Protein 4V15 (pdb70)

Secondary structure (DSSP, 8-state):
-PPP---S--TT-BGGGS-SSEEEEEHHHHHHHHHHHHHHHHHTT-EE--BGGGT--HHHHHHHHHTT---EEESSHHHHHHHHHTT--EEEEEEE--SHHHHHHHHHHHHHSEEEEEE--HHHHHHHHHHHHHHT--EEEEEEB-SSS-SSSB-SHHHHHHHHHHHHHSTTEEEEEEE---TTGGG-S-HHHHHHHHHHHHHHHHHHHHHHHHTT----EEEE--TTTHHHHTTSSS-SEE---GGGT--HHHHTS---SS------EEEEEEEEEEEETTEEEES--TTTS--TT---EETT-TTEEEEEE-SS-EEEEE-TTSPPPPTT-EEEEE-S-HHHHHTT-SEEEEEETTEEEEEEE-TTTT---/------S--TT-BGGGS-SSEEEEEHHHHHHHHHHHHHHHHHTT-EE--BGGGT--HHHHHHHHHTT---EEESSTGGGHHHHHTT--EEEE-S---SHHHHHHHHHHHHHSEEEEEE--HHHHHHHHHHHHHHT--EEEEEEB-SSS-SSSB-SHHHHHHHHHHHHHSTTEEEEEEE---SGGGG-SSHHHHHHHHHHHHHHHHHHHHHHHHTT----EEEE--TTTHHHHTTSSS-SEE---GGGT--HHHHTS---SS------EEEEEEEEEEEETTEEEES--TTTS--TT---EETT-TTEEEEEE-SS-EEEEE-TTSPPPPTT-EEEEE-S-HHHHHTT-SEEEEEETTEEEEEEE-TTTT---

InterPro domains:
  IPR001608 Alanine racemase, N-terminal [PF01168] (32-258)
  IPR026956 D-serine dehydratase-like domain [PF14031] (274-361)
  IPR026956 D-serine dehydratase-like domain [SM01119] (274-362)
  IPR029066 PLP-binding barrel [G3DSA:3.20.20.10] (33-255)
  IPR029066 PLP-binding barrel [SSF51419] (31-264)
  IPR042208 D-serine dehydratase-like domain superfamily [G3DSA:2.40.37.20] (24-373)
  IPR051466 D-amino acid metabolism enzyme [PTHR28004] (15-376)

CATH classification: 2.40.37.20 (+1 more: 3.20.20.10)

Foldseek 3Di:
DDDDDDAQADFFDFLLSRDPFAKAFAVVQLLVLLLQVLVLLVVLQFAEAAECLLFLFLVSVVSSVVNPHPAHEYQALLSCVVNVVVVGADYENEYQQDDDVRLLSVLVSQVSHAYEYEDADPVSLVVNLVSVVVSVGAHEYAYEDELDQPDGHDDDLVSLQVSQVVQVVRDRYDYAAYEQERPPLLQPAEPVVSLVSLLSSQVSRQVSQVSCVVVPHHHHAYEYEEPSRCNRVSNNVRHRYYHYYCSSADFVSSVNHDDPDDGHGDHGIWTKWFFAADDDPFKTKIQDACLQANQPVHAWAFPPFPQWGFHDGDDGITIITGHVPHDDDDGGGMTITGGRGRSVNSLSDQWYFYDYPSGTRDIGGSPSRPVRD/DDDDDQQADFFDFLLSRHPFAKAFAVVQLLVLLLQVCVLLVVLQFAEAAECLLFLFLVSVVSSVVNPHPYHEYQALLSCVVNVVVVGAAYENAYQFDDPVRLLSVLVSQVSHAYEYEDADPVSLVVNLVNNVVSVGAHEYAYEDELDQPDGGYDDLVSLQVSQVCQVVGPRHHHAAHEQERPPLLQPAEPVSSLVSLLSSLVSRVVSQVSQVVVVHHHHAYEYEEPRRCNRVSNNVRHRYYHYYCSSADFVSSVNHDDPDDGDGDHGIWTKWFFAADDDPFKTKIQDACLQANQPVHAWAWPPFVQWGFHDGDDGITIITGHPPGDDDDGGGMTITGGHGRSVNSLSDQWYFYDYPSGTRDIGGSPSRPVRD

B-factor: mean 19.45, std 10.93, range [6.7, 112.16]

Sequence (745 aa):
RGIALPPAAQPGDPLARRVDTPSLVLDLPAFEANLRAMMQAWADRHEVALRPHAKKAHKCPEIALRQLALGARRGICCQKVSEALLPFVAAGIRDIHISNEVVGPAKLALLGQQLARAAKISVVCVVDNAENLAQLLSAAMMTRAGAEIIDVLLVEVDVGQGRCCGVSDDATVLLALAQQARALPPGGLNFAGLQAYHGSVQHYRTREERAAVCRQAARIAASSYAQLLRESGIACDTITGGGTGSVEFDAASGVYTELQAGSYAFMDSSDYGANEWNGPLKFQNSLFVLSTVMSTPAPPGGRVILLDAGLKSSTTAECGPPAVYGEPPGGLTYAAINDEHGVVRVEPGAQAPALGAVLRLVPSHVDPTFNLHDGLVVVVKDGVVQDVWEIAARGFSRGIALPPAAQPGDPLARVDTPSLVLDLPAFEANLRRAMMQAWADRHEEVALRPHAKKAHKCPEIALRQLALGARRGGICCQKVSEALPFVAAGIRDIHISNEVVGPAKLALLGQQLARRAAKISVCVVDNAENLAQLLSAAMMTRAGAEIIDVLVEVDVGQGRCCGVVSDDATVLALAQQARALPPGGLNFAGLQAYHGSVQHYRTREERAAVCRQAARIAASYAQLLRRESGIACDTITGGGTGSVEFDAASGVYTELQAGSYAFMDSSDYGANEWNGPLKFQNSLFVLSTVMSTPAPPGGRVILLDAGLKSTTTAECGPPAVYGEPPGGLTYAAINDEHGVVRVEPGAQAPALGAVLRRLVPSHVDPTFNLHDGLVVVVKDGVVQDVWEIAARGFSR

Radius of gyration: 26.79 Å; Cα contacts (8 Å, |Δi|>4): 1963; chains: 2; bounding box: 60×52×91 Å

Nearest PDB structures (foldseek):
  4v15-assembly1_B  TM=1.002E+00  e=7.065E-82  Achromobacter xylosoxidans
  7yqa-assembly1_A  TM=9.575E-01  e=4.835E-46  Chlamydomonas reinhardtii
  7yqa-assembly2_D  TM=9.360E-01  e=7.524E-47  Chlamydomonas reinhardtii
  7yqa-assembly1_B  TM=9.513E-01  e=7.359E-46  Chlamydomonas reinhardtii
  7yqa-assembly2_C  TM=9.447E-01  e=2.302E-45  Chlamydomonas reinhardtii

Solvent-accessible surface area: 26047 Å² total; per-residue (Å²): 275,74,40,86,61,71,88,22,6,95,96,52,41,74,30,71,154,5,18,1,9,8,1,3,0,41,22,56,5,0,52,34,3,5,135,36,0,14,60,26,0,88,185,48,163,18,9,4,22,0,11,0,36,0,0,0,0,13,55,0,0,69,81,4,49,90,76,47,9,159,0,0,0,0,9,11,3,0,0,0,15,19,0,9,89,41,48,6,115,38,1,2,0,6,3,8,8,4,12,123,53,12,13,60,15,0,0,89,0,11,155,36,15,126,5,15,1,0,0,14,25,64,106,3,0,58,64,3,7,64,14,0,85,218,15,55,7,109,2,38,0,6,0,13,2,30,6,51,42,27,28,7,2,8,74,67,79,75,45,0,38,43,2,0,72,85,0,138,85,54,84,8,6,67,28,15,0,0,4,0,54,15,13,44,0,3,54,74,98,67,56,148,81,0,15,45,37,6,159,105,2,8,131,47,0,21,49,20,0,81,38,0,128,132,49,60,7,68,9,105,35,6,0,0,2,6,3,1,2,0,13,36,6,4,66,38,79,28,8,56,13,0,10,0,8,11,1,0,0,9,1,35,31,12,46,59,8,77,39,111,18,96,6,141,24,97,49,0,0,2,0,2,0,8,0,5,0,54,28,36,143,36,46,2,0,0,4,0,0,10,3,1,0,9,11,46,54,25,58,4,44,17,90,64,71,134,16,12,62,9,47,53,31,40,9,0,3,0,21,0,120,14,38,120,91,38,160,48,18,70,30,32,32,47,17,84,0,9,0,2,33,0,6,2,0,0,0,4,23,84,26,0,7,0,9,87,126,36,61,2,61,63,68,13,123,3,25,0,10,31,56,8,39,132,47,84,62,72,88,22,5,89,91,53,22,55,29,73,168,4,18,1,9,7,1,1,0,45,20,60,4,0,72,44,3,4,154,37,0,14,60,17,0,84,170,49,164,20,18,4,14,0,11,0,37,0,0,0,0,14,55,0,0,70,81,4,50,89,54,48,11,113,0,0,0,0,7,10,2,0,0,0,15,19,0,24,93,41,53,5,145,33,1,2,0,6,4,8,9,6,14,90,54,11,12,63,16,0,0,95,0,10,156,31,10,114,4,14,1,1,0,15,24,65,105,3,1,59,65,3,8,51,14,0,84,200,19,52,6,127,3,42,0,6,0,12,2,30,5,53,42,26,29,7,2,8,74,63,74,74,45,0,37,42,2,0,72,88,0,139,88,56,104,5,3,71,31,22,0,0,3,0,52,17,14,54,1,3,55,87,92,54,58,142,87,0,15,48,41,6,151,96,2,9,168,52,0,34,68,19,0,79,40,0,121,130,48,60,8,65,14,114,27,5,1,0,2,6,3,1,2,0,14,36,5,4,65,43,78,28,8,50,5,0,10,0,7,13,1,0,0,8,1,36,29,12,46,57,9,70,28,110,30,79,7,146,17,97,52,0,0,7,0,2,0,8,0,5,0,52,28,34,142,37,49,1,0,0,3,0,0,9,4,2,0,8,11,46,56,25,56,3,43,19,82,62,70,128,22,13,49,9,37,57,31,41,10,0,4,0,22,0,112,16,50,133,89,33,157,44,20,71,30,31,32,49,14,99,0,9,0,1,34,0,6,2,0,0,0,4,23,86,25,0,6,1,8,85,125,39,56,2,66,64,65,14,123,3,26,0,10,32,57,9,38

Structure (mmCIF, N/CA/C/O backbone):
data_4V15
#
_entry.id   4V15
#
_cell.length_a   62.267
_cell.length_b   84.278
_cell.length_c   72.852
_cell.angle_alpha   90.00
_cell.angle_beta   111.90
_cell.angle_gamma   90.00
#
_symmetry.space_group_name_H-M   'P 1 21 1'
#
loop_
_entity.id
_entity.type
_entity.pdbx_description
1 polymer 'D-THREONINE ALDOLASE'
2 non-polymer "PYRIDOXAL-5'-PHOSPHATE"
3 non-polymer 'MANGANESE (II) ION'
4 non-polymer 'SODIUM ION'
5 water water
#
loop_
_atom_site.group_PDB
_atom_site.id
_atom_site.type_symbol
_atom_site.label_atom_id
_atom_site.label_alt_id
_atom_site.label_comp_id
_atom_site.label_asym_id
_atom_site.label_entity_id
_atom_site.label_seq_id
_atom_site.pdbx_PDB_ins_code
_atom_site.Cartn_x
_atom_site.Cartn_y
_atom_site.Cartn_z
_atom_site.occupancy
_atom_site.B_iso_or_equiv
_atom_site.auth_seq_id
_atom_site.auth_comp_id
_atom_site.auth_asym_id
_atom_site.auth_atom_id
_atom_site.pdbx_PDB_model_num
ATOM 1 N N . ARG A 1 7 ? 29.182 55.685 59.609 1.00 74.28 7 ARG A N 1
ATOM 2 C CA . ARG A 1 7 ? 30.250 56.135 58.718 1.00 74.72 7 ARG A CA 1
ATOM 3 C C . ARG A 1 7 ? 30.764 55.002 57.838 1.00 71.68 7 ARG A C 1
ATOM 4 O O . ARG A 1 7 ? 31.517 54.140 58.302 1.00 73.24 7 ARG A O 1
ATOM 12 N N . GLY A 1 8 ? 30.356 55.013 56.570 1.00 65.19 8 GLY A N 1
ATOM 13 C CA . GLY A 1 8 ? 30.779 54.007 55.614 1.00 57.62 8 GLY A CA 1
ATOM 14 C C . GLY A 1 8 ? 32.289 53.916 55.518 1.00 53.13 8 GLY A C 1
ATOM 15 O O . GLY A 1 8 ? 32.988 54.925 55.624 1.00 54.20 8 GLY A O 1
ATOM 16 N N . ILE A 1 9 ? 32.794 52.701 55.331 1.00 45.98 9 ILE A N 1
ATOM 17 C CA . ILE A 1 9 ? 34.234 52.471 55.265 1.00 38.32 9 ILE A CA 1
ATOM 18 C C . ILE A 1 9 ? 34.764 52.626 53.849 1.00 34.94 9 ILE A C 1
ATOM 19 O O . ILE A 1 9 ? 34.361 51.894 52.950 1.00 29.95 9 ILE A O 1
ATOM 24 N N . ALA A 1 10 ? 35.676 53.574 53.657 1.00 40.21 10 ALA A N 1
ATOM 25 C CA . ALA A 1 10 ? 36.242 53.823 52.332 1.00 43.78 10 ALA A CA 1
ATOM 26 C C . ALA A 1 10 ? 37.294 52.779 51.984 1.00 37.93 10 ALA A C 1
ATOM 27 O O . ALA A 1 10 ? 38.151 52.462 52.804 1.00 38.97 10 ALA A O 1
ATOM 29 N N . LEU A 1 11 ? 37.203 52.226 50.782 1.00 33.87 11 LEU A N 1
ATOM 30 C CA . LEU A 1 11 ? 38.270 51.377 50.258 1.00 29.80 11 LEU A CA 1
ATOM 31 C C . LEU A 1 11 ? 39.308 52.240 49.544 1.00 26.56 11 LEU A C 1
ATOM 32 O O . LEU A 1 11 ? 39.025 52.809 48.491 1.00 29.40 11 LEU A O 1
ATOM 37 N N . PRO A 1 12 ? 40.514 52.344 50.117 1.00 23.85 12 PRO A N 1
ATOM 38 C CA . PRO A 1 12 ? 41.535 53.159 49.454 1.00 25.35 12 PRO A CA 1
ATOM 39 C C . PRO A 1 12 ? 41.899 52.564 48.100 1.00 26.82 12 PRO A C 1
ATOM 40 O O . PRO A 1 12 ? 41.707 51.369 47.883 1.00 24.78 12 PRO A O 1
ATOM 44 N N . PRO A 1 13 ? 42.399 53.390 47.175 1.00 28.94 13 PRO A N 1
ATOM 45 C CA . PRO A 1 13 ? 42.869 52.809 45.914 1.00 25.72 13 PRO A CA 1
ATOM 46 C C . PRO A 1 13 ? 44.026 51.828 46.169 1.00 16.48 13 PRO A C 1
ATOM 47 O O . PRO A 1 13 ? 44.758 51.989 47.146 1.00 19.80 13 PRO A O 1
ATOM 51 N N . ALA A 1 14 ? 44.177 50.827 45.309 1.00 22.15 14 ALA A N 1
ATOM 52 C CA . ALA A 1 14 ? 45.262 49.868 45.477 1.00 20.97 14 ALA A CA 1
ATOM 53 C C . ALA A 1 14 ? 46.611 50.501 45.211 1.00 17.67 14 ALA A C 1
ATOM 54 O O . ALA A 1 14 ? 47.625 50.075 45.751 1.00 18.90 14 ALA A O 1
ATOM 56 N N . ALA A 1 15 ? 46.599 51.525 44.366 1.00 17.67 15 ALA A N 1
ATOM 57 C CA . ALA A 1 15 ? 47.811 52.136 43.846 1.00 20.59 15 ALA A CA 1
ATOM 58 C C . ALA A 1 15 ? 47.590 53.614 43.593 1.00 22.98 15 ALA A C 1
ATOM 59 O O . ALA A 1 15 ? 46.517 54.010 43.140 1.00 22.38 15 ALA A O 1
ATOM 61 N N . GLN A 1 16 ? 48.612 54.418 43.860 1.00 25.59 16 GLN A N 1
ATOM 62 C CA . GLN A 1 16 ? 48.584 55.824 43.477 1.00 28.11 16 GLN A CA 1
ATOM 63 C C . GLN A 1 16 ? 49.843 56.218 42.710 1.00 21.94 16 GLN A C 1
ATOM 64 O O . GLN A 1 16 ? 50.903 55.627 42.909 1.00 19.64 16 GLN A O 1
ATOM 70 N N . PRO A 1 17 ? 49.726 57.215 41.821 1.00 24.52 17 PRO A N 1
ATOM 71 C CA . PRO A 1 17 ? 50.907 57.642 41.065 1.00 24.07 17 PRO A CA 1
ATOM 72 C C . PRO A 1 17 ? 52.044 57.962 42.007 1.00 21.79 17 PRO A C 1
ATOM 73 O O . PRO A 1 17 ? 51.831 58.655 43.013 1.00 23.86 17 PRO A O 1
ATOM 77 N N . GLY A 1 18 ? 53.225 57.421 41.727 1.00 19.69 18 GLY A N 1
ATOM 78 C CA . GLY A 1 18 ? 54.364 57.635 42.590 1.00 21.33 18 GLY A CA 1
ATOM 79 C C . GLY A 1 18 ? 54.690 56.450 43.481 1.00 19.35 18 GLY A C 1
ATOM 80 O O . GLY A 1 18 ? 55.804 56.355 43.989 1.00 21.90 18 GLY A O 1
ATOM 81 N N . ASP A 1 19 ? 53.730 55.552 43.690 1.00 20.08 19 ASP A N 1
ATOM 82 C CA . ASP A 1 19 ? 53.974 54.409 44.571 1.00 18.76 19 ASP A CA 1
ATOM 83 C C . ASP A 1 19 ? 55.022 53.463 43.985 1.00 19.38 19 ASP A C 1
ATOM 84 O O . ASP A 1 19 ? 54.980 53.150 42.794 1.00 19.17 19 ASP A O 1
ATOM 89 N N . PRO A 1 20 ? 55.930 52.952 44.822 1.00 17.05 20 PRO A N 1
ATOM 90 C CA . PRO A 1 20 ? 56.754 51.833 44.370 1.00 16.85 20 PRO A CA 1
ATOM 91 C C . PRO A 1 20 ? 55.859 50.613 44.155 1.00 16.54 20 PRO A C 1
ATOM 92 O O . PRO A 1 20 ? 54.856 50.451 44.880 1.00 17.65 20 PRO A O 1
ATOM 96 N N . LEU A 1 21 ? 56.213 49.784 43.180 1.00 15.92 21 LEU A N 1
ATOM 97 C CA . LEU A 1 21 ? 55.429 48.598 42.878 1.00 17.68 21 LEU A CA 1
ATOM 98 C C . LEU A 1 21 ? 55.195 47.744 44.120 1.00 15.25 21 LEU A C 1
ATOM 99 O O . LEU A 1 21 ? 54.094 47.208 44.311 1.00 15.57 21 LEU A O 1
ATOM 104 N N . ALA A 1 22 ? 56.202 47.625 44.967 1.00 18.38 22 ALA A N 1
ATOM 105 C CA . ALA A 1 22 ? 56.122 46.734 46.109 1.00 16.72 22 ALA A CA 1
ATOM 106 C C . ALA A 1 22 ? 55.089 47.192 47.147 1.00 18.08 22 ALA A C 1
ATOM 107 O O . ALA A 1 22 ? 54.717 46.411 48.022 1.00 21.16 22 ALA A O 1
ATOM 109 N N . ARG A 1 23 ? 54.598 48.431 47.040 1.00 16.70 23 ARG A N 1
ATOM 110 C CA A ARG A 1 23 ? 53.610 48.957 47.977 0.51 19.16 23 ARG A CA 1
ATOM 111 C CA B ARG A 1 23 ? 53.601 48.930 47.985 0.49 17.96 23 ARG A CA 1
ATOM 112 C C . ARG A 1 23 ? 52.185 48.906 47.421 1.00 17.04 23 ARG A C 1
ATOM 113 O O . ARG A 1 23 ? 51.228 49.298 48.098 1.00 20.89 23 ARG A O 1
ATOM 128 N N . VAL A 1 24 ? 52.044 48.439 46.185 1.00 15.74 24 VAL A N 1
ATOM 129 C CA . VAL A 1 24 ? 50.723 48.320 45.580 1.00 12.90 24 VAL A CA 1
ATOM 130 C C . VAL A 1 24 ? 49.945 47.216 46.302 1.00 16.16 24 VAL A C 1
ATOM 131 O O . VAL A 1 24 ? 50.499 46.161 46.582 1.00 15.69 24 VAL A O 1
ATOM 135 N N . ASP A 1 25 ? 48.674 47.447 46.630 1.00 14.47 25 ASP A N 1
ATOM 136 C CA . ASP A 1 25 ? 47.912 46.391 47.301 1.00 14.41 25 ASP A CA 1
ATOM 137 C C . ASP A 1 25 ? 47.579 45.269 46.303 1.00 15.20 25 ASP A C 1
ATOM 138 O O . ASP A 1 25 ? 47.416 45.505 45.098 1.00 17.67 25 ASP A O 1
ATOM 143 N N . THR A 1 26 ? 47.472 44.057 46.831 1.00 12.35 26 THR A N 1
ATOM 144 C CA . THR A 1 26 ? 47.392 42.835 46.046 1.00 13.86 26 THR A CA 1
ATOM 145 C C . THR A 1 26 ? 46.095 42.075 46.334 1.00 13.21 26 THR A C 1
ATOM 146 O O . THR A 1 26 ? 45.531 42.184 47.411 1.00 13.63 26 THR A O 1
ATOM 150 N N . PRO A 1 27 ? 45.622 41.280 45.376 1.00 13.37 27 PRO A N 1
ATOM 151 C CA . PRO A 1 27 ? 46.190 41.163 44.029 1.00 12.35 27 PRO A CA 1
ATOM 152 C C . PRO A 1 27 ? 45.814 42.358 43.187 1.00 14.60 27 PRO A C 1
ATOM 153 O O . PRO A 1 27 ? 44.742 42.948 43.356 1.00 17.11 27 PRO A O 1
ATOM 157 N N . SER A 1 28 ? 46.682 42.704 42.262 1.00 10.84 28 SER A N 1
ATOM 158 C CA . SER A 1 28 ? 46.385 43.745 41.304 1.00 10.49 28 SER A CA 1
ATOM 159 C C . SER A 1 28 ? 46.887 43.296 39.948 1.00 10.19 28 SER A C 1
ATOM 160 O O . SER A 1 28 ? 47.886 42.595 39.848 1.00 12.25 28 SER A O 1
ATOM 163 N N . LEU A 1 29 ? 46.164 43.700 38.912 1.00 9.86 29 LEU A N 1
ATOM 164 C CA . LEU A 1 29 ? 46.613 43.527 37.540 1.00 9.60 29 LEU A CA 1
ATOM 165 C C . LEU A 1 29 ? 47.506 44.697 37.159 1.00 10.05 29 LEU A C 1
ATOM 166 O O . LEU A 1 29 ? 47.104 45.844 37.298 1.00 10.69 29 LEU A O 1
ATOM 171 N N . VAL A 1 30 ? 48.717 44.389 36.695 1.00 9.75 30 VAL A N 1
ATOM 172 C CA . VAL A 1 30 ? 49.767 45.385 36.484 1.00 9.95 30 VAL A CA 1
ATOM 173 C C . VAL A 1 30 ? 50.260 45.351 35.044 1.00 10.48 30 VAL A C 1
ATOM 174 O O . VAL A 1 30 ? 50.479 44.279 34.487 1.00 10.84 30 VAL A O 1
ATOM 178 N N . LEU A 1 31 ? 50.459 46.530 34.471 1.00 9.87 31 LEU A N 1
ATOM 179 C CA . LEU A 1 31 ? 50.972 46.663 33.102 1.00 10.35 31 LEU A CA 1
ATOM 180 C C . LEU A 1 31 ? 52.350 47.303 33.158 1.00 10.51 31 LEU A C 1
ATOM 181 O O . LEU A 1 31 ? 52.487 48.369 33.735 1.00 14.80 31 LEU A O 1
ATOM 186 N N . ASP A 1 32 ? 53.366 46.659 32.591 1.00 10.41 32 ASP A N 1
ATOM 187 C CA . ASP A 1 32 ? 54.699 47.258 32.408 1.00 13.79 32 ASP A CA 1
ATOM 188 C C . ASP A 1 32 ? 54.645 48.159 31.173 1.00 14.07 32 ASP A C 1
ATOM 189 O O . ASP A 1 32 ? 54.671 47.671 30.046 1.00 13.83 32 ASP A O 1
ATOM 194 N N . LEU A 1 33 ? 54.587 49.461 31.395 1.00 12.87 33 LEU A N 1
ATOM 195 C CA . LEU A 1 33 ? 54.355 50.390 30.299 1.00 13.50 33 LEU A CA 1
ATOM 196 C C . LEU A 1 33 ? 55.413 50.300 29.187 1.00 14.07 33 LEU A C 1
ATOM 197 O O . LEU A 1 33 ? 55.027 50.220 28.021 1.00 13.57 33 LEU A O 1
ATOM 202 N N . PRO A 1 34 ? 56.721 50.299 29.513 1.00 13.47 34 PRO A N 1
ATOM 203 C CA . PRO A 1 34 ? 57.681 50.226 28.392 1.00 13.64 34 PRO A CA 1
ATOM 204 C C . PRO A 1 34 ? 57.583 48.937 27.566 1.00 15.61 34 PRO A C 1
ATOM 205 O O . PRO A 1 34 ? 57.730 48.983 26.342 1.00 14.39 34 PRO A O 1
ATOM 209 N N . ALA A 1 35 ? 57.368 47.796 28.212 1.00 13.77 35 ALA A N 1
ATOM 210 C CA . ALA A 1 35 ? 57.205 46.544 27.460 1.00 12.96 35 ALA A CA 1
ATOM 211 C C . ALA A 1 35 ? 55.969 46.579 26.588 1.00 11.97 35 ALA A C 1
ATOM 212 O O . ALA A 1 35 ? 56.006 46.160 25.432 1.00 11.74 35 ALA A O 1
ATOM 214 N N . PHE A 1 36 ? 54.874 47.064 27.162 1.00 11.00 36 PHE A N 1
ATOM 215 C CA . PHE A 1 36 ? 53.621 47.242 26.435 1.00 10.86 36 PHE A CA 1
ATOM 216 C C . PHE A 1 36 ? 53.814 48.128 25.199 1.00 11.64 36 PHE A C 1
ATOM 217 O O . PHE A 1 36 ? 53.400 47.760 24.095 1.00 10.58 36 PHE A O 1
ATOM 225 N N . GLU A 1 37 ? 54.442 49.287 25.386 1.00 11.34 37 GLU A N 1
ATOM 226 C CA . GLU A 1 37 ? 54.673 50.205 24.275 1.00 12.51 37 GLU A CA 1
ATOM 227 C C . GLU A 1 37 ? 55.549 49.568 23.205 1.00 11.50 37 GLU A C 1
ATOM 228 O O . GLU A 1 37 ? 55.306 49.746 22.008 1.00 12.04 37 GLU A O 1
ATOM 234 N N . ALA A 1 38 ? 56.548 48.801 23.620 1.00 12.71 38 ALA A N 1
ATOM 235 C CA . ALA A 1 38 ? 57.404 48.132 22.663 1.00 13.60 38 ALA A CA 1
ATOM 236 C C . ALA A 1 38 ? 56.592 47.111 21.852 1.00 11.90 38 ALA A C 1
ATOM 237 O O . ALA A 1 38 ? 56.779 46.997 20.652 1.00 13.08 38 ALA A O 1
ATOM 239 N N . ASN A 1 39 ? 55.681 46.397 22.503 1.00 11.01 39 ASN A N 1
ATOM 240 C CA . ASN A 1 39 ? 54.862 45.410 21.808 1.00 10.61 39 ASN A CA 1
ATOM 241 C C . ASN A 1 39 ? 53.939 46.092 20.823 1.00 11.45 39 ASN A C 1
ATOM 242 O O . ASN A 1 39 ? 53.768 45.617 19.702 1.00 11.21 39 ASN A O 1
ATOM 247 N N . LEU A 1 40 ? 53.345 47.213 21.228 1.00 10.32 40 LEU A N 1
ATOM 248 C CA . LEU A 1 40 ? 52.477 47.938 20.309 1.00 10.31 40 LEU A CA 1
ATOM 249 C C . LEU A 1 40 ? 53.238 48.358 19.061 1.00 10.68 40 LEU A C 1
ATOM 250 O O . LEU A 1 40 ? 52.723 48.202 17.927 1.00 10.58 40 LEU A O 1
ATOM 255 N N . ARG A 1 41 ? 54.440 48.889 19.249 1.00 12.02 41 ARG A N 1
ATOM 256 C CA . ARG A 1 41 ? 55.226 49.381 18.115 1.00 11.81 41 ARG A CA 1
ATOM 257 C C . ARG A 1 41 ? 55.626 48.235 17.213 1.00 11.84 41 ARG A C 1
ATOM 258 O O . ARG A 1 41 ? 55.613 48.395 15.996 1.00 12.31 41 ARG A O 1
ATOM 266 N N . ALA A 1 42 ? 55.994 47.095 17.810 1.00 12.06 42 ALA A N 1
ATOM 267 C CA . ALA A 1 42 ? 56.473 45.956 17.018 1.00 12.37 42 ALA A CA 1
ATOM 268 C C . ALA A 1 42 ? 55.366 45.395 16.139 1.00 12.28 42 ALA A C 1
ATOM 269 O O . ALA A 1 42 ? 55.601 45.030 14.981 1.00 12.88 42 ALA A O 1
ATOM 271 N N . MET A 1 43 ? 54.149 45.341 16.658 1.00 10.80 43 MET A N 1
ATOM 272 C CA A MET A 1 43 ? 53.048 44.804 15.878 0.70 10.39 43 MET A CA 1
ATOM 273 C CA B MET A 1 43 ? 53.057 44.799 15.868 0.30 10.40 43 MET A CA 1
ATOM 274 C C . MET A 1 43 ? 52.655 45.766 14.766 1.00 11.18 43 MET A C 1
ATOM 275 O O . MET A 1 43 ? 52.402 45.354 13.630 1.00 11.02 43 MET A O 1
ATOM 284 N N . GLN A 1 44 ? 52.608 47.054 15.085 1.00 11.25 44 GLN A N 1
ATOM 285 C CA . GLN A 1 44 ? 52.261 48.038 14.074 1.00 12.47 44 GLN A CA 1
ATOM 286 C C . GLN A 1 44 ? 53.343 48.048 12.982 1.00 12.85 44 GLN A C 1
ATOM 287 O O . GLN A 1 44 ? 53.003 48.144 11.788 1.00 13.32 44 GLN A O 1
ATOM 293 N N . ALA A 1 45 ? 54.623 47.915 13.351 1.00 11.96 45 ALA A N 1
ATOM 294 C CA . ALA A 1 45 ? 55.718 47.912 12.376 1.00 12.65 45 ALA A CA 1
ATOM 295 C C . ALA A 1 45 ? 55.600 46.696 11.462 1.00 13.13 45 ALA A C 1
ATOM 296 O O . ALA A 1 45 ? 55.873 46.788 10.262 1.00 13.37 45 ALA A O 1
ATOM 298 N N . TRP A 1 46 ? 55.193 45.560 12.027 1.00 12.04 46 TRP A N 1
ATOM 299 C CA . TRP A 1 46 ? 55.054 44.316 11.273 1.00 11.97 46 TRP A CA 1
ATOM 300 C C . TRP A 1 46 ? 53.939 44.476 10.231 1.00 12.46 46 TRP A C 1
ATOM 301 O O . TRP A 1 46 ? 54.102 44.133 9.049 1.00 13.93 46 TRP A O 1
ATOM 312 N N . ALA A 1 47 ? 52.811 45.028 10.654 1.00 11.19 47 ALA A N 1
ATOM 313 C CA . ALA A 1 47 ? 51.715 45.290 9.720 1.00 10.98 47 ALA A CA 1
ATOM 314 C C . ALA A 1 47 ? 52.131 46.271 8.605 1.00 12.83 47 ALA A C 1
ATOM 315 O O . ALA A 1 47 ? 51.910 46.008 7.398 1.00 12.34 47 ALA A O 1
ATOM 317 N N . ASP A 1 48 ? 52.760 47.380 8.981 1.00 13.43 48 ASP A N 1
ATOM 318 C CA . ASP A 1 48 ? 53.171 48.388 8.000 1.00 13.86 48 ASP A CA 1
ATOM 319 C C . ASP A 1 48 ? 54.177 47.816 6.996 1.00 16.37 48 ASP A C 1
ATOM 320 O O . ASP A 1 48 ? 54.123 48.131 5.809 1.00 17.59 48 ASP A O 1
ATOM 325 N N . ARG A 1 49 ? 55.088 46.978 7.475 1.00 13.83 49 ARG A N 1
ATOM 326 C CA . ARG A 1 49 ? 56.122 46.353 6.647 1.00 16.54 49 ARG A CA 1
ATOM 327 C C . ARG A 1 49 ? 55.466 45.517 5.545 1.00 15.12 49 ARG A C 1
ATOM 328 O O . ARG A 1 49 ? 55.924 45.503 4.391 1.00 18.41 49 ARG A O 1
ATOM 336 N N . HIS A 1 50 ? 54.362 44.862 5.882 1.00 13.31 50 HIS A N 1
ATOM 337 C CA . HIS A 1 50 ? 53.686 43.961 4.961 1.00 15.33 50 HIS A CA 1
ATOM 338 C C . HIS A 1 50 ? 52.500 44.635 4.271 1.00 14.54 50 HIS A C 1
ATOM 339 O O . HIS A 1 50 ? 51.766 43.993 3.510 1.00 16.81 50 HIS A O 1
ATOM 346 N N . GLU A 1 51 ? 52.367 45.940 4.473 1.00 13.74 51 GLU A N 1
ATOM 347 C CA . GLU A 1 51 ? 51.295 46.741 3.859 1.00 15.37 51 GLU A CA 1
ATOM 348 C C . GLU A 1 51 ? 49.917 46.146 4.097 1.00 13.77 51 GLU A C 1
ATOM 349 O O . GLU A 1 51 ? 49.076 46.077 3.189 1.00 16.01 51 GLU A O 1
ATOM 355 N N . VAL A 1 52 ? 49.692 45.684 5.316 1.00 13.49 52 VAL A N 1
ATOM 356 C CA . VAL A 1 52 ? 48.362 45.274 5.732 1.00 11.90 52 VAL A CA 1
ATOM 357 C C . VAL A 1 52 ? 47.926 46.139 6.904 1.00 12.31 52 VAL A C 1
ATOM 358 O O . VAL A 1 52 ? 48.785 46.710 7.632 1.00 12.38 52 VAL A O 1
ATOM 362 N N . ALA A 1 53 ? 46.613 46.238 7.102 1.00 11.11 53 ALA A N 1
ATOM 363 C CA . ALA A 1 53 ? 46.059 46.986 8.234 1.00 12.06 53 ALA A CA 1
ATOM 364 C C . ALA A 1 53 ? 46.149 46.214 9.538 1.00 11.30 53 ALA A C 1
ATOM 365 O O . ALA A 1 53 ? 46.074 45.006 9.534 1.00 11.53 53 ALA A O 1
ATOM 367 N N . LEU A 1 54 ? 46.314 46.923 10.649 1.00 10.47 54 LEU A N 1
ATOM 368 C CA . LEU A 1 54 ? 46.191 46.319 11.970 1.00 9.16 54 LEU A CA 1
ATOM 369 C C . LEU A 1 54 ? 44.921 46.835 12.623 1.00 9.47 54 LEU A C 1
ATOM 370 O O . LEU A 1 54 ? 44.742 48.043 12.759 1.00 12.82 54 LEU A O 1
ATOM 375 N N . ARG A 1 55 ? 44.031 45.919 12.982 1.00 8.21 55 ARG A N 1
ATOM 376 C CA . ARG A 1 55 ? 42.794 46.257 13.695 1.00 7.95 55 ARG A CA 1
ATOM 377 C C . ARG A 1 55 ? 42.785 45.442 14.981 1.00 10.39 55 ARG A C 1
ATOM 378 O O . ARG A 1 55 ? 42.198 44.354 15.039 1.00 9.41 55 ARG A O 1
ATOM 386 N N . PRO A 1 56 ? 43.487 45.930 16.010 1.00 9.20 56 PRO A N 1
ATOM 387 C CA . PRO A 1 56 ? 43.758 45.034 17.136 1.00 8.69 56 PRO A CA 1
ATOM 388 C C . PRO A 1 56 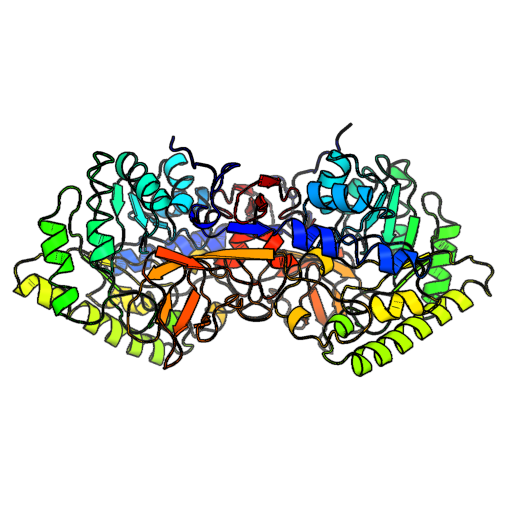? 42.507 44.729 17.944 1.00 8.83 56 PRO A C 1
ATOM 389 O O . PRO A 1 56 ? 41.562 45.526 18.042 1.00 9.54 56 PRO A O 1
ATOM 393 N N . HIS A 1 57 ? 42.519 43.544 18.535 1.00 8.99 57 HIS A N 1
ATOM 394 C CA . HIS A 1 57 ? 41.324 43.075 19.201 1.00 8.58 57 HIS A CA 1
ATOM 395 C C . HIS A 1 57 ? 41.195 43.583 20.631 1.00 8.52 57 HIS A C 1
ATOM 396 O O . HIS A 1 57 ? 42.016 43.261 21.495 1.00 10.11 57 HIS A O 1
ATOM 403 N N . ALA A 1 58 ? 40.132 44.332 20.879 1.00 7.98 58 ALA A N 1
ATOM 404 C CA . ALA A 1 58 ? 39.894 44.899 22.174 1.00 9.83 58 ALA A CA 1
ATOM 405 C C . ALA A 1 58 ? 39.345 43.878 23.133 1.00 10.07 58 ALA A C 1
ATOM 406 O O . ALA A 1 58 ? 39.294 44.176 24.322 1.00 9.56 58 ALA A O 1
ATOM 408 N N A LYS A 1 59 ? 38.971 42.681 22.691 0.37 9.09 59 LYS A N 1
ATOM 409 N N B LYS A 1 59 ? 38.963 42.689 22.660 0.63 8.33 59 LYS A N 1
ATOM 410 C CA A LYS A 1 59 ? 38.502 41.703 23.677 0.37 9.64 59 LYS A CA 1
ATOM 411 C CA B LYS A 1 59 ? 38.524 41.646 23.595 0.63 9.97 59 LYS A CA 1
ATOM 412 C C A LYS A 1 59 ? 39.653 41.169 24.535 0.37 9.92 59 LYS A C 1
ATOM 413 C C B LYS A 1 59 ? 39.640 41.289 24.573 0.63 10.20 59 LYS A C 1
ATOM 414 O O A LYS A 1 59 ? 39.412 40.487 25.528 0.37 10.94 59 LYS A O 1
ATOM 415 O O B LYS A 1 59 ? 39.360 40.882 25.688 0.63 10.75 59 LYS A O 1
ATOM 426 N N . ALA A 1 60 ? 40.896 41.481 24.171 1.00 8.63 60 ALA A N 1
ATOM 427 C CA . ALA A 1 60 ? 42.022 41.067 25.001 1.00 7.75 60 ALA A CA 1
ATOM 428 C C . ALA A 1 60 ? 42.047 41.832 26.316 1.00 11.53 60 ALA A C 1
ATOM 429 O O . ALA A 1 60 ? 42.426 41.247 27.340 1.00 12.62 60 ALA A O 1
ATOM 431 N N . HIS A 1 61 ? 41.668 43.117 26.290 1.00 9.13 61 HIS A N 1
ATOM 432 C CA . HIS A 1 61 ? 41.957 44.015 27.427 1.00 7.88 61 HIS A CA 1
ATOM 433 C C . HIS A 1 61 ? 40.754 44.829 27.874 1.00 7.85 61 HIS A C 1
ATOM 434 O O . HIS A 1 61 ? 40.739 45.320 28.993 1.00 8.79 61 HIS A O 1
ATOM 441 N N . LYS A 1 62 ? 39.732 44.983 27.030 1.00 8.57 62 LYS A N 1
ATOM 442 C CA . LYS A 1 62 ? 38.511 45.696 27.438 1.00 9.40 62 LYS A CA 1
ATOM 443 C C . LYS A 1 62 ? 38.766 47.096 27.998 1.00 8.99 62 LYS A C 1
ATOM 444 O O . LYS A 1 62 ? 38.013 47.575 28.852 1.00 10.47 62 LYS A O 1
ATOM 450 N N . CYS A 1 63 ? 39.791 47.754 27.467 1.00 8.22 63 CYS A N 1
ATOM 451 C CA . CYS A 1 63 ? 40.315 48.981 28.042 1.00 10.44 63 CYS A CA 1
ATOM 452 C C . CYS A 1 63 ? 40.440 50.070 26.996 1.00 9.41 63 CYS A C 1
ATOM 453 O O . CYS A 1 63 ? 41.376 50.038 26.180 1.00 9.09 63 CYS A O 1
ATOM 456 N N . PRO A 1 64 ? 39.543 51.049 27.025 1.00 9.00 64 PRO A N 1
ATOM 457 C CA . PRO A 1 64 ? 39.607 52.108 26.011 1.00 10.57 64 PRO A CA 1
ATOM 458 C C . PRO A 1 64 ? 40.958 52.864 25.967 1.00 12.06 64 PRO A C 1
ATOM 459 O O . PRO A 1 64 ? 41.392 53.201 24.864 1.00 12.51 64 PRO A O 1
ATOM 463 N N . GLU A 1 65 ? 41.627 53.057 27.096 1.00 12.38 65 GLU A N 1
ATOM 464 C CA . GLU A 1 65 ? 42.917 53.732 27.086 1.00 12.78 65 GLU A CA 1
ATOM 465 C C . GLU A 1 65 ? 43.916 52.985 26.213 1.00 12.47 65 GLU A C 1
ATOM 466 O O . GLU A 1 65 ? 44.696 53.600 25.489 1.00 12.39 65 GLU A O 1
ATOM 472 N N . ILE A 1 66 ? 43.892 51.660 26.295 1.00 9.69 66 ILE A N 1
ATOM 473 C CA . ILE A 1 66 ? 44.788 50.863 25.459 1.00 10.11 66 ILE A CA 1
ATOM 474 C C . ILE A 1 66 ? 44.436 50.972 23.980 1.00 10.89 66 ILE A C 1
ATOM 475 O O . ILE A 1 66 ? 45.323 51.169 23.140 1.00 10.25 66 ILE A O 1
ATOM 480 N N . ALA A 1 67 ? 43.151 50.903 23.648 1.00 9.68 67 ALA A N 1
ATOM 481 C CA . ALA A 1 67 ? 42.760 51.078 22.253 1.00 9.97 67 ALA A CA 1
ATOM 482 C C . ALA A 1 67 ? 43.158 52.465 21.727 1.00 9.59 67 ALA A C 1
ATOM 483 O O . ALA A 1 67 ? 43.617 52.579 20.568 1.00 11.03 67 ALA A O 1
ATOM 485 N N . LEU A 1 68 ? 42.984 53.508 22.530 1.00 9.71 68 LEU A N 1
ATOM 486 C CA . LEU A 1 68 ? 43.422 54.832 22.083 1.00 12.07 68 LEU A CA 1
ATOM 487 C C . LEU A 1 68 ? 44.916 54.859 21.739 1.00 11.95 68 LEU A C 1
ATOM 488 O O . LEU A 1 68 ? 45.320 55.462 20.743 1.00 13.79 68 LEU A O 1
ATOM 493 N N . ARG A 1 69 ? 45.712 54.151 22.530 1.00 11.60 69 ARG A N 1
ATOM 494 C CA . ARG A 1 69 ? 47.148 54.118 22.281 1.00 12.41 69 ARG A CA 1
ATOM 495 C C . ARG A 1 69 ? 47.492 53.300 21.034 1.00 12.44 69 ARG A C 1
ATOM 496 O O . ARG A 1 69 ? 48.400 53.679 20.269 1.00 12.93 69 ARG A O 1
ATOM 504 N N . GLN A 1 70 ? 46.736 52.233 20.779 1.00 12.17 70 GLN A N 1
ATOM 505 C CA . GLN A 1 70 ? 46.927 51.470 19.538 1.00 11.73 70 GLN A CA 1
ATOM 506 C C . GLN A 1 70 ? 46.583 52.317 18.318 1.00 12.83 70 GLN A C 1
ATOM 507 O O . GLN A 1 70 ? 47.308 52.307 17.315 1.00 12.81 70 GLN A O 1
ATOM 513 N N . LEU A 1 71 ? 45.504 53.088 18.417 1.00 11.16 71 LEU A N 1
ATOM 514 C CA . LEU A 1 71 ? 45.068 53.934 17.290 1.00 12.93 71 LEU A CA 1
ATOM 515 C C . LEU A 1 71 ? 46.080 55.047 17.025 1.00 14.81 71 LEU A C 1
ATOM 516 O O . LEU A 1 71 ? 46.338 55.416 15.871 1.00 17.44 71 LEU A O 1
ATOM 521 N N . ALA A 1 72 ? 46.678 55.571 18.085 1.00 12.78 72 ALA A N 1
ATOM 522 C CA . ALA A 1 72 ? 47.655 56.651 17.920 1.00 14.81 72 ALA A CA 1
ATOM 523 C C . ALA A 1 72 ? 48.881 56.221 17.112 1.00 15.13 72 ALA A C 1
ATOM 524 O O . ALA A 1 72 ? 49.542 57.060 16.488 1.00 18.51 72 ALA A O 1
ATOM 526 N N . LEU A 1 73 ? 49.185 54.925 17.122 1.00 14.94 73 LEU A N 1
ATOM 527 C CA . LEU A 1 73 ? 50.319 54.391 16.348 1.00 13.99 73 LEU A CA 1
ATOM 528 C C . LEU A 1 73 ? 49.973 54.034 14.922 1.00 18.38 73 LEU A C 1
ATOM 529 O O . LEU A 1 73 ? 50.859 53.731 14.113 1.00 20.41 73 LEU A O 1
ATOM 534 N N . GLY A 1 74 ? 48.693 54.103 14.591 1.00 15.42 74 GLY A N 1
ATOM 535 C CA . GLY A 1 74 ? 48.299 53.865 13.224 1.00 15.67 74 GLY A CA 1
ATOM 536 C C . GLY A 1 74 ? 47.389 52.671 13.018 1.00 14.98 74 GLY A C 1
ATOM 537 O O . GLY A 1 74 ? 47.130 52.345 11.843 1.00 17.52 74 GLY A O 1
ATOM 538 N N . ALA A 1 75 ? 46.881 52.050 14.087 1.00 15.18 75 ALA A N 1
ATOM 539 C CA . ALA A 1 75 ? 45.884 50.989 13.890 1.00 13.20 75 ALA A CA 1
ATOM 540 C C . ALA A 1 75 ? 44.670 51.564 13.150 1.00 14.28 75 ALA A C 1
ATOM 541 O O . ALA A 1 75 ? 44.311 52.725 13.346 1.00 14.70 75 ALA A O 1
ATOM 543 N N A ARG A 1 76 ? 43.980 50.785 12.320 0.36 14.49 76 ARG A N 1
ATOM 544 N N B ARG A 1 76 ? 44.126 50.729 12.273 0.64 12.22 76 ARG A N 1
ATOM 545 C CA A ARG A 1 76 ? 42.934 51.382 11.455 0.36 16.70 76 ARG A CA 1
ATOM 546 C CA B ARG A 1 76 ? 42.938 51.045 11.504 0.64 16.61 76 ARG A CA 1
ATOM 547 C C A ARG A 1 76 ? 41.518 51.479 12.076 0.36 17.36 76 ARG A C 1
ATOM 548 C C B ARG A 1 76 ? 41.759 50.455 12.233 0.64 14.14 76 ARG A C 1
ATOM 549 O O A ARG A 1 76 ? 40.576 51.951 11.451 0.36 21.49 76 ARG A O 1
ATOM 550 O O B ARG A 1 76 ? 41.229 49.425 11.858 0.64 15.95 76 ARG A O 1
ATOM 565 N N . GLY A 1 77 ? 41.415 51.086 13.331 1.00 13.83 77 GLY A N 1
ATOM 566 C CA . GLY A 1 77 ? 40.179 50.788 14.046 1.00 11.80 77 GLY A CA 1
ATOM 567 C C . GLY A 1 77 ? 40.489 49.653 15.019 1.00 11.27 77 GLY A C 1
ATOM 568 O O . GLY A 1 77 ? 41.651 49.217 15.172 1.00 12.06 77 GLY A O 1
ATOM 569 N N . ILE A 1 78 ? 39.453 49.148 15.669 1.00 10.76 78 ILE A N 1
ATOM 570 C CA . ILE A 1 78 ? 39.600 47.994 16.575 1.00 8.47 78 ILE A CA 1
ATOM 571 C C . ILE A 1 78 ? 38.558 46.928 16.284 1.00 8.69 78 ILE A C 1
ATOM 572 O O . ILE A 1 78 ? 37.616 47.174 15.500 1.00 8.56 78 ILE A O 1
ATOM 577 N N . CYS A 1 79 ? 38.721 45.745 16.870 1.00 7.87 79 CYS A N 1
ATOM 578 C CA . CYS A 1 79 ? 37.682 44.714 16.881 1.00 8.65 79 CYS A CA 1
ATOM 579 C C . CYS A 1 79 ? 37.121 44.572 18.274 1.00 8.38 79 CYS A C 1
ATOM 580 O O . CYS A 1 79 ? 37.846 44.709 19.257 1.00 9.05 79 CYS A O 1
ATOM 583 N N . CYS A 1 80 ? 35.845 44.245 18.337 1.00 9.22 80 CYS A N 1
ATOM 584 C CA . CYS A 1 80 ? 35.164 43.828 19.555 1.00 9.32 80 CYS A CA 1
ATOM 585 C C . CYS A 1 80 ? 34.460 42.514 19.258 1.00 9.76 80 CYS A C 1
ATOM 586 O O . CYS A 1 80 ? 34.088 42.261 18.111 1.00 10.19 80 CYS A O 1
ATOM 589 N N . GLN A 1 81 ? 34.240 41.674 20.262 1.00 9.48 81 GLN A N 1
ATOM 590 C CA . GLN A 1 81 ? 33.649 40.358 20.034 1.00 11.11 81 GLN A CA 1
ATOM 591 C C . GLN A 1 81 ? 32.135 40.362 20.234 1.00 11.89 81 GLN A C 1
ATOM 592 O O . GLN A 1 81 ? 31.427 39.481 19.748 1.00 14.76 81 GLN A O 1
ATOM 598 N N . LYS A 1 82 ? 31.639 41.345 20.977 1.00 10.75 82 LYS A N 1
ATOM 599 C CA . LYS A 1 82 ? 30.239 41.427 21.359 1.00 9.87 82 LYS A CA 1
ATOM 600 C C . LYS A 1 82 ? 29.805 42.887 21.213 1.00 11.14 82 LYS A C 1
ATOM 601 O O . LYS A 1 82 ? 30.604 43.811 21.419 1.00 13.48 82 LYS A O 1
ATOM 607 N N . VAL A 1 83 ? 28.547 43.116 20.848 1.00 10.96 83 VAL A N 1
ATOM 608 C CA . VAL A 1 83 ? 28.102 44.473 20.592 1.00 12.37 83 VAL A CA 1
ATOM 609 C C . VAL A 1 83 ? 28.205 45.376 21.827 1.00 12.74 83 VAL A C 1
ATOM 610 O O . VAL A 1 83 ? 28.656 46.516 21.731 1.00 12.75 83 VAL A O 1
ATOM 614 N N . SER A 1 84 ? 27.802 44.877 23.003 1.00 11.19 84 SER A N 1
ATOM 615 C CA . SER A 1 84 ? 27.847 45.722 24.178 1.00 12.21 84 SER A CA 1
ATOM 616 C C . SER A 1 84 ? 29.275 46.107 24.566 1.00 12.48 84 SER A C 1
ATOM 617 O O . SER A 1 84 ? 29.480 47.162 25.146 1.00 12.72 84 SER A O 1
ATOM 620 N N . GLU A 1 85 ? 30.256 45.277 24.204 1.00 11.15 85 GLU A N 1
ATOM 621 C CA . GLU A 1 85 ? 31.651 45.573 24.511 1.00 10.78 85 GLU A CA 1
ATOM 622 C C . GLU A 1 85 ? 32.133 46.824 23.798 1.00 11.64 85 GLU A C 1
ATOM 623 O O . GLU A 1 85 ? 33.024 47.508 24.294 1.00 10.86 85 GLU A O 1
ATOM 629 N N . ALA A 1 86 ? 31.509 47.156 22.666 1.00 10.70 86 ALA A N 1
ATOM 630 C CA . ALA A 1 86 ? 31.885 48.328 21.908 1.00 9.27 86 ALA A CA 1
ATOM 631 C C . ALA A 1 86 ? 31.498 49.645 22.563 1.00 10.65 86 ALA A C 1
ATOM 632 O O . ALA A 1 86 ? 32.137 50.671 22.307 1.00 11.34 86 ALA A O 1
ATOM 634 N N . LEU A 1 87 ? 30.478 49.651 23.420 1.00 10.63 87 LEU A N 1
ATOM 635 C CA A LEU A 1 87 ? 29.947 50.914 23.928 0.51 12.95 87 LEU A CA 1
ATOM 636 C CA B LEU A 1 87 ? 29.949 50.917 23.923 0.49 12.92 87 LEU A CA 1
ATOM 637 C C . LEU A 1 87 ? 30.983 51.799 24.649 1.00 12.89 87 LEU A C 1
ATOM 638 O O . LEU A 1 87 ? 31.047 52.993 24.384 1.00 14.83 87 LEU A O 1
ATOM 647 N N . PRO A 1 88 ? 31.809 51.220 25.548 1.00 11.42 88 PRO A N 1
ATOM 648 C CA . PRO A 1 88 ? 32.766 52.118 26.205 1.00 13.14 88 PRO A CA 1
ATOM 649 C C . PRO A 1 88 ? 33.823 52.656 25.254 1.00 12.80 88 PRO A C 1
ATOM 650 O O . PRO A 1 88 ? 34.405 53.717 25.493 1.00 14.00 88 PRO A O 1
ATOM 654 N N . PHE A 1 89 ? 34.078 51.944 24.158 1.00 12.16 89 PHE A N 1
ATOM 655 C CA . PHE A 1 89 ? 35.041 52.445 23.176 1.00 10.58 89 PHE A CA 1
ATOM 656 C C . PHE A 1 89 ? 34.453 53.608 22.393 1.00 11.76 89 PHE A C 1
ATOM 657 O O . PHE A 1 89 ? 35.128 54.619 22.188 1.00 11.92 89 PHE A O 1
ATOM 665 N N . VAL A 1 90 ? 33.190 53.495 22.003 1.00 12.79 90 VAL A N 1
ATOM 666 C CA . VAL A 1 90 ? 32.520 54.608 21.327 1.00 13.68 90 VAL A CA 1
ATOM 667 C C . VAL A 1 90 ? 32.464 55.824 22.257 1.00 15.95 90 VAL A C 1
ATOM 668 O O . VAL A 1 90 ? 32.675 56.956 21.818 1.00 17.90 90 VAL A O 1
ATOM 672 N N . ALA A 1 91 ? 32.243 55.589 23.551 1.00 14.32 91 ALA A N 1
ATOM 673 C CA . ALA A 1 91 ? 32.189 56.689 24.518 1.00 17.78 91 ALA A CA 1
ATOM 674 C C . ALA A 1 91 ? 33.533 57.387 24.634 1.00 19.26 91 ALA A C 1
ATOM 675 O O . ALA A 1 91 ? 33.589 58.570 24.977 1.00 21.52 91 ALA A O 1
ATOM 677 N N . ALA A 1 92 ? 34.612 56.653 24.369 1.00 15.80 92 ALA A N 1
ATOM 678 C CA . ALA A 1 92 ? 35.949 57.245 24.384 1.00 17.84 92 ALA A CA 1
ATOM 679 C C . ALA A 1 92 ? 36.332 57.877 23.049 1.00 18.25 92 ALA A C 1
ATOM 680 O O . ALA A 1 92 ? 37.454 58.355 22.901 1.00 23.23 92 ALA A O 1
ATOM 682 N N . GLY A 1 93 ? 35.414 57.872 22.088 1.00 15.93 93 GLY A N 1
ATOM 683 C CA . GLY A 1 93 ? 35.599 58.561 20.825 1.00 18.16 93 GLY A CA 1
ATOM 684 C C . GLY A 1 93 ? 36.047 57.651 19.694 1.00 15.63 93 GLY A C 1
ATOM 685 O O . GLY A 1 93 ? 36.367 58.126 18.600 1.00 20.28 93 GLY A O 1
ATOM 686 N N . ILE A 1 94 ? 36.080 56.344 19.945 1.00 13.79 94 ILE A N 1
ATOM 687 C CA . ILE A 1 94 ? 36.500 55.401 18.915 1.00 16.41 94 ILE A CA 1
ATOM 688 C C . ILE A 1 94 ? 35.295 55.053 18.055 1.00 17.14 94 ILE A C 1
ATOM 689 O O . ILE A 1 94 ? 34.256 54.652 18.569 1.00 22.52 94 ILE A O 1
ATOM 694 N N . ARG A 1 95 ? 35.411 55.243 16.751 1.00 14.86 95 ARG A N 1
ATOM 695 C CA . ARG A 1 95 ? 34.237 55.120 15.894 1.00 21.19 95 ARG A CA 1
ATOM 696 C C . ARG A 1 95 ? 34.467 54.264 14.662 1.00 21.23 95 ARG A C 1
ATOM 697 O O . ARG A 1 95 ? 33.708 54.365 13.700 1.00 25.33 95 ARG A O 1
ATOM 705 N N . ASP A 1 96 ? 35.524 53.459 14.669 1.00 13.49 96 ASP A N 1
ATOM 706 C CA . ASP A 1 96 ? 35.744 52.480 13.601 1.00 14.00 96 ASP A CA 1
ATOM 707 C C . ASP A 1 96 ? 35.930 51.107 14.247 1.00 12.17 96 ASP A C 1
ATOM 708 O O . ASP A 1 96 ? 36.991 50.797 14.766 1.00 12.18 96 ASP A O 1
ATOM 713 N N . ILE A 1 97 ? 34.869 50.317 14.277 1.00 10.65 97 ILE A N 1
ATOM 714 C CA . ILE A 1 97 ? 34.845 49.097 15.052 1.00 10.31 97 ILE A CA 1
ATOM 715 C C . ILE A 1 97 ? 34.270 47.948 14.238 1.00 9.54 97 ILE A C 1
ATOM 716 O O . ILE A 1 97 ? 33.201 48.082 13.622 1.00 11.07 97 ILE A O 1
ATOM 721 N N . HIS A 1 98 ? 34.979 46.836 14.226 1.00 8.54 98 HIS A N 1
ATOM 722 C CA . HIS A 1 98 ? 34.510 45.583 13.646 1.00 7.16 98 HIS A CA 1
ATOM 723 C C . HIS A 1 98 ? 34.063 44.637 14.733 1.00 9.46 98 HIS A C 1
ATOM 724 O O . HIS A 1 98 ? 34.853 44.310 15.625 1.00 9.52 98 HIS A O 1
ATOM 731 N N . ILE A 1 99 ? 32.811 44.198 14.678 1.00 8.94 99 ILE A N 1
ATOM 732 C CA . ILE A 1 99 ? 32.320 43.153 15.554 1.00 8.67 99 ILE A CA 1
ATOM 733 C C . ILE A 1 99 ? 32.695 41.856 14.874 1.00 9.69 99 ILE A C 1
ATOM 734 O O . ILE A 1 99 ? 32.104 41.505 13.823 1.00 10.55 99 ILE A O 1
ATOM 739 N N . SER A 1 100 ? 33.713 41.182 15.396 1.00 9.75 100 SER A N 1
ATOM 740 C CA . SER A 1 100 ? 34.302 40.011 14.738 1.00 9.18 100 SER A CA 1
ATOM 741 C C . SER A 1 100 ? 33.549 38.738 15.059 1.00 12.20 100 SER A C 1
ATOM 742 O O . SER A 1 100 ? 34.152 37.713 15.351 1.00 15.98 100 SER A O 1
ATOM 745 N N . ASN A 1 101 ? 32.232 38.802 14.967 1.00 11.63 101 ASN A N 1
ATOM 746 C CA . ASN A 1 101 ? 31.355 37.756 15.458 1.00 11.84 101 ASN A CA 1
ATOM 747 C C . ASN A 1 101 ? 29.985 37.977 14.820 1.00 13.30 101 ASN A C 1
ATOM 748 O O . ASN A 1 101 ? 29.723 39.074 14.276 1.00 12.35 101 ASN A O 1
ATOM 753 N N . GLU A 1 102 ? 29.135 36.951 14.879 1.00 10.45 102 GLU A N 1
ATOM 754 C CA . GLU A 1 102 ? 27.753 37.072 14.469 1.00 9.88 102 GLU A CA 1
ATOM 755 C C . GLU A 1 102 ? 26.920 37.615 15.635 1.00 12.40 102 GLU A C 1
ATOM 756 O O . GLU A 1 102 ? 27.198 37.330 16.806 1.00 18.36 102 GLU A O 1
ATOM 762 N N . VAL A 1 103 ? 25.924 38.426 15.316 1.00 8.40 103 VAL A N 1
ATOM 763 C CA . VAL A 1 103 ? 25.046 39.054 16.300 1.00 9.12 103 VAL A CA 1
ATOM 764 C C . VAL A 1 103 ? 23.652 38.483 16.181 1.00 9.44 103 VAL A C 1
ATOM 765 O O . VAL A 1 103 ? 22.952 38.722 15.186 1.00 11.76 103 VAL A O 1
ATOM 769 N N . VAL A 1 104 ? 23.240 37.714 17.189 1.00 10.87 104 VAL A N 1
ATOM 770 C CA . VAL A 1 104 ? 21.980 37.003 17.171 1.00 10.66 104 VAL A CA 1
ATOM 771 C C . VAL A 1 104 ? 21.207 37.302 18.446 1.00 11.98 104 VAL A C 1
ATOM 772 O O . VAL A 1 104 ? 21.708 37.105 19.582 1.00 14.71 104 VAL A O 1
ATOM 776 N N . GLY A 1 105 ? 19.977 37.752 18.276 1.00 10.30 105 GLY A N 1
ATOM 777 C CA . GLY A 1 105 ? 19.076 38.046 19.375 1.00 11.01 105 GLY A CA 1
ATOM 778 C C . GLY A 1 105 ? 18.470 39.421 19.202 1.00 12.82 105 GLY A C 1
ATOM 779 O O . GLY A 1 105 ? 19.157 40.359 18.856 1.00 12.96 105 GLY A O 1
ATOM 780 N N . PRO A 1 106 ? 17.160 39.549 19.435 1.00 14.12 106 PRO A N 1
ATOM 781 C CA . PRO A 1 106 ? 16.498 40.821 19.112 1.00 14.85 106 PRO A CA 1
ATOM 782 C C . PRO A 1 106 ? 17.132 42.032 19.823 1.00 14.64 106 PRO A C 1
ATOM 783 O O . PRO A 1 106 ? 17.357 43.071 19.187 1.00 16.28 106 PRO A O 1
ATOM 787 N N . ALA A 1 107 ? 17.431 41.914 21.110 1.00 14.28 107 ALA A N 1
ATOM 788 C CA . ALA A 1 107 ? 18.001 43.057 21.811 1.00 15.91 107 ALA A CA 1
ATOM 789 C C . ALA A 1 107 ? 19.390 43.402 21.272 1.00 13.29 107 ALA A C 1
ATOM 790 O O . ALA A 1 107 ? 19.759 44.575 21.214 1.00 14.65 107 ALA A O 1
ATOM 792 N N . LYS A 1 108 ? 20.154 42.392 20.863 1.00 10.05 108 LYS A N 1
ATOM 793 C CA . LYS A 1 108 ? 21.492 42.650 20.366 1.00 10.90 108 LYS A CA 1
ATOM 794 C C . LYS A 1 108 ? 21.448 43.381 19.046 1.00 10.30 108 LYS A C 1
ATOM 795 O O . LYS A 1 108 ? 22.240 44.293 18.814 1.00 10.44 108 LYS A O 1
ATOM 801 N N . LEU A 1 109 ? 20.541 42.946 18.176 1.00 11.59 109 LEU A N 1
ATOM 802 C CA . LEU A 1 109 ? 20.434 43.557 16.850 1.00 10.30 109 LEU A CA 1
ATOM 803 C C . LEU A 1 109 ? 19.902 44.995 17.005 1.00 12.50 109 LEU A C 1
ATOM 804 O O . LEU A 1 109 ? 20.327 45.891 16.260 1.00 12.67 109 LEU A O 1
ATOM 809 N N . ALA A 1 110 ? 19.044 45.234 17.994 1.00 12.67 110 ALA A N 1
ATOM 810 C CA . ALA A 1 110 ? 18.589 46.608 18.230 1.00 11.70 110 ALA A CA 1
ATOM 811 C C . ALA A 1 110 ? 19.769 47.468 18.709 1.00 12.97 110 ALA A C 1
ATOM 812 O O . ALA A 1 110 ? 19.966 48.589 18.236 1.00 13.51 110 ALA A O 1
ATOM 814 N N . LEU A 1 111 ? 20.584 46.942 19.620 1.00 11.73 111 LEU A N 1
ATOM 815 C CA . LEU A 1 111 ? 21.714 47.715 20.084 1.00 13.37 111 LEU A CA 1
ATOM 816 C C . LEU A 1 111 ? 22.721 47.956 18.956 1.00 11.31 111 LEU A C 1
ATOM 817 O O . LEU A 1 111 ? 23.284 49.032 18.840 1.00 12.07 111 LEU A O 1
ATOM 822 N N . LEU A 1 112 ? 22.906 46.958 18.104 1.00 10.02 112 LEU A N 1
ATOM 823 C CA . LEU A 1 112 ? 23.785 47.099 16.944 1.00 9.09 112 LEU A CA 1
ATOM 824 C C . LEU A 1 112 ? 23.292 48.212 16.012 1.00 12.11 112 LEU A C 1
ATOM 825 O O . LEU A 1 112 ? 24.100 48.989 15.498 1.00 13.36 112 LEU A O 1
ATOM 830 N N . GLY A 1 113 ? 21.973 48.318 15.837 1.00 11.43 113 GLY A N 1
ATOM 831 C CA . GLY A 1 113 ? 21.406 49.401 15.048 1.00 13.88 113 GLY A CA 1
ATOM 832 C C . GLY A 1 113 ? 21.801 50.750 15.594 1.00 15.55 113 GLY A C 1
ATOM 833 O O . GLY A 1 113 ? 22.192 51.644 14.824 1.00 14.42 113 GLY A O 1
ATOM 834 N N . GLN A 1 114 ? 21.716 50.900 16.915 1.00 13.78 114 GLN A N 1
ATOM 835 C CA A GLN A 1 114 ? 22.087 52.164 17.529 0.51 13.39 114 GLN A CA 1
ATOM 836 C CA B GLN A 1 114 ? 22.110 52.138 17.604 0.49 14.20 114 GLN A CA 1
ATOM 837 C C . GLN A 1 114 ? 23.596 52.414 17.436 1.00 14.27 114 GLN A C 1
ATOM 838 O O . GLN A 1 114 ? 24.016 53.534 17.159 1.00 16.06 114 GLN A O 1
ATOM 849 N N . LEU A 1 115 ? 24.394 51.366 17.630 1.00 13.33 115 LEU A N 1
ATOM 850 C CA . LEU A 1 115 ? 25.838 51.474 17.478 1.00 13.37 115 LEU A CA 1
ATOM 851 C C . LEU A 1 115 ? 26.210 51.913 16.055 1.00 13.00 115 LEU A C 1
ATOM 852 O O . LEU A 1 115 ? 27.062 52.788 15.867 1.00 13.56 115 LEU A O 1
ATOM 857 N N . ALA A 1 116 ? 25.525 51.348 15.060 1.00 11.85 116 ALA A N 1
ATOM 858 C CA . ALA A 1 116 ? 25.802 51.666 13.668 1.00 11.78 116 ALA A CA 1
ATOM 859 C C . ALA A 1 116 ? 25.414 53.097 13.284 1.00 14.03 116 ALA A C 1
ATOM 860 O O . ALA A 1 116 ? 25.916 53.624 12.301 1.00 16.39 116 ALA A O 1
ATOM 862 N N . ARG A 1 117 ? 24.512 53.711 14.045 1.00 14.83 117 ARG A N 1
ATOM 863 C CA . ARG A 1 117 ? 24.218 55.144 13.866 1.00 17.43 117 ARG A CA 1
ATOM 864 C C . ARG A 1 117 ? 25.287 56.043 14.503 1.00 18.20 117 ARG A C 1
ATOM 865 O O . ARG A 1 117 ? 25.399 57.221 14.156 1.00 25.31 117 ARG A O 1
ATOM 873 N N . ALA A 1 118 ? 26.063 55.499 15.430 1.00 16.92 118 ALA A N 1
ATOM 874 C CA . ALA A 1 118 ? 26.960 56.312 16.246 1.00 19.20 118 ALA A CA 1
ATOM 875 C C . ALA A 1 118 ? 28.398 56.187 15.786 1.00 21.33 118 ALA A C 1
ATOM 876 O O . ALA A 1 118 ? 29.271 56.944 16.201 1.00 26.11 118 ALA A O 1
ATOM 878 N N . ALA A 1 119 ? 28.638 55.203 14.942 1.00 18.15 119 ALA A N 1
ATOM 879 C CA . ALA A 1 119 ? 29.992 54.812 14.611 1.00 16.56 119 ALA A CA 1
ATOM 880 C C . ALA A 1 119 ? 29.987 54.064 13.300 1.00 14.89 119 ALA A C 1
ATOM 881 O O . ALA A 1 119 ? 28.929 53.667 12.807 1.00 18.79 119 ALA A O 1
ATOM 883 N N . LYS A 1 120 ? 31.175 53.888 12.723 1.00 14.81 120 LYS A N 1
ATOM 884 C CA . LYS A 1 120 ? 31.323 53.120 11.490 1.00 15.18 120 LYS A CA 1
ATOM 885 C C . LYS A 1 120 ? 31.552 51.659 11.883 1.00 12.11 120 LYS A C 1
ATOM 886 O O . LYS A 1 120 ? 32.622 51.303 12.400 1.00 14.62 120 LYS A O 1
ATOM 892 N N . ILE A 1 121 ? 30.536 50.833 11.678 1.00 9.89 121 ILE A N 1
ATOM 893 C CA . ILE A 1 121 ? 30.515 49.478 12.211 1.00 10.93 121 ILE A CA 1
ATOM 894 C C . ILE A 1 121 ? 30.528 48.430 11.114 1.00 10.33 121 ILE A C 1
ATOM 895 O O . ILE A 1 121 ? 29.909 48.605 10.055 1.00 10.92 121 ILE A O 1
ATOM 900 N N . SER A 1 122 ? 31.262 47.348 11.322 1.00 9.70 122 SER A N 1
ATOM 901 C CA . SER A 1 122 ? 31.066 46.147 10.525 1.00 9.36 122 SER A CA 1
ATOM 902 C C . SER A 1 122 ? 30.764 44.969 11.419 1.00 10.06 122 SER A C 1
ATOM 903 O O . SER A 1 122 ? 31.040 45.002 12.640 1.00 9.90 122 SER A O 1
ATOM 906 N N . VAL A 1 123 ? 30.175 43.923 10.843 1.00 8.49 123 VAL A N 1
ATOM 907 C CA A VAL A 1 123 ? 29.789 42.751 11.597 0.68 7.36 123 VAL A CA 1
ATOM 908 C CA B VAL A 1 123 ? 29.798 42.733 11.595 0.32 7.86 123 VAL A CA 1
ATOM 909 C C . VAL A 1 123 ? 29.969 41.533 10.700 1.00 8.76 123 VAL A C 1
ATOM 910 O O . VAL A 1 123 ? 30.053 41.677 9.479 1.00 10.21 123 VAL A O 1
ATOM 917 N N . CYS A 1 124 ? 30.022 40.356 11.291 1.00 8.68 124 CYS A N 1
ATOM 918 C CA . CYS A 1 124 ? 30.114 39.122 10.532 1.00 10.30 124 CYS A CA 1
ATOM 919 C C . CYS A 1 124 ? 28.793 38.428 10.456 1.00 9.94 124 CYS A C 1
ATOM 920 O O . CYS A 1 124 ? 27.945 38.558 11.343 1.00 9.36 124 CYS A O 1
ATOM 923 N N . VAL A 1 125 ? 28.617 37.685 9.362 1.00 9.44 125 VAL A N 1
ATOM 924 C CA A VAL A 1 125 ? 27.460 36.804 9.219 0.71 8.48 125 VAL A CA 1
ATOM 925 C CA B VAL A 1 125 ? 27.463 36.830 9.157 0.29 9.15 125 VAL A CA 1
ATOM 926 C C . VAL A 1 125 ? 27.901 35.458 8.683 1.00 8.06 125 VAL A C 1
ATOM 927 O O . VAL A 1 125 ? 28.850 35.366 7.902 1.00 8.97 125 VAL A O 1
ATOM 934 N N . ASP A 1 126 ? 27.186 34.411 9.086 1.00 8.09 126 ASP A N 1
ATOM 935 C CA . ASP A 1 126 ? 27.439 33.082 8.518 1.00 10.61 126 ASP A CA 1
ATOM 936 C C . ASP A 1 126 ? 26.139 32.315 8.264 1.00 11.15 126 ASP A C 1
ATOM 937 O O . ASP A 1 126 ? 26.155 31.122 8.031 1.00 12.04 126 ASP A O 1
ATOM 942 N N . ASN A 1 127 ? 25.013 33.017 8.333 1.00 10.06 127 ASN A N 1
ATOM 943 C CA . ASN A 1 127 ? 23.720 32.365 8.398 1.00 10.30 127 ASN A CA 1
ATOM 944 C C . ASN A 1 127 ? 22.718 33.208 7.613 1.00 9.42 127 ASN A C 1
ATOM 945 O O . ASN A 1 127 ? 22.618 34.410 7.870 1.00 9.77 127 ASN A O 1
ATOM 950 N N . ALA A 1 128 ? 21.984 32.588 6.674 1.00 9.36 128 ALA A N 1
ATOM 951 C CA . ALA A 1 128 ? 21.006 33.298 5.840 1.00 10.23 128 ALA A CA 1
ATOM 952 C C . ALA A 1 128 ? 19.912 33.980 6.644 1.00 10.51 128 ALA A C 1
ATOM 953 O O . ALA A 1 128 ? 19.628 35.170 6.441 1.00 10.27 128 ALA A O 1
ATOM 955 N N . GLU A 1 129 ? 19.303 33.258 7.570 1.00 10.92 129 GLU A N 1
ATOM 956 C CA . GLU A 1 129 ? 18.273 33.870 8.420 1.00 11.21 129 GLU A CA 1
ATOM 957 C C . GLU A 1 129 ? 18.810 35.100 9.143 1.00 11.80 129 GLU A C 1
ATOM 958 O O . GLU A 1 129 ? 18.177 36.158 9.170 1.00 10.40 129 GLU A O 1
ATOM 964 N N . ASN A 1 130 ? 19.996 34.973 9.740 1.00 10.21 130 ASN A N 1
ATOM 965 C CA . ASN A 1 130 ? 20.568 36.096 10.436 1.00 9.83 130 ASN A CA 1
ATOM 966 C C . ASN A 1 130 ? 20.908 37.272 9.543 1.00 8.48 130 ASN A C 1
ATOM 967 O O . ASN A 1 130 ? 20.731 38.427 9.951 1.00 9.23 130 ASN A O 1
ATOM 972 N N . LEU A 1 131 ? 21.361 37.015 8.315 1.00 8.38 131 LEU A N 1
ATOM 973 C CA . LEU A 1 131 ? 21.627 38.119 7.390 1.00 8.31 131 LEU A CA 1
ATOM 974 C C . LEU A 1 131 ? 20.326 38.932 7.165 1.00 11.36 131 LEU A C 1
ATOM 975 O O . LEU A 1 131 ? 20.337 40.163 7.173 1.00 10.17 131 LEU A O 1
ATOM 980 N N . ALA A 1 132 ? 19.203 38.231 7.004 1.00 8.96 132 ALA A N 1
ATOM 981 C CA . ALA A 1 132 ? 17.922 38.899 6.850 1.00 9.68 132 ALA A CA 1
ATOM 982 C C . ALA A 1 132 ? 17.517 39.665 8.125 1.00 10.68 132 ALA A C 1
ATOM 983 O O . ALA A 1 132 ? 17.040 40.796 8.032 1.00 11.24 132 ALA A O 1
ATOM 985 N N . GLN A 1 133 ? 17.769 39.084 9.314 1.00 9.40 133 GLN A N 1
ATOM 986 C CA . GLN A 1 133 ? 17.502 39.764 10.577 1.00 10.43 133 GLN A CA 1
ATOM 987 C C . GLN A 1 133 ? 18.327 41.039 10.700 1.00 11.11 133 GLN A C 1
ATOM 988 O O . GLN A 1 133 ? 17.853 42.070 11.190 1.00 11.02 133 GLN A O 1
ATOM 994 N N . LEU A 1 134 ? 19.568 40.950 10.246 1.00 9.04 134 LEU A N 1
ATOM 995 C CA A LEU A 1 134 ? 20.449 42.083 10.310 0.59 9.21 134 LEU A CA 1
ATOM 996 C CA B LEU A 1 134 ? 20.481 42.082 10.253 0.41 10.35 134 LEU A CA 1
ATOM 997 C C . LEU A 1 134 ? 19.938 43.202 9.400 1.00 9.23 134 LEU A C 1
ATOM 998 O O . LEU A 1 134 ? 19.877 44.363 9.830 1.00 11.28 134 LEU A O 1
ATOM 1007 N N . SER A 1 135 ? 19.547 42.866 8.163 1.00 9.16 135 SER A N 1
ATOM 1008 C CA . SER A 1 135 ? 18.992 43.885 7.284 1.00 9.61 135 SER A CA 1
ATOM 1009 C C . SER A 1 135 ? 17.762 44.529 7.910 1.00 10.69 135 SER A C 1
ATOM 1010 O O . SER A 1 135 ? 17.640 45.755 7.913 1.00 11.59 135 SER A O 1
ATOM 1013 N N . ALA A 1 136 ? 16.851 43.714 8.426 1.00 10.17 136 ALA A N 1
ATOM 1014 C CA . ALA A 1 136 ? 15.654 44.252 9.066 1.00 10.71 136 ALA A CA 1
ATOM 1015 C C . ALA A 1 136 ? 16.001 45.217 10.202 1.00 10.78 136 ALA A C 1
ATOM 1016 O O . ALA A 1 136 ? 15.368 46.268 10.344 1.00 11.59 136 ALA A O 1
ATOM 1018 N N . ALA A 1 137 ? 16.996 44.850 11.001 1.00 10.34 137 ALA A N 1
ATOM 1019 C CA . ALA A 1 137 ? 17.365 45.664 12.151 1.00 11.58 137 ALA A CA 1
ATOM 1020 C C . ALA A 1 137 ? 17.982 46.987 11.676 1.00 10.47 137 ALA A C 1
ATOM 1021 O O . ALA A 1 137 ? 17.749 48.048 12.288 1.00 11.34 137 ALA A O 1
ATOM 1023 N N . MET A 1 138 ? 18.782 46.954 10.615 1.00 10.18 138 MET A N 1
ATOM 1024 C CA A MET A 1 138 ? 19.390 48.170 10.076 0.65 10.74 138 MET A CA 1
ATOM 1025 C CA B MET A 1 138 ? 19.390 48.185 10.180 0.35 10.88 138 MET A CA 1
ATOM 1026 C C . MET A 1 138 ? 18.332 49.088 9.503 1.00 12.46 138 MET A C 1
ATOM 1027 O O . MET A 1 138 ? 18.359 50.310 9.672 1.00 13.83 138 MET A O 1
ATOM 1036 N N . THR A 1 139 ? 17.366 48.497 8.800 1.00 11.81 139 THR A N 1
ATOM 1037 C CA . THR A 1 139 ? 16.262 49.270 8.246 1.00 12.75 139 THR A CA 1
ATOM 1038 C C . THR A 1 139 ? 15.445 49.938 9.343 1.00 13.59 139 THR A C 1
ATOM 1039 O O . THR A 1 139 ? 15.134 51.125 9.268 1.00 14.84 139 THR A O 1
ATOM 1043 N N . ARG A 1 140 ? 15.166 49.190 10.397 1.00 12.36 140 ARG A N 1
ATOM 1044 C CA . ARG A 1 140 ? 14.431 49.735 11.532 1.00 13.53 140 ARG A CA 1
ATOM 1045 C C . ARG A 1 140 ? 15.212 50.854 12.216 1.00 13.09 140 ARG A C 1
ATOM 1046 O O . ARG A 1 140 ? 14.609 51.846 12.620 1.00 16.96 140 ARG A O 1
ATOM 1054 N N . ALA A 1 141 ? 16.535 50.709 12.322 1.00 12.25 141 ALA A N 1
ATOM 1055 C CA . ALA A 1 141 ? 17.362 51.722 12.993 1.00 14.37 141 ALA A CA 1
ATOM 1056 C C . ALA A 1 141 ? 17.688 52.931 12.086 1.00 14.37 141 ALA A C 1
ATOM 1057 O O . ALA A 1 141 ? 18.188 53.953 12.565 1.00 15.07 141 ALA A O 1
ATOM 1059 N N . GLY A 1 142 ? 17.439 52.802 10.786 1.00 14.48 142 GLY A N 1
ATOM 1060 C CA . GLY A 1 142 ? 17.832 53.837 9.845 1.00 17.25 142 GLY A CA 1
ATOM 1061 C C . GLY A 1 142 ? 19.332 53.885 9.648 1.00 18.80 142 GLY A C 1
ATOM 1062 O O . GLY A 1 142 ? 19.898 54.950 9.386 1.00 19.23 142 GLY A O 1
ATOM 1063 N N . ALA A 1 143 ? 19.980 52.734 9.783 1.00 15.91 143 ALA A N 1
ATOM 1064 C CA . ALA A 1 143 ? 21.431 52.683 9.799 1.00 13.13 143 ALA A CA 1
ATOM 1065 C C . ALA A 1 143 ? 21.993 51.916 8.601 1.00 13.09 143 ALA A C 1
ATOM 1066 O O . ALA A 1 143 ? 21.261 51.269 7.859 1.00 13.81 143 ALA A O 1
ATOM 1068 N N . GLU A 1 144 ? 23.306 52.032 8.427 1.00 13.12 144 GLU A N 1
ATOM 1069 C CA . GLU A 1 144 ? 24.063 51.270 7.429 1.00 12.26 144 GLU A CA 1
ATOM 1070 C C . GLU A 1 144 ? 25.213 50.587 8.132 1.00 11.84 144 GLU A C 1
ATOM 1071 O O . GLU A 1 144 ? 25.836 51.171 9.001 1.00 14.74 144 GLU A O 1
ATOM 1077 N N . ILE A 1 145 ? 25.500 49.357 7.752 1.00 11.13 145 ILE A N 1
ATOM 1078 C CA A ILE A 1 145 ? 26.575 48.598 8.343 0.69 10.73 145 ILE A CA 1
ATOM 1079 C CA B ILE A 1 145 ? 26.661 48.657 8.291 0.31 10.64 145 ILE A CA 1
ATOM 1080 C C . ILE A 1 145 ? 27.353 47.870 7.225 1.00 10.45 145 ILE A C 1
ATOM 1081 O O . ILE A 1 145 ? 26.771 47.544 6.179 1.00 11.65 145 ILE A O 1
ATOM 1090 N N . ASP A 1 146 ? 28.631 47.614 7.454 1.00 9.51 146 ASP A N 1
ATOM 1091 C CA . ASP A 1 146 ? 29.414 46.743 6.586 1.00 11.60 146 ASP A CA 1
ATOM 1092 C C . ASP A 1 146 ? 29.253 45.319 7.076 1.00 9.61 146 ASP A C 1
ATOM 1093 O O . ASP A 1 146 ? 29.226 45.062 8.296 1.00 12.51 146 ASP A O 1
ATOM 1098 N N . VAL A 1 147 ? 29.167 44.378 6.142 1.00 9.04 147 VAL A N 1
ATOM 1099 C CA . VAL A 1 147 ? 29.002 42.968 6.441 1.00 8.14 147 VAL A CA 1
ATOM 1100 C C . VAL A 1 147 ? 30.143 42.150 5.858 1.00 9.37 147 VAL A C 1
ATOM 1101 O O . VAL A 1 147 ? 30.467 42.272 4.668 1.00 10.32 147 VAL A O 1
ATOM 1105 N N . LEU A 1 148 ? 30.775 41.342 6.703 1.00 9.02 148 LEU A N 1
ATOM 1106 C CA A LEU A 1 148 ? 31.801 40.360 6.318 0.61 9.79 148 LEU A CA 1
ATOM 1107 C CA B LEU A 1 148 ? 31.742 40.372 6.224 0.39 9.59 148 LEU A CA 1
ATOM 1108 C C . LEU A 1 148 ? 31.178 38.975 6.415 1.00 10.87 148 LEU A C 1
ATOM 1109 O O . LEU A 1 148 ? 30.500 38.683 7.400 1.00 12.34 148 LEU A O 1
ATOM 1118 N N . VAL A 1 149 ? 31.399 38.117 5.438 1.00 7.65 149 VAL A N 1
ATOM 1119 C CA . VAL A 1 149 ? 30.963 36.743 5.546 1.00 7.47 149 VAL A CA 1
ATOM 1120 C C . VAL A 1 149 ? 32.078 35.985 6.261 1.00 9.38 149 VAL A C 1
ATOM 1121 O O . VAL A 1 149 ? 33.256 36.071 5.879 1.00 9.05 149 VAL A O 1
ATOM 1125 N N . GLU A 1 150 ? 31.719 35.275 7.323 1.00 8.36 150 GLU A N 1
ATOM 1126 C CA . GLU A 1 150 ? 32.723 34.506 8.044 1.00 8.69 150 GLU A CA 1
ATOM 1127 C C . GLU A 1 150 ? 32.825 33.132 7.420 1.00 9.83 150 GLU A C 1
ATOM 1128 O O . GLU A 1 150 ? 31.813 32.442 7.235 1.00 9.67 150 GLU A O 1
ATOM 1134 N N . VAL A 1 151 ? 34.047 32.755 7.062 1.00 9.13 151 VAL A N 1
ATOM 1135 C CA . VAL A 1 151 ? 34.281 31.445 6.477 1.00 8.97 151 VAL A CA 1
ATOM 1136 C C . VAL A 1 151 ? 35.097 30.605 7.461 1.00 10.47 151 VAL A C 1
ATOM 1137 O O . VAL A 1 151 ? 35.957 31.122 8.197 1.00 11.74 151 VAL A O 1
ATOM 1141 N N . ASP A 1 152 ? 34.785 29.323 7.503 1.00 12.29 152 ASP A N 1
ATOM 1142 C CA . ASP A 1 152 ? 35.570 28.357 8.289 1.00 11.70 152 ASP A CA 1
ATOM 1143 C C . ASP A 1 152 ? 36.845 28.042 7.516 1.00 11.89 152 ASP A C 1
ATOM 1144 O O . ASP A 1 152 ? 36.808 27.555 6.383 1.00 16.23 152 ASP A O 1
ATOM 1149 N N . VAL A 1 153 ? 37.989 28.330 8.110 1.00 12.04 153 VAL A N 1
ATOM 1150 C CA . VAL A 1 153 ? 39.269 28.012 7.473 1.00 12.06 153 VAL A CA 1
ATOM 1151 C C . VAL A 1 153 ? 40.019 26.932 8.259 1.00 14.72 153 VAL A C 1
ATOM 1152 O O . VAL A 1 153 ? 41.214 26.689 8.025 1.00 15.88 153 VAL A O 1
ATOM 1156 N N . GLY A 1 154 ? 39.314 26.284 9.188 1.00 14.51 154 GLY A N 1
ATOM 1157 C CA . GLY A 1 154 ? 39.844 25.133 9.901 1.00 16.60 154 GLY A CA 1
ATOM 1158 C C . GLY A 1 154 ? 39.564 25.042 11.389 1.00 15.87 154 GLY A C 1
ATOM 1159 O O . GLY A 1 154 ? 39.763 23.976 11.968 1.00 19.86 154 GLY A O 1
ATOM 1160 N N . GLN A 1 155 ? 39.143 26.130 12.027 1.00 15.36 155 GLN A N 1
ATOM 1161 C CA . GLN A 1 155 ? 38.872 26.054 13.461 1.00 15.69 155 GLN A CA 1
ATOM 1162 C C . GLN A 1 155 ? 37.619 25.223 13.773 1.00 18.72 155 GLN A C 1
ATOM 1163 O O . GLN A 1 155 ? 37.521 24.617 14.844 1.00 19.30 155 GLN A O 1
ATOM 1169 N N . GLY A 1 156 ? 36.670 25.180 12.851 1.00 16.28 156 GLY A N 1
ATOM 1170 C CA . GLY A 1 156 ? 35.440 24.435 13.105 1.00 16.82 156 GLY A CA 1
ATOM 1171 C C . GLY A 1 156 ? 34.589 25.059 14.202 1.00 20.14 156 GLY A C 1
ATOM 1172 O O . GLY A 1 156 ? 33.945 24.343 14.971 1.00 21.44 156 GLY A O 1
ATOM 1173 N N . ARG A 1 157 ? 34.593 26.383 14.290 1.00 16.98 157 ARG A N 1
ATOM 1174 C CA . ARG A 1 157 ? 33.730 27.096 15.240 1.00 16.87 157 ARG A CA 1
ATOM 1175 C C . ARG A 1 157 ? 32.530 27.600 14.427 1.00 13.94 157 ARG A C 1
ATOM 1176 O O . ARG A 1 157 ? 31.676 26.808 14.021 1.00 16.79 157 ARG A O 1
ATOM 1184 N N . CYS A 1 158 ? 32.478 28.896 14.163 1.00 14.78 158 CYS A N 1
ATOM 1185 C CA A CYS A 1 158 ? 31.466 29.484 13.282 0.72 13.71 158 CYS A CA 1
ATOM 1186 C CA B CYS A 1 158 ? 31.437 29.379 13.275 0.28 14.86 158 CYS A CA 1
ATOM 1187 C C . CYS A 1 158 ? 31.983 29.531 11.856 1.00 17.77 158 CYS A C 1
ATOM 1188 O O . CYS A 1 158 ? 33.134 29.166 11.577 1.00 17.86 158 CYS A O 1
ATOM 1193 N N . GLY A 1 159 ? 31.160 30.034 10.951 1.00 12.56 159 GLY A N 1
ATOM 1194 C CA . GLY A 1 159 ? 31.636 30.206 9.598 1.00 11.62 159 GLY A CA 1
ATOM 1195 C C . GLY A 1 159 ? 31.069 29.234 8.598 1.00 10.86 159 GLY A C 1
ATOM 1196 O O . GLY A 1 159 ? 30.765 28.070 8.881 1.00 16.25 159 GLY A O 1
ATOM 1197 N N . VAL A 1 160 ? 30.927 29.758 7.388 1.00 11.49 160 VAL A N 1
ATOM 1198 C CA . VAL A 1 160 ? 30.440 29.043 6.220 1.00 11.97 160 VAL A CA 1
ATOM 1199 C C . VAL A 1 160 ? 31.538 28.157 5.605 1.00 12.72 160 VAL A C 1
ATOM 1200 O O . VAL A 1 160 ? 32.720 28.510 5.637 1.00 13.94 160 VAL A O 1
ATOM 1204 N N . SER A 1 161 ? 31.162 27.012 5.035 1.00 12.96 161 SER A N 1
ATOM 1205 C CA . SER A 1 161 ? 32.171 26.131 4.462 1.00 13.81 161 SER A CA 1
ATOM 1206 C C . SER A 1 161 ? 31.791 25.610 3.089 1.00 14.38 161 SER A C 1
ATOM 1207 O O . SER A 1 161 ? 32.356 24.623 2.631 1.00 16.89 161 SER A O 1
ATOM 1210 N N . ASP A 1 162 ? 30.858 26.283 2.433 1.00 15.74 162 ASP A N 1
ATOM 1211 C CA . ASP A 1 162 ? 30.540 25.931 1.042 1.00 19.20 162 ASP A CA 1
ATOM 1212 C C . ASP A 1 162 ? 30.397 27.158 0.153 1.00 17.36 162 ASP A C 1
ATOM 1213 O O . ASP A 1 162 ? 29.907 28.214 0.586 1.00 15.94 162 ASP A O 1
ATOM 1218 N N . ASP A 1 163 ? 30.828 26.997 -1.098 1.00 16.55 163 ASP A N 1
ATOM 1219 C CA . ASP A 1 163 ? 30.859 28.091 -2.060 1.00 15.91 163 ASP A CA 1
ATOM 1220 C C . ASP A 1 163 ? 29.502 28.729 -2.264 1.00 15.95 163 ASP A C 1
ATOM 1221 O O . ASP A 1 163 ? 29.380 29.955 -2.294 1.00 14.99 163 ASP A O 1
ATOM 1226 N N . ALA A 1 164 ? 28.471 27.898 -2.412 1.00 14.82 164 ALA A N 1
ATOM 1227 C CA . ALA A 1 164 ? 27.150 28.407 -2.747 1.00 16.57 164 ALA A CA 1
ATOM 1228 C C . ALA A 1 164 ? 26.625 29.364 -1.682 1.00 15.33 164 ALA A C 1
ATOM 1229 O O . ALA A 1 164 ? 26.014 30.391 -1.992 1.00 15.44 164 ALA A O 1
ATOM 1231 N N . THR A 1 165 ? 26.887 29.049 -0.423 1.00 14.15 165 THR A N 1
ATOM 1232 C CA . THR A 1 165 ? 26.429 29.916 0.646 1.00 14.37 165 THR A CA 1
ATOM 1233 C C . THR A 1 165 ? 27.235 31.225 0.728 1.00 12.51 165 THR A C 1
ATOM 1234 O O . THR A 1 165 ? 26.646 32.284 0.946 1.00 13.41 165 THR A O 1
ATOM 1238 N N . VAL A 1 166 ? 28.565 31.168 0.551 1.00 10.82 166 VAL A N 1
ATOM 1239 C CA . VAL A 1 166 ? 29.354 32.408 0.535 1.00 11.87 166 VAL A CA 1
ATOM 1240 C C . VAL A 1 166 ? 28.844 33.353 -0.549 1.00 9.70 166 VAL A C 1
ATOM 1241 O O . VAL A 1 166 ? 28.631 34.553 -0.323 1.00 11.13 166 VAL A O 1
ATOM 1245 N N . LEU A 1 167 ? 28.623 32.793 -1.740 1.00 10.81 167 LEU A N 1
ATOM 1246 C CA A LEU A 1 167 ? 28.165 33.583 -2.854 0.70 12.95 167 LEU A CA 1
ATOM 1247 C CA B LEU A 1 167 ? 28.132 33.560 -2.880 0.30 13.10 167 LEU A CA 1
ATOM 1248 C C . LEU A 1 167 ? 26.775 34.179 -2.599 1.00 10.67 167 LEU A C 1
ATOM 1249 O O . LEU A 1 167 ? 26.561 35.378 -2.820 1.00 12.14 167 LEU A O 1
ATOM 1258 N N . ALA A 1 168 ? 25.847 33.358 -2.103 1.00 9.76 168 ALA A N 1
ATOM 1259 C CA . ALA A 1 168 ? 24.489 33.839 -1.842 1.00 11.39 168 ALA A CA 1
ATOM 1260 C C . ALA A 1 168 ? 24.463 34.946 -0.795 1.00 10.83 168 ALA A C 1
ATOM 1261 O O . ALA A 1 168 ? 23.789 35.972 -0.963 1.00 12.31 168 ALA A O 1
ATOM 1263 N N . LEU A 1 169 ? 25.230 34.765 0.277 1.00 10.50 169 LEU A N 1
ATOM 1264 C CA . LEU A 1 169 ? 25.216 35.762 1.337 1.00 8.94 169 LEU A CA 1
ATOM 1265 C C . LEU A 1 169 ? 25.772 37.082 0.838 1.00 10.52 169 LEU A C 1
ATOM 1266 O O . LEU A 1 169 ? 25.238 38.157 1.141 1.00 11.32 169 LEU A O 1
ATOM 1271 N N . ALA A 1 170 ? 26.847 37.014 0.054 1.00 9.54 170 ALA A N 1
ATOM 1272 C CA . ALA A 1 170 ? 27.418 38.243 -0.485 1.00 10.37 170 ALA A CA 1
ATOM 1273 C C . ALA A 1 170 ? 26.456 38.938 -1.469 1.00 11.53 170 ALA A C 1
ATOM 1274 O O . ALA A 1 170 ? 26.287 40.158 -1.419 1.00 11.78 170 ALA A O 1
ATOM 1276 N N . GLN A 1 171 ? 25.830 38.167 -2.354 1.00 10.88 171 GLN A N 1
ATOM 1277 C CA . GLN A 1 171 ? 24.845 38.727 -3.277 1.00 11.83 171 GLN A CA 1
ATOM 1278 C C . GLN A 1 171 ? 23.695 39.388 -2.534 1.00 11.90 171 GLN A C 1
ATOM 1279 O O . GLN A 1 171 ? 23.219 40.474 -2.897 1.00 12.69 171 GLN A O 1
ATOM 1285 N N . GLN A 1 172 ? 23.269 38.751 -1.449 1.00 10.29 172 GLN A N 1
ATOM 1286 C CA . GLN A 1 172 ? 22.156 39.305 -0.701 1.00 11.12 172 GLN A CA 1
ATOM 1287 C C . GLN A 1 172 ? 22.567 40.541 0.068 1.00 12.70 172 GLN A C 1
ATOM 1288 O O . GLN A 1 172 ? 21.832 41.517 0.102 1.00 12.03 172 GLN A O 1
ATOM 1294 N N . ALA A 1 173 ? 23.753 40.514 0.674 1.00 11.12 173 ALA A N 1
ATOM 1295 C CA . ALA A 1 173 ? 24.215 41.712 1.366 1.00 13.71 173 ALA A CA 1
ATOM 1296 C C . ALA A 1 173 ? 24.291 42.887 0.395 1.00 14.03 173 ALA A C 1
ATOM 1297 O O . ALA A 1 173 ? 23.880 43.987 0.722 1.00 15.55 173 ALA A O 1
ATOM 1299 N N . ARG A 1 174 ? 24.785 42.658 -0.829 1.00 12.48 174 ARG A N 1
ATOM 1300 C CA . ARG A 1 174 ? 24.797 43.709 -1.824 1.00 12.67 174 ARG A CA 1
ATOM 1301 C C . ARG A 1 174 ? 23.391 44.253 -2.107 1.00 15.04 174 ARG A C 1
ATOM 1302 O O . ARG A 1 174 ? 23.168 45.470 -2.104 1.00 16.08 174 ARG A O 1
ATOM 1310 N N . ALA A 1 175 ? 22.432 43.359 -2.322 1.00 11.72 175 ALA A N 1
ATOM 1311 C CA . ALA A 1 175 ? 21.070 43.787 -2.658 1.00 11.63 175 ALA A CA 1
ATOM 1312 C C . ALA A 1 175 ? 20.247 44.378 -1.495 1.00 12.64 175 ALA A C 1
ATOM 1313 O O . ALA A 1 175 ? 19.352 45.172 -1.761 1.00 14.67 175 ALA A O 1
ATOM 1315 N N . LEU A 1 176 ? 20.534 43.975 -0.252 1.00 14.81 176 LEU A N 1
ATOM 1316 C CA . LEU A 1 176 ? 19.690 44.337 0.903 1.00 15.20 176 LEU A CA 1
ATOM 1317 C C . LEU A 1 176 ? 19.965 45.749 1.347 1.00 17.75 176 LEU A C 1
ATOM 1318 O O . LEU A 1 176 ? 21.113 46.198 1.347 1.00 16.82 176 LEU A O 1
ATOM 1323 N N A PRO A 1 177 ? 18.900 46.436 1.768 0.79 19.23 177 PRO A N 1
ATOM 1324 N N B PRO A 1 177 ? 18.918 46.495 1.728 0.21 19.48 177 PRO A N 1
ATOM 1325 C CA A PRO A 1 177 ? 19.080 47.769 2.330 0.79 22.16 177 PRO A CA 1
ATOM 1326 C CA B PRO A 1 177 ? 19.005 47.946 1.979 0.21 21.72 177 PRO A CA 1
ATOM 1327 C C A PRO A 1 177 ? 19.762 47.719 3.690 0.79 15.16 177 PRO A C 1
ATOM 1328 C C B PRO A 1 177 ? 20.072 48.447 2.982 0.21 18.34 177 PRO A C 1
ATOM 1329 O O A PRO A 1 177 ? 19.595 46.768 4.507 0.79 15.54 177 PRO A O 1
ATOM 1330 O O B PRO A 1 177 ? 20.865 49.317 2.621 0.21 18.10 177 PRO A O 1
ATOM 1337 N N A GLY A 1 178 ? 20.578 48.744 3.899 0.79 15.64 178 GLY A N 1
ATOM 1338 N N B GLY A 1 178 ? 20.091 47.927 4.204 0.21 14.92 178 GLY A N 1
ATOM 1339 C CA A GLY A 1 178 ? 21.283 48.914 5.159 0.79 14.80 178 GLY A CA 1
ATOM 1340 C CA B GLY A 1 178 ? 20.957 48.470 5.245 0.21 14.33 178 GLY A CA 1
ATOM 1341 C C A GLY A 1 178 ? 22.564 48.107 5.275 0.79 12.34 178 GLY A C 1
ATOM 1342 C C B GLY A 1 178 ? 22.322 47.819 5.389 0.21 13.04 178 GLY A C 1
ATOM 1343 O O A GLY A 1 178 ? 23.306 48.267 6.250 0.79 13.03 178 GLY A O 1
ATOM 1344 O O B GLY A 1 178 ?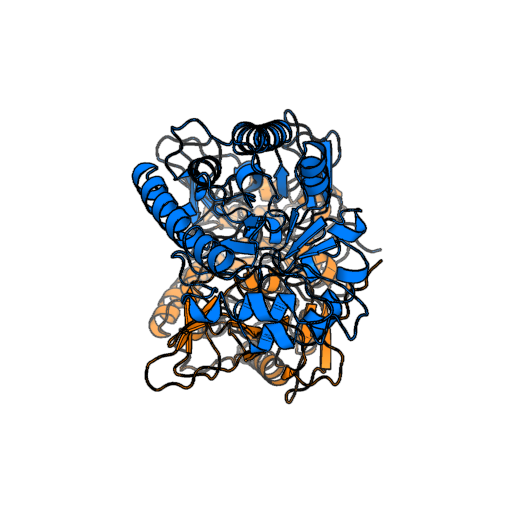 22.934 47.869 6.459 0.21 11.50 178 GLY A O 1
ATOM 1345 N N . LEU A 1 179 ? 22.810 47.232 4.302 1.00 12.12 179 LEU A N 1
ATOM 1346 C CA . LEU A 1 179 ? 23.983 46.365 4.319 1.00 11.33 179 LEU A CA 1
ATOM 1347 C C . LEU A 1 179 ? 24.900 46.642 3.159 1.00 13.01 179 LEU A C 1
ATOM 1348 O O . LEU A 1 179 ? 24.442 46.909 2.030 1.00 13.05 179 LEU A O 1
ATOM 1353 N N . ASN A 1 180 ? 26.196 46.574 3.423 1.00 11.51 180 ASN A N 1
ATOM 1354 C CA . ASN A 1 180 ? 27.201 46.693 2.373 1.00 12.86 180 ASN A CA 1
ATOM 1355 C C . ASN A 1 180 ? 28.170 45.541 2.491 1.00 13.25 180 ASN A C 1
ATOM 1356 O O . ASN A 1 180 ? 28.739 45.330 3.562 1.00 14.80 180 ASN A O 1
ATOM 1361 N N . PHE A 1 181 ? 28.355 44.772 1.427 1.00 11.35 181 PHE A N 1
ATOM 1362 C CA . PHE A 1 181 ? 29.282 43.662 1.484 1.00 9.85 181 PHE A CA 1
ATOM 1363 C C . PHE A 1 181 ? 30.715 44.175 1.495 1.00 10.92 181 PHE A C 1
ATOM 1364 O O . PHE A 1 181 ? 31.136 44.872 0.557 1.00 13.62 181 PHE A O 1
ATOM 1372 N N . ALA A 1 182 ? 31.481 43.787 2.517 1.00 9.35 182 ALA A N 1
ATOM 1373 C CA . ALA A 1 182 ? 32.808 44.321 2.696 1.00 12.34 182 ALA A CA 1
ATOM 1374 C C . ALA A 1 182 ? 33.925 43.287 2.563 1.00 13.35 182 ALA A C 1
ATOM 1375 O O . ALA A 1 182 ? 35.115 43.680 2.454 1.00 15.08 182 ALA A O 1
ATOM 1377 N N . GLY A 1 183 ? 33.578 42.008 2.508 1.00 10.08 183 GLY A N 1
ATOM 1378 C CA . GLY A 1 183 ? 34.600 40.969 2.366 1.00 10.98 183 GLY A CA 1
ATOM 1379 C C . GLY A 1 183 ? 34.433 39.776 3.296 1.00 8.73 183 GLY A C 1
ATOM 1380 O O . GLY A 1 183 ? 33.307 39.410 3.618 1.00 8.74 183 GLY A O 1
ATOM 1381 N N . LEU A 1 184 ? 35.555 39.169 3.691 1.00 10.12 184 LEU A N 1
ATOM 1382 C CA . LEU A 1 184 ? 35.562 37.912 4.436 1.00 7.94 184 LEU A CA 1
ATOM 1383 C C . LEU A 1 184 ? 36.262 38.034 5.777 1.00 8.05 184 LEU A C 1
ATOM 1384 O O . LEU A 1 184 ? 37.249 38.745 5.899 1.00 8.91 184 LEU A O 1
ATOM 1389 N N . GLN A 1 185 ? 35.692 37.377 6.776 1.00 7.24 185 GLN A N 1
ATOM 1390 C CA . GLN A 1 185 ? 36.418 37.098 8.006 1.00 8.79 185 GLN A CA 1
ATOM 1391 C C . GLN A 1 185 ? 36.871 35.644 7.974 1.00 8.96 185 GLN A C 1
ATOM 1392 O O . GLN A 1 185 ? 36.053 34.714 7.807 1.00 10.57 185 GLN A O 1
ATOM 1398 N N . ALA A 1 186 ? 38.174 35.449 8.143 1.00 10.89 186 ALA A N 1
ATOM 1399 C CA . ALA A 1 186 ? 38.776 34.135 8.059 1.00 11.01 186 ALA A CA 1
ATOM 1400 C C . ALA A 1 186 ? 39.703 33.951 9.241 1.00 12.28 186 ALA A C 1
ATOM 1401 O O . ALA A 1 186 ? 40.882 34.245 9.154 1.00 15.66 186 ALA A O 1
ATOM 1403 N N . TYR A 1 187 ? 39.168 33.486 10.357 1.00 11.29 187 TYR A N 1
ATOM 1404 C CA . TYR A 1 187 ? 39.956 33.385 11.560 1.00 10.60 187 TYR A CA 1
ATOM 1405 C C . TYR A 1 187 ? 40.187 31.937 11.958 1.00 11.64 187 TYR A C 1
ATOM 1406 O O . TYR A 1 187 ? 39.243 31.178 12.223 1.00 12.67 187 TYR A O 1
ATOM 1415 N N . HIS A 1 188 ? 41.462 31.559 12.074 1.00 12.00 188 HIS A N 1
ATOM 1416 C CA . HIS A 1 188 ? 41.806 30.224 12.552 1.00 11.13 188 HIS A CA 1
ATOM 1417 C C . HIS A 1 188 ? 42.259 30.296 13.995 1.00 12.88 188 HIS A C 1
ATOM 1418 O O . HIS A 1 188 ? 43.426 30.574 14.271 1.00 13.93 188 HIS A O 1
ATOM 1425 N N . GLY A 1 189 ? 41.359 30.019 14.926 1.00 12.40 189 GLY A N 1
ATOM 1426 C CA . GLY A 1 189 ? 41.702 30.160 16.320 1.00 13.64 189 GLY A CA 1
ATOM 1427 C C . GLY A 1 189 ? 42.566 29.075 16.881 1.00 14.97 189 GLY A C 1
ATOM 1428 O O . GLY A 1 189 ? 43.296 29.333 17.835 1.00 21.04 189 GLY A O 1
ATOM 1429 N N . SER A 1 190 ? 42.505 27.871 16.324 1.00 14.33 190 SER A N 1
ATOM 1430 C CA . SER A 1 190 ? 43.255 26.790 16.927 1.00 16.75 190 SER A CA 1
ATOM 1431 C C . SER A 1 190 ? 44.731 26.754 16.524 1.00 15.34 190 SER A C 1
ATOM 1432 O O . SER A 1 190 ? 45.566 26.250 17.284 1.00 20.98 190 SER A O 1
ATOM 1435 N N . VAL A 1 191 ? 45.083 27.333 15.380 1.00 14.10 191 VAL A N 1
ATOM 1436 C CA . VAL A 1 191 ? 46.495 27.375 14.984 1.00 14.60 191 VAL A CA 1
ATOM 1437 C C . VAL A 1 191 ? 47.322 28.283 15.874 1.00 16.25 191 VAL A C 1
ATOM 1438 O O . VAL A 1 191 ? 48.541 28.086 16.001 1.00 16.76 191 VAL A O 1
ATOM 1442 N N . GLN A 1 192 ? 46.672 29.238 16.549 1.00 16.22 192 GLN A N 1
ATOM 1443 C CA . GLN A 1 192 ? 47.413 30.236 17.312 1.00 15.14 192 GLN A CA 1
ATOM 1444 C C . GLN A 1 192 ? 48.378 29.640 18.339 1.00 17.51 192 GLN A C 1
ATOM 1445 O O . GLN A 1 192 ? 49.432 30.220 18.595 1.00 14.91 192 GLN A O 1
ATOM 1451 N N . HIS A 1 193 ? 48.025 28.495 18.926 1.00 17.03 193 HIS A N 1
ATOM 1452 C CA . HIS A 1 193 ? 48.859 27.892 19.958 1.00 18.21 193 HIS A CA 1
ATOM 1453 C C . HIS A 1 193 ? 49.386 26.528 19.552 1.00 19.51 193 HIS A C 1
ATOM 1454 O O . HIS A 1 193 ? 49.818 25.750 20.392 1.00 20.35 193 HIS A O 1
ATOM 1461 N N . TYR A 1 194 ? 49.409 26.246 18.254 1.00 19.38 194 TYR A N 1
ATOM 1462 C CA . TYR A 1 194 ? 50.239 25.133 17.784 1.00 20.89 194 TYR A CA 1
ATOM 1463 C C . TYR A 1 194 ? 51.694 25.525 18.049 1.00 19.11 194 TYR A C 1
ATOM 1464 O O . TYR A 1 194 ? 52.111 26.644 17.743 1.00 20.52 194 TYR A O 1
ATOM 1473 N N . ARG A 1 195 ? 52.485 24.638 18.633 1.00 19.01 195 ARG A N 1
ATOM 1474 C CA . ARG A 1 195 ? 53.725 25.116 19.249 1.00 20.14 195 ARG A CA 1
ATOM 1475 C C . ARG A 1 195 ? 54.856 25.447 18.267 1.00 21.50 195 ARG A C 1
ATOM 1476 O O . ARG A 1 195 ? 55.531 26.471 18.427 1.00 22.30 195 ARG A O 1
ATOM 1484 N N . THR A 1 196 ? 55.064 24.614 17.250 1.00 23.29 196 THR A N 1
ATOM 1485 C CA . THR A 1 196 ? 56.167 24.870 16.327 1.00 23.07 196 THR A CA 1
ATOM 1486 C C . THR A 1 196 ? 55.769 25.859 15.238 1.00 20.56 196 THR A C 1
ATOM 1487 O O . THR A 1 196 ? 54.610 25.897 14.792 1.00 18.51 196 THR A O 1
ATOM 1491 N N . ARG A 1 197 ? 56.726 26.693 14.854 1.00 20.97 197 ARG A N 1
ATOM 1492 C CA . ARG A 1 197 ? 56.514 27.644 13.773 1.00 20.37 197 ARG A CA 1
ATOM 1493 C C . ARG A 1 197 ? 56.323 26.901 12.460 1.00 21.41 197 ARG A C 1
ATOM 1494 O O . ARG A 1 197 ? 55.569 27.359 11.625 1.00 20.30 197 ARG A O 1
ATOM 1502 N N . GLU A 1 198 ? 56.970 25.751 12.291 1.00 24.19 198 GLU A N 1
ATOM 1503 C CA . GLU A 1 198 ? 56.764 24.969 11.068 1.00 22.45 198 GLU A CA 1
ATOM 1504 C C . GLU A 1 198 ? 55.285 24.574 10.909 1.00 22.24 198 GLU A C 1
ATOM 1505 O O . GLU A 1 198 ? 54.686 24.741 9.832 1.00 21.20 198 GLU A O 1
ATOM 1511 N N . GLU A 1 199 ? 54.668 24.079 11.977 1.00 22.98 199 GLU A N 1
ATOM 1512 C CA . GLU A 1 199 ? 53.264 23.706 11.860 1.00 23.25 199 GLU A CA 1
ATOM 1513 C C . GLU A 1 199 ? 52.338 24.905 11.712 1.00 17.43 199 GLU A C 1
ATOM 1514 O O . GLU A 1 199 ? 51.388 24.855 10.919 1.00 18.25 199 GLU A O 1
ATOM 1520 N N . ARG A 1 200 ? 52.571 25.977 12.473 1.00 17.65 200 ARG A N 1
ATOM 1521 C CA . ARG A 1 200 ? 51.722 27.156 12.342 1.00 15.04 200 ARG A CA 1
ATOM 1522 C C . ARG A 1 200 ? 51.805 27.690 10.922 1.00 13.96 200 ARG A C 1
ATOM 1523 O O . ARG A 1 200 ? 50.795 28.018 10.328 1.00 14.68 200 ARG A O 1
ATOM 1531 N N . ALA A 1 201 ? 53.005 27.711 10.351 1.00 15.90 201 ALA A N 1
ATOM 1532 C CA . ALA A 1 201 ? 53.165 28.222 8.996 1.00 15.27 201 ALA A CA 1
ATOM 1533 C C . ALA A 1 201 ? 52.383 27.407 7.978 1.00 14.59 201 ALA A C 1
ATOM 1534 O O . ALA A 1 201 ? 51.716 27.965 7.108 1.00 13.57 201 ALA A O 1
ATOM 1536 N N . ALA A 1 202 ? 52.466 26.089 8.086 1.00 14.30 202 ALA A N 1
ATOM 1537 C CA . ALA A 1 202 ? 51.754 25.210 7.167 1.00 14.49 202 ALA A CA 1
ATOM 1538 C C . ALA A 1 202 ? 50.238 25.374 7.267 1.00 13.74 202 ALA A C 1
ATOM 1539 O O . ALA A 1 202 ? 49.526 25.453 6.253 1.00 14.87 202 ALA A O 1
ATOM 1541 N N . VAL A 1 203 ? 49.725 25.430 8.499 1.00 13.94 203 VAL A N 1
ATOM 1542 C CA . VAL A 1 203 ? 48.290 25.559 8.678 1.00 13.00 203 VAL A CA 1
ATOM 1543 C C . VAL A 1 203 ? 47.816 26.942 8.246 1.00 12.42 203 VAL A C 1
ATOM 1544 O O . VAL A 1 203 ? 46.754 27.088 7.624 1.00 13.95 203 VAL A O 1
ATOM 1548 N N . CYS A 1 204 ? 48.643 27.950 8.492 1.00 13.94 204 CYS A N 1
ATOM 1549 C CA . CYS A 1 204 ? 48.329 29.294 8.034 1.00 14.02 204 CYS A CA 1
ATOM 1550 C C . CYS A 1 204 ? 48.327 29.404 6.510 1.00 14.07 204 CYS A C 1
ATOM 1551 O O . CYS A 1 204 ? 47.472 30.086 5.957 1.00 12.97 204 CYS A O 1
ATOM 1554 N N . ARG A 1 205 ? 49.246 28.728 5.827 1.00 12.48 205 ARG A N 1
ATOM 1555 C CA . ARG A 1 205 ? 49.210 28.747 4.361 1.00 12.54 205 ARG A CA 1
ATOM 1556 C C . ARG A 1 205 ? 47.918 28.122 3.848 1.00 16.22 205 ARG A C 1
ATOM 1557 O O . ARG A 1 205 ? 47.311 28.630 2.885 1.00 14.31 205 ARG A O 1
ATOM 1565 N N . GLN A 1 206 ? 47.480 27.038 4.470 1.00 13.87 206 GLN A N 1
ATOM 1566 C CA . GLN A 1 206 ? 46.225 26.419 4.019 1.00 16.43 206 GLN A CA 1
ATOM 1567 C C . GLN A 1 206 ? 44.998 27.292 4.323 1.00 13.30 206 GLN A C 1
ATOM 1568 O O . GLN A 1 206 ? 44.097 27.423 3.462 1.00 15.47 206 GLN A O 1
ATOM 1574 N N . ALA A 1 207 ? 44.948 27.908 5.497 1.00 13.29 207 ALA A N 1
ATOM 1575 C CA . ALA A 1 207 ? 43.870 28.846 5.815 1.00 12.61 207 ALA A CA 1
ATOM 1576 C C . ALA A 1 207 ? 43.820 29.985 4.799 1.00 14.36 207 ALA A C 1
ATOM 1577 O O . ALA A 1 207 ? 42.738 30.344 4.311 1.00 14.04 207 ALA A O 1
ATOM 1579 N N . ALA A 1 208 ? 44.988 30.535 4.458 1.00 13.44 208 ALA A N 1
ATOM 1580 C CA . ALA A 1 208 ? 45.054 31.615 3.477 1.00 13.66 208 ALA A CA 1
ATOM 1581 C C . ALA A 1 208 ? 44.552 31.171 2.111 1.00 14.84 208 ALA A C 1
ATOM 1582 O O . ALA A 1 208 ? 43.831 31.913 1.444 1.00 13.53 208 ALA A O 1
ATOM 1584 N N . ARG A 1 209 ? 44.925 29.964 1.687 1.00 12.88 209 ARG A N 1
ATOM 1585 C CA . ARG A 1 209 ? 44.445 29.467 0.418 1.00 12.75 209 ARG A CA 1
ATOM 1586 C C . ARG A 1 209 ? 42.928 29.312 0.374 1.00 14.65 209 ARG A C 1
ATOM 1587 O O . ARG A 1 209 ? 42.312 29.639 -0.639 1.00 12.92 209 ARG A O 1
ATOM 1595 N N . ILE A 1 210 ? 42.327 28.790 1.440 1.00 12.79 210 ILE A N 1
ATOM 1596 C CA . ILE A 1 210 ? 40.878 28.692 1.523 1.00 10.79 210 ILE A CA 1
ATOM 1597 C C . ILE A 1 210 ? 40.252 30.074 1.422 1.00 10.89 210 ILE A C 1
ATOM 1598 O O . ILE A 1 210 ? 39.311 30.291 0.660 1.00 10.58 210 ILE A O 1
ATOM 1603 N N . ALA A 1 211 ? 40.754 31.033 2.181 1.00 10.56 211 ALA A N 1
ATOM 1604 C CA . ALA A 1 211 ? 40.169 32.366 2.123 1.00 10.42 211 ALA A CA 1
ATOM 1605 C C . ALA A 1 211 ? 40.333 32.981 0.746 1.00 12.34 211 ALA A C 1
ATOM 1606 O O . ALA A 1 211 ? 39.401 33.568 0.188 1.00 10.48 211 ALA A O 1
ATOM 1608 N N . ALA A 1 212 ? 41.505 32.801 0.156 1.00 11.32 212 ALA A N 1
ATOM 1609 C CA . ALA A 1 212 ? 41.730 33.367 -1.165 1.00 10.20 212 ALA A CA 1
ATOM 1610 C C . ALA A 1 212 ? 40.803 32.757 -2.197 1.00 11.71 212 ALA A C 1
ATOM 1611 O O . ALA A 1 212 ? 40.322 33.450 -3.102 1.00 11.95 212 ALA A O 1
ATOM 1613 N N . SER A 1 213 ? 40.551 31.460 -2.080 1.00 10.48 213 SER A N 1
ATOM 1614 C CA A SER A 1 213 ? 39.671 30.789 -3.037 0.67 11.77 213 SER A CA 1
ATOM 1615 C CA B SER A 1 213 ? 39.680 30.808 -3.058 0.33 11.98 213 SER A CA 1
ATOM 1616 C C . SER A 1 213 ? 38.235 31.289 -2.954 1.00 11.12 213 SER A C 1
ATOM 1617 O O . SER A 1 213 ? 37.561 31.409 -3.980 1.00 11.88 213 SER A O 1
ATOM 1622 N N . TYR A 1 214 ? 37.755 31.577 -1.746 1.00 11.28 214 TYR A N 1
ATOM 1623 C CA . TYR A 1 214 ? 36.431 32.189 -1.608 1.00 9.40 214 TYR A CA 1
ATOM 1624 C C . TYR A 1 214 ? 36.409 33.604 -2.206 1.00 10.82 214 TYR A C 1
ATOM 1625 O O . TYR A 1 214 ? 35.455 33.983 -2.889 1.00 12.30 214 TYR A O 1
ATOM 1634 N N . ALA A 1 215 ? 37.453 34.387 -1.975 1.00 10.61 215 ALA A N 1
ATOM 1635 C CA . ALA A 1 215 ? 37.511 35.732 -2.538 1.00 12.70 215 ALA A CA 1
ATOM 1636 C C . ALA A 1 215 ? 37.512 35.641 -4.056 1.00 12.00 215 ALA A C 1
ATOM 1637 O O . ALA A 1 215 ? 36.857 36.445 -4.718 1.00 12.23 215 ALA A O 1
ATOM 1639 N N . GLN A 1 216 ? 38.231 34.661 -4.606 1.00 11.12 216 GLN A N 1
ATOM 1640 C CA . GLN A 1 216 ? 38.327 34.463 -6.057 1.00 11.80 216 GLN A CA 1
ATOM 1641 C C . GLN A 1 216 ? 36.949 34.152 -6.634 1.00 13.33 216 GLN A C 1
ATOM 1642 O O . GLN A 1 216 ? 36.551 34.698 -7.668 1.00 13.02 216 GLN A O 1
ATOM 1648 N N . LEU A 1 217 ? 36.227 33.284 -5.930 1.00 10.31 217 LEU A N 1
ATOM 1649 C CA . LEU A 1 217 ? 34.871 32.889 -6.318 1.00 11.95 217 LEU A CA 1
ATOM 1650 C C . LEU A 1 217 ? 33.978 34.116 -6.425 1.00 11.64 217 LEU A C 1
ATOM 1651 O O . LEU A 1 217 ? 33.229 34.277 -7.405 1.00 12.06 217 LEU A O 1
ATOM 1656 N N . LEU A 1 218 ? 34.068 34.996 -5.433 1.00 11.33 218 LEU A N 1
ATOM 1657 C CA . LEU A 1 218 ? 33.252 36.224 -5.398 1.00 11.34 218 LEU A CA 1
ATOM 1658 C C . LEU A 1 218 ? 33.598 37.127 -6.576 1.00 13.26 218 LEU A C 1
ATOM 1659 O O . LEU A 1 218 ? 32.702 37.594 -7.293 1.00 12.06 218 LEU A O 1
ATOM 1664 N N . ARG A 1 219 ? 34.892 37.336 -6.803 1.00 11.85 219 ARG A N 1
ATOM 1665 C CA . ARG A 1 219 ? 35.341 38.211 -7.887 1.00 12.20 219 ARG A CA 1
ATOM 1666 C C . ARG A 1 219 ? 34.904 37.680 -9.231 1.00 12.66 219 ARG A C 1
ATOM 1667 O O . ARG A 1 219 ? 34.479 38.444 -10.104 1.00 16.60 219 ARG A O 1
ATOM 1675 N N . GLU A 1 220 ? 34.985 36.365 -9.396 1.00 14.01 220 GLU A N 1
ATOM 1676 C CA . GLU A 1 220 ? 34.592 35.753 -10.662 1.00 15.55 220 GLU A CA 1
ATOM 1677 C C . GLU A 1 220 ? 33.094 35.898 -10.889 1.00 15.79 220 GLU A C 1
ATOM 1678 O O . GLU A 1 220 ? 32.629 35.809 -12.040 1.00 19.93 220 GLU A O 1
ATOM 1684 N N . SER A 1 221 ? 32.326 36.117 -9.822 1.00 13.86 221 SER A N 1
ATOM 1685 C CA . SER A 1 221 ? 30.887 36.318 -9.948 1.00 14.23 221 SER A CA 1
ATOM 1686 C C . SER A 1 221 ? 30.524 37.794 -9.923 1.00 14.08 221 SER A C 1
ATOM 1687 O O . SER A 1 221 ? 29.359 38.136 -9.713 1.00 20.94 221 SER A O 1
ATOM 1690 N N . GLY A 1 222 ? 31.511 38.668 -10.087 1.00 14.88 222 GLY A N 1
ATOM 1691 C CA . GLY A 1 222 ? 31.265 40.094 -10.193 1.00 18.00 222 GLY A CA 1
ATOM 1692 C C . GLY A 1 222 ? 31.081 40.837 -8.874 1.00 17.72 222 GLY A C 1
ATOM 1693 O O . GLY A 1 222 ? 30.529 41.937 -8.856 1.00 20.43 222 GLY A O 1
ATOM 1694 N N . ILE A 1 223 ? 31.557 40.250 -7.775 1.00 15.59 223 ILE A N 1
ATOM 1695 C CA . ILE A 1 223 ? 31.436 40.868 -6.454 1.00 14.68 223 ILE A CA 1
ATOM 1696 C C . ILE A 1 223 ? 32.814 41.129 -5.889 1.00 15.60 223 ILE A C 1
ATOM 1697 O O . ILE A 1 223 ? 33.590 40.190 -5.679 1.00 15.14 223 ILE A O 1
ATOM 1702 N N . ALA A 1 224 ? 33.130 42.401 -5.680 1.00 16.16 224 ALA A N 1
ATOM 1703 C CA . ALA A 1 224 ? 34.433 42.767 -5.131 1.00 17.83 224 ALA A CA 1
ATOM 1704 C C . ALA A 1 224 ? 34.529 42.280 -3.688 1.00 14.90 224 ALA A C 1
ATOM 1705 O O . ALA A 1 224 ? 33.535 42.269 -2.938 1.00 15.13 224 ALA A O 1
ATOM 1707 N N . CYS A 1 225 ? 35.734 41.870 -3.323 1.00 16.05 225 CYS A N 1
ATOM 1708 C CA . CYS A 1 225 ? 36.015 41.338 -2.007 1.00 16.04 225 CYS A CA 1
ATOM 1709 C C . CYS A 1 225 ? 37.195 42.127 -1.455 1.00 22.33 225 CYS A C 1
ATOM 1710 O O . CYS A 1 225 ? 38.343 41.714 -1.616 1.00 23.29 225 CYS A O 1
ATOM 1713 N N . ASP A 1 226 ? 36.885 43.273 -0.843 1.00 20.68 226 ASP A N 1
ATOM 1714 C CA . ASP A 1 226 ? 37.871 44.290 -0.472 1.00 24.76 226 ASP A CA 1
ATOM 1715 C C . ASP A 1 226 ? 38.747 43.904 0.717 1.00 19.60 226 ASP A C 1
ATOM 1716 O O . ASP A 1 226 ? 39.952 44.187 0.742 1.00 22.26 226 ASP A O 1
ATOM 1721 N N . THR A 1 227 ? 38.135 43.259 1.694 1.00 14.54 227 THR A N 1
ATOM 1722 C CA . THR A 1 227 ? 38.785 42.968 2.962 1.00 12.30 227 THR A CA 1
ATOM 1723 C C . THR A 1 227 ? 38.807 41.456 3.166 1.00 11.18 227 THR A C 1
ATOM 1724 O O . THR A 1 227 ? 37.796 40.770 2.937 1.00 12.81 227 THR A O 1
ATOM 1728 N N . ILE A 1 228 ? 39.957 40.937 3.564 1.00 9.78 228 ILE A N 1
ATOM 1729 C CA . ILE A 1 228 ? 40.040 39.603 4.150 1.00 8.80 228 ILE A CA 1
ATOM 1730 C C . ILE A 1 228 ? 40.717 39.787 5.488 1.00 8.23 228 ILE A C 1
ATOM 1731 O O . ILE A 1 228 ? 41.893 40.164 5.550 1.00 10.29 228 ILE A O 1
ATOM 1736 N N . THR A 1 229 ? 39.950 39.592 6.554 1.00 8.37 229 THR A N 1
ATOM 1737 C CA . THR A 1 229 ? 40.449 39.917 7.876 1.00 9.30 229 THR A CA 1
ATOM 1738 C C . THR A 1 229 ? 40.514 38.685 8.765 1.00 12.14 229 THR A C 1
ATOM 1739 O O . THR A 1 229 ? 39.701 37.772 8.665 1.00 13.15 229 THR A O 1
ATOM 1743 N N . GLY A 1 230 ? 41.510 38.651 9.635 1.00 9.97 230 GLY A N 1
ATOM 1744 C CA . GLY A 1 230 ? 41.670 37.502 10.503 1.00 12.59 230 GLY A CA 1
ATOM 1745 C C . GLY A 1 230 ? 43.023 37.610 11.171 1.00 10.43 230 GLY A C 1
ATOM 1746 O O . GLY A 1 230 ? 43.593 38.698 11.270 1.00 11.05 230 GLY A O 1
ATOM 1747 N N . GLY A 1 231 ? 43.538 36.478 11.629 1.00 12.54 231 GLY A N 1
ATOM 1748 C CA . GLY A 1 231 ? 44.849 36.457 12.256 1.00 13.21 231 GLY A CA 1
ATOM 1749 C C . GLY A 1 231 ? 44.772 36.685 13.748 1.00 15.09 231 GLY A C 1
ATOM 1750 O O . GLY A 1 231 ? 43.924 37.414 14.242 1.00 18.23 231 GLY A O 1
ATOM 1751 N N . GLY A 1 232 ? 45.668 36.040 14.461 1.00 10.57 232 GLY A N 1
ATOM 1752 C CA . GLY A 1 232 ? 45.791 36.243 15.887 1.00 8.98 232 GLY A CA 1
ATOM 1753 C C . GLY A 1 232 ? 47.269 36.365 16.198 1.00 9.97 232 GLY A C 1
ATOM 1754 O O . GLY A 1 232 ? 48.122 36.272 15.311 1.00 10.24 232 GLY A O 1
ATOM 1755 N N . THR A 1 233 ? 47.591 36.530 17.465 1.00 9.51 233 THR A N 1
ATOM 1756 C CA . THR A 1 233 ? 48.962 36.778 17.861 1.00 9.99 233 THR A CA 1
ATOM 1757 C C . THR A 1 233 ? 49.923 35.673 17.433 1.00 11.67 233 THR A C 1
ATOM 1758 O O . THR A 1 233 ? 51.068 35.958 17.023 1.00 12.68 233 THR A O 1
ATOM 1762 N N . GLY A 1 234 ? 49.452 34.430 17.504 1.00 10.57 234 GLY A N 1
ATOM 1763 C CA . GLY A 1 234 ? 50.248 33.282 17.103 1.00 13.25 234 GLY A CA 1
ATOM 1764 C C . GLY A 1 234 ? 50.445 33.126 15.598 1.00 12.86 234 GLY A C 1
ATOM 1765 O O . GLY A 1 234 ? 51.409 32.480 15.164 1.00 15.60 234 GLY A O 1
ATOM 1766 N N . SER A 1 235 ? 49.578 33.723 14.790 1.00 10.93 235 SER A N 1
ATOM 1767 C CA . SER A 1 235 ? 49.637 33.505 13.361 1.00 13.53 235 SER A CA 1
ATOM 1768 C C . SER A 1 235 ? 50.054 34.719 12.546 1.00 12.18 235 SER A C 1
ATOM 1769 O O . SER A 1 235 ? 50.376 34.539 11.372 1.00 11.41 235 SER A O 1
ATOM 1772 N N . VAL A 1 236 ? 50.048 35.930 13.120 1.00 11.83 236 VAL A N 1
ATOM 1773 C CA . VAL A 1 236 ? 50.262 37.131 12.297 1.00 13.17 236 VAL A CA 1
ATOM 1774 C C . VAL A 1 236 ? 51.666 37.162 11.688 1.00 14.07 236 VAL A C 1
ATOM 1775 O O . VAL A 1 236 ? 51.869 37.815 10.666 1.00 14.27 236 VAL A O 1
ATOM 1779 N N . GLU A 1 237 ? 52.635 36.452 12.264 1.00 13.06 237 GLU A N 1
ATOM 1780 C CA . GLU A 1 237 ? 53.926 36.335 11.589 1.00 14.23 237 GLU A CA 1
ATOM 1781 C C . GLU A 1 237 ? 53.755 35.838 10.154 1.00 16.92 237 GLU A C 1
ATOM 1782 O O . GLU A 1 237 ? 54.441 36.285 9.232 1.00 20.31 237 GLU A O 1
ATOM 1788 N N . PHE A 1 238 ? 52.832 34.916 9.977 1.00 14.53 238 PHE A N 1
ATOM 1789 C CA . PHE A 1 238 ? 52.609 34.280 8.689 1.00 14.17 238 PHE A CA 1
ATOM 1790 C C . PHE A 1 238 ? 51.481 34.955 7.927 1.00 14.60 238 PHE A C 1
ATOM 1791 O O . PHE A 1 238 ? 51.622 35.191 6.719 1.00 16.09 238 PHE A O 1
ATOM 1799 N N . ASP A 1 239 ? 50.382 35.292 8.613 1.00 12.16 239 ASP A N 1
ATOM 1800 C CA . ASP A 1 239 ? 49.258 35.931 7.922 1.00 11.42 239 ASP A CA 1
ATOM 1801 C C . ASP A 1 239 ? 49.642 37.265 7.266 1.00 12.42 239 ASP A C 1
ATOM 1802 O O . ASP A 1 239 ? 49.160 37.588 6.175 1.00 12.73 239 ASP A O 1
ATOM 1807 N N . ALA A 1 240 ? 50.527 38.039 7.899 1.00 14.13 240 ALA A N 1
ATOM 1808 C CA . ALA A 1 240 ? 50.842 39.351 7.333 1.00 13.85 240 ALA A CA 1
ATOM 1809 C C . ALA A 1 240 ? 51.516 39.202 5.995 1.00 12.96 240 ALA A C 1
ATOM 1810 O O . ALA A 1 240 ? 51.357 40.046 5.120 1.00 14.69 240 ALA A O 1
ATOM 1812 N N . ALA A 1 241 ? 52.292 38.132 5.861 1.00 13.68 241 ALA A N 1
ATOM 1813 C CA . ALA A 1 241 ? 53.073 37.887 4.656 1.00 14.81 241 ALA A CA 1
ATOM 1814 C C . ALA A 1 241 ? 52.331 37.026 3.630 1.00 16.00 241 ALA A C 1
ATOM 1815 O O . ALA A 1 241 ? 52.886 36.712 2.561 1.00 18.35 241 ALA A O 1
ATOM 1817 N N . SER A 1 242 ? 51.080 36.657 3.929 1.00 14.26 242 SER A N 1
ATOM 1818 C CA . SER A 1 242 ? 50.336 35.735 3.062 1.00 16.22 242 SER A CA 1
ATOM 1819 C C . SER A 1 242 ? 49.999 36.252 1.672 1.00 18.92 242 SER A C 1
ATOM 1820 O O . SER A 1 242 ? 49.771 35.457 0.768 1.00 19.90 242 SER A O 1
ATOM 1823 N N . GLY A 1 243 ? 49.876 37.567 1.527 1.00 15.70 243 GLY A N 1
ATOM 1824 C CA . GLY A 1 243 ? 49.372 38.147 0.296 1.00 16.95 243 GLY A CA 1
ATOM 1825 C C . GLY A 1 243 ? 47.888 37.948 0.106 1.00 15.80 243 GLY A C 1
ATOM 1826 O O . GLY A 1 243 ? 47.350 38.175 -0.995 1.00 18.50 243 GLY A O 1
ATOM 1827 N N . VAL A 1 244 ? 47.212 37.509 1.169 1.00 13.39 244 VAL A N 1
ATOM 1828 C CA . VAL A 1 244 ? 45.788 37.239 1.123 1.00 12.77 244 VAL A CA 1
ATOM 1829 C C . VAL A 1 244 ? 45.077 38.106 2.153 1.00 10.76 244 VAL A C 1
ATOM 1830 O O . VAL A 1 244 ? 44.188 38.880 1.824 1.00 12.27 244 VAL A O 1
ATOM 1834 N N . TYR A 1 245 ? 45.470 37.985 3.422 1.00 10.57 245 TYR A N 1
ATOM 1835 C CA . TYR A 1 245 ? 44.903 38.865 4.433 1.00 9.43 245 TYR A CA 1
ATOM 1836 C C . TYR A 1 245 ? 45.219 40.314 4.137 1.00 11.51 245 TYR A C 1
ATOM 1837 O O . TYR A 1 245 ? 46.341 40.646 3.763 1.00 12.35 245 TYR A O 1
ATOM 1846 N N . THR A 1 246 ? 44.217 41.168 4.342 1.00 10.42 246 THR A N 1
ATOM 1847 C CA . THR A 1 246 ? 44.398 42.601 4.191 1.00 11.42 246 THR A CA 1
ATOM 1848 C C . THR A 1 246 ? 44.382 43.308 5.540 1.00 12.12 246 THR A C 1
ATOM 1849 O O . THR A 1 246 ? 44.751 44.484 5.639 1.00 12.45 246 THR A O 1
ATOM 1853 N N . GLU A 1 247 ? 43.931 42.610 6.581 1.00 9.26 247 GLU A N 1
ATOM 1854 C CA . GLU A 1 247 ? 43.790 43.223 7.895 1.00 8.80 247 GLU A CA 1
ATOM 1855 C C . GLU A 1 247 ? 44.050 42.135 8.928 1.00 9.94 247 GLU A C 1
ATOM 1856 O O . GLU A 1 247 ? 43.589 40.999 8.756 1.00 12.70 247 GLU A O 1
ATOM 1862 N N . LEU A 1 248 ? 44.804 42.470 9.969 1.00 8.36 248 LEU A N 1
ATOM 1863 C CA . LEU A 1 248 ? 45.146 41.540 11.058 1.00 9.92 248 LEU A CA 1
ATOM 1864 C C . LEU A 1 248 ? 44.406 41.915 12.341 1.00 9.08 248 LEU A C 1
ATOM 1865 O O . LEU A 1 248 ? 44.286 43.097 12.640 1.00 11.16 248 LEU A O 1
ATOM 1870 N N . GLN A 1 249 ? 43.928 40.909 13.076 1.00 7.99 249 GLN A N 1
ATOM 1871 C CA . GLN A 1 249 ? 43.114 41.103 14.282 1.00 8.11 249 GLN A CA 1
ATOM 1872 C C . GLN A 1 249 ? 43.765 40.689 15.595 1.00 11.17 249 GLN A C 1
ATOM 1873 O O . GLN A 1 249 ? 43.056 40.332 16.548 1.00 13.02 249 GLN A O 1
ATOM 1879 N N . ALA A 1 250 ? 45.082 40.689 15.656 1.00 9.68 250 ALA A N 1
ATOM 1880 C CA . ALA A 1 250 ? 45.775 40.265 16.869 1.00 9.45 250 ALA A CA 1
ATOM 1881 C C . ALA A 1 250 ? 45.349 41.088 18.086 1.00 11.88 250 ALA A C 1
ATOM 1882 O O . ALA A 1 250 ? 45.092 42.285 17.973 1.00 10.85 250 ALA A O 1
ATOM 1884 N N . GLY A 1 251 ? 45.268 40.437 19.246 1.00 8.87 251 GLY A N 1
ATOM 1885 C CA . GLY A 1 251 ? 44.860 41.086 20.496 1.00 9.50 251 GLY A CA 1
ATOM 1886 C C . GLY A 1 251 ? 45.843 40.898 21.649 1.00 9.31 251 GLY A C 1
ATOM 1887 O O . GLY A 1 251 ? 46.236 41.882 22.270 1.00 10.44 251 GLY A O 1
ATOM 1888 N N . SER A 1 252 ? 46.233 39.640 21.908 1.00 8.23 252 SER A N 1
ATOM 1889 C CA . SER A 1 252 ? 47.073 39.282 23.054 1.00 9.39 252 SER A CA 1
ATOM 1890 C C . SER A 1 252 ? 48.509 39.789 22.995 1.00 9.71 252 SER A C 1
ATOM 1891 O O . SER A 1 252 ? 49.165 39.869 24.056 1.00 8.56 252 SER A O 1
ATOM 1894 N N . TYR A 1 253 ? 48.988 40.117 21.790 1.00 8.47 253 TYR A N 1
ATOM 1895 C CA . TYR A 1 253 ? 50.386 40.462 21.552 1.00 8.87 253 TYR A CA 1
ATOM 1896 C C . TYR A 1 253 ? 50.881 41.596 22.449 1.00 9.74 253 TYR A C 1
ATOM 1897 O O . TYR A 1 253 ? 52.077 41.672 22.731 1.00 11.19 253 TYR A O 1
ATOM 1906 N N . ALA A 1 254 ? 49.984 42.493 22.859 1.00 8.72 254 ALA A N 1
ATOM 1907 C CA . ALA A 1 254 ? 50.423 43.665 23.611 1.00 9.58 254 ALA A CA 1
ATOM 1908 C C . ALA A 1 254 ? 50.899 43.261 25.008 1.00 10.91 254 ALA A C 1
ATOM 1909 O O . ALA A 1 254 ? 51.655 44.001 25.637 1.00 10.94 254 ALA A O 1
ATOM 1911 N N . PHE A 1 255 ? 50.483 42.067 25.441 1.00 8.99 255 PHE A N 1
ATOM 1912 C CA . PHE A 1 255 ? 50.571 41.633 26.836 1.00 10.78 255 PHE A CA 1
ATOM 1913 C C . PHE A 1 255 ? 51.400 40.369 27.014 1.00 10.41 255 PHE A C 1
ATOM 1914 O O . PHE A 1 255 ? 52.269 40.302 27.887 1.00 10.76 255 PHE A O 1
ATOM 1922 N N . MET A 1 256 ? 51.040 39.353 26.233 1.00 13.46 256 MET A N 1
ATOM 1923 C CA . MET A 1 256 ? 51.539 37.984 26.344 1.00 13.84 256 MET A CA 1
ATOM 1924 C C . MET A 1 256 ? 51.109 37.304 27.620 1.00 13.73 256 MET A C 1
ATOM 1925 O O . MET A 1 256 ? 50.640 37.946 28.572 1.00 14.93 256 MET A O 1
ATOM 1930 N N . ASP A 1 257 ? 51.199 35.986 27.613 1.00 11.93 257 ASP A N 1
ATOM 1931 C CA . ASP A 1 257 ? 50.763 35.179 28.744 1.00 12.87 257 ASP A CA 1
ATOM 1932 C C . ASP A 1 257 ? 51.549 33.883 28.698 1.00 16.63 257 ASP A C 1
ATOM 1933 O O . ASP A 1 257 ? 52.338 33.665 27.774 1.00 16.71 257 ASP A O 1
ATOM 1938 N N . SER A 1 258 ? 51.365 32.999 29.663 1.00 13.66 258 SER A N 1
ATOM 1939 C CA A SER A 1 258 ? 52.157 31.777 29.740 0.33 17.99 258 SER A CA 1
ATOM 1940 C CA B SER A 1 258 ? 52.237 31.837 29.676 0.67 17.22 258 SER A CA 1
ATOM 1941 C C . SER A 1 258 ? 51.834 30.774 28.630 1.00 19.19 258 SER A C 1
ATOM 1942 O O . SER A 1 258 ? 52.693 30.018 28.181 1.00 20.64 258 SER A O 1
ATOM 1947 N N . ASP A 1 259 ? 50.569 30.733 28.206 1.00 15.84 259 ASP A N 1
ATOM 1948 C CA . ASP A 1 259 ? 50.194 29.810 27.133 1.00 17.04 259 ASP A CA 1
ATOM 1949 C C . ASP A 1 259 ? 50.823 30.208 25.797 1.00 19.06 259 ASP A C 1
ATOM 1950 O O . ASP A 1 259 ? 51.424 29.360 25.107 1.00 19.50 259 ASP A O 1
ATOM 1955 N N . TYR A 1 260 ? 50.684 31.477 25.419 1.00 18.06 260 TYR A N 1
ATOM 1956 C CA . TYR A 1 260 ? 51.395 31.980 24.238 1.00 19.23 260 TYR A CA 1
ATOM 1957 C C . TYR A 1 260 ? 52.910 31.903 24.392 1.00 21.69 260 TYR A C 1
ATOM 1958 O O . TYR A 1 260 ? 53.624 31.709 23.397 1.00 19.94 260 TYR A O 1
ATOM 1967 N N . GLY A 1 261 ? 53.404 32.033 25.624 1.00 19.45 261 GLY A N 1
ATOM 1968 C CA . GLY A 1 261 ? 54.836 31.952 25.869 1.00 20.02 261 GLY A CA 1
ATOM 1969 C C . GLY A 1 261 ? 55.392 30.581 25.529 1.00 20.91 261 GLY A C 1
ATOM 1970 O O . GLY A 1 261 ? 56.590 30.440 25.296 1.00 26.13 261 GLY A O 1
ATOM 1971 N N . ALA A 1 262 ? 54.534 29.564 25.520 1.00 19.13 262 ALA A N 1
ATOM 1972 C CA . ALA A 1 262 ? 54.985 28.194 25.273 1.00 21.34 262 ALA A CA 1
ATOM 1973 C C . ALA A 1 262 ? 55.133 27.900 23.764 1.00 21.46 262 ALA A C 1
ATOM 1974 O O . ALA A 1 262 ? 55.728 26.895 23.372 1.00 22.82 262 ALA A O 1
ATOM 1976 N N . ASN A 1 263 ? 54.614 28.786 22.923 1.00 20.64 263 ASN A N 1
ATOM 1977 C CA . ASN A 1 263 ? 54.929 28.706 21.493 1.00 19.48 263 ASN A CA 1
ATOM 1978 C C . ASN A 1 263 ? 56.415 28.899 21.230 1.00 16.90 263 ASN A C 1
ATOM 1979 O O . ASN A 1 263 ? 57.106 29.597 21.972 1.00 21.09 263 ASN A O 1
ATOM 1984 N N . GLU A 1 264 ? 56.888 28.310 20.137 1.00 24.22 264 GLU A N 1
ATOM 1985 C CA . GLU A 1 264 ? 58.170 28.687 19.549 1.00 27.87 264 GLU A CA 1
ATOM 1986 C C . GLU A 1 264 ? 58.096 30.106 18.949 1.00 29.39 264 GLU A C 1
ATOM 1987 O O . GLU A 1 264 ? 57.210 30.394 18.138 1.00 27.51 264 GLU A O 1
ATOM 1993 N N . TRP A 1 265 ? 59.005 30.992 19.362 1.00 27.34 265 TRP A N 1
ATOM 1994 C CA . TRP A 1 265 ? 59.035 32.381 18.883 1.00 27.57 265 TRP A CA 1
ATOM 1995 C C . TRP A 1 265 ? 60.412 32.793 18.358 1.00 35.07 265 TRP A C 1
ATOM 1996 O O . TRP A 1 265 ? 60.863 33.917 18.603 1.00 40.08 265 TRP A O 1
ATOM 2007 N N . ASN A 1 266 ? 61.076 31.908 17.631 1.00 32.04 266 ASN A N 1
ATOM 2008 C CA . ASN A 1 266 ? 62.438 32.209 17.195 1.00 33.40 266 ASN A CA 1
ATOM 2009 C C . ASN A 1 266 ? 62.510 32.744 15.764 1.00 32.96 266 ASN A C 1
ATOM 2010 O O . ASN A 1 266 ? 63.504 32.546 15.077 1.00 36.20 266 ASN A O 1
ATOM 2015 N N . GLY A 1 267 ? 61.461 33.434 15.331 1.00 31.78 267 GLY A N 1
ATOM 2016 C CA . GLY A 1 267 ? 61.479 34.150 14.068 1.00 30.16 267 GLY A CA 1
ATOM 2017 C C . GLY A 1 267 ? 61.598 35.645 14.302 1.00 26.91 267 GLY A C 1
ATOM 2018 O O . GLY A 1 267 ? 61.943 36.085 15.404 1.00 30.25 267 GLY A O 1
ATOM 2019 N N . PRO A 1 268 ? 61.281 36.442 13.277 1.00 28.33 268 PRO A N 1
ATOM 2020 C CA . PRO A 1 268 ? 61.469 37.899 13.252 1.00 29.10 268 PRO A CA 1
ATOM 2021 C C . PRO A 1 268 ? 60.432 38.694 14.038 1.00 29.75 268 PRO A C 1
ATOM 2022 O O . PRO A 1 268 ? 60.545 39.912 14.123 1.00 35.35 268 PRO A O 1
ATOM 2026 N N . LEU A 1 269 ? 59.438 38.024 14.602 1.00 23.42 269 LEU A N 1
ATOM 2027 C CA . LEU A 1 269 ? 58.395 38.730 15.333 1.00 23.90 269 LEU A CA 1
ATOM 2028 C C . LEU A 1 269 ? 58.254 38.121 16.716 1.00 25.21 269 LEU A C 1
ATOM 2029 O O . LEU A 1 269 ? 57.916 36.944 16.854 1.00 28.28 269 LEU A O 1
ATOM 2034 N N . LYS A 1 270 ? 58.535 38.923 17.738 1.00 22.65 270 LYS A N 1
ATOM 2035 C CA . LYS A 1 270 ? 58.480 38.465 19.117 1.00 22.36 270 LYS A CA 1
ATOM 2036 C C . LYS A 1 270 ? 57.901 39.567 19.994 1.00 22.19 270 LYS A C 1
ATOM 2037 O O . LYS A 1 270 ? 58.029 40.759 19.674 1.00 23.59 270 LYS A O 1
ATOM 2043 N N . PHE A 1 271 ? 57.278 39.160 21.085 1.00 16.12 271 PHE A N 1
ATOM 2044 C CA . PHE A 1 271 ? 56.665 40.094 22.032 1.00 15.10 271 PHE A CA 1
ATOM 2045 C C . PHE A 1 271 ? 57.154 39.851 23.445 1.00 19.90 271 PHE A C 1
ATOM 2046 O O . PHE A 1 271 ? 57.408 38.717 23.832 1.00 25.49 271 PHE A O 1
ATOM 2054 N N . GLN A 1 272 ? 57.222 40.935 24.209 1.00 14.99 272 GLN A N 1
ATOM 2055 C CA . GLN A 1 272 ? 57.630 40.909 25.617 1.00 17.35 272 GLN A CA 1
ATOM 2056 C C . GLN A 1 272 ? 56.463 40.675 26.568 1.00 13.44 272 GLN A C 1
ATOM 2057 O O . GLN A 1 272 ? 55.330 40.999 26.253 1.00 14.09 272 GLN A O 1
ATOM 2063 N N . ASN A 1 273 ? 56.722 40.121 27.750 1.00 13.72 273 ASN A N 1
ATOM 2064 C CA . ASN A 1 273 ? 55.707 40.114 28.778 1.00 11.92 273 ASN A CA 1
ATOM 2065 C C . ASN A 1 273 ? 55.496 41.496 29.322 1.00 13.46 273 ASN A C 1
ATOM 2066 O O . ASN A 1 273 ? 56.461 42.101 29.822 1.00 16.36 273 ASN A O 1
ATOM 2071 N N . SER A 1 274 ? 54.258 41.983 29.284 1.00 10.88 274 SER A N 1
ATOM 2072 C CA . SER A 1 274 ? 53.973 43.286 29.882 1.00 11.84 274 SER A CA 1
ATOM 2073 C C . SER A 1 274 ? 52.875 43.251 30.913 1.00 11.95 274 SER A C 1
ATOM 2074 O O . SER A 1 274 ? 52.569 44.283 31.518 1.00 12.02 274 SER A O 1
ATOM 2077 N N . LEU A 1 275 ? 52.246 42.088 31.080 1.00 9.45 275 LEU A N 1
ATOM 2078 C CA . LEU A 1 275 ? 51.061 41.959 31.932 1.00 8.78 275 LEU A CA 1
ATOM 2079 C C . LEU A 1 275 ? 51.278 40.989 33.080 1.00 10.35 275 LEU A C 1
ATOM 2080 O O . LEU A 1 275 ? 51.681 39.860 32.871 1.00 10.52 275 LEU A O 1
ATOM 2085 N N . PHE A 1 276 ? 51.031 41.446 34.308 1.00 8.58 276 PHE A N 1
ATOM 2086 C CA . PHE A 1 276 ? 51.337 40.655 35.488 1.00 10.25 276 PHE A CA 1
ATOM 2087 C C . PHE A 1 276 ? 50.212 40.772 36.502 1.00 8.69 276 PHE A C 1
ATOM 2088 O O . PHE A 1 276 ? 49.492 41.773 36.556 1.00 10.70 276 PHE A O 1
ATOM 2096 N N . VAL A 1 277 ? 50.050 39.727 37.303 1.00 9.31 277 VAL A N 1
ATOM 2097 C CA . VAL A 1 277 ? 49.252 39.836 38.511 1.00 9.29 277 VAL A CA 1
ATOM 2098 C C . VAL A 1 277 ? 50.222 39.922 39.698 1.00 11.12 277 VAL A C 1
ATOM 2099 O O . VAL A 1 277 ? 51.091 39.084 39.854 1.00 12.89 277 VAL A O 1
ATOM 2103 N N . LEU A 1 278 ? 50.104 40.989 40.471 1.00 9.56 278 LEU A N 1
ATOM 2104 C CA . LEU A 1 278 ? 50.923 41.201 41.652 1.00 10.11 278 LEU A CA 1
ATOM 2105 C C . LEU A 1 278 ? 50.258 40.501 42.814 1.00 8.95 278 LEU A C 1
ATOM 2106 O O . LEU A 1 278 ? 49.068 40.692 43.021 1.00 11.15 278 LEU A O 1
ATOM 2111 N N . SER A 1 279 ? 51.028 39.728 43.572 1.00 8.77 279 SER A N 1
ATOM 2112 C CA . SER A 1 279 ? 50.476 38.912 44.657 1.00 9.83 279 SER A CA 1
ATOM 2113 C C . SER A 1 279 ? 51.389 38.932 45.883 1.00 9.90 279 SER A C 1
ATOM 2114 O O . SER A 1 279 ? 52.603 39.031 45.755 1.00 12.95 279 SER A O 1
ATOM 2117 N N . THR A 1 280 ? 50.788 38.838 47.068 1.00 10.32 280 THR A N 1
ATOM 2118 C CA . THR A 1 280 ? 51.536 38.824 48.307 1.00 9.97 280 THR A CA 1
ATOM 2119 C C . THR A 1 280 ? 51.597 37.430 48.917 1.00 10.12 280 THR A C 1
ATOM 2120 O O . THR A 1 280 ? 50.627 36.692 48.895 1.00 11.20 280 THR A O 1
ATOM 2124 N N . VAL A 1 281 ? 52.760 37.077 49.463 1.00 11.01 281 VAL A N 1
ATOM 2125 C CA . VAL A 1 281 ? 52.899 35.849 50.253 1.00 10.23 281 VAL A CA 1
ATOM 2126 C C . VAL A 1 281 ? 52.176 36.023 51.579 1.00 10.69 281 VAL A C 1
ATOM 2127 O O . VAL A 1 281 ? 52.552 36.877 52.399 1.00 11.47 281 VAL A O 1
ATOM 2131 N N . MET A 1 282 ? 51.111 35.251 51.780 1.00 10.07 282 MET A N 1
ATOM 2132 C CA . MET A 1 282 ? 50.342 35.464 53.013 1.00 10.40 282 MET A CA 1
ATOM 2133 C C . MET A 1 282 ? 50.364 34.302 53.984 1.00 11.30 282 MET A C 1
ATOM 2134 O O . MET A 1 282 ? 49.678 34.363 55.013 1.00 13.86 282 MET A O 1
ATOM 2139 N N . SER A 1 283 ? 51.145 33.269 53.690 1.00 11.04 283 SER A N 1
ATOM 2140 C CA . SER A 1 283 ? 51.350 32.170 54.646 1.00 11.71 283 SER A CA 1
ATOM 2141 C C . SER A 1 283 ? 52.628 31.429 54.268 1.00 12.26 283 SER A C 1
ATOM 2142 O O . SER A 1 283 ? 52.936 31.274 53.068 1.00 12.78 283 SER A O 1
ATOM 2145 N N . THR A 1 284 ? 53.381 31.016 55.283 1.00 13.73 284 THR A N 1
ATOM 2146 C CA . THR A 1 284 ? 54.628 30.255 55.103 1.00 13.74 284 THR A CA 1
ATOM 2147 C C . THR A 1 284 ? 54.541 29.051 56.036 1.00 17.18 284 THR A C 1
ATOM 2148 O O . THR A 1 284 ? 55.188 29.002 57.086 1.00 17.79 284 THR A O 1
ATOM 2152 N N . PRO A 1 285 ? 53.703 28.082 55.668 1.00 14.77 285 PRO A N 1
ATOM 2153 C CA . PRO A 1 285 ? 53.231 27.123 56.674 1.00 18.15 285 PRO A CA 1
ATOM 2154 C C . PRO A 1 285 ? 54.096 25.897 56.877 1.00 18.69 285 PRO A C 1
ATOM 2155 O O . PRO A 1 285 ? 53.946 25.220 57.885 1.00 22.10 285 PRO A O 1
ATOM 2159 N N . ALA A 1 286 ? 54.954 25.587 55.917 1.00 18.27 286 ALA A N 1
ATOM 2160 C CA . ALA A 1 286 ? 55.810 24.416 56.014 1.00 21.89 286 ALA A CA 1
ATOM 2161 C C . ALA A 1 286 ? 56.981 24.667 55.085 1.00 24.17 286 ALA A C 1
ATOM 2162 O O . ALA A 1 286 ? 56.865 25.481 54.178 1.00 24.61 286 ALA A O 1
ATOM 2164 N N A PRO A 1 287 ? 58.107 23.990 55.344 0.62 24.82 287 PRO A N 1
ATOM 2165 N N B PRO A 1 287 ? 58.121 23.983 55.288 0.38 24.81 287 PRO A N 1
ATOM 2166 C CA A PRO A 1 287 ? 59.221 24.002 54.399 0.62 24.39 287 PRO A CA 1
ATOM 2167 C CA B PRO A 1 287 ? 59.342 24.275 54.512 0.38 23.68 287 PRO A CA 1
ATOM 2168 C C A PRO A 1 287 ? 58.746 23.453 53.058 0.62 25.22 287 PRO A C 1
ATOM 2169 C C B PRO A 1 287 ? 59.205 24.351 52.973 0.38 24.32 287 PRO A C 1
ATOM 2170 O O A PRO A 1 287 ? 58.035 22.445 53.016 0.62 25.50 287 PRO A O 1
ATOM 2171 O O B PRO A 1 287 ? 59.798 25.238 52.350 0.38 21.74 287 PRO A O 1
ATOM 2178 N N A GLY A 1 288 ? 59.103 24.133 51.976 0.62 20.60 288 GLY A N 1
ATOM 2179 N N B GLY A 1 288 ? 58.440 23.445 52.371 0.38 23.17 288 GLY A N 1
ATOM 2180 C CA A GLY A 1 288 ? 58.728 23.668 50.659 0.62 21.43 288 GLY A CA 1
ATOM 2181 C CA B GLY A 1 288 ? 58.429 23.319 50.924 0.38 22.39 288 GLY A CA 1
ATOM 2182 C C A GLY A 1 288 ? 57.536 24.387 50.055 0.62 20.15 288 GLY A C 1
ATOM 2183 C C B GLY A 1 288 ? 57.392 24.141 50.175 0.38 20.32 288 GLY A C 1
ATOM 2184 O O A GLY A 1 288 ? 57.316 24.321 48.853 0.62 17.55 288 GLY A O 1
ATOM 2185 O O B GLY A 1 288 ? 57.192 23.941 48.978 0.38 19.31 288 GLY A O 1
ATOM 2186 N N . ARG A 1 289 ? 56.731 25.069 50.861 1.00 17.81 289 ARG A N 1
ATOM 2187 C CA . ARG A 1 289 ? 55.669 25.846 50.225 1.00 21.39 289 ARG A CA 1
ATOM 2188 C C . ARG A 1 289 ? 55.350 27.170 50.888 1.00 14.56 289 ARG A C 1
ATOM 2189 O O . ARG A 1 289 ? 55.529 27.347 52.101 1.00 15.58 289 ARG A O 1
ATOM 2197 N N . VAL A 1 290 ? 54.902 28.097 50.051 1.00 13.70 290 VAL A N 1
ATOM 2198 C CA . VAL A 1 290 ? 54.311 29.350 50.521 1.00 12.88 290 VAL A CA 1
ATOM 2199 C C . VAL A 1 290 ? 52.965 29.508 49.841 1.00 12.12 290 VAL A C 1
ATOM 2200 O O . VAL A 1 290 ? 52.693 28.871 48.834 1.00 12.16 290 VAL A O 1
ATOM 2204 N N . ILE A 1 291 ? 52.109 30.332 50.421 1.00 11.54 291 ILE A N 1
ATOM 2205 C CA . ILE A 1 291 ? 50.763 30.559 49.876 1.00 10.90 291 ILE A CA 1
ATOM 2206 C C . ILE A 1 291 ? 50.621 32.021 49.477 1.00 10.23 291 ILE A C 1
ATOM 2207 O O . ILE A 1 291 ? 50.918 32.924 50.266 1.00 10.37 291 ILE A O 1
ATOM 2212 N N . LEU A 1 292 ? 50.194 32.236 48.231 1.00 9.82 292 LEU A N 1
ATOM 2213 C CA A LEU A 1 292 ? 49.949 33.565 47.663 0.69 10.09 292 LEU A CA 1
ATOM 2214 C CA B LEU A 1 292 ? 49.966 33.575 47.694 0.31 10.36 292 LEU A CA 1
ATOM 2215 C C . LEU A 1 292 ? 48.493 33.979 47.783 1.00 10.49 292 LEU A C 1
ATOM 2216 O O . LEU A 1 292 ? 47.609 33.132 47.835 1.00 11.38 292 LEU A O 1
ATOM 2225 N N . ASP A 1 293 ? 48.231 35.284 47.782 1.00 9.75 293 ASP A N 1
ATOM 2226 C CA . ASP A 1 293 ? 46.860 35.761 47.883 1.00 11.00 293 ASP A CA 1
ATOM 2227 C C . ASP A 1 293 ? 46.125 35.937 46.557 1.00 11.93 293 ASP A C 1
ATOM 2228 O O . ASP A 1 293 ? 45.016 36.474 46.541 1.00 13.98 293 ASP A O 1
ATOM 2233 N N . ALA A 1 294 ? 46.707 35.439 45.476 1.00 10.08 294 ALA A N 1
ATOM 2234 C CA . ALA A 1 294 ? 46.074 35.495 44.156 1.00 10.55 294 ALA A CA 1
ATOM 2235 C C . ALA A 1 294 ? 45.678 34.108 43.692 1.00 11.77 294 ALA A C 1
ATOM 2236 O O . ALA A 1 294 ? 46.551 33.252 43.465 1.00 13.41 294 ALA A O 1
ATOM 2238 N N . GLY A 1 295 ? 44.370 33.888 43.524 1.00 11.63 295 GLY A N 1
ATOM 2239 C CA . GLY A 1 295 ? 43.872 32.642 42.968 1.00 10.94 295 GLY A CA 1
ATOM 2240 C C . GLY A 1 295 ? 42.976 32.899 41.777 1.00 10.51 295 GLY A C 1
ATOM 2241 O O . GLY A 1 295 ? 43.178 33.874 41.025 1.00 9.75 295 GLY A O 1
ATOM 2242 N N . LEU A 1 296 ? 41.988 32.021 41.616 1.00 10.25 296 LEU A N 1
ATOM 2243 C CA . LEU A 1 296 ? 41.037 32.064 40.502 1.00 11.11 296 LEU A CA 1
ATOM 2244 C C . LEU A 1 296 ? 40.243 33.361 40.388 1.00 14.94 296 LEU A C 1
ATOM 2245 O O . LEU A 1 296 ? 39.747 33.690 39.286 1.00 18.30 296 LEU A O 1
ATOM 2250 N N . LYS A 1 297 ? 40.064 34.088 41.477 1.00 11.97 297 LYS A N 1
ATOM 2251 C CA . LYS A 1 297 ? 39.280 35.310 41.388 1.00 12.38 297 LYS A CA 1
ATOM 2252 C C . LYS A 1 297 ? 40.132 36.431 40.780 1.00 13.43 297 LYS A C 1
ATOM 2253 O O . LYS A 1 297 ? 39.594 37.498 40.444 1.00 14.90 297 LYS A O 1
ATOM 2259 N N . SER A 1 298 ? 41.451 36.211 40.633 1.00 10.99 298 SER A N 1
ATOM 2260 C CA A SER A 1 298 ? 42.362 37.239 40.125 0.77 11.41 298 SER A CA 1
ATOM 2261 C CA B SER A 1 298 ? 42.335 37.253 40.108 0.23 11.48 298 SER A CA 1
ATOM 2262 C C . SER A 1 298 ? 43.007 36.843 38.803 1.00 12.43 298 SER A C 1
ATOM 2263 O O . SER A 1 298 ? 43.473 37.699 38.044 1.00 12.16 298 SER A O 1
ATOM 2268 N N . THR A 1 299 ? 43.052 35.541 38.536 1.00 9.62 299 THR A N 1
ATOM 2269 C CA . THR A 1 299 ? 43.603 35.071 37.258 1.00 11.72 299 THR A CA 1
ATOM 2270 C C . THR A 1 299 ? 42.971 33.702 36.929 1.00 13.19 299 THR A C 1
ATOM 2271 O O . THR A 1 299 ? 42.708 32.907 37.830 1.00 16.16 299 THR A O 1
ATOM 2275 N N . THR A 1 300 ? 42.697 33.419 35.666 1.00 11.12 300 THR A N 1
ATOM 2276 C CA . THR A 1 300 ? 41.953 32.203 35.334 1.00 12.29 300 THR A CA 1
ATOM 2277 C C . THR A 1 300 ? 42.891 31.023 35.125 1.00 14.02 300 THR A C 1
ATOM 2278 O O . THR A 1 300 ? 44.095 31.191 34.998 1.00 15.79 300 THR A O 1
ATOM 2282 N N . ALA A 1 301 ? 42.334 29.821 35.101 1.00 13.59 301 ALA A N 1
ATOM 2283 C CA . ALA A 1 301 ? 43.160 28.632 35.044 1.00 13.90 301 ALA A CA 1
ATOM 2284 C C . ALA A 1 301 ? 42.636 27.548 34.123 1.00 15.35 301 ALA A C 1
ATOM 2285 O O . ALA A 1 301 ? 43.005 26.387 34.266 1.00 18.71 301 ALA A O 1
ATOM 2287 N N . GLU A 1 302 ? 41.810 27.929 33.149 1.00 16.21 302 GLU A N 1
ATOM 2288 C CA . GLU A 1 302 ? 41.399 26.957 32.137 1.00 16.43 302 GLU A CA 1
ATOM 2289 C C . GLU A 1 302 ? 42.606 26.471 31.320 1.00 15.93 302 GLU A C 1
ATOM 2290 O O . GLU A 1 302 ? 42.576 25.350 30.796 1.00 21.49 302 GLU A O 1
ATOM 2296 N N . CYS A 1 303 ? 43.670 27.281 31.266 1.00 15.07 303 CYS A N 1
ATOM 2297 C CA . CYS A 1 303 ? 44.906 26.912 30.574 1.00 18.43 303 CYS A CA 1
ATOM 2298 C C . CYS A 1 303 ? 46.012 26.560 31.550 1.00 25.22 303 CYS A C 1
ATOM 2299 O O . CYS A 1 303 ? 47.188 26.554 31.185 1.00 29.03 303 CYS A O 1
ATOM 2302 N N . GLY A 1 304 ? 45.625 26.282 32.786 1.00 19.91 304 GLY A N 1
ATOM 2303 C CA . GLY A 1 304 ? 46.585 25.960 33.831 1.00 20.22 304 GLY A CA 1
ATOM 2304 C C . GLY A 1 304 ? 46.846 27.149 34.723 1.00 18.68 304 GLY A C 1
ATOM 2305 O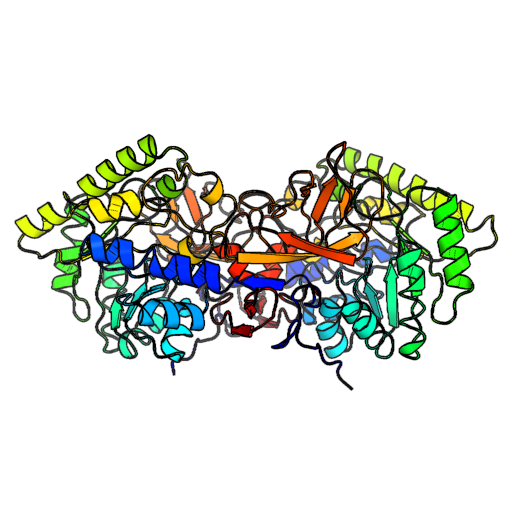 O . GLY A 1 304 ? 46.321 28.227 34.501 1.00 16.87 304 GLY A O 1
ATOM 2306 N N . PRO A 1 305 ? 47.667 26.954 35.766 1.00 17.13 305 PRO A N 1
ATOM 2307 C CA . PRO A 1 305 ? 47.977 28.033 36.705 1.00 14.82 305 PRO A CA 1
ATOM 2308 C C . PRO A 1 305 ? 48.902 29.097 36.111 1.00 14.64 305 PRO A C 1
ATOM 2309 O O . PRO A 1 305 ? 49.544 28.862 35.075 1.00 16.23 305 PRO A O 1
ATOM 2313 N N . PRO A 1 306 ? 48.960 30.265 36.755 1.00 12.54 306 PRO A N 1
ATOM 2314 C CA . PRO A 1 306 ? 49.906 31.300 36.337 1.00 13.27 306 PRO A CA 1
ATOM 2315 C C . PRO A 1 306 ? 51.329 30.874 36.660 1.00 15.30 306 PRO A C 1
ATOM 2316 O O . PRO A 1 306 ? 51.553 29.883 37.373 1.00 15.38 306 PRO A O 1
ATOM 2320 N N . ALA A 1 307 ? 52.285 31.616 36.117 1.00 14.67 307 ALA A N 1
ATOM 2321 C CA . ALA A 1 307 ? 53.696 31.349 36.353 1.00 18.65 307 ALA A CA 1
ATOM 2322 C C . ALA A 1 307 ? 54.306 32.434 37.218 1.00 16.30 307 ALA A C 1
ATOM 2323 O O . ALA A 1 307 ? 53.945 33.593 37.109 1.00 15.66 307 ALA A O 1
ATOM 2325 N N . VAL A 1 308 ? 55.205 32.054 38.117 1.00 17.49 308 VAL A N 1
ATOM 2326 C CA . VAL A 1 308 ? 55.903 33.050 38.920 1.00 16.62 308 VAL A CA 1
ATOM 2327 C C . VAL A 1 308 ? 56.984 33.671 38.046 1.00 16.01 308 VAL A C 1
ATOM 2328 O O . VAL A 1 308 ? 57.824 32.953 37.520 1.00 23.59 308 VAL A O 1
ATOM 2332 N N . TYR A 1 309 ? 56.928 34.984 37.843 1.00 15.10 309 TYR A N 1
ATOM 2333 C CA . TYR A 1 309 ? 57.886 35.639 36.964 1.00 15.61 309 TYR A CA 1
ATOM 2334 C C . TYR A 1 309 ? 59.251 35.863 37.618 1.00 19.17 309 TYR A C 1
ATOM 2335 O O . TYR A 1 309 ? 59.352 36.413 38.714 1.00 21.32 309 TYR A O 1
ATOM 2344 N N . GLY A 1 310 ? 60.307 35.438 36.942 1.00 19.07 310 GLY A N 1
ATOM 2345 C CA . GLY A 1 310 ? 61.655 35.697 37.418 1.00 23.62 310 GLY A CA 1
ATOM 2346 C C . GLY A 1 310 ? 62.105 34.888 38.622 1.00 29.92 310 GLY A C 1
ATOM 2347 O O . GLY A 1 310 ? 63.094 35.238 39.278 1.00 33.31 310 GLY A O 1
ATOM 2348 N N . GLU A 1 311 ? 61.394 33.806 38.929 1.00 23.44 311 GLU A N 1
ATOM 2349 C CA . GLU A 1 311 ? 61.743 32.977 40.081 1.00 26.33 311 GLU A CA 1
ATOM 2350 C C . GLU A 1 311 ? 61.811 31.499 39.703 1.00 33.90 311 GLU A C 1
ATOM 2351 O O . GLU A 1 311 ? 60.875 30.750 39.975 1.00 34.15 311 GLU A O 1
ATOM 2357 N N A PRO A 1 312 ? 62.931 31.064 39.108 0.87 36.69 312 PRO A N 1
ATOM 2358 N N B PRO A 1 312 ? 62.911 31.092 39.041 0.13 36.26 312 PRO A N 1
ATOM 2359 C CA A PRO A 1 312 ? 63.079 29.697 38.585 0.87 36.09 312 PRO A CA 1
ATOM 2360 C CA B PRO A 1 312 ? 63.153 29.707 38.623 0.13 35.37 312 PRO A CA 1
ATOM 2361 C C A PRO A 1 312 ? 62.663 28.583 39.563 0.87 33.34 312 PRO A C 1
ATOM 2362 C C B PRO A 1 312 ? 63.495 28.823 39.811 0.13 32.58 312 PRO A C 1
ATOM 2363 O O A PRO A 1 312 ? 62.009 27.623 39.147 0.87 37.37 312 PRO A O 1
ATOM 2364 O O B PRO A 1 312 ? 64.669 28.572 40.090 0.13 33.93 312 PRO A O 1
ATOM 2371 N N A GLY A 1 313 ? 63.009 28.721 40.838 0.87 29.69 313 GLY A N 1
ATOM 2372 N N B GLY A 1 313 ? 62.463 28.363 40.504 0.13 29.52 313 GLY A N 1
ATOM 2373 C CA A GLY A 1 313 ? 62.704 27.684 41.816 0.87 27.61 313 GLY A CA 1
ATOM 2374 C CA B GLY A 1 313 ? 62.625 27.629 41.741 0.13 28.08 313 GLY A CA 1
ATOM 2375 C C A GLY A 1 313 ? 61.355 27.772 42.521 0.87 25.32 313 GLY A C 1
ATOM 2376 C C B GLY A 1 313 ? 61.348 27.778 42.538 0.13 25.40 313 GLY A C 1
ATOM 2377 O O A GLY A 1 313 ? 61.132 27.047 43.495 0.87 25.12 313 GLY A O 1
ATOM 2378 O O B GLY A 1 313 ? 61.159 27.128 43.568 0.13 25.29 313 GLY A O 1
ATOM 2379 N N . LEU A 1 314 ? 60.472 28.655 42.057 1.00 22.11 314 LEU A N 1
ATOM 2380 C CA . LEU A 1 314 ? 59.134 28.804 42.645 1.00 19.60 314 LEU A CA 1
ATOM 2381 C C . LEU A 1 314 ? 58.097 28.388 41.633 1.00 23.45 314 LEU A C 1
ATOM 2382 O O . LEU A 1 314 ? 57.972 28.988 40.567 1.00 26.61 314 LEU A O 1
ATOM 2387 N N . THR A 1 315 ? 57.332 27.367 41.970 1.00 23.13 315 THR A N 1
ATOM 2388 C CA . THR A 1 315 ? 56.372 26.860 41.028 1.00 18.30 315 THR A CA 1
ATOM 2389 C C . THR A 1 315 ? 54.990 27.030 41.559 1.00 18.48 315 THR A C 1
ATOM 2390 O O . THR A 1 315 ? 54.625 26.469 42.579 1.00 17.20 315 THR A O 1
ATOM 2394 N N . TYR A 1 316 ? 54.208 27.827 40.870 1.00 17.63 316 TYR A N 1
ATOM 2395 C CA . TYR A 1 316 ? 52.849 27.979 41.282 1.00 17.03 316 TYR A CA 1
ATOM 2396 C C . TYR A 1 316 ? 52.146 26.658 40.952 1.00 18.27 316 TYR A C 1
ATOM 2397 O O . TYR A 1 316 ? 52.076 26.249 39.776 1.00 22.00 316 TYR A O 1
ATOM 2406 N N . ALA A 1 317 ? 51.694 25.953 41.985 1.00 21.32 317 ALA A N 1
ATOM 2407 C CA . ALA A 1 317 ? 51.008 24.674 41.827 1.00 23.38 317 ALA A CA 1
ATOM 2408 C C . ALA A 1 317 ? 49.487 24.845 41.943 1.00 21.47 317 ALA A C 1
ATOM 2409 O O . ALA A 1 317 ? 48.857 25.406 41.049 1.00 30.82 317 ALA A O 1
ATOM 2411 N N . ALA A 1 318 ? 48.893 24.353 43.022 1.00 19.85 318 ALA A N 1
ATOM 2412 C CA . ALA A 1 318 ? 47.446 24.354 43.151 1.00 19.49 318 ALA A CA 1
ATOM 2413 C C . ALA A 1 318 ? 46.915 25.783 43.143 1.00 21.76 318 ALA A C 1
ATOM 2414 O O . ALA A 1 318 ? 47.552 26.704 43.679 1.00 17.41 318 ALA A O 1
ATOM 2416 N N . ILE A 1 319 ? 45.753 25.970 42.524 1.00 18.19 319 ILE A N 1
ATOM 2417 C CA . ILE A 1 319 ? 45.121 27.276 42.530 1.00 15.46 319 ILE A CA 1
ATOM 2418 C C . ILE A 1 319 ? 43.708 27.127 43.070 1.00 18.05 319 ILE A C 1
ATOM 2419 O O . ILE A 1 319 ? 42.936 26.269 42.639 1.00 22.12 319 ILE A O 1
ATOM 2424 N N . ASN A 1 320 ? 43.399 27.927 44.079 1.00 13.96 320 ASN A N 1
ATOM 2425 C CA . ASN A 1 320 ? 42.052 27.946 44.638 1.00 14.37 320 ASN A CA 1
ATOM 2426 C C . ASN A 1 320 ? 41.438 29.296 44.381 1.00 14.26 320 ASN A C 1
ATOM 2427 O O . ASN A 1 320 ? 42.036 30.120 43.704 1.00 13.52 320 ASN A O 1
ATOM 2432 N N . ASP A 1 321 ? 40.256 29.532 44.949 1.00 16.61 321 ASP A N 1
ATOM 2433 C CA . ASP A 1 321 ? 39.538 30.797 44.805 1.00 19.16 321 ASP A CA 1
ATOM 2434 C C . ASP A 1 321 ? 40.384 32.028 45.048 1.00 15.25 321 ASP A C 1
ATOM 2435 O O . ASP A 1 321 ? 40.450 32.934 44.231 1.00 15.55 321 ASP A O 1
ATOM 2440 N N . GLU A 1 322 ? 41.026 32.064 46.209 1.00 12.18 322 GLU A N 1
ATOM 2441 C CA . GLU A 1 322 ? 41.712 33.256 46.678 1.00 13.16 322 GLU A CA 1
ATOM 2442 C C . GLU A 1 322 ? 43.091 32.902 47.200 1.00 12.03 322 GLU A C 1
ATOM 2443 O O . GLU A 1 322 ? 43.684 33.665 47.986 1.00 15.19 322 GLU A O 1
ATOM 2449 N N . HIS A 1 323 ? 43.588 31.724 46.807 1.00 9.61 323 HIS A N 1
ATOM 2450 C CA . HIS A 1 323 ? 44.931 31.272 47.231 1.00 9.66 323 HIS A CA 1
ATOM 2451 C C . HIS A 1 323 ? 45.654 30.633 46.069 1.00 11.92 323 HIS A C 1
ATOM 2452 O O . HIS A 1 323 ? 45.043 29.945 45.249 1.00 11.44 323 HIS A O 1
ATOM 2459 N N . GLY A 1 324 ? 46.970 30.794 46.053 1.00 12.40 324 GLY A N 1
ATOM 2460 C CA . GLY A 1 324 ? 47.824 30.003 45.177 1.00 10.91 324 GLY A CA 1
ATOM 2461 C C . GLY A 1 324 ? 48.873 29.277 45.982 1.00 11.82 324 GLY A C 1
ATOM 2462 O O . GLY A 1 324 ? 49.531 29.900 46.812 1.00 12.91 324 GLY A O 1
ATOM 2463 N N . VAL A 1 325 ? 48.998 27.965 45.810 1.00 12.21 325 VAL A N 1
ATOM 2464 C CA . VAL A 1 325 ? 50.016 27.218 46.521 1.00 12.50 325 VAL A CA 1
ATOM 2465 C C . VAL A 1 325 ? 51.271 27.218 45.664 1.00 16.56 325 VAL A C 1
ATOM 2466 O O . V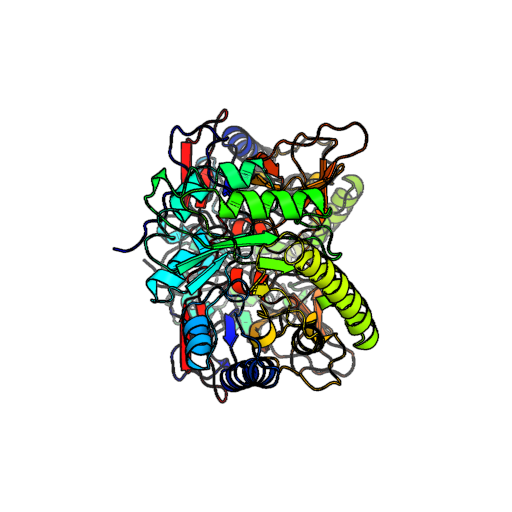AL A 1 325 ? 51.231 26.766 44.521 1.00 15.59 325 VAL A O 1
ATOM 2470 N N . VAL A 1 326 ? 52.364 27.731 46.213 1.00 12.71 326 VAL A N 1
ATOM 2471 C CA . VAL A 1 326 ? 53.633 27.817 45.519 1.00 12.92 326 VAL A CA 1
ATOM 2472 C C . VAL A 1 326 ? 54.608 26.818 46.125 1.00 13.87 326 VAL A C 1
ATOM 2473 O O . VAL A 1 326 ? 54.910 26.847 47.332 1.00 15.77 326 VAL A O 1
ATOM 2477 N N . ARG A 1 327 ? 55.110 25.922 45.278 1.00 15.09 327 ARG A N 1
ATOM 2478 C CA . ARG A 1 327 ? 56.111 24.951 45.673 1.00 17.23 327 ARG A CA 1
ATOM 2479 C C . ARG A 1 327 ? 57.506 25.571 45.567 1.00 17.65 327 ARG A C 1
ATOM 2480 O O . ARG A 1 327 ? 57.842 26.199 44.553 1.00 18.98 327 ARG A O 1
ATOM 2488 N N . VAL A 1 328 ? 58.276 25.446 46.633 1.00 18.58 328 VAL A N 1
ATOM 2489 C CA . VAL A 1 328 ? 59.636 25.949 46.677 1.00 21.02 328 VAL A CA 1
ATOM 2490 C C . VAL A 1 328 ? 60.549 24.781 46.316 1.00 25.64 328 VAL A C 1
ATOM 2491 O O . VAL A 1 328 ? 60.661 23.821 47.084 1.00 24.86 328 VAL A O 1
ATOM 2495 N N . GLU A 1 329 ? 61.160 24.844 45.133 1.00 27.21 329 GLU A N 1
ATOM 2496 C CA . GLU A 1 329 ? 61.996 23.740 44.655 1.00 32.53 329 GLU A CA 1
ATOM 2497 C C . GLU A 1 329 ? 63.154 23.526 45.612 1.00 33.34 329 GLU A C 1
ATOM 2498 O O . GLU A 1 329 ? 63.664 24.483 46.204 1.00 30.31 329 GLU A O 1
ATOM 2504 N N . PRO A 1 330 ? 63.548 22.258 45.806 1.00 41.61 330 PRO A N 1
ATOM 2505 C CA . PRO A 1 330 ? 64.709 21.933 46.643 1.00 47.56 330 PRO A CA 1
ATOM 2506 C C . PRO A 1 330 ? 65.909 22.782 46.236 1.00 46.32 330 PRO A C 1
ATOM 2507 O O . PRO A 1 330 ? 66.281 22.766 45.063 1.00 45.61 330 PRO A O 1
ATOM 2511 N N . GLY A 1 331 ? 66.469 23.538 47.175 1.00 47.87 331 GLY A N 1
ATOM 2512 C CA . GLY A 1 331 ? 67.592 24.405 46.872 1.00 50.57 331 GLY A CA 1
ATOM 2513 C C . GLY A 1 331 ? 67.209 25.864 46.691 1.00 48.08 331 GLY A C 1
ATOM 2514 O O . GLY A 1 331 ? 68.041 26.753 46.880 1.00 48.25 331 GLY A O 1
ATOM 2515 N N . ALA A 1 332 ? 65.952 26.114 46.326 1.00 40.93 332 ALA A N 1
ATOM 2516 C CA . ALA A 1 332 ? 65.470 27.475 46.116 1.00 38.73 332 ALA A CA 1
ATOM 2517 C C . ALA A 1 332 ? 65.186 28.199 47.436 1.00 34.95 332 ALA A C 1
ATOM 2518 O O . ALA A 1 332 ? 64.945 27.578 48.470 1.00 34.50 332 ALA A O 1
ATOM 2520 N N . GLN A 1 333 ? 65.239 29.525 47.376 1.00 38.07 333 GLN A N 1
ATOM 2521 C CA . GLN A 1 333 ? 64.974 30.395 48.518 1.00 42.13 333 GLN A CA 1
ATOM 2522 C C . GLN A 1 333 ? 63.479 30.693 48.634 1.00 34.50 333 GLN A C 1
ATOM 2523 O O . GLN A 1 333 ? 62.903 31.294 47.730 1.00 35.64 333 GLN A O 1
ATOM 2529 N N . ALA A 1 334 ? 62.854 30.273 49.730 1.00 27.13 334 ALA A N 1
ATOM 2530 C CA . ALA A 1 334 ? 61.427 30.549 49.933 1.00 25.46 334 ALA A CA 1
ATOM 2531 C C . ALA A 1 334 ? 61.227 32.026 50.180 1.00 25.60 334 ALA A C 1
ATOM 2532 O O . ALA A 1 334 ? 61.973 32.631 50.949 1.00 25.54 334 ALA A O 1
ATOM 2534 N N . PRO A 1 335 ? 60.200 32.610 49.552 1.00 20.20 335 PRO A N 1
ATOM 2535 C CA . PRO A 1 335 ? 59.866 34.014 49.803 1.00 21.02 335 PRO A CA 1
ATOM 2536 C C . PRO A 1 335 ? 59.441 34.227 51.242 1.00 20.30 335 PRO A C 1
ATOM 2537 O O . PRO A 1 335 ? 58.870 33.323 51.875 1.00 20.62 335 PRO A O 1
ATOM 2541 N N . ALA A 1 336 ? 59.739 35.412 51.753 1.00 17.59 336 ALA A N 1
ATOM 2542 C CA . ALA A 1 336 ? 59.331 35.769 53.112 1.00 17.69 336 ALA A CA 1
ATOM 2543 C C . ALA A 1 336 ? 57.844 36.147 53.196 1.00 14.58 336 ALA A C 1
ATOM 2544 O O . ALA A 1 336 ? 57.228 36.525 52.215 1.00 14.09 336 ALA A O 1
ATOM 2546 N N . LEU A 1 337 ? 57.275 36.027 54.388 1.00 15.24 337 LEU A N 1
ATOM 2547 C CA . LEU A 1 337 ? 55.927 36.504 54.639 1.00 12.87 337 LEU A CA 1
ATOM 2548 C C . LEU A 1 337 ? 55.819 37.957 54.206 1.00 12.40 337 LEU A C 1
ATOM 2549 O O . LEU A 1 337 ? 56.668 38.788 54.584 1.00 15.23 337 LEU A O 1
ATOM 2554 N N . GLY A 1 338 ? 54.764 38.272 53.455 1.00 11.66 338 GLY A N 1
ATOM 2555 C CA . GLY A 1 338 ? 54.566 39.629 53.004 1.00 11.45 338 GLY A CA 1
ATOM 2556 C C . GLY A 1 338 ? 55.354 40.015 51.774 1.00 11.93 338 GLY A C 1
ATOM 2557 O O . GLY A 1 338 ? 55.181 41.116 51.299 1.00 14.42 338 GLY A O 1
ATOM 2558 N N . ALA A 1 339 ? 56.214 39.142 51.257 1.00 11.75 339 ALA A N 1
ATOM 2559 C CA . ALA A 1 339 ? 56.889 39.448 49.994 1.00 12.36 339 ALA A CA 1
ATOM 2560 C C . ALA A 1 339 ? 55.898 39.575 48.843 1.00 12.39 339 ALA A C 1
ATOM 2561 O O . ALA A 1 339 ? 54.837 38.945 48.836 1.00 12.13 339 ALA A O 1
ATOM 2563 N N . VAL A 1 340 ? 56.240 40.430 47.886 1.00 13.18 340 VAL A N 1
ATOM 2564 C CA . VAL A 1 340 ? 55.361 40.640 46.739 1.00 13.65 340 VAL A CA 1
ATOM 2565 C C . VAL A 1 340 ? 56.006 40.057 45.505 1.00 15.72 340 VAL A C 1
ATOM 2566 O O . VAL A 1 340 ? 57.188 40.312 45.227 1.00 17.20 340 VAL A O 1
ATOM 2570 N N . LEU A 1 341 ? 55.211 39.271 44.780 1.00 14.53 341 LEU A N 1
ATOM 2571 C CA . LEU A 1 341 ? 55.692 38.529 43.619 1.00 13.41 341 LEU A CA 1
ATOM 2572 C C . LEU A 1 341 ? 54.883 38.922 42.393 1.00 11.69 341 LEU A C 1
ATOM 2573 O O . LEU A 1 341 ? 53.712 39.315 42.488 1.00 11.96 341 LEU A O 1
ATOM 2578 N N . ARG A 1 342 ? 55.501 38.812 41.225 1.00 13.44 342 ARG A N 1
ATOM 2579 C CA . ARG A 1 342 ? 54.776 39.030 39.977 1.00 13.78 342 ARG A CA 1
ATOM 2580 C C . ARG A 1 342 ? 54.440 37.691 39.350 1.00 12.43 342 ARG A C 1
ATOM 2581 O O . ARG A 1 342 ? 55.300 36.799 39.256 1.00 14.04 342 ARG A O 1
ATOM 2589 N N . LEU A 1 343 ? 53.195 37.554 38.925 1.00 10.43 343 LEU A N 1
ATOM 2590 C CA . LEU A 1 343 ? 52.766 36.354 38.218 1.00 10.62 343 LEU A CA 1
ATOM 2591 C C . LEU A 1 343 ? 52.399 36.650 36.771 1.00 10.51 343 LEU A C 1
ATOM 2592 O O . LEU A 1 343 ? 51.748 37.652 36.504 1.00 14.63 343 LEU A O 1
ATOM 2597 N N . VAL A 1 344 ? 52.782 35.769 35.855 1.00 10.65 344 VAL A N 1
ATOM 2598 C CA . VAL A 1 344 ? 52.304 35.886 34.477 1.00 10.76 344 VAL A CA 1
ATOM 2599 C C . VAL A 1 344 ? 51.045 35.020 34.345 1.00 12.28 344 VAL A C 1
ATOM 2600 O O . VAL A 1 344 ? 51.090 33.830 34.605 1.00 12.22 344 VAL A O 1
ATOM 2604 N N . PRO A 1 345 ? 49.930 35.605 33.913 1.00 10.70 345 PRO A N 1
ATOM 2605 C CA . PRO A 1 345 ? 48.706 34.815 33.738 1.00 12.72 345 PRO A CA 1
ATOM 2606 C C . PRO A 1 345 ? 48.863 33.778 32.655 1.00 13.59 345 PRO A C 1
ATOM 2607 O O . PRO A 1 345 ? 49.628 33.987 31.717 1.00 13.15 345 PRO A O 1
ATOM 2611 N N . SER A 1 346 ? 48.169 32.655 32.775 1.00 12.27 346 SER A N 1
ATOM 2612 C CA . SER A 1 346 ? 48.212 31.689 31.694 1.00 11.17 346 SER A CA 1
ATOM 2613 C C . SER A 1 346 ? 47.426 32.141 30.456 1.00 11.47 346 SER A C 1
ATOM 2614 O O . SER A 1 346 ? 47.735 31.694 29.352 1.00 14.56 346 SER A O 1
ATOM 2617 N N . HIS A 1 347 ? 46.451 33.035 30.625 1.00 10.87 347 HIS A N 1
ATOM 2618 C CA . HIS A 1 347 ? 45.614 33.438 29.497 1.00 12.99 347 HIS A CA 1
ATOM 2619 C C . HIS A 1 347 ? 45.169 34.888 29.650 1.00 10.90 347 HIS A C 1
ATOM 2620 O O . HIS A 1 347 ? 44.456 35.227 30.611 1.00 12.03 347 HIS A O 1
ATOM 2627 N N . VAL A 1 348 ? 45.613 35.750 28.726 1.00 9.89 348 VAL A N 1
ATOM 2628 C CA . VAL A 1 348 ? 45.398 37.189 28.836 1.00 9.41 348 VAL A CA 1
ATOM 2629 C C . VAL A 1 348 ? 43.922 37.615 28.994 1.00 9.40 348 VAL A C 1
ATOM 2630 O O . VAL A 1 348 ? 43.572 38.331 29.959 1.00 8.73 348 VAL A O 1
ATOM 2634 N N . ASP A 1 349 ? 43.068 37.262 28.034 1.00 10.38 349 ASP A N 1
ATOM 2635 C CA . ASP A 1 349 ? 41.767 37.935 27.971 1.00 9.57 349 ASP A CA 1
ATOM 2636 C C . ASP A 1 349 ? 40.883 37.603 29.162 1.00 8.04 349 ASP A C 1
ATOM 2637 O O . ASP A 1 349 ? 40.315 38.518 29.757 1.00 9.53 349 ASP A O 1
ATOM 2642 N N . PRO A 1 350 ? 40.778 36.325 29.539 1.00 8.48 350 PRO A N 1
ATOM 2643 C CA . PRO A 1 350 ? 39.894 36.060 30.686 1.00 9.70 350 PRO A CA 1
ATOM 2644 C C . PRO A 1 350 ? 40.449 36.641 31.990 1.00 9.47 350 PRO A C 1
ATOM 2645 O O . PRO A 1 350 ? 39.653 36.949 32.877 1.00 11.11 350 PRO A O 1
ATOM 2649 N N . THR A 1 351 ? 41.761 36.827 32.102 1.00 8.84 351 THR A N 1
ATOM 2650 C CA . THR A 1 351 ? 42.299 37.475 33.295 1.00 8.78 351 THR A CA 1
ATOM 2651 C C . THR A 1 351 ? 41.932 38.963 33.317 1.00 8.35 351 THR A C 1
ATOM 2652 O O . THR A 1 351 ? 41.498 39.494 34.341 1.00 8.91 351 THR A O 1
ATOM 2656 N N . PHE A 1 352 ? 42.063 39.648 32.181 1.00 7.88 352 PHE A N 1
ATOM 2657 C CA . PHE A 1 352 ? 41.666 41.048 32.120 1.00 7.04 352 PHE A CA 1
ATOM 2658 C C . PHE A 1 352 ? 40.213 41.222 32.540 1.00 8.81 352 PHE A C 1
ATOM 2659 O O . PHE A 1 352 ? 39.869 42.175 33.253 1.00 10.70 352 PHE A O 1
ATOM 2667 N N . ASN A 1 353 ? 39.371 40.267 32.150 1.00 7.74 353 ASN A N 1
ATOM 2668 C CA . ASN A 1 353 ? 37.953 40.339 32.463 1.00 8.19 353 ASN A CA 1
ATOM 2669 C C . ASN A 1 353 ? 37.586 40.110 33.935 1.00 7.52 353 ASN A C 1
ATOM 2670 O O . ASN A 1 353 ? 36.421 40.215 34.302 1.00 9.85 353 ASN A O 1
ATOM 2675 N N . LEU A 1 354 ? 38.574 39.835 34.788 1.00 7.92 354 LEU A N 1
ATOM 2676 C CA . LEU A 1 354 ? 38.324 39.729 36.224 1.00 8.08 354 LEU A CA 1
ATOM 2677 C C . LEU A 1 354 ? 38.509 41.038 36.949 1.00 8.83 354 LEU A C 1
ATOM 2678 O O . LEU A 1 354 ? 38.117 41.143 38.105 1.00 9.78 354 LEU A O 1
ATOM 2683 N N . HIS A 1 355 ? 39.096 42.025 36.287 1.00 9.02 355 HIS A N 1
ATOM 2684 C CA . HIS A 1 355 ? 39.517 43.250 36.953 1.00 8.29 355 HIS A CA 1
ATOM 2685 C C . HIS A 1 355 ? 38.826 44.489 36.440 1.00 8.34 355 HIS A C 1
ATOM 2686 O O . HIS A 1 355 ? 38.470 44.574 35.268 1.00 10.58 355 HIS A O 1
ATOM 2693 N N . ASP A 1 356 ? 38.676 45.482 37.311 1.00 11.18 356 ASP A N 1
ATOM 2694 C CA . ASP A 1 356 ? 38.114 46.761 36.871 1.00 12.09 356 ASP A CA 1
ATOM 2695 C C . ASP A 1 356 ? 39.132 47.837 36.558 1.00 10.83 356 ASP A C 1
ATOM 2696 O O . ASP A 1 356 ? 38.799 48.794 35.870 1.00 11.33 356 ASP A O 1
ATOM 2701 N N . GLY A 1 357 ? 40.341 47.698 37.098 1.00 12.28 357 GLY A N 1
ATOM 2702 C CA . GLY A 1 357 ? 41.396 48.668 36.865 1.00 13.06 357 GLY A CA 1
ATOM 2703 C C . GLY A 1 357 ? 42.724 47.984 36.594 1.00 12.24 357 GLY A C 1
ATOM 2704 O O . GLY A 1 357 ? 42.972 46.877 37.082 1.00 11.59 357 GLY A O 1
ATOM 2705 N N . LEU A 1 358 ? 43.574 48.685 35.856 1.00 10.55 358 LEU A N 1
ATOM 2706 C CA . LEU A 1 358 ? 44.873 48.230 35.429 1.00 10.08 358 LEU A CA 1
ATOM 2707 C C . LEU A 1 358 ? 45.906 49.185 35.993 1.00 10.34 358 LEU A C 1
ATOM 2708 O O . LEU A 1 358 ? 45.905 50.372 35.654 1.00 12.07 358 LEU A O 1
ATOM 2713 N N . VAL A 1 359 ? 46.786 48.677 36.854 1.00 11.02 359 VAL A N 1
ATOM 2714 C CA . VAL A 1 359 ? 47.830 49.503 37.451 1.00 11.94 359 VAL A CA 1
ATOM 2715 C C . VAL A 1 359 ? 49.008 49.601 36.472 1.00 10.89 359 VAL A C 1
ATOM 2716 O O . VAL A 1 359 ? 49.622 48.578 36.132 1.00 12.36 359 VAL A O 1
ATOM 2720 N N . VAL A 1 360 ? 49.312 50.823 36.022 1.00 10.36 360 VAL A N 1
ATOM 2721 C CA . VAL A 1 360 ? 50.334 51.038 34.999 1.00 11.39 360 VAL A CA 1
ATOM 2722 C C . VAL A 1 360 ? 51.631 51.476 35.654 1.00 14.37 360 VAL A C 1
ATOM 2723 O O . VAL A 1 360 ? 51.653 52.453 36.418 1.00 14.73 360 VAL A O 1
ATOM 2727 N N . VAL A 1 361 ? 52.702 50.744 35.367 1.00 12.47 361 VAL A N 1
ATOM 2728 C CA A VAL A 1 361 ? 53.988 50.910 36.039 0.58 12.96 361 VAL A CA 1
ATOM 2729 C CA B VAL A 1 361 ? 53.977 51.024 36.020 0.42 12.91 361 VAL A CA 1
ATOM 2730 C C . VAL A 1 361 ? 55.111 51.190 35.033 1.00 14.01 361 VAL A C 1
ATOM 2731 O O . VAL A 1 361 ? 55.102 50.636 33.939 1.00 15.46 361 VAL A O 1
ATOM 2738 N N . LYS A 1 362 ? 56.081 52.002 35.420 1.00 13.65 362 LYS A N 1
ATOM 2739 C CA . LYS A 1 362 ? 57.265 52.253 34.601 1.00 15.36 362 LYS A CA 1
ATOM 2740 C C . LYS A 1 362 ? 58.450 52.324 35.561 1.00 21.00 362 LYS A C 1
ATOM 2741 O O . LYS A 1 362 ? 58.437 53.119 36.518 1.00 19.09 362 LYS A O 1
ATOM 2747 N N . ASP A 1 363 ? 59.468 51.502 35.310 1.00 22.00 363 ASP A N 1
ATOM 2748 C CA . ASP A 1 363 ? 60.667 51.471 36.150 1.00 25.73 363 ASP A CA 1
ATOM 2749 C C . ASP A 1 363 ? 60.320 51.299 37.625 1.00 22.57 363 ASP A C 1
ATOM 2750 O O . ASP A 1 363 ? 60.905 51.963 38.488 1.00 23.60 363 ASP A O 1
ATOM 2755 N N . GLY A 1 364 ? 59.347 50.442 37.914 1.00 22.92 364 GLY A N 1
ATOM 2756 C CA . GLY A 1 364 ? 59.044 50.117 39.294 1.00 21.20 364 GLY A CA 1
ATOM 2757 C C . GLY A 1 364 ? 58.185 51.130 40.028 1.00 22.64 364 GLY A C 1
ATOM 2758 O O . GLY A 1 364 ? 57.967 51.008 41.240 1.00 21.23 364 GLY A O 1
ATOM 2759 N N . VAL A 1 365 ? 57.699 52.130 39.300 1.00 18.60 365 VAL A N 1
ATOM 2760 C CA . VAL A 1 365 ? 56.899 53.193 39.888 1.00 17.26 365 VAL A CA 1
ATOM 2761 C C . VAL A 1 365 ? 55.528 53.325 39.235 1.00 15.27 365 VAL A C 1
ATOM 2762 O O . VAL A 1 365 ? 55.413 53.365 38.006 1.00 14.57 365 VAL A O 1
ATOM 2766 N N . VAL A 1 366 ? 54.471 53.383 40.044 1.00 15.38 366 VAL A N 1
ATOM 2767 C CA . VAL A 1 366 ? 53.138 53.537 39.490 1.00 13.89 366 VAL A CA 1
ATOM 2768 C C . VAL A 1 366 ? 52.958 54.871 38.762 1.00 16.30 366 VAL A C 1
ATOM 2769 O O . VAL A 1 366 ? 53.281 55.929 39.300 1.00 16.67 366 VAL A O 1
ATOM 2773 N N . GLN A 1 367 ? 52.458 54.801 37.526 1.00 15.33 367 GLN A N 1
ATOM 2774 C CA . GLN A 1 367 ? 52.221 55.969 36.679 1.00 18.39 367 GLN A CA 1
ATOM 2775 C C . GLN A 1 367 ? 50.757 56.406 36.703 1.00 21.00 367 GLN A C 1
ATOM 2776 O O . GLN A 1 367 ? 50.440 57.599 36.685 1.00 23.01 367 GLN A O 1
ATOM 2782 N N . ASP A 1 368 ? 49.868 55.422 36.712 1.00 16.43 368 ASP A N 1
ATOM 2783 C CA . ASP A 1 368 ? 48.456 55.661 36.459 1.00 19.64 368 ASP A CA 1
ATOM 2784 C C . ASP A 1 368 ? 47.670 54.394 36.744 1.00 18.18 368 ASP A C 1
ATOM 2785 O O . ASP A 1 368 ? 48.247 53.327 36.944 1.00 16.01 368 ASP A O 1
ATOM 2790 N N . VAL A 1 369 ? 46.351 54.522 36.793 1.00 16.96 369 VAL A N 1
ATOM 2791 C CA . VAL A 1 369 ? 45.466 53.365 36.847 1.00 15.57 369 VAL A CA 1
ATOM 2792 C C . VAL A 1 369 ? 44.432 53.575 35.748 1.00 16.43 369 VAL A C 1
ATOM 2793 O O . VAL A 1 369 ? 43.774 54.613 35.710 1.00 21.30 369 VAL A O 1
ATOM 2797 N N . TRP A 1 370 ? 44.364 52.641 34.799 1.00 12.46 370 TRP A N 1
ATOM 2798 C CA . TRP A 1 370 ? 43.450 52.747 33.662 1.00 12.53 370 TRP A CA 1
ATOM 2799 C C . TRP A 1 370 ? 42.220 51.900 33.890 1.00 13.40 370 TRP A C 1
ATOM 2800 O O . TRP A 1 370 ? 42.300 50.814 34.460 1.00 15.81 370 TRP A O 1
ATOM 2811 N N . GLU A 1 371 ? 41.084 52.398 33.420 1.00 13.04 371 GLU A N 1
ATOM 2812 C CA . GLU A 1 371 ? 39.816 51.709 33.619 1.00 13.16 371 GLU A CA 1
ATOM 2813 C C . GLU A 1 371 ? 39.598 50.614 32.576 1.00 10.80 371 GLU A C 1
ATOM 2814 O O . GLU A 1 371 ? 39.676 50.852 31.376 1.00 13.22 371 GLU A O 1
ATOM 2820 N N . ILE A 1 372 ? 39.310 49.417 33.065 1.00 11.05 372 ILE A N 1
ATOM 2821 C CA . ILE A 1 372 ? 38.945 48.284 32.220 1.00 9.88 372 ILE A CA 1
ATOM 2822 C C . ILE A 1 372 ? 37.433 48.413 32.007 1.00 10.71 372 ILE A C 1
ATOM 2823 O O . ILE A 1 372 ? 36.607 47.668 32.560 1.00 10.20 372 ILE A O 1
ATOM 2828 N N . ALA A 1 373 ? 37.074 49.386 31.182 1.00 10.51 373 ALA A N 1
ATOM 2829 C CA . ALA A 1 373 ? 35.699 49.885 31.147 1.00 12.23 373 ALA A CA 1
ATOM 2830 C C . ALA A 1 373 ? 34.711 48.925 30.507 1.00 10.66 373 ALA A C 1
ATOM 2831 O O . ALA A 1 373 ? 33.516 48.991 30.804 1.00 13.01 373 ALA A O 1
ATOM 2833 N N . ALA A 1 374 ? 35.202 47.991 29.697 1.00 9.64 374 ALA A N 1
ATOM 2834 C CA . ALA A 1 374 ? 34.303 47.008 29.107 1.00 10.40 374 ALA A CA 1
ATOM 2835 C C . ALA A 1 374 ? 34.302 45.679 29.872 1.00 9.78 374 ALA A C 1
ATOM 2836 O O . ALA A 1 374 ? 33.803 44.664 29.349 1.00 10.34 374 ALA A O 1
ATOM 2838 N N . ARG A 1 375 ? 34.829 45.660 31.099 1.00 8.64 375 ARG A N 1
ATOM 2839 C CA . ARG A 1 375 ? 34.798 44.426 31.871 1.00 8.50 375 ARG A CA 1
ATOM 2840 C C . ARG A 1 375 ? 33.385 43.909 32.068 1.00 10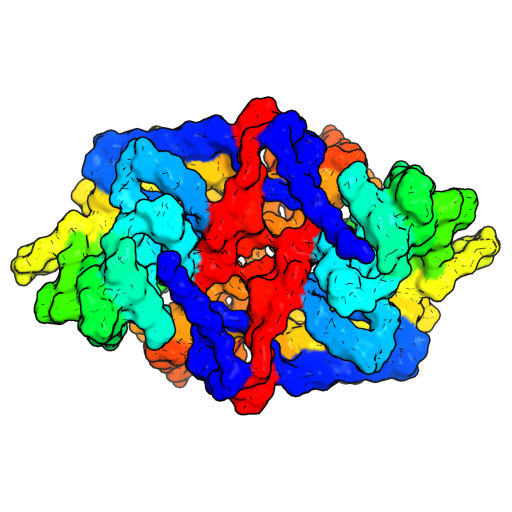.13 375 ARG A C 1
ATOM 2841 O O . ARG A 1 375 ? 32.494 44.666 32.414 1.00 11.44 375 ARG A O 1
ATOM 2849 N N . GLY A 1 376 ? 33.192 42.619 31.821 1.00 10.67 376 GLY A N 1
ATOM 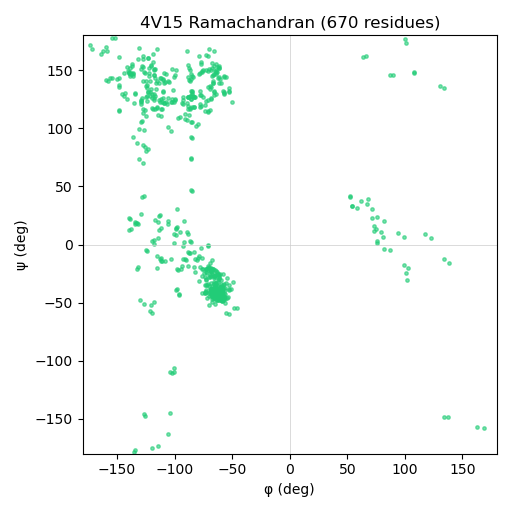2850 C CA . GLY A 1 376 ? 31.887 41.997 31.989 1.00 11.35 376 GLY A CA 1
ATOM 2851 C C . GLY A 1 376 ? 30.855 42.300 30.893 1.00 12.52 376 GLY A C 1
ATOM 2852 O O . GLY A 1 376 ? 29.715 41.839 30.990 1.00 15.92 376 GLY A O 1
ATOM 2853 N N . PHE A 1 377 ? 31.227 43.074 29.864 1.00 11.74 377 PHE A N 1
ATOM 2854 C CA . PHE A 1 377 ? 30.316 43.364 28.757 1.00 12.45 377 PHE A CA 1
ATOM 2855 C C . PHE A 1 377 ? 30.408 42.213 27.729 1.00 16.39 377 PHE A C 1
ATOM 2856 O O . PHE A 1 377 ? 31.260 42.249 26.825 1.00 21.17 377 PHE A O 1
ATOM 2864 N N . SER A 1 378 ? 29.559 41.195 27.860 1.00 14.59 378 SER A N 1
ATOM 2865 C CA . SER A 1 378 ? 29.531 40.045 26.928 1.00 14.58 378 SER A CA 1
ATOM 2866 C C . SER A 1 378 ? 28.208 39.907 26.188 1.00 17.84 378 SER A C 1
ATOM 2867 O O . SER A 1 378 ? 28.034 38.984 25.390 1.00 20.62 378 SER A O 1
ATOM 2870 N N . ARG A 1 379 ? 27.266 40.809 26.448 1.00 17.34 379 ARG A N 1
ATOM 2871 C CA . ARG A 1 379 ? 26.010 40.812 25.697 1.00 18.57 379 ARG A CA 1
ATOM 2872 C C . ARG A 1 379 ? 26.138 41.404 24.290 1.00 21.94 379 ARG A C 1
ATOM 2873 O O . ARG A 1 379 ? 25.359 41.073 23.391 1.00 24.47 379 ARG A O 1
ATOM 2882 N N . GLY B 1 8 ? 25.957 59.105 25.506 1.00 60.80 8 GLY B N 1
ATOM 2883 C CA . GLY B 1 8 ? 25.998 58.426 24.223 1.00 60.21 8 GLY B CA 1
ATOM 2884 C C . GLY B 1 8 ? 24.939 57.346 24.093 1.00 57.72 8 GLY B C 1
ATOM 2885 O O . GLY B 1 8 ? 23.744 57.622 24.206 1.00 62.47 8 GLY B O 1
ATOM 2886 N N . ILE B 1 9 ? 25.374 56.113 23.844 1.00 48.84 9 ILE B N 1
ATOM 2887 C CA . ILE B 1 9 ? 24.446 54.992 23.720 1.00 40.67 9 ILE B CA 1
ATOM 2888 C C . ILE B 1 9 ? 24.263 54.308 25.062 1.00 36.92 9 ILE B C 1
ATOM 2889 O O . ILE B 1 9 ? 25.232 53.916 25.715 1.00 34.98 9 ILE B O 1
ATOM 2894 N N . ALA B 1 10 ? 23.012 54.161 25.466 1.00 37.94 10 ALA B N 1
ATOM 2895 C CA . ALA B 1 10 ? 22.693 53.484 26.706 1.00 39.01 10 ALA B CA 1
ATOM 2896 C C . ALA B 1 10 ? 22.574 51.974 26.484 1.00 37.16 10 ALA B C 1
ATOM 2897 O O . ALA B 1 10 ? 22.059 51.513 25.461 1.00 38.19 10 ALA B O 1
ATOM 2899 N N . LEU B 1 11 ? 23.076 51.215 27.443 1.00 35.25 11 LEU B N 1
ATOM 2900 C CA . LEU B 1 11 ? 22.898 49.776 27.458 1.00 29.07 11 LEU B CA 1
ATOM 2901 C C . LEU B 1 11 ? 21.636 49.438 28.246 1.00 29.82 11 LEU B C 1
ATOM 2902 O O . LEU B 1 11 ? 21.601 49.656 29.453 1.00 30.73 11 LEU B O 1
ATOM 2907 N N . PRO B 1 12 ? 20.598 48.922 27.572 1.00 27.11 12 PRO B N 1
ATOM 2908 C CA . PRO B 1 12 ? 19.374 48.537 28.287 1.00 28.06 12 PRO B CA 1
ATOM 2909 C C . PRO B 1 12 ? 19.682 47.451 29.310 1.00 25.16 12 PRO B C 1
ATOM 2910 O O . PRO B 1 12 ? 20.656 46.707 29.141 1.00 26.64 12 PRO B O 1
ATOM 2914 N N . PRO B 1 13 ? 18.898 47.376 30.394 1.00 24.40 13 PRO B N 1
ATOM 2915 C CA . PRO B 1 13 ? 19.122 46.249 31.296 1.00 21.51 13 PRO B CA 1
ATOM 2916 C C . PRO B 1 13 ? 18.865 44.923 30.564 1.00 15.56 13 PRO B C 1
ATOM 2917 O O . PRO B 1 13 ? 18.105 44.887 29.604 1.00 22.22 13 PRO B O 1
ATOM 2921 N N . ALA B 1 14 ? 19.504 43.853 31.016 1.00 18.32 14 ALA B N 1
ATOM 2922 C CA . ALA B 1 14 ? 19.334 42.541 30.380 1.00 16.43 14 ALA B CA 1
ATOM 2923 C C . ALA B 1 14 ? 17.956 41.959 30.610 1.00 16.23 14 ALA B C 1
ATOM 2924 O O . ALA B 1 14 ? 17.458 41.169 29.803 1.00 16.23 14 ALA B O 1
ATOM 2926 N N . ALA B 1 15 ? 17.344 42.379 31.716 1.00 17.22 15 ALA B N 1
ATOM 2927 C CA . ALA B 1 15 ? 16.089 41.820 32.212 1.00 19.86 15 ALA B CA 1
ATOM 2928 C C . ALA B 1 15 ? 15.322 42.902 32.960 1.00 19.85 15 ALA B C 1
ATOM 2929 O O . ALA B 1 15 ? 15.928 43.708 33.658 1.00 20.30 15 ALA B O 1
ATOM 2931 N N . GLN B 1 16 ? 13.998 42.890 32.803 1.00 22.22 16 GLN B N 1
ATOM 2932 C CA . GLN B 1 16 ? 13.067 43.735 33.559 1.00 25.98 16 GLN B CA 1
ATOM 2933 C C . GLN B 1 16 ? 12.154 42.823 34.358 1.00 21.24 16 GLN B C 1
ATOM 2934 O O . GLN B 1 16 ? 11.795 41.767 33.874 1.00 18.81 16 GLN B O 1
ATOM 2940 N N . PRO B 1 17 ? 11.734 43.247 35.562 1.00 22.05 17 PRO B N 1
ATOM 2941 C CA . PRO B 1 17 ? 10.699 42.447 36.228 1.00 22.25 17 PRO B CA 1
ATOM 2942 C C . PRO B 1 17 ? 9.494 42.219 35.328 1.00 19.70 17 PRO B C 1
ATOM 2943 O O . PRO B 1 17 ? 9.070 43.149 34.640 1.00 22.42 17 PRO B O 1
ATOM 2947 N N . GLY B 1 18 ? 8.998 40.989 35.285 1.00 14.87 18 GLY B N 1
ATOM 2948 C CA . GLY B 1 18 ? 7.898 40.638 34.405 1.00 13.76 18 GLY B CA 1
ATOM 2949 C C . GLY B 1 18 ? 8.326 39.945 33.116 1.00 17.32 18 GLY B C 1
ATOM 2950 O O . GLY B 1 18 ? 7.500 39.301 32.462 1.00 20.64 18 GLY B O 1
ATOM 2951 N N . ASP B 1 19 ? 9.604 40.051 32.741 1.00 15.95 19 ASP B N 1
ATOM 2952 C CA . ASP B 1 19 ? 10.058 39.409 31.506 1.00 19.16 19 ASP B CA 1
ATOM 2953 C C . ASP B 1 19 ? 9.987 37.903 31.613 1.00 17.85 19 ASP B C 1
ATOM 2954 O O . ASP B 1 19 ? 10.416 37.331 32.605 1.00 16.16 19 ASP B O 1
ATOM 2959 N N . PRO B 1 20 ? 9.547 37.238 30.555 1.00 14.34 20 PRO B N 1
ATOM 2960 C CA . PRO B 1 20 ? 9.770 35.802 30.486 1.00 13.81 20 PRO B CA 1
ATOM 2961 C C . PRO B 1 20 ? 11.250 35.539 30.368 1.00 12.26 20 PRO B C 1
ATOM 2962 O O . PRO B 1 20 ? 11.962 36.330 29.742 1.00 14.17 20 PRO B O 1
ATOM 2966 N N . LEU B 1 21 ? 11.704 34.452 30.967 1.00 14.46 21 LEU B N 1
ATOM 2967 C CA . LEU B 1 21 ? 13.117 34.080 30.934 1.00 14.61 21 LEU B CA 1
ATOM 2968 C C . LEU B 1 21 ? 13.674 34.042 29.509 1.00 16.75 21 LEU B C 1
ATOM 2969 O O . LEU B 1 21 ? 14.817 34.423 29.266 1.00 15.08 21 LEU B O 1
ATOM 2974 N N . ALA B 1 22 ? 12.853 33.627 28.554 1.00 15.80 22 ALA B N 1
ATOM 2975 C CA . ALA B 1 22 ? 13.326 33.446 27.196 1.00 17.83 22 ALA B CA 1
ATOM 2976 C C . ALA B 1 22 ? 13.660 34.784 26.538 1.00 16.91 22 ALA B C 1
ATOM 2977 O O . ALA B 1 22 ? 14.364 34.819 25.530 1.00 18.69 22 ALA B O 1
ATOM 2979 N N . ARG B 1 23 ? 13.194 35.887 27.117 1.00 14.70 23 ARG B N 1
ATOM 2980 C CA . ARG B 1 23 ? 13.478 37.208 26.560 1.00 14.13 23 ARG B CA 1
ATOM 2981 C C . ARG B 1 23 ? 14.616 37.957 27.278 1.00 13.98 23 ARG B C 1
ATOM 2982 O O . ARG B 1 23 ? 14.945 39.095 26.926 1.00 19.81 23 ARG B O 1
ATOM 2990 N N . VAL B 1 24 ? 15.222 37.324 28.280 1.00 11.46 24 VAL B N 1
ATOM 2991 C CA . VAL B 1 24 ? 16.360 37.894 28.990 1.00 12.80 24 VAL B CA 1
ATOM 2992 C C . VAL B 1 24 ? 17.570 37.910 28.052 1.00 13.87 24 VAL B C 1
ATOM 2993 O O . VAL B 1 24 ? 17.827 36.927 27.359 1.00 14.87 24 VAL B O 1
ATOM 2997 N N . ASP B 1 25 ? 18.277 39.028 28.002 1.00 12.53 25 ASP B N 1
ATOM 2998 C CA . ASP B 1 25 ? 19.442 39.089 27.094 1.00 13.53 25 ASP B CA 1
ATOM 2999 C C . ASP B 1 25 ? 20.577 38.209 27.632 1.00 13.38 25 ASP B C 1
ATOM 3000 O O . ASP B 1 25 ? 20.726 38.029 28.836 1.00 15.92 25 ASP B O 1
ATOM 3005 N N . THR B 1 26 ? 21.387 37.660 26.728 1.00 12.38 26 THR B N 1
ATOM 3006 C CA . THR B 1 26 ? 22.393 36.649 27.066 1.00 13.48 26 THR B CA 1
ATOM 3007 C C . THR B 1 26 ? 23.820 37.079 26.722 1.00 11.03 26 THR B C 1
ATOM 3008 O O . THR B 1 26 ? 24.039 37.894 25.827 1.00 13.80 26 THR B O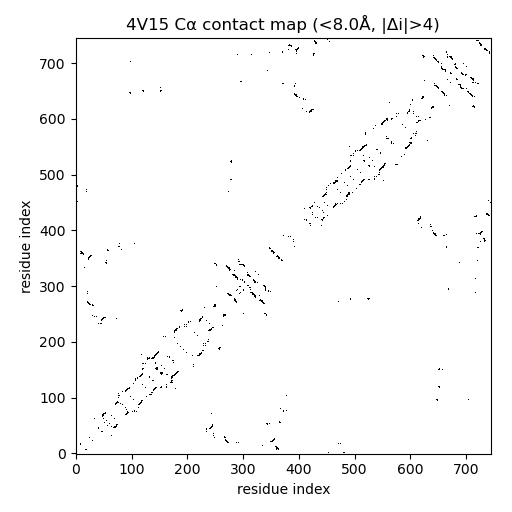 1
ATOM 3012 N N . PRO B 1 27 ? 24.820 36.521 27.428 1.00 12.20 27 PRO B N 1
ATOM 3013 C CA . PRO B 1 27 ? 24.666 35.602 28.559 1.00 12.16 27 PRO B CA 1
ATOM 3014 C C . PRO B 1 27 ? 24.249 36.358 29.808 1.00 16.31 27 PRO B C 1
ATOM 3015 O O . PRO B 1 27 ? 24.608 37.525 29.977 1.00 16.71 27 PRO B O 1
ATOM 3019 N N . SER B 1 28 ? 23.487 35.695 30.654 1.00 11.71 28 SER B N 1
ATOM 3020 C CA . SER B 1 28 ? 23.127 36.271 31.959 1.00 11.15 28 SER B CA 1
ATOM 3021 C C . SER B 1 28 ? 23.266 35.201 33.006 1.00 9.86 28 SER B C 1
ATOM 3022 O O . SER B 1 28 ? 23.027 34.035 32.732 1.00 11.84 28 SER B O 1
ATOM 3025 N N . LEU B 1 29 ? 23.631 35.603 34.209 1.00 10.18 29 LEU B N 1
ATOM 3026 C CA . LEU B 1 29 ? 23.635 34.701 35.355 1.00 9.18 29 LEU B CA 1
ATOM 3027 C C . LEU B 1 29 ? 22.245 34.742 35.991 1.00 9.21 29 LEU B C 1
ATOM 3028 O O . LEU B 1 29 ? 21.748 35.819 36.279 1.00 11.13 29 LEU B O 1
ATOM 3033 N N . VAL B 1 30 ? 21.647 33.573 36.158 1.00 9.18 30 VAL B N 1
ATOM 3034 C CA . VAL B 1 30 ? 20.230 33.475 36.560 1.00 9.29 30 VAL B CA 1
ATOM 3035 C C . VAL B 1 30 ? 20.078 32.625 37.807 1.00 10.00 30 VAL B C 1
ATOM 3036 O O . VAL B 1 30 ? 20.710 31.575 37.942 1.00 11.04 30 VAL B O 1
ATOM 3040 N N . LEU B 1 31 ? 19.242 33.111 38.729 1.00 9.79 31 LEU B N 1
ATOM 3041 C CA . LEU B 1 31 ? 18.910 32.381 39.944 1.00 11.44 31 LEU B CA 1
ATOM 3042 C C . LEU B 1 31 ? 17.449 31.936 39.938 1.00 12.82 31 LEU B C 1
ATOM 3043 O O . LEU B 1 31 ? 16.541 32.766 39.769 1.00 14.74 31 LEU B O 1
ATOM 3048 N N . ASP B 1 32 ? 17.228 30.635 40.121 1.00 11.37 32 ASP B N 1
ATOM 3049 C CA . ASP B 1 32 ? 15.883 30.069 40.305 1.00 12.49 32 ASP B CA 1
ATOM 3050 C C . ASP B 1 32 ? 15.477 30.266 41.760 1.00 13.38 32 ASP B C 1
ATOM 3051 O O . ASP B 1 32 ? 15.961 29.536 42.643 1.00 13.38 32 ASP B O 1
ATOM 3056 N N . LEU B 1 33 ? 14.641 31.260 42.029 1.00 12.07 33 LEU B N 1
ATOM 3057 C CA . LEU B 1 33 ? 14.389 31.653 43.401 1.00 13.20 33 LEU B CA 1
ATOM 3058 C C . LEU B 1 33 ? 13.816 30.534 44.295 1.00 14.57 33 LEU B C 1
ATOM 3059 O O . LEU B 1 33 ? 14.320 30.355 45.414 1.00 13.18 33 LEU B O 1
ATOM 3064 N N . PRO B 1 34 ? 12.797 29.773 43.829 1.00 11.45 34 PRO B N 1
ATOM 3065 C CA . PRO B 1 34 ? 12.308 28.707 44.734 1.00 15.41 34 PRO B CA 1
ATOM 3066 C C . PRO B 1 34 ? 13.351 27.614 45.053 1.00 15.00 34 PRO B C 1
ATOM 3067 O O . PRO B 1 34 ? 13.397 27.138 46.201 1.00 14.61 34 PRO B O 1
ATOM 3071 N N . ALA B 1 35 ? 14.179 27.225 44.096 1.00 12.56 35 ALA B N 1
ATOM 3072 C CA . ALA B 1 35 ? 15.201 26.230 44.387 1.00 11.66 35 ALA B CA 1
ATOM 3073 C C . ALA B 1 35 ? 16.221 26.789 45.388 1.00 12.62 35 ALA B C 1
ATOM 3074 O O . ALA B 1 35 ? 16.661 26.101 46.313 1.00 11.15 35 ALA B O 1
ATOM 3076 N N . PHE B 1 36 ? 16.607 28.038 45.176 1.00 10.55 36 PHE B N 1
ATOM 3077 C CA . PHE B 1 36 ? 17.539 28.730 46.058 1.00 10.25 36 PHE B CA 1
ATOM 3078 C C . PHE B 1 36 ? 16.992 28.774 47.477 1.00 10.18 36 PHE B C 1
ATOM 3079 O O . PHE B 1 36 ? 17.708 28.444 48.428 1.00 10.79 36 PHE B O 1
ATOM 3087 N N . GLU B 1 37 ? 15.740 29.178 47.599 1.00 10.18 37 GLU B N 1
ATOM 3088 C CA . GLU B 1 37 ? 15.118 29.286 48.915 1.00 11.12 37 GLU B CA 1
ATOM 3089 C C . GLU B 1 37 ? 15.035 27.931 49.617 1.00 12.00 37 GLU B C 1
ATOM 3090 O O . GLU B 1 37 ? 15.274 27.827 50.831 1.00 10.78 37 GLU B O 1
ATOM 3096 N N . ALA B 1 38 ? 14.728 26.880 48.862 1.00 11.22 38 ALA B N 1
ATOM 3097 C CA . ALA B 1 38 ? 14.673 25.535 49.429 1.00 12.74 38 ALA B CA 1
ATOM 3098 C C . ALA B 1 38 ? 16.064 25.101 49.913 1.00 11.54 38 ALA B C 1
ATOM 3099 O O . ALA B 1 38 ? 16.212 24.490 50.977 1.00 12.09 38 ALA B O 1
ATOM 3101 N N . ASN B 1 39 ? 17.097 25.426 49.141 1.00 10.23 39 ASN B N 1
ATOM 3102 C CA . ASN B 1 39 ? 18.467 25.104 49.556 1.00 10.02 39 ASN B CA 1
ATOM 3103 C C . ASN B 1 39 ? 18.836 25.832 50.832 1.00 10.25 39 ASN B C 1
ATOM 3104 O O . ASN B 1 39 ? 19.446 25.253 51.733 1.00 11.76 39 ASN B O 1
ATOM 3109 N N . LEU B 1 40 ? 18.467 27.110 50.915 1.00 11.43 40 LEU B N 1
ATOM 3110 C CA . LEU B 1 40 ? 18.780 27.888 52.112 1.00 11.57 40 LEU B CA 1
ATOM 3111 C C . LEU B 1 40 ? 18.132 27.269 53.339 1.00 11.24 40 LEU B C 1
ATOM 3112 O O . LEU B 1 40 ? 18.776 27.093 54.399 1.00 10.47 40 LEU B O 1
ATOM 3117 N N . ARG B 1 41 ? 16.857 26.909 53.216 1.00 10.73 41 ARG B N 1
ATOM 3118 C CA A ARG B 1 41 ? 16.154 26.316 54.350 0.45 11.18 41 ARG B CA 1
ATOM 3119 C CA B ARG B 1 41 ? 16.128 26.308 54.335 0.55 11.18 41 ARG B CA 1
ATOM 3120 C C . ARG B 1 41 ? 16.725 24.954 54.733 1.00 11.42 41 ARG B C 1
ATOM 3121 O O . ARG B 1 41 ? 16.841 24.641 55.923 1.00 12.67 41 ARG B O 1
ATOM 3136 N N . ALA B 1 42 ? 17.104 24.149 53.751 1.00 11.08 42 ALA B N 1
ATOM 3137 C CA . ALA B 1 42 ? 17.618 22.814 54.034 1.00 11.62 42 ALA B CA 1
ATOM 3138 C C . ALA B 1 42 ? 18.935 22.867 54.800 1.00 11.02 42 ALA B C 1
ATOM 3139 O O . ALA B 1 42 ? 19.140 22.083 55.732 1.00 12.74 42 ALA B O 1
ATOM 3141 N N . MET B 1 43 ? 19.813 23.802 54.440 1.00 10.62 43 MET B N 1
ATOM 3142 C CA A MET B 1 43 ? 21.105 23.908 55.103 0.61 10.46 43 MET B CA 1
ATOM 3143 C CA B MET B 1 43 ? 21.096 23.877 55.119 0.39 10.47 43 MET B CA 1
ATOM 3144 C C . MET B 1 43 ? 20.907 24.437 56.516 1.00 10.69 43 MET B C 1
ATOM 3145 O O . MET B 1 43 ? 21.520 23.950 57.470 1.00 10.83 43 MET B O 1
ATOM 3154 N N . GLN B 1 44 ? 20.047 25.447 56.665 1.00 10.77 44 GLN B N 1
ATOM 3155 C CA . GLN B 1 44 ? 19.805 25.963 58.001 1.00 12.28 44 GLN B CA 1
ATOM 3156 C C . GLN B 1 44 ? 19.140 24.903 58.889 1.00 11.56 44 GLN B C 1
ATOM 3157 O O . GLN B 1 44 ? 19.497 24.778 60.049 1.00 12.82 44 GLN B O 1
ATOM 3163 N N . ALA B 1 45 ? 18.211 24.119 58.345 1.00 13.42 45 ALA B N 1
ATOM 3164 C CA . ALA B 1 45 ? 17.562 23.061 59.131 1.00 12.72 45 ALA B CA 1
ATOM 3165 C C . ALA B 1 45 ? 18.585 21.993 59.551 1.00 13.76 45 ALA B C 1
ATOM 3166 O O . ALA B 1 45 ? 18.481 21.412 60.633 1.00 13.64 45 ALA B O 1
ATOM 3168 N N . TRP B 1 46 ? 19.563 21.728 58.686 1.00 13.68 46 TRP B N 1
ATOM 3169 C CA . TRP B 1 46 ? 20.587 20.737 59.001 1.00 12.86 46 TRP B CA 1
ATOM 3170 C C . TRP B 1 46 ? 21.445 21.200 60.177 1.00 11.96 46 TRP B C 1
ATOM 3171 O O . TRP B 1 46 ? 21.712 20.439 61.107 1.00 12.78 46 TRP B O 1
ATOM 3182 N N . ALA B 1 47 ? 21.863 22.455 60.130 1.00 11.88 47 ALA B N 1
ATOM 3183 C CA . ALA B 1 47 ? 22.605 23.043 61.234 1.00 13.58 47 ALA B CA 1
ATOM 3184 C C . ALA B 1 47 ? 21.777 23.017 62.514 1.00 12.35 47 ALA B C 1
ATOM 3185 O O . ALA B 1 47 ? 22.283 22.644 63.586 1.00 13.00 47 ALA B O 1
ATOM 3187 N N . ASP B 1 48 ? 20.500 23.378 62.418 1.00 13.21 48 ASP B N 1
ATOM 3188 C CA . ASP B 1 48 ? 19.651 23.438 63.608 1.00 12.94 48 ASP B CA 1
ATOM 3189 C C . ASP B 1 48 ? 19.485 22.047 64.220 1.00 15.77 48 ASP B C 1
ATOM 3190 O O . ASP B 1 48 ? 19.533 21.885 65.447 1.00 16.39 48 ASP B O 1
ATOM 3195 N N . ARG B 1 49 ? 19.334 21.042 63.360 1.00 15.77 49 ARG B N 1
ATOM 3196 C CA . ARG B 1 49 ? 19.120 19.676 63.824 1.00 16.40 49 ARG B CA 1
ATOM 3197 C C . ARG B 1 49 ? 20.295 19.203 64.683 1.00 14.10 49 ARG B C 1
ATOM 3198 O O . ARG B 1 49 ? 20.112 18.454 65.643 1.00 18.12 49 ARG B O 1
ATOM 3206 N N . HIS B 1 50 ? 21.493 19.668 64.342 1.00 14.86 50 HIS B N 1
ATOM 3207 C CA . HIS B 1 50 ? 22.707 19.236 65.034 1.00 15.10 50 HIS B CA 1
ATOM 3208 C C . HIS B 1 50 ? 23.202 20.225 66.066 1.00 15.09 50 HIS B C 1
ATOM 3209 O O . HIS B 1 50 ? 24.287 20.059 66.609 1.00 17.36 50 HIS B O 1
ATOM 3216 N N . GLU B 1 51 ? 22.374 21.232 66.327 1.00 13.86 51 GLU B N 1
ATOM 3217 C CA A GLU B 1 51 ? 22.676 22.338 67.229 0.55 14.99 51 GLU B CA 1
ATOM 3218 C CA B GLU B 1 51 ? 22.725 22.272 67.289 0.45 15.38 51 GLU B CA 1
ATOM 3219 C C . GLU B 1 51 ? 24.079 22.905 66.988 1.00 14.96 51 GLU B C 1
ATOM 3220 O O . GLU B 1 51 ? 24.883 23.089 67.898 1.00 15.64 51 GLU B O 1
ATOM 3231 N N . VAL B 1 52 ? 24.349 23.208 65.724 1.00 12.55 52 VAL B N 1
ATOM 3232 C CA . VAL B 1 52 ? 25.555 23.929 65.362 1.00 12.43 52 VAL B CA 1
ATOM 3233 C C . VAL B 1 52 ? 25.130 25.172 64.604 1.00 12.46 52 VAL B C 1
ATOM 3234 O O . VAL B 1 52 ? 23.997 25.265 64.096 1.00 14.02 52 VAL B O 1
ATOM 3238 N N . ALA B 1 53 ? 26.031 26.143 64.552 1.00 12.52 53 ALA B N 1
ATOM 3239 C CA . ALA B 1 53 ? 25.749 27.394 63.874 1.00 12.22 53 ALA B CA 1
ATOM 3240 C C . ALA B 1 53 ? 26.061 27.278 62.393 1.00 10.75 53 ALA B C 1
ATOM 3241 O O . ALA B 1 53 ? 26.977 26.545 61.994 1.00 12.49 53 ALA B O 1
ATOM 3243 N N . LEU B 1 54 ? 25.285 27.984 61.578 1.00 10.62 54 LEU B N 1
ATOM 3244 C CA . LEU B 1 54 ? 25.602 28.133 60.165 1.00 10.22 54 LEU B CA 1
ATOM 3245 C C . LEU B 1 54 ? 26.083 29.531 59.877 1.00 10.00 54 LEU B C 1
ATOM 3246 O O . LEU B 1 54 ? 25.407 30.510 60.191 1.00 11.95 54 LEU B O 1
ATOM 3251 N N . ARG B 1 55 ? 27.295 29.629 59.322 1.00 9.70 55 ARG B N 1
ATOM 3252 C CA . ARG B 1 55 ? 27.866 30.915 58.961 1.00 10.51 55 ARG B CA 1
ATOM 3253 C C . ARG B 1 55 ? 28.246 30.811 57.499 1.00 9.20 55 ARG B C 1
ATOM 3254 O O . ARG B 1 55 ? 29.394 30.514 57.154 1.00 10.27 55 ARG B O 1
ATOM 3262 N N . PRO B 1 56 ? 27.272 31.042 56.610 1.00 9.26 56 PRO B N 1
ATOM 3263 C CA . PRO B 1 56 ? 27.496 30.694 55.197 1.00 9.23 56 PRO B CA 1
ATOM 3264 C C . PRO B 1 56 ? 28.534 31.581 54.531 1.00 10.61 56 PRO B C 1
ATOM 3265 O O . PRO B 1 56 ? 28.686 32.766 54.863 1.00 10.66 56 PRO B O 1
ATOM 3269 N N . HIS B 1 57 ? 29.216 30.999 53.555 1.00 9.33 57 HIS B N 1
ATOM 3270 C CA . HIS B 1 57 ? 30.357 31.674 52.964 1.00 8.42 57 HIS B CA 1
ATOM 3271 C C . HIS B 1 57 ? 29.909 32.593 51.836 1.00 8.62 57 HIS B C 1
ATOM 3272 O O . HIS B 1 57 ? 29.391 32.145 50.815 1.00 10.85 57 HIS B O 1
ATOM 3279 N N . ALA B 1 58 ? 30.132 33.889 52.027 1.00 9.56 58 ALA B N 1
ATOM 3280 C CA . ALA B 1 58 ? 29.742 34.892 51.036 1.00 9.04 58 ALA B CA 1
ATOM 3281 C C . ALA B 1 58 ? 30.673 34.912 49.857 1.00 13.01 58 ALA B C 1
ATOM 3282 O O . ALA B 1 58 ? 30.329 35.538 48.852 1.00 11.49 58 ALA B O 1
ATOM 3284 N N A LYS B 1 59 ? 31.821 34.254 49.925 0.53 9.87 59 LYS B N 1
ATOM 3285 N N B LYS B 1 59 ? 31.815 34.229 49.926 0.47 9.89 59 LYS B N 1
ATOM 3286 C CA A LYS B 1 59 ? 32.662 34.256 48.736 0.53 9.68 59 LYS B CA 1
ATOM 3287 C CA B LYS B 1 59 ? 32.699 34.175 48.755 0.47 10.01 59 LYS B CA 1
ATOM 3288 C C A LYS B 1 59 ? 31.962 33.552 47.578 0.53 11.69 59 LYS B C 1
ATOM 3289 C C B LYS B 1 59 ? 32.070 33.415 47.595 0.47 12.51 59 LYS B C 1
ATOM 3290 O O A LYS B 1 59 ? 32.296 33.814 46.431 0.53 10.96 59 LYS B O 1
ATOM 3291 O O B LYS B 1 59 ? 32.569 33.481 46.468 0.47 10.26 59 LYS B O 1
ATOM 3302 N N . ALA B 1 60 ? 31.011 32.661 47.872 1.00 9.65 60 ALA B N 1
ATOM 3303 C CA . ALA B 1 60 ? 30.356 31.904 46.816 1.00 10.17 60 ALA B CA 1
ATOM 3304 C C . ALA B 1 60 ? 29.637 32.833 45.859 1.00 9.73 60 ALA B C 1
ATOM 3305 O O . ALA B 1 60 ? 29.605 32.548 44.641 1.00 10.71 60 ALA B O 1
ATOM 3307 N N . HIS B 1 61 ? 29.083 33.931 46.364 1.00 10.14 61 HIS B N 1
ATOM 3308 C CA . HIS B 1 61 ? 28.104 34.725 45.565 1.00 8.83 61 HIS B CA 1
ATOM 3309 C C . HIS B 1 61 ? 28.389 36.228 45.575 1.00 9.98 61 HIS B C 1
ATOM 3310 O O . HIS B 1 61 ? 27.907 36.943 44.713 1.00 9.79 61 HIS B O 1
ATOM 3317 N N . LYS B 1 62 ? 29.136 36.719 46.563 1.00 9.57 62 LYS B N 1
ATOM 3318 C CA . LYS B 1 62 ? 29.521 38.133 46.607 1.00 8.60 62 LYS B CA 1
ATOM 3319 C C . LYS B 1 62 ? 28.325 39.083 46.512 1.00 9.46 62 LYS B C 1
ATOM 3320 O O . LYS B 1 62 ? 28.438 40.197 46.018 1.00 9.93 62 LYS B O 1
ATOM 3326 N N . CYS B 1 63 ? 27.198 38.658 47.063 1.00 8.74 63 CYS B N 1
ATOM 3327 C CA . CYS B 1 63 ? 25.929 39.337 46.875 1.00 9.74 63 CYS B CA 1
ATOM 3328 C C . CYS B 1 63 ? 25.249 39.618 48.221 1.00 9.46 63 CYS B C 1
ATOM 3329 O O . CYS B 1 63 ? 24.673 38.724 48.832 1.00 9.48 63 CYS B O 1
ATOM 3332 N N . PRO B 1 64 ? 25.254 40.880 48.640 1.00 9.84 64 PRO B N 1
ATOM 3333 C CA . PRO B 1 64 ? 24.642 41.191 49.941 1.00 11.34 64 PRO B CA 1
ATOM 3334 C C . PRO B 1 64 ? 23.168 40.782 50.029 1.00 11.07 64 PRO B C 1
ATOM 3335 O O . PRO B 1 64 ? 22.767 40.361 51.116 1.00 10.83 64 PRO B O 1
ATOM 3339 N N . GLU B 1 65 ? 22.379 40.865 48.958 1.00 10.26 65 GLU B N 1
ATOM 3340 C CA . GLU B 1 65 ? 20.977 40.453 49.056 1.00 10.92 65 GLU B CA 1
ATOM 3341 C C . GLU B 1 65 ? 20.845 38.974 49.451 1.00 10.77 65 GLU B C 1
ATOM 3342 O O . GLU B 1 65 ? 19.937 38.593 50.216 1.00 11.15 65 GLU B O 1
ATOM 3348 N N . ILE B 1 66 ? 21.732 38.136 48.929 1.00 10.90 66 ILE B N 1
ATOM 3349 C CA . ILE B 1 66 ? 21.705 36.726 49.293 1.00 9.73 66 ILE B CA 1
ATOM 3350 C C . ILE B 1 66 ? 22.083 36.535 50.768 1.00 10.79 66 ILE B C 1
ATOM 3351 O O . ILE B 1 66 ? 21.438 35.779 51.474 1.00 10.25 66 ILE B O 1
ATOM 3356 N N . ALA B 1 67 ? 23.115 37.227 51.222 1.00 10.69 67 ALA B N 1
ATOM 3357 C CA . ALA B 1 67 ? 23.495 37.132 52.630 1.00 9.89 67 ALA B CA 1
ATOM 3358 C C . ALA B 1 67 ? 22.351 37.583 53.540 1.00 10.60 67 ALA B C 1
ATOM 3359 O O . ALA B 1 67 ? 22.097 36.963 54.583 1.00 12.24 67 ALA B O 1
ATOM 3361 N N . LEU B 1 68 ? 21.640 38.644 53.165 1.00 10.03 68 LEU B N 1
ATOM 3362 C CA . LEU B 1 68 ? 20.496 39.085 53.975 1.00 10.47 68 LEU B CA 1
ATOM 3363 C C . LEU B 1 68 ? 19.454 37.993 54.087 1.00 11.43 68 LEU B C 1
ATOM 3364 O O . LEU B 1 68 ? 18.866 37.794 55.176 1.00 12.81 68 LEU B O 1
ATOM 3369 N N . ARG B 1 69 ? 19.205 37.286 52.992 1.00 10.36 69 ARG B N 1
ATOM 3370 C CA . ARG B 1 69 ? 18.234 36.201 53.041 1.00 10.47 69 ARG B CA 1
ATOM 3371 C C . ARG B 1 69 ? 18.712 35.043 53.914 1.00 10.39 69 ARG B C 1
ATOM 3372 O O . ARG B 1 69 ? 17.912 34.464 54.644 1.00 13.46 69 ARG B O 1
ATOM 3380 N N . GLN B 1 70 ? 20.010 34.744 53.871 1.00 10.06 70 GLN B N 1
ATOM 3381 C CA . GLN B 1 70 ? 20.574 33.709 54.749 1.00 10.05 70 GLN B CA 1
ATOM 3382 C C . GLN B 1 70 ? 20.446 34.091 56.227 1.00 10.35 70 GLN B C 1
ATOM 3383 O O . GLN B 1 70 ? 20.084 33.263 57.071 1.00 11.91 70 GLN B O 1
ATOM 3389 N N . LEU B 1 71 ? 20.704 35.353 56.531 1.00 10.44 71 LEU B N 1
ATOM 3390 C CA . LEU B 1 71 ? 20.570 35.822 57.909 1.00 11.00 71 LEU B CA 1
ATOM 3391 C C . LEU B 1 71 ? 19.101 35.786 58.361 1.00 11.95 71 LEU B C 1
ATOM 3392 O O . LEU B 1 71 ? 18.815 35.409 59.512 1.00 14.11 71 LEU B O 1
ATOM 3397 N N . ALA B 1 72 ? 18.166 36.126 57.470 1.00 11.55 72 ALA B N 1
ATOM 3398 C CA . ALA B 1 72 ? 16.741 36.111 57.845 1.00 12.99 72 ALA B CA 1
ATOM 3399 C C . ALA B 1 72 ? 16.280 34.700 58.244 1.00 16.07 72 ALA B C 1
ATOM 3400 O O . ALA B 1 72 ? 15.341 34.547 59.040 1.00 18.07 72 ALA B O 1
ATOM 3402 N N . LEU B 1 73 ? 16.948 33.666 57.721 1.00 15.83 73 LEU B N 1
ATOM 3403 C CA . LEU B 1 73 ? 16.593 32.284 58.039 1.00 14.56 73 LEU B CA 1
ATOM 3404 C C . LEU B 1 73 ? 17.299 31.743 59.272 1.00 17.17 73 LEU B C 1
ATOM 3405 O O . LEU B 1 73 ? 17.012 30.634 59.715 1.00 20.91 73 LEU B O 1
ATOM 3410 N N . GLY B 1 74 ? 18.229 32.505 59.832 1.00 14.08 74 GLY B N 1
ATOM 3411 C CA . GLY B 1 74 ? 18.828 32.110 61.084 1.00 15.28 74 GLY B CA 1
ATOM 3412 C C . GLY B 1 74 ? 20.336 31.969 61.069 1.00 13.90 74 GLY B C 1
ATOM 3413 O O . GLY B 1 74 ? 20.898 31.557 62.081 1.00 16.94 74 GLY B O 1
ATOM 3414 N N . ALA B 1 75 ? 20.975 32.319 59.960 1.00 14.56 75 ALA B N 1
ATOM 3415 C CA . ALA B 1 75 ? 22.435 32.236 59.919 1.00 13.91 75 ALA B CA 1
ATOM 3416 C C . ALA B 1 75 ? 23.068 33.095 61.010 1.00 14.05 75 ALA B C 1
ATOM 3417 O O . ALA B 1 75 ? 22.596 34.196 61.295 1.00 14.71 75 ALA B O 1
ATOM 3419 N N A ARG B 1 76 ? 24.150 32.591 61.609 0.48 13.41 76 ARG B N 1
ATOM 3420 N N B ARG B 1 76 ? 24.126 32.586 61.632 0.52 13.40 76 ARG B N 1
ATOM 3421 C CA A ARG B 1 76 ? 24.841 33.285 62.700 0.48 15.04 76 ARG B CA 1
ATOM 3422 C CA B ARG B 1 76 ? 24.841 33.389 62.606 0.52 14.12 76 ARG B CA 1
ATOM 3423 C C A ARG B 1 76 ? 25.491 34.587 62.235 0.48 13.60 76 ARG B C 1
ATOM 3424 C C B ARG B 1 76 ? 25.993 34.083 61.893 0.52 12.25 76 ARG B C 1
ATOM 3425 O O A ARG B 1 76 ? 25.581 35.572 62.965 0.48 16.93 76 ARG B O 1
ATOM 3426 O O B ARG B 1 76 ? 27.133 33.613 61.916 0.52 14.24 76 ARG B O 1
ATOM 3441 N N A GLY B 1 77 ? 25.929 34.581 60.992 0.48 12.46 77 GLY B N 1
ATOM 3442 N N B GLY B 1 77 ? 25.679 35.184 61.217 0.52 10.50 77 GLY B N 1
ATOM 3443 C CA A GLY B 1 77 ? 26.640 35.702 60.423 0.48 12.50 77 GLY B CA 1
ATOM 3444 C CA B GLY B 1 77 ? 26.698 35.908 60.475 0.52 10.15 77 GLY B CA 1
ATOM 3445 C C A GLY B 1 77 ? 27.105 35.160 59.097 0.48 11.53 77 GLY B C 1
ATOM 3446 C C B GLY B 1 77 ? 27.115 35.211 59.184 0.52 11.66 77 GLY B C 1
ATOM 3447 O O A GLY B 1 77 ? 26.550 34.182 58.609 0.48 11.19 77 GLY B O 1
ATOM 3448 O O B GLY B 1 77 ? 26.534 34.194 58.809 0.52 10.65 77 GLY B O 1
ATOM 3449 N N . ILE B 1 78 ? 28.130 35.764 58.523 1.00 9.62 78 ILE B N 1
ATOM 3450 C CA . ILE B 1 78 ? 28.670 35.243 57.269 1.00 9.22 78 ILE B CA 1
ATOM 3451 C C . ILE B 1 78 ? 30.178 35.105 57.350 1.00 9.66 78 ILE B C 1
ATOM 3452 O O . ILE B 1 78 ? 30.810 35.581 58.319 1.00 9.71 78 ILE B O 1
ATOM 3457 N N . CYS B 1 79 ? 30.754 34.409 56.371 1.00 10.01 79 CYS B N 1
ATOM 3458 C CA . CYS B 1 79 ? 32.196 34.407 56.143 1.00 8.90 79 CYS B CA 1
ATOM 3459 C C . CYS B 1 79 ? 32.521 35.207 54.896 1.00 9.71 79 CYS B C 1
ATOM 3460 O O . CYS B 1 79 ? 31.764 35.212 53.913 1.00 11.93 79 CYS B O 1
ATOM 3463 N N . CYS B 1 80 ? 33.674 35.859 54.923 1.00 9.88 80 CYS B N 1
ATOM 3464 C CA . CYS B 1 80 ? 34.287 36.415 53.726 1.00 10.94 80 CYS B CA 1
ATOM 3465 C C . CYS B 1 80 ? 35.717 35.919 53.667 1.00 12.10 80 CYS B C 1
ATOM 3466 O O . CYS B 1 80 ? 36.333 35.624 54.701 1.00 11.88 80 CYS B O 1
ATOM 3469 N N . GLN B 1 81 ? 36.288 35.835 52.469 1.00 10.19 81 GLN B N 1
ATOM 3470 C CA . GLN B 1 81 ? 37.643 35.300 52.333 1.00 11.36 81 GLN B CA 1
ATOM 3471 C C . GLN B 1 81 ? 38.714 36.396 52.361 1.00 13.26 81 GLN B C 1
ATOM 3472 O O . GLN B 1 81 ? 39.884 36.123 52.591 1.00 14.74 81 GLN B O 1
ATOM 3478 N N . LYS B 1 82 ? 38.309 37.643 52.117 1.00 11.76 82 LYS B N 1
ATOM 3479 C CA . LYS B 1 82 ? 39.224 38.783 52.011 1.00 10.64 82 LYS B CA 1
ATOM 3480 C C . LYS B 1 82 ? 38.599 39.994 52.698 1.00 12.62 82 LYS B C 1
ATOM 3481 O O . LYS B 1 82 ? 37.361 40.142 52.695 1.00 13.23 82 LYS B O 1
ATOM 3487 N N . VAL B 1 83 ? 39.423 40.864 53.284 1.00 12.27 83 VAL B N 1
ATOM 3488 C CA . VAL B 1 83 ? 38.892 42.003 54.027 1.00 11.17 83 VAL B CA 1
ATOM 3489 C C . VAL B 1 83 ? 38.064 42.948 53.164 1.00 11.94 83 VAL B C 1
ATOM 3490 O O . VAL B 1 83 ? 36.998 43.389 53.577 1.00 13.18 83 VAL B O 1
ATOM 3494 N N . SER B 1 84 ? 38.516 43.231 51.938 1.00 11.27 84 SER B N 1
ATOM 3495 C CA . SER B 1 84 ? 37.773 44.177 51.131 1.00 12.92 84 SER B CA 1
ATOM 3496 C C . SER B 1 84 ? 36.420 43.628 50.703 1.00 14.29 84 SER B C 1
ATOM 3497 O O . SER B 1 84 ? 35.488 44.392 50.512 1.00 15.21 84 SER B O 1
ATOM 3500 N N . GLU B 1 85 ? 36.314 42.302 50.605 1.00 11.08 85 GLU B N 1
ATOM 3501 C CA . GLU B 1 85 ? 35.072 41.639 50.248 1.00 13.16 85 GLU B CA 1
ATOM 3502 C C . GLU B 1 85 ? 33.975 41.922 51.282 1.00 10.98 85 GLU B C 1
ATOM 3503 O O . GLU B 1 85 ? 32.787 41.976 50.940 1.00 12.52 85 GLU B O 1
ATOM 3509 N N . ALA B 1 86 ? 34.357 42.132 52.530 1.00 10.37 86 ALA B N 1
ATOM 3510 C CA . ALA B 1 86 ? 33.378 42.417 53.569 1.00 10.76 86 ALA B CA 1
ATOM 3511 C C . ALA B 1 86 ? 32.687 43.776 53.453 1.00 10.86 86 ALA B C 1
ATOM 3512 O O . ALA B 1 86 ? 31.574 43.968 53.978 1.00 11.43 86 ALA B O 1
ATOM 3514 N N . LEU B 1 87 ? 33.311 44.733 52.776 1.00 11.72 87 LEU B N 1
ATOM 3515 C CA . LEU B 1 87 ? 32.801 46.104 52.817 1.00 11.30 87 LEU B CA 1
ATOM 3516 C C . LEU B 1 87 ? 31.373 46.260 52.286 1.00 13.34 87 LEU B C 1
ATOM 3517 O O . LEU B 1 87 ? 30.583 46.937 52.923 1.00 14.14 87 LEU B O 1
ATOM 3522 N N . PRO B 1 88 ? 31.026 45.640 51.146 1.00 12.30 88 PRO B N 1
ATOM 3523 C CA . PRO B 1 88 ? 29.627 45.805 50.709 1.00 11.04 88 PRO B CA 1
ATOM 3524 C C . PRO B 1 88 ? 28.603 45.119 51.610 1.00 11.99 88 PRO B C 1
ATOM 3525 O O . PRO B 1 88 ? 27.422 45.503 51.631 1.00 14.16 88 PRO B O 1
ATOM 3529 N N . PHE B 1 89 ? 29.042 44.115 52.361 1.00 11.40 89 PHE B N 1
ATOM 3530 C CA . PHE B 1 89 ? 28.142 43.448 53.296 1.00 9.96 89 PHE B CA 1
ATOM 3531 C C . PHE B 1 89 ? 27.889 44.346 54.502 1.00 11.73 89 PHE B C 1
ATOM 3532 O O . PHE B 1 89 ? 26.753 44.498 54.937 1.00 11.94 89 PHE B O 1
ATOM 3540 N N . VAL B 1 90 ? 28.947 44.990 54.989 1.00 13.36 90 VAL B N 1
ATOM 3541 C CA . VAL B 1 90 ? 28.772 45.946 56.091 1.00 13.85 90 VAL B CA 1
ATOM 3542 C C . VAL B 1 90 ? 27.913 47.129 55.638 1.00 14.72 90 VAL B C 1
ATOM 3543 O O . VAL B 1 90 ? 27.060 47.602 56.388 1.00 17.96 90 VAL B O 1
ATOM 3547 N N . ALA B 1 91 ? 28.085 47.580 54.400 1.00 15.28 91 ALA B N 1
ATOM 3548 C CA . ALA B 1 91 ? 27.253 48.656 53.866 1.00 17.66 91 ALA B CA 1
ATOM 3549 C C . ALA B 1 91 ? 25.762 48.279 53.823 1.00 18.61 91 ALA B C 1
ATOM 3550 O O . ALA B 1 91 ? 24.889 49.149 53.919 1.00 21.29 91 ALA B O 1
ATOM 3552 N N . ALA B 1 92 ? 25.479 46.986 53.676 1.00 13.72 92 ALA B N 1
ATOM 3553 C CA . ALA B 1 92 ? 24.119 46.460 53.679 1.00 16.21 92 ALA B CA 1
ATOM 3554 C C . ALA B 1 92 ? 23.607 46.160 55.095 1.00 17.59 92 ALA B C 1
ATOM 3555 O O . ALA B 1 92 ? 22.487 45.667 55.259 1.00 18.44 92 ALA B O 1
ATOM 3557 N N . GLY B 1 93 ? 24.425 46.445 56.104 1.00 16.96 93 GLY B N 1
ATOM 3558 C CA . GLY B 1 93 ? 24.046 46.295 57.503 1.00 17.20 93 GLY B CA 1
ATOM 3559 C C . GLY B 1 93 ? 24.428 44.979 58.156 1.00 17.42 93 GLY B C 1
ATOM 3560 O O . GLY B 1 93 ? 23.972 44.685 59.269 1.00 18.81 93 GLY B O 1
ATOM 3561 N N . ILE B 1 94 ? 25.233 44.173 57.467 1.00 14.00 94 ILE B N 1
ATOM 3562 C CA . ILE B 1 94 ? 25.681 42.898 57.999 1.00 12.62 94 ILE B CA 1
ATOM 3563 C C . ILE B 1 94 ? 26.954 43.150 58.790 1.00 16.47 94 ILE B C 1
ATOM 3564 O O . ILE B 1 94 ? 27.972 43.608 58.234 1.00 15.03 94 ILE B O 1
ATOM 3569 N N . ARG B 1 95 ? 26.881 42.889 60.094 1.00 13.35 95 ARG B N 1
ATOM 3570 C CA . ARG B 1 95 ? 27.966 43.285 60.991 1.00 16.59 95 ARG B CA 1
ATOM 3571 C C . ARG B 1 95 ? 28.456 42.160 61.877 1.00 19.20 95 ARG B C 1
ATOM 3572 O O . ARG B 1 95 ? 28.969 42.410 62.965 1.00 21.01 95 ARG B O 1
ATOM 3580 N N . ASP B 1 96 ? 28.290 40.928 61.425 1.00 12.60 96 ASP B N 1
ATOM 3581 C CA . ASP B 1 96 ? 28.908 39.775 62.078 1.00 11.38 96 ASP B CA 1
ATOM 3582 C C . ASP B 1 96 ? 29.601 38.958 61.001 1.00 13.42 96 ASP B C 1
ATOM 3583 O O . ASP B 1 96 ? 28.947 38.191 60.280 1.00 12.43 96 ASP B O 1
ATOM 3588 N N . ILE B 1 97 ? 30.916 39.142 60.881 1.00 10.05 97 ILE B N 1
ATOM 3589 C CA . ILE B 1 97 ? 31.654 38.602 59.751 1.00 9.69 97 ILE B CA 1
ATOM 3590 C C . ILE B 1 97 ? 32.926 37.937 60.216 1.00 10.28 97 ILE B C 1
ATOM 3591 O O . ILE B 1 97 ? 33.676 38.516 60.997 1.00 12.29 97 ILE B O 1
ATOM 3596 N N . HIS B 1 98 ? 33.136 36.712 59.769 1.00 9.47 98 HIS B N 1
ATOM 3597 C CA . HIS B 1 98 ? 34.384 35.999 59.953 1.00 9.84 98 HIS B CA 1
ATOM 3598 C C . HIS B 1 98 ? 35.200 36.071 58.672 1.00 9.15 98 HIS B C 1
ATOM 3599 O O . HIS B 1 98 ? 34.712 35.668 57.603 1.00 9.01 98 HIS B O 1
ATOM 3606 N N . ILE B 1 99 ? 36.423 36.590 58.752 1.00 9.12 99 ILE B N 1
ATOM 3607 C CA . ILE B 1 99 ? 37.357 36.514 57.647 1.00 9.29 99 ILE B CA 1
ATOM 3608 C C . ILE B 1 99 ? 38.063 35.169 57.770 1.00 10.38 99 ILE B C 1
ATOM 3609 O O . ILE B 1 99 ? 38.891 34.963 58.700 1.00 10.56 99 ILE B O 1
ATOM 3614 N N . SER B 1 100 ? 37.695 34.226 56.913 1.00 12.23 100 SER B N 1
ATOM 3615 C CA . SER B 1 100 ? 38.118 32.830 57.043 1.00 13.18 100 SER B CA 1
ATOM 3616 C C . SER B 1 100 ? 39.464 32.606 56.386 1.00 13.75 100 SER B C 1
ATOM 3617 O O . SER B 1 100 ? 39.671 31.633 55.650 1.00 18.54 100 SER B O 1
ATOM 3620 N N . ASN B 1 101 ? 40.393 33.505 56.683 1.00 13.97 101 ASN B N 1
ATOM 3621 C CA . ASN B 1 101 ? 41.680 33.583 56.008 1.00 11.73 101 ASN B CA 1
ATOM 3622 C C . ASN B 1 101 ? 42.627 34.409 56.878 1.00 13.35 101 ASN B C 1
ATOM 3623 O O . ASN B 1 101 ? 42.181 35.094 57.824 1.00 12.81 101 ASN B O 1
ATOM 3628 N N . GLU B 1 102 ? 43.918 34.351 56.551 1.00 11.97 102 GLU B N 1
ATOM 3629 C CA . GLU B 1 102 ? 44.927 35.205 57.172 1.00 12.36 102 GLU B CA 1
ATOM 3630 C C . GLU B 1 102 ? 45.020 36.508 56.387 1.00 14.71 102 GLU B C 1
ATOM 3631 O O . GLU B 1 102 ? 44.866 36.515 55.160 1.00 21.00 102 GLU B O 1
ATOM 3637 N N . VAL B 1 103 ? 45.254 37.603 57.091 1.00 11.59 103 VAL B N 1
ATOM 3638 C CA . VAL B 1 103 ? 45.324 38.948 56.528 1.00 11.73 103 VAL B CA 1
ATOM 3639 C C . VAL B 1 103 ? 46.747 39.468 56.678 1.00 12.12 103 VAL B C 1
ATOM 3640 O O . VAL B 1 103 ? 47.216 39.699 57.790 1.00 12.07 103 VAL B O 1
ATOM 3644 N N . VAL B 1 104 ? 47.436 39.611 55.549 1.00 12.87 104 VAL B N 1
ATOM 3645 C CA . VAL B 1 104 ? 48.848 39.985 55.495 1.00 12.36 104 VAL B CA 1
ATOM 3646 C C . VAL B 1 104 ? 49.015 41.154 54.527 1.00 13.82 104 VAL B C 1
ATOM 3647 O O . VAL B 1 104 ? 48.618 41.068 53.342 1.00 15.57 104 VAL B O 1
ATOM 3651 N N . GLY B 1 105 ? 49.590 42.237 55.019 1.00 13.61 105 GLY B N 1
ATOM 3652 C CA . GLY B 1 105 ? 49.904 43.418 54.225 1.00 13.31 105 GLY B CA 1
ATOM 3653 C C . GLY B 1 105 ? 49.456 44.639 55.007 1.00 13.36 105 GLY B C 1
ATOM 3654 O O . GLY B 1 105 ? 48.352 44.627 55.568 1.00 14.72 105 GLY B O 1
ATOM 3655 N N . PRO B 1 106 ? 50.296 45.683 55.078 1.00 14.49 106 PRO B N 1
ATOM 3656 C CA . PRO B 1 106 ? 50.000 46.870 55.901 1.00 14.90 106 PRO B CA 1
ATOM 3657 C C . PRO B 1 106 ? 48.642 47.512 55.579 1.00 16.01 106 PRO B C 1
ATOM 3658 O O . PRO B 1 106 ? 47.901 47.830 56.525 1.00 16.58 106 PRO B O 1
ATOM 3662 N N . ALA B 1 107 ? 48.318 47.707 54.299 1.00 15.46 107 ALA B N 1
ATOM 3663 C CA . ALA B 1 107 ? 47.038 48.316 53.934 1.00 14.98 107 ALA B CA 1
ATOM 3664 C C . ALA B 1 107 ? 45.868 47.442 54.362 1.00 15.06 107 ALA B C 1
ATOM 3665 O O . ALA B 1 107 ? 44.803 47.941 54.775 1.00 14.78 107 ALA B O 1
ATOM 3667 N N . LYS B 1 108 ? 46.047 46.130 54.237 1.00 12.66 108 LYS B N 1
ATOM 3668 C CA . LYS B 1 108 ? 44.977 45.213 54.605 1.00 11.13 108 LYS B CA 1
ATOM 3669 C C . LYS B 1 108 ? 44.702 45.240 56.100 1.00 10.78 108 LYS B C 1
ATOM 3670 O O . LYS B 1 108 ? 43.547 45.234 56.509 1.00 11.44 108 LYS B O 1
ATOM 3676 N N . LEU B 1 109 ? 45.766 45.283 56.906 1.00 11.54 109 LEU B N 1
ATOM 3677 C CA . LEU B 1 109 ? 45.571 45.270 58.339 1.00 11.59 109 LEU B CA 1
ATOM 3678 C C . LEU B 1 109 ? 44.993 46.594 58.791 1.00 12.04 109 LEU B C 1
ATOM 3679 O O . LEU B 1 109 ? 44.202 46.601 59.722 1.00 12.30 109 LEU B O 1
ATOM 3684 N N . ALA B 1 110 ? 45.366 47.696 58.134 1.00 13.21 110 ALA B N 1
ATOM 3685 C CA . ALA B 1 110 ? 44.770 48.989 58.464 1.00 15.74 110 ALA B CA 1
ATOM 3686 C C . ALA B 1 110 ? 43.263 48.970 58.152 1.00 14.32 110 ALA B C 1
ATOM 3687 O O . ALA B 1 110 ? 42.428 49.427 58.957 1.00 15.21 110 ALA B O 1
ATOM 3689 N N . LEU B 1 111 ? 42.895 48.396 57.013 1.00 14.02 111 LEU B N 1
ATOM 3690 C CA . LEU B 1 111 ? 41.497 48.316 56.630 1.00 12.31 111 LEU B CA 1
ATOM 3691 C C . LEU B 1 111 ? 40.764 47.400 57.598 1.00 12.87 111 LEU B C 1
ATOM 3692 O O . LEU B 1 111 ? 39.658 47.716 58.040 1.00 13.77 111 LEU B O 1
ATOM 3697 N N . LEU B 1 112 ? 41.411 46.302 57.987 1.00 12.49 112 LEU B N 1
ATOM 3698 C CA . LEU B 1 112 ? 40.818 45.395 58.961 1.00 10.72 112 LEU B CA 1
ATOM 3699 C C . LEU B 1 112 ? 40.532 46.105 60.287 1.00 11.79 112 LEU B C 1
ATOM 3700 O O . LEU B 1 112 ? 39.525 45.823 60.911 1.00 12.48 112 LEU B O 1
ATOM 3705 N N . GLY B 1 113 ? 41.406 47.024 60.689 1.00 12.68 113 GLY B N 1
ATOM 3706 C CA . GLY B 1 113 ? 41.242 47.754 61.944 1.00 12.60 113 GLY B CA 1
ATOM 3707 C C . GLY B 1 113 ? 39.989 48.607 61.851 1.00 14.84 113 GLY B C 1
ATOM 3708 O O . GLY B 1 113 ? 39.221 48.680 62.828 1.00 15.25 113 GLY B O 1
ATOM 3709 N N . GLN B 1 114 ? 39.771 49.238 60.691 1.00 14.95 114 GLN B N 1
ATOM 3710 C CA A GLN B 1 114 ? 38.585 50.072 60.513 0.72 15.82 114 GLN B CA 1
ATOM 3711 C CA B GLN B 1 114 ? 38.583 50.064 60.473 0.28 16.44 114 GLN B CA 1
ATOM 3712 C C . GLN B 1 114 ? 37.327 49.211 60.484 1.00 17.72 114 GLN B C 1
ATOM 3713 O O . GLN B 1 114 ? 36.295 49.587 61.087 1.00 18.49 114 GLN B O 1
ATOM 3724 N N . LEU B 1 115 ? 37.404 48.067 59.805 1.00 14.33 115 LEU B N 1
ATO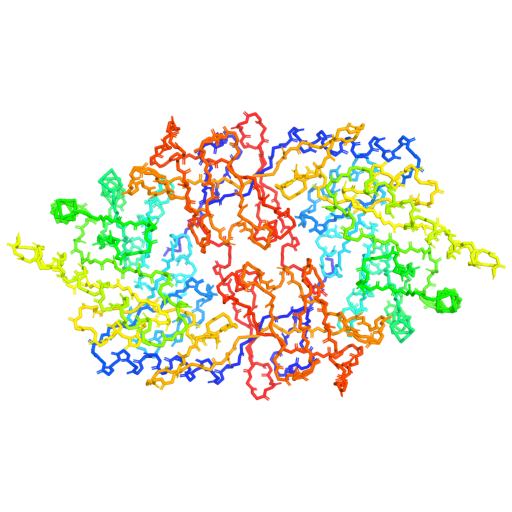M 3725 C CA . LEU B 1 115 ? 36.287 47.131 59.760 1.00 14.88 115 LEU B CA 1
ATOM 3726 C C . LEU B 1 115 ? 35.926 46.655 61.168 1.00 16.54 115 LEU B C 1
ATOM 3727 O O . LEU B 1 115 ? 34.762 46.592 61.529 1.00 16.92 115 LEU B O 1
ATOM 3732 N N . ALA B 1 116 ? 36.934 46.355 61.978 1.00 15.22 116 ALA B N 1
ATOM 3733 C CA . ALA B 1 116 ? 36.700 45.872 63.330 1.00 15.01 116 ALA B CA 1
ATOM 3734 C C . ALA B 1 116 ? 36.068 46.909 64.255 1.00 15.11 116 ALA B C 1
ATOM 3735 O O . ALA B 1 116 ? 35.474 46.534 65.269 1.00 16.86 116 ALA B O 1
ATOM 3737 N N . ARG B 1 117 ? 36.197 48.190 63.922 1.00 16.31 117 ARG B N 1
ATOM 3738 C CA A ARG B 1 117 ? 35.486 49.238 64.663 0.64 17.83 117 ARG B CA 1
ATOM 3739 C CA B ARG B 1 117 ? 35.491 49.257 64.636 0.36 18.36 117 ARG B CA 1
ATOM 3740 C C . ARG B 1 117 ? 34.021 49.328 64.237 1.00 22.58 117 ARG B C 1
ATOM 3741 O O . ARG B 1 117 ? 33.165 49.737 65.028 1.00 27.44 117 ARG B O 1
ATOM 3756 N N . ALA B 1 118 ? 33.737 48.957 62.997 1.00 19.71 118 ALA B N 1
ATOM 3757 C CA . ALA B 1 118 ? 32.408 49.115 62.396 1.00 19.96 118 ALA B CA 1
ATOM 3758 C C . ALA B 1 118 ? 31.529 47.880 62.565 1.00 24.28 118 ALA B C 1
ATOM 3759 O O . ALA B 1 118 ? 30.320 47.931 62.315 1.00 25.18 118 ALA B O 1
ATOM 3761 N N . ALA B 1 119 ? 32.132 46.766 62.977 1.00 18.98 119 ALA B N 1
ATOM 3762 C CA . ALA B 1 119 ? 31.433 45.494 62.943 1.00 13.86 119 ALA B CA 1
ATOM 3763 C C . ALA B 1 119 ? 32.083 44.505 63.884 1.00 14.80 119 ALA B C 1
ATOM 3764 O O . ALA B 1 119 ? 33.163 44.776 64.417 1.00 19.38 119 ALA B O 1
ATOM 3766 N N . LYS B 1 120 ? 31.418 43.375 64.109 1.00 13.71 120 LYS B N 1
ATOM 3767 C CA . LYS B 1 120 ? 31.975 42.300 64.928 1.00 11.64 120 LYS B CA 1
ATOM 3768 C C . LYS B 1 120 ? 32.726 41.371 64.023 1.00 14.80 120 LYS B C 1
ATOM 3769 O O . LYS B 1 120 ? 32.107 40.634 63.251 1.00 15.73 120 LYS B O 1
ATOM 3775 N N . ILE B 1 121 ? 34.054 41.405 64.114 1.00 12.42 121 ILE B N 1
ATOM 3776 C CA . ILE B 1 121 ? 34.918 40.729 63.145 1.00 11.61 121 ILE B CA 1
ATOM 3777 C C . ILE B 1 121 ? 35.728 39.644 63.813 1.00 10.73 121 ILE B C 1
ATOM 3778 O O . ILE B 1 121 ? 36.154 39.793 64.964 1.00 13.60 121 ILE B O 1
ATOM 3783 N N . SER B 1 122 ? 35.946 38.541 63.114 1.00 10.58 122 SER B N 1
ATOM 3784 C CA . SER B 1 122 ? 36.975 37.591 63.515 1.00 10.68 122 SER B CA 1
ATOM 3785 C C . SER B 1 122 ? 37.864 37.342 62.311 1.00 11.18 122 SER B C 1
ATOM 3786 O O . SER B 1 122 ? 37.477 37.595 61.165 1.00 10.88 122 SER B O 1
ATOM 3789 N N . VAL B 1 123 ? 39.049 36.810 62.572 1.00 10.44 123 VAL B N 1
ATOM 3790 C CA . VAL B 1 123 ? 40.015 36.537 61.510 1.00 9.62 123 VAL B CA 1
ATOM 3791 C C . VAL B 1 123 ? 40.815 35.317 61.906 1.00 10.17 123 VAL B C 1
ATOM 3792 O O . VAL B 1 123 ? 40.827 34.951 63.085 1.00 10.72 123 VAL B O 1
ATOM 3796 N N . CYS B 1 124 ? 41.463 34.690 60.935 1.00 9.93 124 CYS B N 1
ATOM 3797 C CA . CYS B 1 124 ? 42.364 33.577 61.201 1.00 11.70 124 CYS B CA 1
ATOM 3798 C C . CYS B 1 124 ? 43.816 34.009 61.238 1.00 10.74 124 CYS B C 1
ATOM 3799 O O . CYS B 1 124 ? 44.207 34.961 60.584 1.00 10.81 124 CYS B O 1
ATOM 3802 N N . VAL B 1 125 ? 44.583 33.286 62.045 1.00 10.51 125 VAL B N 1
ATOM 3803 C CA A VAL B 1 125 ? 46.049 33.378 62.027 0.81 10.13 125 VAL B CA 1
ATOM 3804 C CA B VAL B 1 125 ? 46.036 33.385 62.083 0.19 11.46 125 VAL B CA 1
ATOM 3805 C C . VAL B 1 125 ? 46.667 31.992 61.990 1.00 10.29 125 VAL B C 1
ATOM 3806 O O . VAL B 1 125 ? 46.113 31.017 62.533 1.00 11.67 125 VAL B O 1
ATOM 3813 N N . ASP B 1 126 ? 47.813 31.897 61.321 1.00 11.08 126 ASP B N 1
ATOM 3814 C CA . ASP B 1 126 ? 48.604 30.664 61.340 1.00 10.64 126 ASP B CA 1
ATOM 3815 C C . ASP B 1 126 ? 50.100 30.955 61.491 1.00 13.95 126 ASP B C 1
ATOM 3816 O O . ASP B 1 126 ? 50.930 30.065 61.300 1.00 15.37 126 ASP B O 1
ATOM 3821 N N . ASN B 1 127 ? 50.435 32.191 61.856 1.00 10.89 127 ASN B N 1
ATOM 3822 C CA . ASN B 1 127 ? 51.817 32.675 61.743 1.00 11.17 127 ASN B CA 1
ATOM 3823 C C . ASN B 1 127 ? 52.104 33.638 62.902 1.00 11.34 127 ASN B C 1
ATOM 3824 O O . ASN B 1 127 ? 51.322 34.571 63.139 1.00 11.20 127 ASN B O 1
ATOM 3829 N N . ALA B 1 128 ? 53.205 33.407 63.613 1.00 11.68 128 ALA B N 1
ATOM 3830 C CA . ALA B 1 128 ? 53.554 34.199 64.779 1.00 11.91 128 ALA B CA 1
ATOM 3831 C C . ALA B 1 128 ? 53.782 35.674 64.439 1.00 11.94 128 ALA B C 1
ATOM 3832 O O . ALA B 1 128 ? 53.250 36.568 65.098 1.00 11.93 128 ALA B O 1
ATOM 3834 N N . GLU B 1 129 ? 54.562 35.919 63.392 1.00 12.17 129 GLU B N 1
ATOM 3835 C CA . GLU B 1 129 ? 54.824 37.283 62.977 1.00 12.11 129 GLU B CA 1
ATOM 3836 C C . GLU B 1 129 ? 53.501 37.990 62.653 1.00 11.79 129 GLU B C 1
ATOM 3837 O O . GLU B 1 129 ? 53.257 39.119 63.096 1.00 11.87 129 GLU B O 1
ATOM 3843 N N . ASN B 1 130 ? 52.633 37.319 61.900 1.00 11.46 130 ASN B N 1
ATOM 3844 C CA . ASN B 1 130 ? 51.342 37.919 61.580 1.00 11.18 130 ASN B CA 1
ATOM 3845 C C . ASN B 1 130 ? 50.447 38.174 62.776 1.00 11.15 130 ASN B C 1
ATOM 3846 O O . ASN B 1 130 ? 49.771 39.186 62.808 1.00 11.12 130 ASN B O 1
ATOM 3851 N N . LEU B 1 131 ? 50.433 37.275 63.764 1.00 11.21 131 LEU B N 1
ATOM 3852 C CA . LEU B 1 131 ? 49.670 37.545 64.984 1.00 11.27 131 LEU B CA 1
ATOM 3853 C C . LEU B 1 131 ? 50.123 38.848 65.644 1.00 11.56 131 LEU B C 1
ATOM 3854 O O . LEU B 1 131 ? 49.291 39.646 66.068 1.00 11.59 131 LEU B O 1
ATOM 3859 N N . ALA B 1 132 ? 51.436 39.069 65.686 1.00 11.83 132 ALA B N 1
ATOM 3860 C CA . ALA B 1 132 ? 51.978 40.304 66.239 1.00 12.16 132 ALA B CA 1
ATOM 3861 C C . ALA B 1 132 ? 51.587 41.519 65.399 1.00 12.12 132 ALA B C 1
ATOM 3862 O O . ALA B 1 132 ? 51.196 42.525 65.955 1.00 12.30 132 ALA B O 1
ATOM 3864 N N . GLN B 1 133 ? 51.646 41.411 64.064 1.00 11.93 133 GLN B N 1
ATOM 3865 C CA . GLN B 1 133 ? 51.182 42.476 63.169 1.00 12.13 133 GLN B CA 1
ATOM 3866 C C . GLN B 1 133 ? 49.706 42.792 63.365 1.00 11.70 133 GLN B C 1
ATOM 3867 O O . GLN B 1 133 ? 49.291 43.954 63.336 1.00 12.79 133 GLN B O 1
ATOM 3873 N N . LEU B 1 134 ? 48.919 41.748 63.586 1.00 11.43 134 LEU B N 1
ATOM 3874 C CA A LEU B 1 134 ? 47.504 41.919 63.817 0.79 12.15 134 LEU B CA 1
ATOM 3875 C CA B LEU B 1 134 ? 47.497 41.899 63.834 0.21 13.30 134 LEU B CA 1
ATOM 3876 C C . LEU B 1 134 ? 47.244 42.679 65.113 1.00 12.37 134 LEU B C 1
ATOM 3877 O O . LEU B 1 134 ? 46.420 43.586 65.141 1.00 11.93 134 LEU B O 1
ATOM 3886 N N . SER B 1 135 ? 47.957 42.318 66.182 1.00 11.81 135 SER B N 1
ATOM 3887 C CA . SER B 1 135 ? 47.791 43.008 67.442 1.00 12.85 135 SER B CA 1
ATOM 3888 C C . SER B 1 135 ? 48.158 44.486 67.294 1.00 12.47 135 SER B C 1
ATOM 3889 O O . SER B 1 135 ? 47.441 45.350 67.769 1.00 12.68 135 SER B O 1
ATOM 3892 N N . ALA B 1 136 ? 49.288 44.760 66.651 1.00 12.55 136 ALA B N 1
ATOM 3893 C CA . ALA B 1 136 ? 49.732 46.147 66.481 1.00 12.91 136 ALA B CA 1
ATOM 3894 C C . ALA B 1 136 ? 48.675 46.948 65.716 1.00 12.83 136 ALA B C 1
ATOM 3895 O O . ALA B 1 136 ? 48.381 48.085 66.068 1.00 13.20 136 ALA B O 1
ATOM 3897 N N . ALA B 1 137 ? 48.093 46.346 64.682 1.00 12.43 137 ALA B N 1
ATOM 3898 C CA . ALA B 1 137 ? 47.124 47.060 63.869 1.00 12.36 137 ALA B CA 1
ATOM 3899 C C . ALA B 1 137 ? 45.854 47.338 64.652 1.00 13.76 137 ALA B C 1
ATOM 3900 O O . ALA B 1 137 ? 45.254 48.407 64.507 1.00 14.28 137 ALA B O 1
ATOM 3902 N N . MET B 1 138 ? 45.425 46.389 65.474 1.00 12.29 138 MET B N 1
ATOM 3903 C CA A MET B 1 138 ? 44.226 46.565 66.298 0.62 13.27 138 MET B CA 1
ATOM 3904 C CA B MET B 1 138 ? 44.203 46.609 66.207 0.38 14.75 138 MET B CA 1
ATOM 3905 C C . MET B 1 138 ? 44.453 47.644 67.313 1.00 14.29 138 MET B C 1
ATOM 3906 O O . MET B 1 138 ? 43.605 48.503 67.549 1.00 14.55 138 MET B O 1
ATOM 3915 N N . THR B 1 139 ? 45.623 47.609 67.937 1.00 13.22 139 THR B N 1
ATOM 3916 C CA . THR B 1 139 ? 45.941 48.601 68.949 1.00 14.05 139 THR B CA 1
ATOM 3917 C C . THR B 1 139 ? 45.936 50.000 68.335 1.00 17.26 139 THR B C 1
ATOM 3918 O O . THR B 1 139 ? 45.319 50.927 68.881 1.00 18.09 139 THR B O 1
ATOM 3922 N N . ARG B 1 140 ? 46.553 50.125 67.161 1.00 16.78 140 ARG B N 1
ATOM 3923 C CA . ARG B 1 140 ? 46.618 51.399 66.468 1.00 18.37 140 ARG B CA 1
ATOM 3924 C C . ARG B 1 140 ? 45.223 51.928 66.106 1.00 18.76 140 ARG B C 1
ATOM 3925 O O . ARG B 1 140 ? 44.976 53.119 66.178 1.00 22.92 140 ARG B O 1
ATOM 3933 N N . ALA B 1 141 ? 44.328 51.025 65.728 1.00 17.77 141 ALA B N 1
ATOM 3934 C CA . ALA B 1 141 ? 42.980 51.374 65.291 1.00 19.16 141 ALA B CA 1
ATOM 3935 C C . ALA B 1 141 ? 42.022 51.577 66.470 1.00 21.37 141 ALA B C 1
ATOM 3936 O O . ALA B 1 141 ? 40.882 51.975 66.280 1.00 21.45 141 ALA B O 1
ATOM 3938 N N . GLY B 1 142 ? 42.474 51.285 67.681 1.00 18.49 142 GLY B N 1
ATOM 3939 C CA . GLY B 1 142 ? 41.580 51.262 68.830 1.00 21.74 142 GLY B CA 1
ATOM 3940 C C . GLY B 1 142 ? 40.488 50.216 68.709 1.00 21.57 142 GLY B C 1
ATOM 3941 O O . GLY B 1 142 ? 39.344 50.455 69.103 1.00 24.29 142 GLY B O 1
ATOM 3942 N N . ALA B 1 143 ? 40.819 49.058 68.140 1.00 18.35 143 ALA B N 1
ATOM 3943 C CA . ALA B 1 143 ? 39.817 48.047 67.840 1.00 16.30 143 ALA B CA 1
ATOM 3944 C C . ALA B 1 143 ? 40.038 46.720 68.564 1.00 16.23 143 ALA B C 1
ATOM 3945 O O . ALA B 1 143 ? 41.123 46.461 69.099 1.00 16.86 143 ALA B O 1
ATOM 3947 N N . GLU B 1 144 ? 39.004 45.888 68.597 1.00 14.82 144 GLU B N 1
ATOM 3948 C CA . GLU B 1 144 ? 39.103 44.525 69.119 1.00 16.41 144 GLU B CA 1
ATOM 3949 C C . GLU B 1 144 ? 38.621 43.535 68.070 1.00 17.73 144 GLU B C 1
ATOM 3950 O O . GLU B 1 144 ? 37.660 43.809 67.340 1.00 18.49 144 GLU B O 1
ATOM 3956 N N . ILE B 1 145 ? 39.300 42.397 67.970 1.00 13.79 145 ILE B N 1
ATOM 3957 C CA A ILE B 1 145 ? 38.863 41.340 67.067 0.35 13.38 145 ILE B CA 1
ATOM 3958 C CA B ILE B 1 145 ? 38.948 41.362 67.016 0.65 12.98 145 ILE B CA 1
ATOM 3959 C C . ILE B 1 145 ? 39.038 39.980 67.689 1.00 14.31 145 ILE B C 1
ATOM 3960 O O . ILE B 1 145 ? 39.879 39.782 68.593 1.00 15.23 145 ILE B O 1
ATOM 3969 N N . ASP B 1 146 ? 38.208 39.042 67.252 1.00 11.98 146 ASP B N 1
ATOM 3970 C CA . ASP B 1 146 ? 38.339 37.654 67.655 1.00 12.92 146 ASP B CA 1
ATOM 3971 C C . ASP B 1 146 ? 39.328 36.979 66.720 1.00 11.52 146 ASP B C 1
ATOM 3972 O O . ASP B 1 146 ? 39.318 37.249 65.508 1.00 12.22 146 ASP B O 1
ATOM 3977 N N . VAL B 1 147 ? 40.152 36.090 67.268 1.00 10.77 147 VAL B N 1
ATOM 3978 C CA . VAL B 1 147 ? 41.171 35.370 66.508 1.00 10.57 147 VAL B CA 1
ATOM 3979 C C . VAL B 1 147 ? 40.953 33.866 66.563 1.00 11.48 147 VAL B C 1
ATOM 3980 O O . VAL B 1 147 ? 40.805 33.295 67.650 1.00 13.43 147 VAL B O 1
ATOM 3984 N N . LEU B 1 148 ? 40.952 33.223 65.400 1.00 11.43 148 LEU B N 1
ATOM 3985 C CA . LEU B 1 148 ? 40.886 31.779 65.294 1.00 12.38 148 LEU B CA 1
ATOM 3986 C C . LEU B 1 148 ? 42.245 31.323 64.806 1.00 13.73 148 LEU B C 1
ATOM 3987 O O . LEU B 1 148 ? 42.778 31.890 63.846 1.00 13.94 148 LEU B O 1
ATOM 3992 N N . VAL B 1 149 ? 42.816 30.319 65.440 1.00 10.46 149 VAL B N 1
ATOM 3993 C CA . VAL B 1 149 ? 44.038 29.736 64.905 1.00 10.50 149 VAL B CA 1
ATOM 3994 C C . VAL B 1 149 ? 43.602 28.754 63.825 1.00 10.34 149 VAL B C 1
ATOM 3995 O O . VAL B 1 149 ? 42.763 27.876 64.063 1.00 10.48 149 VAL B O 1
ATOM 3999 N N . GLU B 1 150 ? 44.171 28.902 62.627 1.00 10.19 150 GLU B N 1
ATOM 4000 C CA . GLU B 1 150 ? 43.874 27.958 61.565 1.00 11.89 150 GLU B CA 1
ATOM 4001 C C . GLU B 1 150 ? 44.808 26.757 61.680 1.00 11.26 150 GLU B C 1
ATOM 4002 O O . GLU B 1 150 ? 46.028 26.923 61.771 1.00 11.81 150 GLU B O 1
ATOM 4008 N N . VAL B 1 151 ? 44.234 25.555 61.690 1.00 10.47 151 VAL B N 1
ATOM 4009 C CA . VAL B 1 151 ? 44.999 24.322 61.729 1.00 13.82 151 VAL B CA 1
ATOM 4010 C C . VAL B 1 151 ? 44.855 23.547 60.415 1.00 13.27 151 VAL B C 1
ATOM 4011 O O . VAL B 1 151 ? 43.791 23.543 59.777 1.00 13.32 151 VAL B O 1
ATOM 4015 N N . ASP B 1 152 ? 45.943 22.917 59.999 1.00 13.47 152 ASP B N 1
ATOM 4016 C CA . ASP B 1 152 ? 45.930 22.054 58.814 1.00 13.35 152 ASP B CA 1
ATOM 4017 C C . ASP B 1 152 ? 45.312 20.723 59.192 1.00 15.47 152 ASP B C 1
ATOM 4018 O O . ASP B 1 152 ? 45.837 20.022 60.046 1.00 19.41 152 ASP B O 1
ATOM 4023 N N . VAL B 1 153 ? 44.193 20.376 58.561 1.00 13.65 153 VAL B N 1
ATOM 4024 C CA . VAL B 1 153 ? 43.555 19.090 58.843 1.00 15.63 153 VAL B CA 1
ATOM 4025 C C . VAL B 1 153 ? 43.655 18.170 57.632 1.00 16.50 153 VAL B C 1
ATOM 4026 O O . VAL B 1 153 ? 42.971 17.148 57.562 1.00 16.64 153 VAL B O 1
ATOM 4030 N N . GLY B 1 154 ? 44.517 18.545 56.684 1.00 15.20 154 GLY B N 1
ATOM 4031 C CA . GLY B 1 154 ? 44.821 17.696 55.539 1.00 17.07 154 GLY B CA 1
ATOM 4032 C C . GLY B 1 154 ? 44.837 18.353 54.167 1.00 17.10 154 GLY B C 1
ATOM 4033 O O . GLY B 1 154 ? 45.322 17.725 53.219 1.00 19.06 154 GLY B O 1
ATOM 4034 N N . GLN B 1 155 ? 44.340 19.580 54.034 1.00 14.55 155 GLN B N 1
ATOM 4035 C CA . GLN B 1 155 ? 44.348 20.226 52.710 1.00 16.22 155 GLN B CA 1
ATOM 4036 C C . GLN B 1 155 ? 45.751 20.648 52.295 1.00 20.55 155 GLN B C 1
ATOM 4037 O O . GLN B 1 155 ? 46.076 20.686 51.099 1.00 20.39 155 GLN B O 1
ATOM 4043 N N . GLY B 1 156 ? 46.588 20.972 53.276 1.00 19.31 156 GLY B N 1
ATOM 4044 C CA . GLY B 1 156 ? 47.947 21.385 52.987 1.00 19.47 156 GLY B CA 1
ATOM 4045 C C . GLY B 1 156 ? 47.985 22.719 52.276 1.00 21.53 156 GLY B C 1
ATOM 4046 O O . GLY B 1 156 ? 48.797 22.917 51.363 1.00 22.15 156 GLY B O 1
ATOM 4047 N N . ARG B 1 157 ? 47.109 23.626 52.687 1.00 17.42 157 ARG B N 1
ATOM 4048 C CA . ARG B 1 157 ? 47.091 25.002 52.190 1.00 16.60 157 ARG B CA 1
ATOM 4049 C C . ARG B 1 157 ? 47.714 25.836 53.317 1.00 16.43 157 ARG B C 1
ATOM 4050 O O . ARG B 1 157 ? 48.909 25.713 53.569 1.00 17.60 157 ARG B O 1
ATOM 4058 N N . CYS B 1 158 ? 46.917 26.648 54.012 1.00 17.36 158 CYS B N 1
ATOM 4059 C CA A CYS B 1 158 ? 47.432 27.373 55.169 0.85 15.66 158 CYS B CA 1
ATOM 4060 C CA B CYS B 1 158 ? 47.418 27.377 55.166 0.15 15.63 158 CYS B CA 1
ATOM 4061 C C . CYS B 1 158 ? 47.188 26.561 56.430 1.00 16.75 158 CYS B C 1
ATOM 4062 O O . CYS B 1 158 ? 46.643 25.463 56.384 1.00 16.80 158 CYS B O 1
ATOM 4067 N N . GLY B 1 159 ? 47.609 27.097 57.553 1.00 16.93 159 GLY B N 1
ATOM 4068 C CA . GLY B 1 159 ? 47.299 26.444 58.820 1.00 14.68 159 GLY B CA 1
ATOM 4069 C C . GLY B 1 159 ? 48.486 25.787 59.488 1.00 14.12 159 GLY B C 1
ATOM 4070 O O . GLY B 1 159 ? 49.416 25.266 58.847 1.00 17.41 159 GLY B O 1
ATOM 4071 N N . VAL B 1 160 ? 48.429 25.791 60.809 1.00 12.55 160 VAL B N 1
ATOM 4072 C CA A VAL B 1 160 ? 49.444 25.245 61.707 0.59 13.50 160 VAL B CA 1
ATOM 4073 C CA B VAL B 1 160 ? 49.541 25.227 61.565 0.41 12.33 160 VAL B CA 1
ATOM 4074 C C . VAL B 1 160 ? 49.358 23.727 61.772 1.00 14.57 160 VAL B C 1
ATOM 4075 O O . VAL B 1 160 ? 48.255 23.180 61.709 1.00 14.16 160 VAL B O 1
ATOM 4082 N N . SER B 1 161 ? 50.476 23.035 61.942 1.00 14.78 161 SER B N 1
ATOM 4083 C CA . SER B 1 161 ? 50.424 21.585 62.013 1.00 15.73 161 SER B CA 1
ATOM 4084 C C . SER B 1 161 ? 51.220 21.023 63.178 1.00 16.64 161 SER B C 1
ATOM 4085 O O . SER B 1 161 ? 51.531 19.836 63.200 1.00 19.30 161 SER B O 1
ATOM 4088 N N . ASP B 1 162 ? 51.523 21.854 64.165 1.00 15.57 162 ASP B N 1
ATOM 4089 C CA . ASP B 1 162 ? 52.189 21.322 65.359 1.00 18.41 162 ASP B CA 1
ATOM 4090 C C . ASP B 1 162 ? 51.578 21.881 66.639 1.00 16.73 162 ASP B C 1
ATOM 4091 O O . ASP B 1 162 ? 51.118 23.027 66.674 1.00 16.51 162 ASP B O 1
ATOM 4096 N N . ASP B 1 163 ? 51.565 21.049 67.673 1.00 17.57 163 ASP B N 1
ATOM 4097 C CA . ASP B 1 163 ? 50.961 21.409 68.950 1.00 18.91 163 ASP B CA 1
ATOM 4098 C C . ASP B 1 163 ? 51.558 22.683 69.547 1.00 17.97 163 ASP B C 1
ATOM 4099 O O . ASP B 1 163 ? 50.822 23.541 70.048 1.00 17.54 163 ASP B O 1
ATOM 4104 N N . ALA B 1 164 ? 52.888 22.777 69.540 1.00 16.28 164 ALA B N 1
ATOM 4105 C CA . ALA B 1 164 ? 53.570 23.886 70.214 1.00 17.51 164 ALA B CA 1
ATOM 4106 C C . ALA B 1 164 ? 53.143 25.224 69.636 1.00 16.29 164 ALA B C 1
ATOM 4107 O O . ALA B 1 164 ? 52.927 26.202 70.363 1.00 17.58 164 ALA B O 1
ATOM 4109 N N . THR B 1 165 ? 52.972 25.259 68.326 1.00 15.39 165 THR B N 1
ATOM 4110 C CA . THR B 1 165 ? 52.602 26.503 67.693 1.00 14.22 165 THR B CA 1
ATOM 4111 C C . THR B 1 165 ? 51.136 26.847 67.965 1.00 13.83 165 THR B C 1
ATOM 4112 O O . THR B 1 165 ? 50.809 28.003 68.215 1.00 13.76 165 THR B O 1
ATOM 4116 N N . VAL B 1 166 ? 50.242 25.856 67.930 1.00 13.32 166 VAL B N 1
ATOM 4117 C CA . VAL B 1 166 ? 48.846 26.147 68.266 1.00 13.61 166 VAL B CA 1
ATOM 4118 C C . VAL B 1 166 ? 48.749 26.732 69.671 1.00 13.54 166 VAL B C 1
ATOM 4119 O O . VAL B 1 166 ? 48.089 27.749 69.892 1.00 12.27 166 VAL B O 1
ATOM 4123 N N . LEU B 1 167 ? 49.426 26.091 70.619 1.00 13.47 167 LEU B N 1
ATOM 4124 C CA . LEU B 1 167 ? 49.374 26.532 71.998 1.00 13.37 167 LEU B CA 1
ATOM 4125 C C . LEU B 1 167 ? 49.939 27.941 72.151 1.00 13.05 167 LEU B C 1
ATOM 4126 O O . LEU B 1 167 ? 49.310 28.795 72.790 1.00 13.35 167 LEU B O 1
ATOM 4131 N N . ALA B 1 168 ? 51.080 28.207 71.526 1.00 13.04 168 ALA B N 1
ATOM 4132 C CA . ALA B 1 168 ? 51.706 29.514 71.642 1.00 14.23 168 ALA B CA 1
ATOM 4133 C C . ALA B 1 168 ? 50.855 30.632 71.051 1.00 12.66 168 ALA B C 1
ATOM 4134 O O . ALA B 1 168 ? 50.685 31.690 71.688 1.00 12.73 168 ALA B O 1
ATOM 4136 N N . LEU B 1 169 ? 50.263 30.393 69.877 1.00 12.30 169 LEU B N 1
ATOM 4137 C CA . LEU B 1 169 ? 49.446 31.423 69.253 1.00 11.97 169 LEU B CA 1
ATOM 4138 C C . LEU B 1 169 ? 48.221 31.739 70.117 1.00 11.98 169 LEU B C 1
ATOM 4139 O O . LEU B 1 169 ? 47.850 32.906 70.297 1.00 11.95 169 LEU B O 1
ATOM 4144 N N . ALA B 1 170 ? 47.589 30.698 70.644 1.00 12.09 170 ALA B N 1
ATOM 4145 C CA . ALA B 1 170 ? 46.433 30.907 71.512 1.00 12.91 170 ALA B CA 1
ATOM 4146 C C . ALA B 1 170 ? 46.826 31.660 72.785 1.00 12.54 170 ALA B C 1
ATOM 4147 O O . ALA B 1 170 ? 46.113 32.580 73.203 1.00 13.97 170 ALA B O 1
ATOM 4149 N N . GLN B 1 171 ? 47.952 31.285 73.394 1.00 12.85 171 GLN B N 1
ATOM 4150 C CA . GLN B 1 171 ? 48.391 31.972 74.606 1.00 13.23 171 GLN B CA 1
ATOM 4151 C C . GLN B 1 171 ? 48.669 33.438 74.303 1.00 13.13 171 GLN B C 1
ATOM 4152 O O . GLN B 1 171 ? 48.392 34.324 75.115 1.00 13.71 171 GLN B O 1
ATOM 4158 N N . GLN B 1 172 ? 49.290 33.686 73.156 1.00 12.87 172 GLN B N 1
ATOM 4159 C CA . GLN B 1 172 ? 49.607 35.072 72.809 1.00 12.82 172 GLN B CA 1
ATOM 4160 C C . GLN B 1 172 ? 48.369 35.894 72.485 1.00 12.61 172 GLN B C 1
ATOM 4161 O O . GLN B 1 172 ? 48.280 37.049 72.896 1.00 14.02 172 GLN B O 1
ATOM 4167 N N . ALA B 1 173 ? 47.417 35.310 71.757 1.00 12.29 173 ALA B N 1
ATOM 4168 C CA . ALA B 1 173 ? 46.176 36.029 71.483 1.00 14.15 173 ALA B CA 1
ATOM 4169 C C . ALA B 1 173 ? 45.485 36.409 72.776 1.00 14.47 173 ALA B C 1
ATOM 4170 O O . ALA B 1 173 ? 44.984 37.519 72.912 1.00 16.24 173 ALA B O 1
ATOM 4172 N N . ARG B 1 174 ? 45.483 35.492 73.745 1.00 13.67 174 ARG B N 1
ATOM 4173 C CA . ARG B 1 174 ? 44.896 35.771 75.048 1.00 15.01 174 ARG B CA 1
ATOM 4174 C C . ARG B 1 174 ? 45.595 36.969 75.710 1.00 13.44 174 ARG B C 1
ATOM 4175 O O . ARG B 1 174 ? 44.944 37.906 76.174 1.00 19.19 174 ARG B O 1
ATOM 4183 N N . ALA B 1 175 ? 46.928 36.962 75.711 1.00 13.52 175 ALA B N 1
ATOM 4184 C CA . ALA B 1 175 ? 47.676 37.987 76.423 1.00 13.89 175 ALA B CA 1
ATOM 4185 C C . ALA B 1 175 ? 47.684 39.359 75.725 1.00 15.28 175 ALA B C 1
ATOM 4186 O O . ALA B 1 175 ? 47.862 40.385 76.400 1.00 16.65 175 ALA B O 1
ATOM 4188 N N . LEU B 1 176 ? 47.496 39.378 74.402 1.00 15.69 176 LEU B N 1
ATOM 4189 C CA . LEU B 1 176 ? 47.687 40.597 73.607 1.00 18.15 176 LEU B CA 1
ATOM 4190 C C . LEU B 1 176 ? 46.465 41.495 73.644 1.00 25.51 176 LEU B C 1
ATOM 4191 O O . LEU B 1 176 ? 45.323 41.009 73.618 1.00 21.60 176 LEU B O 1
ATOM 4196 N N A PRO B 1 177 ? 46.673 42.822 73.692 0.32 27.22 177 PRO B N 1
ATOM 4197 N N B PRO B 1 177 ? 46.712 42.813 73.692 0.68 27.28 177 PRO B N 1
ATOM 4198 C CA A PRO B 1 177 ? 45.616 43.828 73.896 0.32 27.90 177 PRO B CA 1
ATOM 4199 C CA B PRO B 1 177 ? 45.597 43.745 73.607 0.68 26.63 177 PRO B CA 1
ATOM 4200 C C A PRO B 1 177 ? 44.332 43.693 73.049 0.32 25.44 177 PRO B C 1
ATOM 4201 C C B PRO B 1 177 ? 45.022 43.784 72.196 0.68 22.10 177 PRO B C 1
ATOM 4202 O O A PRO B 1 177 ? 43.274 43.382 73.597 0.32 28.81 177 PRO B O 1
ATOM 4203 O O B PRO B 1 177 ? 45.734 43.648 71.165 0.68 22.01 177 PRO B O 1
ATOM 4210 N N A GLY B 1 178 ? 44.425 43.937 71.746 0.32 22.08 178 GLY B N 1
ATOM 4211 N N B GLY B 1 178 ? 43.699 43.907 72.179 0.68 23.56 178 GLY B N 1
ATOM 4212 C CA A GLY B 1 178 ? 43.250 43.991 70.884 0.32 21.36 178 GLY B CA 1
ATOM 4213 C CA B GLY B 1 178 ? 42.930 43.998 70.952 0.68 21.35 178 GLY B CA 1
ATOM 4214 C C A GLY B 1 178 ? 42.819 42.674 70.256 0.32 19.63 178 GLY B C 1
ATOM 4215 C C B GLY B 1 178 ? 42.534 42.647 70.390 0.68 20.70 178 GLY B C 1
ATOM 4216 O O A GLY B 1 178 ? 42.236 42.652 69.165 0.32 16.95 178 GLY B O 1
ATOM 4217 O O B GLY B 1 178 ? 41.752 42.573 69.445 0.68 18.12 178 GLY B O 1
ATOM 4218 N N . LEU B 1 179 ? 43.084 41.578 70.957 1.00 16.34 179 LEU B N 1
ATOM 4219 C CA . LEU B 1 179 ? 42.838 40.242 70.442 1.00 12.06 179 LEU B CA 1
ATOM 4220 C C . LEU B 1 179 ? 42.132 39.360 71.477 1.00 12.23 179 LEU B C 1
ATOM 4221 O O . LEU B 1 179 ? 42.472 39.355 72.680 1.00 13.42 179 LEU B O 1
ATOM 4226 N N . ASN B 1 180 ? 41.160 38.586 71.014 1.00 16.31 180 ASN B N 1
ATOM 4227 C CA . ASN B 1 180 ? 40.505 37.572 71.842 1.00 14.83 180 ASN B CA 1
ATOM 4228 C C . ASN B 1 180 ? 40.608 36.217 71.180 1.00 18.17 180 ASN B C 1
ATOM 4229 O O . ASN B 1 180 ? 40.201 36.085 70.037 1.00 18.81 180 ASN B O 1
ATOM 4234 N N . PHE B 1 181 ? 41.160 35.226 71.860 1.00 14.24 181 PHE B N 1
ATOM 4235 C CA . PHE B 1 181 ? 41.289 33.892 71.287 1.00 12.64 181 PHE B CA 1
ATOM 4236 C C . PHE B 1 181 ? 39.912 33.242 71.256 1.00 12.58 181 PHE B C 1
ATOM 4237 O O . PHE B 1 181 ? 39.294 33.056 72.318 1.00 14.97 181 PHE B O 1
ATOM 4245 N N . ALA B 1 182 ? 39.433 32.876 70.083 1.00 13.86 182 ALA B N 1
ATOM 4246 C CA . ALA B 1 182 ? 38.068 32.404 69.935 1.00 12.79 182 ALA B CA 1
ATOM 4247 C C . ALA B 1 182 ? 37.965 30.931 69.552 1.00 14.74 182 ALA B C 1
ATOM 4248 O O . ALA B 1 182 ? 36.877 30.356 69.600 1.00 17.60 182 ALA B O 1
ATOM 4250 N N . GLY B 1 183 ? 39.066 30.310 69.152 1.00 11.90 183 GLY B N 1
ATOM 4251 C CA . GLY B 1 183 ? 39.010 28.902 68.811 1.00 11.70 183 GLY B CA 1
ATOM 4252 C C . GLY B 1 183 ? 39.788 28.564 67.548 1.00 10.94 183 GLY B C 1
ATOM 4253 O O . GLY B 1 183 ? 40.807 29.180 67.273 1.00 11.15 183 GLY B O 1
ATOM 4254 N N . LEU B 1 184 ? 39.313 27.563 66.813 1.00 10.85 184 LEU B N 1
ATOM 4255 C CA . LEU B 1 184 ? 40.060 27.006 65.679 1.00 10.67 184 LEU B CA 1
ATOM 4256 C C . LEU B 1 184 ? 39.268 27.090 64.395 1.00 10.35 184 LEU B C 1
ATOM 4257 O O . LEU B 1 184 ? 38.058 26.928 64.396 1.00 10.34 184 LEU B O 1
ATOM 4262 N N . GLN B 1 185 ? 39.980 27.318 63.302 1.00 10.13 185 GLN B N 1
ATOM 4263 C CA . GLN B 1 185 ? 39.444 27.104 61.961 1.00 9.89 185 GLN B CA 1
ATOM 4264 C C . GLN B 1 185 ? 40.068 25.840 61.392 1.00 9.99 185 GLN B C 1
ATOM 4265 O O . GLN B 1 185 ? 41.304 25.696 61.388 1.00 10.12 185 GLN B O 1
ATOM 4271 N N . ALA B 1 186 ? 39.229 24.913 60.956 1.00 12.13 186 ALA B N 1
ATOM 4272 C CA . ALA B 1 186 ? 39.712 23.612 60.487 1.00 12.06 186 ALA B CA 1
ATOM 4273 C C . ALA B 1 186 ? 38.966 23.297 59.219 1.00 12.77 186 ALA B C 1
ATOM 4274 O O . ALA B 1 186 ? 37.867 22.743 59.259 1.00 17.01 186 ALA B O 1
ATOM 4276 N N . TYR B 1 187 ? 39.546 23.676 58.089 1.00 11.98 187 TYR B N 1
ATOM 4277 C CA . TYR B 1 187 ? 38.855 23.515 56.840 1.00 11.59 187 TYR B CA 1
ATOM 4278 C C . TYR B 1 187 ? 39.618 22.572 55.913 1.00 12.83 187 TYR B C 1
ATOM 4279 O O . TYR B 1 187 ? 40.802 22.775 55.598 1.00 15.30 187 TYR B O 1
ATOM 4288 N N . HIS B 1 188 ? 38.931 21.531 55.465 1.00 12.90 188 HIS B N 1
ATOM 4289 C CA . HIS B 1 188 ? 39.520 20.603 54.502 1.00 12.20 188 HIS B CA 1
ATOM 4290 C C . HIS B 1 188 ? 38.897 20.847 53.140 1.00 13.83 188 HIS B C 1
ATOM 4291 O O . HIS B 1 188 ? 37.784 20.421 52.885 1.00 15.68 188 HIS B O 1
ATOM 4298 N N . GLY B 1 189 ? 39.600 21.546 52.268 1.00 14.85 189 GLY B N 1
ATOM 4299 C CA . GLY B 1 189 ? 39.058 21.839 50.956 1.00 13.65 189 GLY B CA 1
ATOM 4300 C C . GLY B 1 189 ? 38.984 20.688 49.966 1.00 15.74 189 GLY B C 1
ATOM 4301 O O . GLY B 1 189 ? 38.050 20.624 49.172 1.00 16.11 189 GLY B O 1
ATOM 4302 N N . SER B 1 190 ? 39.947 19.779 50.004 1.00 14.98 190 SER B N 1
ATOM 4303 C CA . SER B 1 190 ? 40.002 18.726 48.999 1.00 17.25 190 SER B CA 1
ATOM 4304 C C . SER B 1 190 ? 38.908 17.663 49.172 1.00 15.79 190 SER B C 1
ATOM 4305 O O . SER B 1 190 ? 38.444 17.084 48.202 1.00 17.36 190 SER B O 1
ATOM 4308 N N . VAL B 1 191 ? 38.470 17.440 50.406 1.00 13.81 191 VAL B N 1
ATOM 4309 C CA . VAL B 1 191 ? 37.490 16.396 50.647 1.00 12.87 191 VAL B CA 1
ATOM 4310 C C . VAL B 1 191 ? 36.134 16.750 50.036 1.00 11.81 191 VAL B C 1
ATOM 4311 O O . VAL B 1 191 ? 35.321 15.861 49.786 1.00 12.46 191 VAL B O 1
ATOM 4315 N N . GLN B 1 192 ? 35.900 18.042 49.790 1.00 10.92 192 GLN B N 1
ATOM 4316 C CA . GLN B 1 192 ? 34.551 18.483 49.412 1.00 11.97 192 GLN B CA 1
ATOM 4317 C C . GLN B 1 192 ? 34.069 17.810 48.135 1.00 13.32 192 GLN B C 1
ATOM 4318 O O . GLN B 1 192 ? 32.877 17.588 47.986 1.00 12.21 192 GLN B O 1
ATOM 4324 N N . HIS B 1 193 ? 34.999 17.465 47.231 1.00 12.36 193 HIS B N 1
ATOM 4325 C CA . HIS B 1 193 ? 34.618 16.879 45.963 1.00 11.82 193 HIS B CA 1
ATOM 4326 C C . HIS B 1 193 ? 35.090 15.437 45.794 1.00 12.32 193 HIS B C 1
ATOM 4327 O O . HIS B 1 193 ? 35.106 14.917 44.676 1.00 14.97 193 HIS B O 1
ATOM 4334 N N . TYR B 1 194 ? 35.416 14.768 46.894 1.00 11.81 194 TYR B N 1
ATOM 4335 C CA . TYR B 1 194 ? 35.560 13.310 46.823 1.00 11.96 194 TYR B CA 1
ATOM 4336 C C . TYR B 1 194 ? 34.167 12.740 46.515 1.00 15.09 194 TYR B C 1
ATOM 4337 O O . TYR B 1 194 ? 33.176 13.114 47.156 1.00 13.96 194 TYR B O 1
ATOM 4346 N N . ARG B 1 195 ? 34.079 11.848 45.535 1.00 13.84 195 ARG B N 1
ATOM 4347 C CA . ARG B 1 195 ? 32.761 11.547 44.992 1.00 14.44 195 ARG B CA 1
ATOM 4348 C C . ARG B 1 195 ? 31.859 10.732 45.915 1.00 13.20 195 ARG B C 1
ATOM 4349 O O . ARG B 1 195 ? 30.699 11.087 46.096 1.00 15.01 195 ARG B O 1
ATOM 4357 N N . THR B 1 196 ? 32.356 9.661 46.526 1.00 15.23 196 THR B N 1
ATOM 4358 C CA . THR B 1 196 ? 31.430 8.860 47.337 1.00 16.41 196 THR B CA 1
ATOM 4359 C C . THR B 1 196 ? 31.299 9.375 48.755 1.00 14.26 196 THR B C 1
ATOM 4360 O O . THR B 1 196 ? 32.232 9.963 49.312 1.00 13.15 196 THR B O 1
ATOM 4364 N N . ARG B 1 197 ? 30.124 9.168 49.344 1.00 13.47 197 ARG B N 1
ATOM 4365 C CA . ARG B 1 197 ? 29.927 9.607 50.711 1.00 13.53 197 ARG B CA 1
ATOM 4366 C C . ARG B 1 197 ? 30.859 8.856 51.670 1.00 14.50 197 ARG B C 1
ATOM 4367 O O . ARG B 1 197 ? 31.352 9.437 52.634 1.00 16.86 197 ARG B O 1
ATOM 4375 N N . GLU B 1 198 ? 31.142 7.587 51.386 1.00 14.62 198 GLU B N 1
ATOM 4376 C CA . GLU B 1 198 ? 32.084 6.835 52.209 1.00 17.67 198 GLU B CA 1
ATOM 4377 C C . GLU B 1 198 ? 33.469 7.478 52.211 1.00 15.11 198 GLU B C 1
ATOM 4378 O O . GLU B 1 198 ? 34.106 7.580 53.263 1.00 14.58 198 GLU B O 1
ATOM 4384 N N . GLU B 1 199 ? 33.934 7.915 51.041 1.00 14.27 199 GLU B N 1
ATOM 4385 C CA . GLU B 1 199 ? 35.239 8.573 50.943 1.00 14.53 199 GLU B CA 1
ATOM 4386 C C . GLU B 1 199 ? 35.266 9.868 51.723 1.00 14.61 199 GLU B C 1
ATOM 4387 O O . GLU B 1 199 ? 36.215 10.157 52.447 1.00 14.41 199 GLU B O 1
ATOM 4393 N N . ARG B 1 200 ? 34.208 10.659 51.583 1.00 13.03 200 ARG B N 1
ATOM 4394 C CA . ARG B 1 200 ? 34.121 11.929 52.297 1.00 12.52 200 ARG B CA 1
ATOM 4395 C C . ARG B 1 200 ? 34.016 11.693 53.791 1.00 15.60 200 ARG B C 1
ATOM 4396 O O . ARG B 1 200 ? 34.680 12.374 54.575 1.00 14.19 200 ARG B O 1
ATOM 4404 N N . ALA B 1 201 ? 33.189 10.733 54.196 1.00 15.51 201 ALA B N 1
ATOM 4405 C CA . ALA B 1 201 ? 33.033 10.468 55.624 1.00 15.47 201 ALA B CA 1
ATOM 4406 C C . ALA B 1 201 ? 34.370 10.094 56.264 1.00 13.85 201 ALA B C 1
ATOM 4407 O O . ALA B 1 201 ? 34.665 10.527 57.373 1.00 15.16 201 ALA B O 1
ATOM 4409 N N . ALA B 1 202 ? 35.183 9.295 55.568 1.00 14.02 202 ALA B N 1
ATOM 4410 C CA . ALA B 1 202 ? 36.443 8.855 56.176 1.00 14.37 202 ALA B CA 1
ATOM 4411 C C . ALA B 1 202 ? 37.389 10.033 56.417 1.00 13.91 202 ALA B C 1
ATOM 4412 O O . ALA B 1 202 ? 37.994 10.158 57.493 1.00 14.02 202 ALA B O 1
ATOM 4414 N N . VAL B 1 203 ? 37.512 10.931 55.452 1.00 13.59 203 VAL B N 1
ATOM 4415 C CA . VAL B 1 203 ? 38.437 12.030 55.602 1.00 13.04 203 VAL B CA 1
ATOM 4416 C C . VAL B 1 203 ? 37.883 13.032 56.589 1.00 14.03 203 VAL B C 1
ATOM 4417 O O . VAL B 1 203 ? 38.625 13.599 57.358 1.00 14.58 203 VAL B O 1
ATOM 4421 N N . CYS B 1 204 ? 36.574 13.201 56.602 1.00 13.74 204 CYS B N 1
ATOM 4422 C CA . CYS B 1 204 ? 35.976 14.101 57.572 1.00 13.35 204 CYS B CA 1
ATOM 4423 C C . CYS B 1 204 ? 36.176 13.613 58.991 1.00 15.36 204 CYS B C 1
ATOM 4424 O O . CYS B 1 204 ? 36.380 14.431 59.882 1.00 16.32 204 CYS B O 1
ATOM 4427 N N . ARG B 1 205 ? 36.117 12.292 59.200 1.00 13.22 205 ARG B N 1
ATOM 4428 C CA . ARG B 1 205 ? 36.376 11.727 60.514 1.00 15.39 205 ARG B CA 1
ATOM 4429 C C . ARG B 1 205 ? 37.785 12.078 60.948 1.00 14.76 205 ARG B C 1
ATOM 4430 O O . ARG B 1 205 ? 38.016 12.457 62.097 1.00 16.70 205 ARG B O 1
ATOM 4438 N N . GLN B 1 206 ? 38.743 11.947 60.030 1.00 16.58 206 GLN B N 1
ATOM 4439 C CA . GLN B 1 206 ? 40.129 12.224 60.370 1.00 16.01 206 GLN B CA 1
ATOM 4440 C C . GLN B 1 206 ? 40.345 13.725 60.619 1.00 13.44 206 GLN B C 1
ATOM 4441 O O . GLN B 1 206 ? 41.081 14.078 61.541 1.00 15.10 206 GLN B O 1
ATOM 4447 N N . ALA B 1 207 ? 39.706 14.599 59.849 1.00 14.80 207 ALA B N 1
ATOM 4448 C CA . ALA B 1 207 ? 39.808 16.047 60.064 1.00 12.55 207 ALA B CA 1
ATOM 4449 C C . ALA B 1 207 ? 39.250 16.429 61.442 1.00 15.54 207 ALA B C 1
ATOM 4450 O O . ALA B 1 207 ? 39.855 17.227 62.166 1.00 14.93 207 ALA B O 1
ATOM 4452 N N . ALA B 1 208 ? 38.096 15.855 61.793 1.00 14.07 208 ALA B N 1
ATOM 4453 C CA . ALA B 1 208 ? 37.496 16.107 63.104 1.00 15.46 208 ALA B CA 1
ATOM 4454 C C . ALA B 1 208 ? 38.410 15.643 64.235 1.00 13.55 208 ALA B C 1
ATOM 4455 O O . ALA B 1 208 ? 38.530 16.333 65.249 1.00 15.83 208 ALA B O 1
ATOM 4457 N N . ARG B 1 209 ? 39.049 14.483 64.070 1.00 13.37 209 ARG B N 1
ATOM 4458 C CA . ARG B 1 209 ? 39.981 13.960 65.083 1.00 14.88 209 ARG B CA 1
ATOM 4459 C C . ARG B 1 209 ? 41.155 14.896 65.282 1.00 16.07 209 ARG B C 1
ATOM 4460 O O . ARG B 1 209 ? 41.544 15.161 66.435 1.00 16.62 209 ARG B O 1
ATOM 4468 N N . ILE B 1 210 ? 41.694 15.428 64.181 1.00 13.77 210 ILE B N 1
ATOM 4469 C CA . ILE B 1 210 ? 42.799 16.372 64.289 1.00 13.42 210 ILE B CA 1
ATOM 4470 C C . ILE B 1 210 ? 42.348 17.644 65.024 1.00 15.43 210 ILE B C 1
ATOM 4471 O O . ILE B 1 210 ? 43.005 18.099 65.965 1.00 14.86 210 ILE B O 1
ATOM 4476 N N . ALA B 1 211 ? 41.210 18.197 64.626 1.00 14.55 211 ALA B N 1
ATOM 4477 C CA . ALA B 1 211 ? 40.723 19.414 65.262 1.00 13.30 211 ALA B CA 1
ATOM 4478 C C . ALA B 1 211 ? 40.437 19.187 66.735 1.00 14.74 211 ALA B C 1
ATOM 4479 O O . ALA B 1 211 ? 40.790 20.026 67.563 1.00 14.29 211 ALA B O 1
ATOM 4481 N N . ALA B 1 212 ? 39.815 18.056 67.065 1.00 13.62 212 ALA B N 1
ATOM 4482 C CA . ALA B 1 212 ? 39.503 17.755 68.458 1.00 14.66 212 ALA B CA 1
ATOM 4483 C C . ALA B 1 212 ? 40.765 17.628 69.290 1.00 16.60 212 ALA B C 1
ATOM 4484 O O . ALA B 1 212 ? 40.766 18.008 70.471 1.00 16.02 212 ALA B O 1
ATOM 4486 N N . SER B 1 213 ? 41.824 17.081 68.687 1.00 13.98 213 SER B N 1
ATOM 4487 C CA . SER B 1 213 ? 43.066 16.891 69.433 1.00 14.59 213 SER B CA 1
ATOM 4488 C C . SER B 1 213 ? 43.681 18.234 69.793 1.00 15.15 213 SER B C 1
ATOM 4489 O O . SER B 1 213 ? 44.192 18.398 70.904 1.00 16.06 213 SER B O 1
ATOM 4492 N N . TYR B 1 214 ? 43.621 19.196 68.877 1.00 14.78 214 TYR B N 1
ATOM 4493 C CA . TYR B 1 214 ? 44.139 20.527 69.162 1.00 13.06 214 TYR B CA 1
ATOM 4494 C C . TYR B 1 214 ? 43.277 21.214 70.204 1.00 14.60 214 TYR B C 1
ATOM 4495 O O . TYR B 1 214 ? 43.795 21.894 71.082 1.00 15.74 214 TYR B O 1
ATOM 4504 N N . ALA B 1 215 ? 41.966 21.034 70.117 1.00 13.68 215 ALA B N 1
ATOM 4505 C CA . ALA B 1 215 ? 41.078 21.664 71.085 1.00 14.87 215 ALA B CA 1
ATOM 4506 C C . ALA B 1 215 ? 41.336 21.097 72.468 1.00 16.80 215 ALA B C 1
ATOM 4507 O O . ALA B 1 215 ? 41.343 21.846 73.446 1.00 16.18 215 ALA B O 1
ATOM 4509 N N . GLN B 1 216 ? 41.605 19.792 72.554 1.00 14.75 216 GLN B N 1
ATOM 4510 C CA . GLN B 1 216 ? 41.906 19.163 73.838 1.00 17.04 216 GLN B CA 1
ATOM 4511 C C . GLN B 1 216 ? 43.246 19.655 74.399 1.00 15.54 216 GLN B C 1
ATOM 4512 O O . GLN B 1 216 ? 43.359 19.886 75.591 1.00 17.68 216 GLN B O 1
ATOM 4518 N N . LEU B 1 217 ? 44.255 19.798 73.541 1.00 15.51 217 LEU B N 1
ATOM 4519 C CA . LEU B 1 217 ? 45.535 20.388 73.951 1.00 16.56 217 LEU B CA 1
ATOM 4520 C C . LEU B 1 217 ? 45.342 21.758 74.612 1.00 17.71 217 LEU B C 1
ATOM 4521 O O . LEU B 1 217 ? 45.952 22.063 75.643 1.00 16.83 217 LEU B O 1
ATOM 4526 N N . LEU B 1 218 ? 44.509 22.593 74.006 1.00 15.73 218 LEU B N 1
ATOM 4527 C CA . LEU B 1 218 ? 44.232 23.926 74.521 1.00 13.79 218 LEU B CA 1
ATOM 4528 C C . LEU B 1 218 ? 43.536 23.848 75.871 1.00 17.12 218 LEU B C 1
ATOM 4529 O O . LEU B 1 218 ? 43.963 24.480 76.844 1.00 17.91 218 LEU B O 1
ATOM 4534 N N . ARG B 1 219 ? 42.473 23.065 75.940 1.00 17.37 219 ARG B N 1
ATOM 4535 C CA A ARG B 1 219 ? 41.723 22.900 77.180 0.57 20.75 219 ARG B CA 1
ATOM 4536 C CA B ARG B 1 219 ? 41.731 22.940 77.183 0.43 20.20 219 ARG B CA 1
ATOM 4537 C C . ARG B 1 219 ? 42.607 22.407 78.320 1.00 20.89 219 ARG B C 1
ATOM 4538 O O . ARG B 1 219 ? 42.494 22.874 79.460 1.00 23.32 219 ARG B O 1
ATOM 4553 N N . GLU B 1 220 ? 43.509 21.472 78.033 1.00 18.94 220 GLU B N 1
ATOM 4554 C CA . GLU B 1 220 ? 44.374 20.944 79.099 1.00 23.16 220 GLU B CA 1
ATOM 4555 C C . GLU B 1 220 ? 45.410 21.964 79.567 1.00 23.77 220 GLU B C 1
ATOM 4556 O O . GLU B 1 220 ? 45.987 21.834 80.650 1.00 24.20 220 GLU B O 1
ATOM 4562 N N . SER B 1 221 ? 45.647 22.982 78.751 1.00 19.92 221 SER B N 1
ATOM 4563 C CA . SER B 1 221 ? 46.550 24.069 79.117 1.00 19.49 221 SER B CA 1
ATOM 4564 C C . SER B 1 221 ? 45.778 25.243 79.708 1.00 19.21 221 SER B C 1
ATOM 4565 O O . SER B 1 221 ? 46.319 26.342 79.854 1.00 25.84 221 SER B O 1
ATOM 4568 N N . GLY B 1 222 ? 44.501 25.022 79.993 1.00 17.45 222 GLY B N 1
ATOM 4569 C CA . GLY B 1 222 ? 43.636 26.048 80.553 1.00 21.65 222 GLY B CA 1
ATOM 4570 C C . GLY B 1 222 ? 43.125 27.135 79.616 1.00 24.90 222 GLY B C 1
ATOM 4571 O O . GLY B 1 222 ? 42.766 28.225 80.066 1.00 26.36 222 GLY B O 1
ATOM 4572 N N . ILE B 1 223 ? 43.075 26.843 78.317 1.00 17.91 223 ILE B N 1
ATOM 4573 C CA . ILE B 1 223 ? 42.585 27.788 77.327 1.00 19.43 223 ILE B CA 1
ATOM 4574 C C . ILE B 1 223 ? 41.324 27.231 76.705 1.00 19.49 223 ILE B C 1
ATOM 4575 O O . ILE B 1 223 ? 41.340 26.149 76.107 1.00 20.18 223 ILE B O 1
ATOM 4580 N N . ALA B 1 224 ? 40.228 27.953 76.888 1.00 22.34 224 ALA B N 1
ATOM 4581 C CA . ALA B 1 224 ? 38.959 27.574 76.306 1.00 23.54 224 ALA B CA 1
ATOM 4582 C C . ALA B 1 224 ? 39.019 27.683 74.790 1.00 20.82 224 ALA B C 1
ATOM 4583 O O . ALA B 1 224 ? 39.601 28.610 74.239 1.00 23.50 224 ALA B O 1
ATOM 4585 N N . CYS B 1 225 ? 38.402 26.718 74.139 1.00 19.86 225 CYS B N 1
ATOM 4586 C CA . CYS B 1 225 ? 38.359 26.644 72.704 1.00 20.79 225 CYS B CA 1
ATOM 4587 C C . CYS B 1 225 ? 36.894 26.572 72.289 1.00 21.40 225 CYS B C 1
ATOM 4588 O O . CYS B 1 225 ? 36.387 25.484 72.023 1.00 28.98 225 CYS B O 1
ATOM 4591 N N . ASP B 1 226 ? 36.211 27.716 72.253 1.00 17.10 226 ASP B N 1
ATOM 4592 C CA . ASP B 1 226 ? 34.760 27.710 72.154 1.00 21.31 226 ASP B CA 1
ATOM 4593 C C . ASP B 1 226 ? 34.220 27.457 70.758 1.00 17.69 226 ASP B C 1
ATOM 4594 O O . ASP B 1 226 ? 33.121 26.898 70.622 1.00 20.99 226 ASP B O 1
ATOM 4599 N N . THR B 1 227 ? 34.957 27.886 69.735 1.00 15.04 227 THR B N 1
ATOM 4600 C CA . THR B 1 227 ? 34.516 27.717 68.356 1.00 12.96 227 THR B CA 1
ATOM 4601 C C . THR B 1 227 ? 35.488 26.804 67.632 1.00 12.84 227 THR B C 1
ATOM 4602 O O . THR B 1 227 ? 36.706 26.938 67.771 1.00 12.74 227 THR B O 1
ATOM 4606 N N . ILE B 1 228 ? 34.947 25.838 66.901 1.00 11.40 228 ILE B N 1
ATOM 4607 C CA . ILE B 1 228 ? 35.724 25.103 65.898 1.00 10.97 228 ILE B CA 1
ATOM 4608 C C . ILE B 1 228 ? 34.913 25.197 64.649 1.00 10.67 228 ILE B C 1
ATOM 4609 O O . ILE B 1 228 ? 33.811 24.651 64.545 1.00 10.91 228 ILE B O 1
ATOM 4614 N N . THR B 1 229 ? 35.454 25.911 63.677 1.00 10.33 229 THR B N 1
ATOM 4615 C CA . THR B 1 229 ? 34.662 26.279 62.517 1.00 10.05 229 THR B CA 1
ATOM 4616 C C . THR B 1 229 ? 35.313 25.770 61.251 1.00 11.61 229 THR B C 1
ATOM 4617 O O . THR B 1 229 ? 36.536 25.692 61.142 1.00 12.86 229 THR B O 1
ATOM 4621 N N . GLY B 1 230 ? 34.483 25.427 60.275 1.00 10.52 230 GLY B N 1
ATOM 4622 C CA . GLY B 1 230 ? 35.026 24.895 59.040 1.00 12.25 230 GLY B CA 1
ATOM 4623 C C . GLY B 1 230 ? 33.891 24.215 58.324 1.00 12.22 230 GLY B C 1
ATOM 4624 O O . GLY B 1 230 ? 32.731 24.543 58.553 1.00 11.51 230 GLY B O 1
ATOM 4625 N N . GLY B 1 231 ? 34.221 23.272 57.446 1.00 13.58 231 GLY B N 1
ATOM 4626 C CA . GLY B 1 231 ? 33.189 22.596 56.686 1.00 14.66 231 GLY B CA 1
ATOM 4627 C C . GLY B 1 231 ? 32.819 23.316 55.414 1.00 15.28 231 GLY B C 1
ATOM 4628 O O . GLY B 1 231 ? 32.816 24.548 55.328 1.00 18.05 231 GLY B O 1
ATOM 4629 N N . GLY B 1 232 ? 32.489 22.516 54.411 1.00 12.13 232 GLY B N 1
ATOM 4630 C CA . GLY B 1 232 ? 32.004 23.050 53.156 1.00 9.71 232 GLY B CA 1
ATOM 4631 C C . GLY B 1 232 ? 30.788 22.258 52.700 1.00 9.36 232 GLY B C 1
ATOM 4632 O O . GLY B 1 232 ? 30.300 21.355 53.365 1.00 10.92 232 GLY B O 1
ATOM 4633 N N . THR B 1 233 ? 30.282 22.595 51.529 1.00 10.07 233 THR B N 1
ATOM 4634 C CA . THR B 1 233 ? 29.054 21.991 51.069 1.00 11.10 233 THR B CA 1
ATOM 4635 C C . THR B 1 233 ? 29.131 20.459 50.974 1.00 12.90 233 THR B C 1
ATOM 4636 O O . THR B 1 233 ? 28.177 19.771 51.299 1.00 12.32 233 THR B O 1
ATOM 4640 N N . GLY B 1 234 ? 30.286 19.939 50.573 1.00 10.43 234 GLY B N 1
ATOM 4641 C CA . GLY B 1 234 ? 30.472 18.495 50.510 1.00 13.02 234 GLY B CA 1
ATOM 4642 C C . GLY B 1 234 ? 30.667 17.767 51.838 1.00 12.10 234 GLY B C 1
ATOM 4643 O O . GLY B 1 234 ? 30.454 16.568 51.903 1.00 13.19 234 GLY B O 1
ATOM 4644 N N . SER B 1 235 ? 31.076 18.477 52.875 1.00 11.23 235 SER B N 1
ATOM 4645 C CA . SER B 1 235 ? 31.431 17.811 54.126 1.00 12.25 235 SER B CA 1
ATOM 4646 C C . SER B 1 235 ? 30.463 18.097 55.263 1.00 11.93 235 SER B C 1
ATOM 4647 O O . SER B 1 235 ? 30.557 17.433 56.280 1.00 11.15 235 SER B O 1
ATOM 4650 N N . VAL B 1 236 ? 29.557 19.057 55.116 1.00 10.99 236 VAL B N 1
ATOM 4651 C CA . VAL B 1 236 ? 28.779 19.461 56.305 1.00 11.71 236 VAL B CA 1
ATOM 4652 C C . VAL B 1 236 ? 27.817 18.355 56.761 1.00 13.38 236 VAL B C 1
ATOM 4653 O O . VAL B 1 236 ? 27.430 18.328 57.935 1.00 12.12 236 VAL B O 1
ATOM 4657 N N . GLU B 1 237 ? 27.439 17.439 55.871 1.00 11.30 237 GLU B N 1
ATOM 4658 C CA . GLU B 1 237 ? 26.695 16.245 56.261 1.00 12.33 237 GLU B CA 1
ATOM 4659 C C . GLU B 1 237 ? 27.399 15.528 57.429 1.00 15.98 237 GLU B C 1
ATOM 4660 O O . GLU B 1 237 ? 26.763 15.029 58.374 1.00 17.99 237 GLU B O 1
ATOM 4666 N N . PHE B 1 238 ? 28.727 15.511 57.378 1.00 11.86 238 PHE B N 1
ATOM 4667 C CA . PHE B 1 238 ? 29.509 14.802 58.371 1.00 12.22 238 PHE B CA 1
ATOM 4668 C C . PHE B 1 238 ? 29.969 15.760 59.463 1.00 12.73 238 PHE B C 1
ATOM 4669 O O . PHE B 1 238 ? 29.892 15.414 60.638 1.00 14.21 238 PHE B O 1
ATOM 4677 N N . ASP B 1 239 ? 30.439 16.957 59.093 1.00 12.48 239 ASP B N 1
ATOM 4678 C CA . ASP B 1 239 ? 30.966 17.898 60.084 1.00 12.15 239 ASP B CA 1
ATOM 4679 C C . ASP B 1 239 ? 29.908 18.295 61.116 1.00 12.44 239 ASP B C 1
ATOM 4680 O O . ASP B 1 239 ? 30.221 18.464 62.315 1.00 13.04 239 ASP B O 1
ATOM 4685 N N . ALA B 1 240 ? 28.656 18.436 60.681 1.00 12.41 240 ALA B N 1
ATOM 4686 C CA . ALA B 1 240 ? 27.606 18.857 61.616 1.00 12.00 240 ALA B CA 1
ATOM 4687 C C . ALA B 1 240 ? 27.394 17.816 62.708 1.00 12.80 240 ALA B C 1
ATOM 4688 O O . ALA B 1 240 ? 27.059 18.143 63.846 1.00 15.75 240 ALA B O 1
ATOM 4690 N N . ALA B 1 241 ? 27.585 16.555 62.352 1.00 13.87 241 ALA B N 1
ATOM 4691 C CA . ALA B 1 241 ? 27.341 15.438 63.253 1.00 17.65 241 ALA B CA 1
ATOM 4692 C C . ALA B 1 241 ? 28.578 14.989 64.046 1.00 17.35 241 ALA B C 1
ATOM 4693 O O . ALA B 1 241 ? 28.498 14.074 64.870 1.00 21.98 241 ALA B O 1
ATOM 4695 N N . SER B 1 242 ? 29.713 15.633 63.806 1.00 16.52 242 SER B N 1
ATOM 4696 C CA . SER B 1 242 ? 30.987 15.194 64.371 1.00 17.84 242 SER B CA 1
ATOM 4697 C C . SER B 1 242 ? 31.059 15.315 65.886 1.00 17.06 242 SER B C 1
ATOM 4698 O O . SER B 1 242 ? 31.813 14.596 66.537 1.00 20.40 242 SER B O 1
ATOM 4701 N N . GLY B 1 243 ? 30.319 16.270 66.434 1.00 15.52 243 GLY B N 1
ATOM 4702 C CA . GLY B 1 243 ? 30.450 16.592 67.847 1.00 16.45 243 GLY B CA 1
ATOM 4703 C C . GLY B 1 243 ? 31.730 17.370 68.114 1.00 18.33 243 GLY B C 1
ATOM 4704 O O . GLY B 1 243 ? 32.150 17.498 69.283 1.00 21.98 243 GLY B O 1
ATOM 4705 N N . VAL B 1 244 ? 32.363 17.869 67.045 1.00 14.01 244 VAL B N 1
ATOM 4706 C CA . VAL B 1 244 ? 33.596 18.630 67.166 1.00 14.63 244 VAL B CA 1
ATOM 4707 C C . VAL B 1 244 ? 33.405 20.044 66.602 1.00 14.94 244 VAL B C 1
ATOM 4708 O O . VAL B 1 244 ? 33.612 21.037 67.298 1.00 13.79 244 VAL B O 1
ATOM 4712 N N . TYR B 1 245 ? 33.033 20.141 65.327 1.00 13.00 245 TYR B N 1
ATOM 4713 C CA . TYR B 1 245 ? 32.672 21.436 64.759 1.00 11.51 245 TYR B CA 1
ATOM 4714 C C . TYR B 1 245 ? 31.503 22.082 65.484 1.00 13.03 245 TYR B C 1
ATOM 4715 O O . TYR B 1 245 ? 30.518 21.411 65.799 1.00 13.66 245 TYR B O 1
ATOM 4724 N N . THR B 1 246 ? 31.603 23.387 65.687 1.00 11.44 246 THR B N 1
ATOM 4725 C CA . THR B 1 246 ? 30.536 24.159 66.317 1.00 11.60 246 THR B CA 1
ATOM 4726 C C . THR B 1 246 ? 29.853 25.109 65.330 1.00 11.25 246 THR B C 1
ATOM 4727 O O . THR B 1 246 ? 28.808 25.675 65.615 1.00 11.69 246 THR B O 1
ATOM 4731 N N . GLU B 1 247 ? 30.496 25.305 64.188 1.00 10.85 247 GLU B N 1
ATOM 4732 C CA . GLU B 1 247 ? 30.053 26.267 63.193 1.00 10.69 247 GLU B CA 1
ATOM 4733 C C . GLU B 1 247 ? 30.436 25.728 61.813 1.00 10.23 247 GLU B C 1
ATOM 4734 O O . GLU B 1 247 ? 31.540 25.208 61.629 1.00 11.44 247 GLU B O 1
ATOM 4740 N N . LEU B 1 248 ? 29.493 25.831 60.868 1.00 10.27 248 LEU B N 1
ATOM 4741 C CA . LEU B 1 248 ? 29.668 25.347 59.489 1.00 9.86 248 LEU B CA 1
ATOM 4742 C C . LEU B 1 248 ? 29.795 26.527 58.538 1.00 10.42 248 LEU B C 1
ATOM 4743 O O . LEU B 1 248 ? 29.041 27.502 58.671 1.00 12.10 248 LEU B O 1
ATOM 4748 N N . GLN B 1 249 ? 30.709 26.420 57.569 1.00 9.31 249 GLN B N 1
ATOM 4749 C CA . GLN B 1 249 ? 30.992 27.515 56.638 1.00 10.70 249 GLN B CA 1
ATOM 4750 C C . GLN B 1 249 ? 30.595 27.233 55.191 1.00 11.05 249 GLN B C 1
ATOM 4751 O O . GLN B 1 249 ? 31.198 27.796 54.272 1.00 14.56 249 GLN B O 1
ATOM 4757 N N . ALA B 1 250 ? 29.641 26.349 54.956 1.00 10.11 250 ALA B N 1
ATOM 4758 C CA . ALA B 1 250 ? 29.250 26.038 53.561 1.00 10.10 250 ALA B CA 1
ATOM 4759 C C . ALA B 1 250 ? 28.801 27.283 52.787 1.00 10.37 250 ALA B C 1
ATOM 4760 O O . ALA B 1 250 ? 28.226 28.197 53.371 1.00 10.98 250 ALA B O 1
ATOM 4762 N N . GLY B 1 251 ? 29.109 27.316 51.485 1.00 9.12 251 GLY B N 1
ATOM 4763 C CA . GLY B 1 251 ? 28.800 28.460 50.621 1.00 9.16 251 GLY B CA 1
ATOM 4764 C C . GLY B 1 251 ? 28.088 28.055 49.337 1.00 9.18 251 GLY B C 1
ATOM 4765 O O . GLY B 1 251 ? 27.070 28.637 49.002 1.00 10.89 251 GLY B O 1
ATOM 4766 N N . SER B 1 252 ? 28.600 27.042 48.648 1.00 9.34 252 SER B N 1
ATOM 4767 C CA . SER B 1 252 ? 28.068 26.691 47.327 1.00 8.96 252 SER B CA 1
ATOM 4768 C C . SER B 1 252 ? 26.692 26.037 47.356 1.00 8.63 252 SER B C 1
ATOM 4769 O O . SER B 1 252 ? 26.005 26.029 46.322 1.00 9.92 252 SER B O 1
ATOM 4772 N N . TYR B 1 253 ? 26.314 25.467 48.493 1.00 8.77 253 TYR B N 1
ATOM 4773 C CA . TYR B 1 253 ? 25.081 24.727 48.658 1.00 9.83 253 TYR B CA 1
ATOM 4774 C C . TYR B 1 253 ? 23.848 25.470 48.142 1.00 8.99 253 TYR B C 1
ATOM 4775 O O . TYR B 1 253 ? 22.883 24.833 47.737 1.00 10.95 253 TYR B O 1
ATOM 4784 N N . ALA B 1 254 ? 23.844 26.798 48.227 1.00 8.85 254 ALA B N 1
ATOM 4785 C CA . ALA B 1 254 ? 22.632 27.539 47.850 1.00 9.72 254 ALA B CA 1
ATOM 4786 C C . ALA B 1 254 ? 22.359 27.460 46.362 1.00 9.18 254 ALA B C 1
ATOM 4787 O O . ALA B 1 254 ? 21.215 27.685 45.933 1.00 10.70 254 ALA B O 1
ATOM 4789 N N . PHE B 1 255 ? 23.409 27.146 45.597 1.00 8.91 255 PHE B N 1
ATOM 4790 C CA . PHE B 1 255 ? 23.427 27.251 44.138 1.00 8.72 255 PHE B CA 1
ATOM 4791 C C . PHE B 1 255 ? 23.635 25.943 43.423 1.00 9.32 255 PHE B C 1
ATOM 4792 O O . PHE B 1 255 ? 22.905 25.629 42.469 1.00 9.74 255 PHE B O 1
ATOM 4800 N N . MET B 1 256 ? 24.659 25.221 43.862 1.00 10.83 256 MET B N 1
ATOM 4801 C CA . MET B 1 256 ? 25.208 24.031 43.207 1.00 10.81 256 MET B CA 1
ATOM 4802 C C . MET B 1 256 ? 25.797 24.330 41.837 1.00 11.47 256 MET B C 1
ATOM 4803 O O . MET B 1 256 ? 25.556 25.381 41.246 1.00 12.70 256 MET B O 1
ATOM 4808 N N . ASP B 1 257 ? 26.626 23.404 41.378 1.00 9.55 257 ASP B N 1
ATOM 4809 C CA . ASP B 1 257 ? 27.318 23.526 40.094 1.00 9.25 257 ASP B CA 1
ATOM 4810 C C . ASP B 1 257 ? 27.567 22.102 39.591 1.00 11.12 257 ASP B C 1
ATOM 4811 O O . ASP B 1 257 ? 27.198 21.126 40.285 1.00 12.30 257 ASP B O 1
ATOM 4816 N N . SER B 1 258 ? 28.142 21.936 38.406 1.00 9.81 258 SER B N 1
ATOM 4817 C CA A SER B 1 258 ? 28.248 20.583 37.880 0.80 10.70 258 SER B CA 1
ATOM 4818 C CA B SER B 1 258 ? 28.322 20.605 37.838 0.20 11.80 258 SER B CA 1
ATOM 4819 C C . SER B 1 258 ? 29.351 19.768 38.596 1.00 10.75 258 SER B C 1
ATOM 4820 O O . SER B 1 258 ? 29.261 18.535 38.622 1.00 16.36 258 SER B O 1
ATOM 4825 N N . ASP B 1 259 ? 30.359 20.427 39.182 1.00 11.02 259 ASP B N 1
ATOM 4826 C CA . ASP B 1 259 ? 31.411 19.698 39.894 1.00 12.38 259 ASP B CA 1
ATOM 4827 C C . ASP B 1 259 ? 30.810 19.107 41.178 1.00 13.73 259 ASP B C 1
ATOM 4828 O O . ASP B 1 259 ? 30.921 17.899 41.405 1.00 15.00 259 ASP B O 1
ATOM 4833 N N . TYR B 1 260 ? 30.143 19.926 41.992 1.00 10.71 260 TYR B N 1
ATOM 4834 C CA . TYR B 1 260 ? 29.453 19.370 43.155 1.00 12.43 260 TYR B CA 1
ATOM 4835 C C . TYR B 1 260 ? 28.366 18.393 42.739 1.00 13.90 260 TYR B C 1
ATOM 4836 O O . TYR B 1 260 ? 28.098 17.409 43.453 1.00 13.90 260 TYR B O 1
ATOM 4845 N N . GLY B 1 261 ? 27.750 18.638 41.588 1.00 11.64 261 GLY B N 1
ATOM 4846 C CA . GLY B 1 261 ? 26.704 17.749 41.093 1.00 13.55 261 GLY B CA 1
ATOM 4847 C C . GLY B 1 261 ? 27.201 16.335 40.854 1.00 15.47 261 GLY B C 1
ATOM 4848 O O . GLY B 1 261 ? 26.412 15.383 40.886 1.00 19.98 261 GLY B O 1
ATOM 4849 N N . ALA B 1 262 ? 28.498 16.186 40.614 1.00 13.91 262 ALA B N 1
ATOM 4850 C CA . ALA B 1 262 ? 29.085 14.875 40.352 1.00 15.29 262 ALA B CA 1
ATOM 4851 C C . ALA B 1 262 ? 29.323 14.066 41.636 1.00 15.25 262 ALA B C 1
ATOM 4852 O O . ALA B 1 262 ? 29.634 12.874 41.576 1.00 18.02 262 ALA B O 1
ATOM 4854 N N . ASN B 1 263 ? 29.209 14.706 42.798 1.00 12.68 263 ASN B N 1
ATOM 4855 C CA . ASN B 1 263 ? 29.275 13.947 44.048 1.00 13.31 263 ASN B CA 1
ATOM 4856 C C . ASN B 1 263 ? 28.063 13.030 44.182 1.00 14.97 263 ASN B C 1
ATOM 4857 O O . ASN B 1 263 ? 26.986 13.298 43.639 1.00 16.38 263 ASN B O 1
ATOM 4862 N N . GLU B 1 264 ? 28.241 11.975 44.962 1.00 13.99 264 GLU B N 1
ATOM 4863 C CA . GLU B 1 264 ? 27.132 11.159 45.437 1.00 14.44 264 GLU B CA 1
ATOM 4864 C C . GLU B 1 264 ? 26.409 11.881 46.590 1.00 14.60 264 GLU B C 1
ATOM 4865 O O . GLU B 1 264 ? 27.048 12.353 47.535 1.00 16.66 264 GLU B O 1
ATOM 4871 N N . TRP B 1 265 ? 25.093 12.016 46.488 1.00 14.66 265 TRP B N 1
ATOM 4872 C CA . TRP B 1 265 ? 24.316 12.762 47.484 1.00 13.07 265 TRP B CA 1
ATOM 4873 C C . TRP B 1 265 ? 23.164 11.925 48.029 1.00 15.71 265 TRP B C 1
ATOM 4874 O O . TRP B 1 265 ? 22.047 12.437 48.184 1.00 20.63 265 TRP B O 1
ATOM 4885 N N . ASN B 1 266 ? 23.426 10.651 48.301 1.00 14.59 266 ASN B N 1
ATOM 4886 C CA . ASN B 1 266 ? 22.346 9.730 48.638 1.00 14.83 266 ASN B CA 1
ATOM 4887 C C . ASN B 1 266 ? 22.087 9.651 50.139 1.00 15.65 266 ASN B C 1
ATOM 4888 O O . ASN B 1 266 ? 21.429 8.718 50.624 1.00 20.92 266 ASN B O 1
ATOM 4893 N N . GLY B 1 267 ? 22.533 10.659 50.867 1.00 14.33 267 GLY B N 1
ATOM 4894 C CA . GLY B 1 267 ? 22.301 10.691 52.294 1.00 13.57 267 GLY B CA 1
ATOM 4895 C C . GLY B 1 267 ? 21.202 11.658 52.695 1.00 13.39 267 GLY B C 1
ATOM 4896 O O . GLY B 1 267 ? 20.222 11.843 51.979 1.00 15.23 267 GLY B O 1
ATOM 4897 N N . PRO B 1 268 ? 21.365 12.295 53.856 1.00 13.56 268 PRO B N 1
ATOM 4898 C CA . PRO B 1 268 ? 20.263 13.059 54.453 1.00 14.52 268 PRO B CA 1
ATOM 4899 C C . PRO B 1 268 ? 20.175 14.482 53.982 1.00 17.73 268 PRO B C 1
ATOM 4900 O O . PRO B 1 268 ? 19.218 15.186 54.308 1.00 22.71 268 PRO B O 1
ATOM 4904 N N . LEU B 1 269 ? 21.166 14.908 53.212 1.00 20.88 269 LEU B N 1
ATOM 4905 C CA . LEU B 1 269 ? 21.290 16.302 52.885 1.00 24.14 269 LEU B CA 1
ATOM 4906 C C . LEU B 1 269 ? 21.592 16.398 51.407 1.00 21.57 269 LEU B C 1
ATOM 4907 O O . LEU B 1 269 ? 22.554 15.785 50.923 1.00 22.06 269 LEU B O 1
ATOM 4912 N N . LYS B 1 270 ? 20.728 17.098 50.678 1.00 19.31 270 LYS B N 1
ATOM 4913 C CA . LYS B 1 270 ? 20.838 17.221 49.228 1.00 20.24 270 LYS B CA 1
ATOM 4914 C C . LYS B 1 270 ? 20.399 18.622 48.800 1.00 19.98 270 LYS B C 1
ATOM 4915 O O . LYS B 1 270 ? 19.505 19.203 49.420 1.00 24.71 270 LYS B O 1
ATOM 4921 N N . PHE B 1 271 ? 21.002 19.148 47.740 1.00 15.12 271 PHE B N 1
ATOM 4922 C CA . PHE B 1 271 ? 20.677 20.478 47.242 1.00 14.11 271 PHE B CA 1
ATOM 4923 C C . PHE B 1 271 ? 20.296 20.500 45.765 1.00 17.72 271 PHE B C 1
ATOM 4924 O O . PHE B 1 271 ? 20.790 19.701 44.971 1.00 21.66 271 PHE B O 1
ATOM 4932 N N . GLN B 1 272 ? 19.395 21.414 45.421 1.00 13.99 272 GLN B N 1
ATOM 4933 C CA . GLN B 1 272 ? 18.876 21.587 44.063 1.00 15.15 272 GLN B CA 1
ATOM 4934 C C . GLN B 1 272 ? 19.760 22.526 43.247 1.00 11.95 272 GLN B C 1
ATOM 4935 O O . GLN B 1 272 ? 20.389 23.441 43.803 1.00 11.97 272 GLN B O 1
ATOM 4941 N N . ASN B 1 273 ? 19.805 22.370 41.923 1.00 11.73 273 ASN B N 1
ATOM 4942 C CA . ASN B 1 273 ? 20.431 23.419 41.107 1.00 10.85 273 ASN B CA 1
ATOM 4943 C C . ASN B 1 273 ? 19.598 24.675 41.128 1.00 11.93 273 ASN B C 1
ATOM 4944 O O . ASN B 1 273 ? 18.405 24.624 40.791 1.00 15.83 273 ASN B O 1
ATOM 4949 N N . SER B 1 274 ? 20.204 25.801 41.492 1.00 10.13 274 SER B N 1
ATOM 4950 C CA . SER B 1 274 ? 19.464 27.061 41.416 1.00 9.68 274 SER B CA 1
ATOM 4951 C C . SER B 1 274 ? 20.150 28.101 40.576 1.00 10.26 274 SER B C 1
ATOM 4952 O O . SER B 1 274 ? 19.583 29.157 40.354 1.00 10.56 274 SER B O 1
ATOM 4955 N N . LEU B 1 275 ? 21.368 27.815 40.111 1.00 8.46 275 LEU B N 1
ATOM 4956 C CA . LEU B 1 275 ? 22.193 28.805 39.424 1.00 7.65 275 LEU B CA 1
ATOM 4957 C C . LEU B 1 275 ? 22.484 28.375 37.993 1.00 9.20 275 LEU B C 1
ATOM 4958 O O . LEU B 1 275 ? 22.956 27.258 37.754 1.00 9.95 275 LEU B O 1
ATOM 4963 N N . PHE B 1 276 ? 22.175 29.254 37.056 1.00 7.40 276 PHE B N 1
ATOM 4964 C CA . PHE B 1 276 ? 22.350 28.946 35.638 1.00 9.35 276 PHE B CA 1
ATOM 4965 C C . PHE B 1 276 ? 22.956 30.103 34.896 1.00 7.88 276 PHE B C 1
ATOM 4966 O O . PHE B 1 276 ? 22.814 31.269 35.276 1.00 9.72 276 PHE B O 1
ATOM 4974 N N . VAL B 1 277 ? 23.617 29.797 33.777 1.00 7.75 277 VAL B N 1
ATOM 4975 C CA . VAL B 1 277 ? 24.004 30.805 32.798 1.00 9.41 277 VAL B CA 1
ATOM 4976 C C . VAL B 1 277 ? 23.096 30.633 31.596 1.00 9.37 277 VAL B C 1
ATOM 4977 O O . VAL B 1 277 ? 22.980 29.535 31.009 1.00 10.61 277 VAL B O 1
ATOM 4981 N N . LEU B 1 278 ? 22.384 31.702 31.287 1.00 10.60 278 LEU B N 1
ATOM 4982 C CA . LEU B 1 278 ? 21.483 31.710 30.136 1.00 10.22 278 LEU B CA 1
ATOM 4983 C C . LEU B 1 278 ? 22.279 32.064 28.892 1.00 10.42 278 LEU B C 1
ATOM 4984 O O . LEU B 1 278 ? 23.013 33.050 28.915 1.00 11.04 278 LEU B O 1
ATOM 4989 N N . SER B 1 279 ? 22.111 31.285 27.821 1.00 7.53 279 SER B N 1
ATOM 4990 C CA . SER B 1 279 ? 22.902 31.497 26.599 1.00 8.58 279 SER B CA 1
ATOM 4991 C C . SER B 1 279 ? 22.061 31.293 25.348 1.00 9.47 279 SER B C 1
ATOM 4992 O O . SER B 1 279 ? 21.154 30.494 25.334 1.00 12.29 279 SER B O 1
ATOM 4995 N N . THR B 1 280 ? 22.399 32.025 24.289 1.00 8.20 280 THR B N 1
ATOM 4996 C CA . THR B 1 280 ? 21.676 31.956 23.026 1.00 8.85 280 THR B CA 1
ATOM 4997 C C . THR B 1 280 ? 22.490 31.202 21.986 1.00 8.32 280 THR B C 1
ATOM 4998 O O . THR B 1 280 ? 23.730 31.368 21.893 1.00 10.05 280 THR B O 1
ATOM 5002 N N . VAL B 1 281 ? 21.802 30.381 21.193 1.00 8.69 281 VAL B N 1
ATOM 5003 C CA . VAL B 1 281 ? 22.419 29.764 20.014 1.00 9.63 281 VAL B CA 1
ATOM 5004 C C . VAL B 1 281 ? 22.688 30.813 18.938 1.00 10.92 281 VAL B C 1
ATOM 5005 O O . VAL B 1 281 ? 21.746 31.423 18.419 1.00 10.48 281 VAL B O 1
ATOM 5009 N N . MET B 1 282 ? 23.955 31.053 18.610 1.00 8.94 282 MET B N 1
ATOM 5010 C CA . MET B 1 282 ? 24.217 32.146 17.662 1.00 9.31 282 MET B CA 1
ATOM 5011 C C . MET B 1 282 ? 24.868 31.691 16.359 1.00 10.96 282 MET B C 1
ATOM 5012 O O . MET B 1 282 ? 25.186 32.514 15.512 1.00 12.37 282 MET B O 1
ATOM 5017 N N . SER B 1 283 ? 25.045 30.387 16.187 1.00 10.08 283 SER B N 1
ATOM 5018 C CA . SER B 1 283 ? 25.473 29.858 14.891 1.00 10.55 283 SER B CA 1
ATOM 5019 C C . SER B 1 283 ? 25.067 28.400 14.823 1.00 11.86 283 SER B C 1
ATOM 5020 O O . SER B 1 283 ? 25.122 27.677 15.828 1.00 11.60 283 SER B O 1
ATOM 5023 N N . THR B 1 284 ? 24.616 27.990 13.650 1.00 11.86 284 THR B N 1
ATOM 5024 C CA . THR B 1 284 ? 24.272 26.609 13.374 1.00 14.25 284 THR B CA 1
ATOM 5025 C C . THR B 1 284 ? 25.031 26.206 12.104 1.00 14.29 284 THR B C 1
ATOM 5026 O O . THR B 1 284 ? 24.439 26.041 11.039 1.00 16.13 284 THR B O 1
ATOM 5030 N N . PRO B 1 285 ? 26.357 26.084 12.204 1.00 14.55 285 PRO B N 1
ATOM 5031 C CA . PRO B 1 285 ? 27.220 26.111 11.005 1.00 15.34 285 PRO B CA 1
ATOM 5032 C C . PRO B 1 285 ? 27.355 24.792 10.253 1.00 17.06 285 PRO B C 1
ATOM 5033 O O . PRO B 1 285 ? 27.746 24.789 9.086 1.00 18.71 285 PRO B O 1
ATOM 5037 N N . ALA B 1 286 ? 27.046 23.683 10.910 1.00 16.96 286 ALA B N 1
ATOM 5038 C CA . ALA B 1 286 ? 27.226 22.365 10.309 1.00 23.70 286 ALA B CA 1
ATOM 5039 C C . ALA B 1 286 ? 26.382 21.374 11.090 1.00 23.12 286 ALA B C 1
ATOM 5040 O O . ALA B 1 286 ? 26.089 21.610 12.245 1.00 20.99 286 ALA B O 1
ATOM 5042 N N A PRO B 1 287 ? 25.983 20.278 10.435 0.63 24.96 287 PRO B N 1
ATOM 5043 N N B PRO B 1 287 ? 25.985 20.249 10.475 0.37 24.99 287 PRO B N 1
ATOM 5044 C CA A PRO B 1 287 ? 25.315 19.198 11.153 0.63 25.30 287 PRO B CA 1
ATOM 5045 C CA B PRO B 1 287 ? 25.016 19.356 11.132 0.37 25.01 287 PRO B CA 1
ATOM 5046 C C A PRO B 1 287 ? 26.207 18.708 12.278 0.63 24.09 287 PRO B C 1
ATOM 5047 C C B PRO B 1 287 ? 25.348 18.934 12.575 0.37 23.16 287 PRO B C 1
ATOM 5048 O O A PRO B 1 287 ? 27.421 18.522 12.096 0.63 24.27 287 PRO B O 1
ATOM 5049 O O B PRO B 1 287 ? 24.439 18.793 13.383 0.37 24.54 287 PRO B O 1
ATOM 5056 N N A GLY B 1 288 ? 25.613 18.543 13.451 0.63 18.67 288 GLY B N 1
ATOM 5057 N N B GLY B 1 288 ? 26.620 18.745 12.900 0.37 22.11 288 GLY B N 1
ATOM 5058 C CA A GLY B 1 288 ? 26.336 18.001 14.573 0.63 18.67 288 GLY B CA 1
ATOM 5059 C CA B GLY B 1 288 ? 26.965 18.120 14.164 0.37 20.76 288 GLY B CA 1
ATOM 5060 C C A GLY B 1 288 ? 26.802 19.032 15.575 0.63 16.79 288 GLY B C 1
ATOM 5061 C C B GLY B 1 288 ? 27.170 19.040 15.351 0.37 17.85 288 GLY B C 1
ATOM 5062 O O A GLY B 1 288 ? 27.181 18.683 16.687 0.63 17.90 288 GLY B O 1
ATOM 5063 O O B GLY B 1 288 ? 27.647 18.602 16.399 0.37 17.06 288 GLY B O 1
ATOM 5064 N N . ARG B 1 289 ? 26.799 20.307 15.209 1.00 16.74 289 ARG B N 1
ATOM 5065 C CA . ARG B 1 289 ? 27.144 21.291 16.223 1.00 17.41 289 ARG B CA 1
ATOM 5066 C C . ARG B 1 289 ? 26.398 22.605 16.109 1.00 13.79 289 ARG B C 1
ATOM 5067 O O . ARG B 1 289 ? 25.950 23.019 15.024 1.00 14.53 289 ARG B O 1
ATOM 5075 N N . VAL B 1 290 ? 26.253 23.240 17.260 1.00 12.64 290 VAL B N 1
ATOM 5076 C CA . VAL B 1 290 ? 25.762 24.605 17.331 1.00 11.97 290 VAL B CA 1
ATOM 5077 C C . VAL B 1 290 ? 26.695 25.398 18.229 1.00 10.93 290 VAL B C 1
ATOM 5078 O O . VAL B 1 290 ? 27.458 24.837 19.006 1.00 11.85 290 VAL B O 1
ATOM 5082 N N . ILE B 1 291 ? 26.677 26.719 18.094 1.00 10.14 291 ILE B N 1
ATOM 5083 C CA . ILE B 1 291 ? 27.573 27.557 18.877 1.00 9.49 291 ILE B CA 1
ATOM 5084 C C . ILE B 1 291 ? 26.760 28.478 19.756 1.00 11.08 291 ILE B C 1
ATOM 5085 O O . ILE B 1 291 ? 25.825 29.123 19.292 1.00 11.12 291 ILE B O 1
ATOM 5090 N N . LEU B 1 292 ? 27.097 28.503 21.035 1.00 9.91 292 LEU B N 1
ATOM 5091 C CA A LEU B 1 292 ? 26.449 29.369 22.031 0.70 8.07 292 LEU B CA 1
ATOM 5092 C CA B LEU B 1 292 ? 26.426 29.370 22.001 0.30 8.39 292 LEU B CA 1
ATOM 5093 C C . LEU B 1 292 ? 27.239 30.633 22.274 1.00 8.80 292 LEU B C 1
ATOM 5094 O O . LEU B 1 292 ? 28.465 30.654 22.092 1.00 10.65 292 LEU B O 1
ATOM 5103 N N . ASP B 1 293 ? 26.568 31.672 22.763 1.00 10.04 293 ASP B N 1
ATOM 5104 C CA . ASP B 1 293 ? 27.252 32.929 23.061 1.00 10.25 293 ASP B CA 1
ATOM 5105 C C . ASP B 1 293 ? 27.860 33.085 24.455 1.00 11.67 293 ASP B C 1
ATOM 5106 O O . ASP B 1 293 ? 28.321 34.172 24.820 1.00 13.82 293 ASP B O 1
ATOM 5111 N N . ALA B 1 294 ? 27.879 31.998 25.207 1.00 8.55 294 ALA B N 1
ATOM 5112 C CA . ALA B 1 294 ? 28.482 31.995 26.542 1.00 9.13 294 ALA B CA 1
ATOM 5113 C C . ALA B 1 294 ? 29.735 31.158 26.550 1.00 11.28 294 ALA B C 1
ATOM 5114 O O . ALA B 1 294 ? 29.697 29.938 26.313 1.00 13.15 294 ALA B O 1
ATOM 5116 N N . GLY B 1 295 ? 30.851 31.823 26.814 1.00 10.97 295 GLY B N 1
ATOM 5117 C CA . GLY B 1 295 ? 32.139 31.154 26.963 1.00 10.39 295 GLY B CA 1
ATOM 5118 C C . GLY B 1 295 ? 32.803 31.523 28.273 1.00 10.57 295 GLY B C 1
ATOM 5119 O O . GLY B 1 295 ? 32.131 31.783 29.277 1.00 10.95 295 GLY B O 1
ATOM 5120 N N . LEU B 1 296 ? 34.130 31.596 28.231 1.00 10.13 296 LEU B N 1
ATOM 5121 C CA . LEU B 1 296 ? 34.941 31.845 29.424 1.00 9.06 296 LEU B CA 1
ATOM 5122 C C . LEU B 1 296 ? 34.657 33.162 30.094 1.00 12.35 296 LEU B C 1
ATOM 5123 O O . LEU B 1 296 ? 34.882 33.301 31.309 1.00 16.08 296 LEU B O 1
ATOM 5128 N N . LYS B 1 297 ? 34.207 34.150 29.356 1.00 11.44 297 LYS B N 1
ATOM 5129 C CA . LYS B 1 297 ? 33.986 35.447 29.955 1.00 12.39 297 LYS B CA 1
ATOM 5130 C C . LYS B 1 297 ? 32.699 35.444 30.776 1.00 11.66 297 LYS B C 1
ATOM 5131 O O . LYS B 1 297 ? 32.466 36.397 31.537 1.00 14.51 297 LYS B O 1
ATOM 5137 N N . SER B 1 298 ? 31.882 34.392 30.640 1.00 10.05 298 SER B N 1
ATOM 5138 C CA . SER B 1 298 ? 30.600 34.277 31.365 1.00 10.70 298 SER B CA 1
ATOM 5139 C C . SER B 1 298 ? 30.548 33.127 32.360 1.00 10.84 298 SER B C 1
ATOM 5140 O O . SER B 1 298 ? 29.710 33.118 33.280 1.00 11.91 298 SER B O 1
ATOM 5143 N N . THR B 1 299 ? 31.430 32.148 32.193 1.00 10.42 299 THR B N 1
ATOM 5144 C CA . THR B 1 299 ? 31.514 31.068 33.170 1.00 12.01 299 THR B CA 1
ATOM 5145 C C . THR B 1 299 ? 32.912 30.462 33.086 1.00 13.32 299 THR B C 1
ATOM 5146 O O . THR B 1 299 ? 33.515 30.427 32.000 1.00 17.03 299 THR B O 1
ATOM 5150 N N . THR B 1 300 ? 33.489 30.054 34.199 1.00 12.80 300 THR B N 1
ATOM 5151 C CA A THR B 1 300 ? 34.881 29.638 34.186 0.85 11.79 300 THR B CA 1
ATOM 5152 C CA B THR B 1 300 ? 34.881 29.655 34.151 0.15 12.07 300 THR B CA 1
ATOM 5153 C C . THR B 1 300 ? 35.008 28.165 33.837 1.00 13.42 300 THR B C 1
ATOM 5154 O O . THR B 1 300 ? 34.014 27.433 33.820 1.00 14.31 300 THR B O 1
ATOM 5161 N N . ALA B 1 301 ? 36.234 27.731 33.538 1.00 12.18 301 ALA B N 1
ATOM 5162 C CA . ALA B 1 301 ? 36.423 26.364 33.078 1.00 13.66 301 ALA B CA 1
ATOM 5163 C C . ALA B 1 301 ? 37.645 25.672 33.654 1.00 16.57 301 ALA B C 1
ATOM 5164 O O . ALA B 1 301 ? 38.108 24.665 33.098 1.00 18.16 301 ALA B O 1
ATOM 5166 N N . GLU B 1 302 ? 38.135 26.149 34.799 1.00 15.96 302 GLU B N 1
ATOM 5167 C CA . GLU B 1 302 ? 39.240 25.443 35.456 1.00 16.35 302 GLU B CA 1
ATOM 5168 C C . GLU B 1 302 ? 38.785 24.029 35.861 1.00 16.52 302 GLU B C 1
ATOM 5169 O O . GLU B 1 302 ? 39.605 23.103 35.944 1.00 20.03 302 GLU B O 1
ATOM 5175 N N . CYS B 1 303 ? 37.476 23.852 36.064 1.00 16.82 303 CYS B N 1
ATOM 5176 C CA . CYS B 1 303 ? 36.924 22.539 36.379 1.00 17.93 303 CYS B CA 1
ATOM 5177 C C . CYS B 1 303 ? 36.187 21.918 35.213 1.00 23.42 303 CYS B C 1
ATOM 5178 O O . CYS B 1 303 ? 35.334 21.060 35.407 1.00 24.14 303 CYS B O 1
ATOM 5181 N N . GLY B 1 304 ? 36.473 22.385 34.012 1.00 19.37 304 GLY B N 1
ATOM 5182 C CA . GLY B 1 304 ? 35.787 21.873 32.842 1.00 20.63 304 GLY B CA 1
ATOM 5183 C C . GLY B 1 304 ? 34.689 22.797 32.365 1.00 16.86 304 GLY B C 1
ATOM 5184 O O . GLY B 1 304 ? 34.386 23.809 32.985 1.00 14.03 304 GLY B O 1
ATOM 5185 N N . PRO B 1 305 ? 34.093 22.471 31.212 1.00 15.57 305 PRO B N 1
ATOM 5186 C CA . PRO B 1 305 ? 33.039 23.299 30.641 1.00 15.86 305 PRO B CA 1
ATOM 5187 C C . PRO B 1 305 ? 31.742 23.208 31.434 1.00 11.34 305 PRO B C 1
ATOM 5188 O O . PRO B 1 305 ? 31.582 22.276 32.228 1.00 14.13 305 PRO B O 1
ATOM 5192 N N . PRO B 1 306 ? 30.839 24.174 31.231 1.00 11.26 306 PRO B N 1
ATOM 5193 C CA . PRO B 1 306 ? 29.500 24.073 31.807 1.00 12.11 306 PRO B CA 1
ATOM 5194 C C . PRO B 1 306 ? 28.745 22.910 31.181 1.00 12.27 306 PRO B C 1
ATOM 5195 O O . PRO B 1 306 ? 29.162 22.340 30.153 1.00 14.50 306 PRO B O 1
ATOM 5199 N N . ALA B 1 307 ? 27.632 22.552 31.805 1.00 13.86 307 ALA B N 1
ATOM 5200 C CA . ALA B 1 307 ? 26.763 21.504 31.281 1.00 15.38 307 ALA B CA 1
ATOM 5201 C C . ALA B 1 307 ? 25.453 22.093 30.764 1.00 12.81 307 ALA B C 1
ATOM 5202 O O . ALA B 1 307 ? 24.914 23.040 31.335 1.00 15.55 307 ALA B O 1
ATOM 5204 N N . VAL B 1 308 ? 24.951 21.554 29.665 1.00 13.43 308 VAL B N 1
ATOM 5205 C CA . VAL B 1 308 ? 23.646 21.995 29.181 1.00 14.02 308 VAL B CA 1
ATOM 5206 C C . VAL B 1 308 ? 22.584 21.371 30.079 1.00 15.87 308 VAL B C 1
ATOM 5207 O O . VAL B 1 308 ? 22.573 20.163 30.285 1.00 21.44 308 VAL B O 1
ATOM 5211 N N . TYR B 1 309 ? 21.705 22.209 30.613 1.00 14.25 309 TYR B N 1
ATOM 5212 C CA . TYR B 1 309 ? 20.676 21.756 31.542 1.00 15.50 309 TYR B CA 1
ATOM 5213 C C . TYR B 1 309 ? 19.406 21.317 30.838 1.00 18.22 309 TYR B C 1
ATOM 5214 O O . TYR B 1 309 ? 18.848 22.066 30.039 1.00 18.98 309 TYR B O 1
ATOM 5223 N N . GLY B 1 310 ? 18.956 20.106 31.143 1.00 19.97 310 GLY B N 1
ATOM 5224 C CA . GLY B 1 310 ? 17.687 19.615 30.636 1.00 20.69 310 GLY B CA 1
ATOM 5225 C C . GLY B 1 310 ? 17.663 19.279 29.158 1.00 30.20 310 GLY B C 1
ATOM 5226 O O . GLY B 1 310 ? 16.592 19.270 28.537 1.00 32.90 310 GLY B O 1
ATOM 5227 N N . GLU B 1 311 ? 18.837 19.007 28.592 1.00 30.60 311 GLU B N 1
ATOM 5228 C CA . GLU B 1 311 ? 18.951 18.694 27.165 1.00 36.42 311 GLU B CA 1
ATOM 5229 C C . GLU B 1 311 ? 19.863 17.499 26.949 1.00 41.03 311 GLU B C 1
ATOM 5230 O O . GLU B 1 311 ? 21.064 17.664 26.710 1.00 39.56 311 GLU B O 1
ATOM 5236 N N A PRO B 1 312 ? 19.305 16.290 27.107 0.55 43.28 312 PRO B N 1
ATOM 5237 N N B PRO B 1 312 ? 19.294 16.282 26.983 0.45 43.17 312 PRO B N 1
ATOM 5238 C CA A PRO B 1 312 ? 20.055 15.099 26.715 0.55 41.58 312 PRO B CA 1
ATOM 5239 C CA B PRO B 1 312 ? 20.059 15.025 26.948 0.45 42.66 312 PRO B CA 1
ATOM 5240 C C A PRO B 1 312 ? 20.315 15.166 25.221 0.55 36.44 312 PRO B C 1
ATOM 5241 C C B PRO B 1 312 ? 21.085 14.921 25.810 0.45 37.37 312 PRO B C 1
ATOM 5242 O O A PRO B 1 312 ? 19.437 15.584 24.460 0.55 34.47 312 PRO B O 1
ATOM 5243 O O B PRO B 1 312 ? 22.229 14.537 26.057 0.45 35.67 312 PRO B O 1
ATOM 5250 N N A GLY B 1 313 ? 21.518 14.792 24.811 0.55 33.71 313 GLY B N 1
ATOM 5251 N N B GLY B 1 313 ? 20.682 15.264 24.590 0.45 34.11 313 GLY B N 1
ATOM 5252 C CA A GLY B 1 313 ? 21.881 14.884 23.414 0.55 31.31 313 GLY B CA 1
ATOM 5253 C CA B GLY B 1 313 ? 21.525 15.054 23.426 0.45 32.20 313 GLY B CA 1
ATOM 5254 C C A GLY B 1 313 ? 22.711 16.112 23.097 0.55 26.80 313 GLY B C 1
ATOM 5255 C C B GLY B 1 313 ? 22.423 16.210 23.019 0.45 27.31 313 GLY B C 1
ATOM 5256 O O A GLY B 1 313 ? 23.408 16.126 22.088 0.55 27.39 313 GLY B O 1
ATOM 5257 O O B GLY B 1 313 ? 22.913 16.246 21.893 0.45 26.86 313 GLY B O 1
ATOM 5258 N N . LEU B 1 314 ? 22.646 17.143 23.939 1.00 22.02 314 LEU B N 1
ATOM 5259 C CA . LEU B 1 314 ? 23.489 18.317 23.692 1.00 19.88 314 LEU B CA 1
ATOM 5260 C C . LEU B 1 314 ? 24.652 18.321 24.654 1.00 24.33 314 LEU B C 1
ATOM 5261 O O . LEU B 1 314 ? 24.466 18.234 25.871 1.00 30.18 314 LEU B O 1
ATOM 5266 N N . THR B 1 315 ? 25.859 18.420 24.125 1.00 21.51 315 THR B N 1
ATOM 5267 C CA . THR B 1 315 ? 27.017 18.355 24.987 1.00 16.70 315 THR B CA 1
ATOM 5268 C C . THR B 1 315 ? 27.893 19.548 24.777 1.00 18.41 315 THR B C 1
ATOM 5269 O O . THR B 1 315 ? 28.440 19.767 23.707 1.00 18.41 315 THR B O 1
ATOM 5273 N N . TYR B 1 316 ? 28.014 20.350 25.809 1.00 18.41 316 TYR B N 1
ATOM 5274 C CA . TYR B 1 316 ? 28.846 21.503 25.694 1.00 18.08 316 TYR B CA 1
ATOM 5275 C C . TYR B 1 316 ? 30.280 20.972 25.715 1.00 20.90 316 TYR B C 1
ATOM 5276 O O . TYR B 1 316 ? 30.722 20.375 26.710 1.00 22.98 316 TYR B O 1
ATOM 5285 N N . ALA B 1 317 ? 30.977 21.152 24.598 1.00 19.57 317 ALA B N 1
ATOM 5286 C CA . ALA B 1 317 ? 32.368 20.720 24.436 1.00 22.93 317 ALA B CA 1
ATOM 5287 C C . ALA B 1 317 ? 33.353 21.903 24.556 1.00 21.76 317 ALA B C 1
ATOM 5288 O O . ALA B 1 317 ? 33.543 22.441 25.659 1.00 31.05 317 ALA B O 1
ATOM 5290 N N . ALA B 1 318 ? 34.005 22.296 23.464 1.00 25.37 318 ALA B N 1
ATOM 5291 C CA . ALA B 1 318 ? 35.041 23.318 23.559 1.00 20.78 318 ALA B CA 1
ATOM 5292 C C . ALA B 1 318 ? 34.458 24.637 24.088 1.00 24.18 318 ALA B C 1
ATOM 5293 O O . ALA B 1 318 ? 33.316 24.998 23.778 1.00 19.56 318 ALA B O 1
ATOM 5295 N N . ILE B 1 319 ? 35.230 25.334 24.923 1.00 22.66 319 ILE B N 1
ATOM 5296 C CA . ILE B 1 319 ? 34.839 26.649 25.423 1.00 19.39 319 ILE B CA 1
ATOM 5297 C C . ILE B 1 319 ? 35.922 27.634 25.002 1.00 21.73 319 ILE B C 1
ATOM 5298 O O . ILE B 1 319 ? 37.114 27.359 25.149 1.00 24.29 319 ILE B O 1
ATOM 5303 N N . ASN B 1 320 ? 35.514 28.755 24.420 1.00 14.15 320 ASN B N 1
ATOM 5304 C CA . ASN B 1 320 ? 36.440 29.825 24.061 1.00 14.61 320 ASN B CA 1
ATOM 5305 C C . ASN B 1 320 ? 36.004 31.044 24.829 1.00 14.92 320 ASN B C 1
ATOM 5306 O O . ASN B 1 320 ? 35.103 30.939 25.647 1.00 13.00 320 ASN B O 1
ATOM 5311 N N . ASP B 1 321 ? 36.642 32.188 24.583 1.00 17.31 321 ASP B N 1
ATOM 5312 C CA . ASP B 1 321 ? 36.352 33.467 25.241 1.00 18.29 321 ASP B CA 1
ATOM 5313 C C . ASP B 1 321 ? 34.868 33.798 25.318 1.00 16.85 321 ASP B C 1
ATOM 5314 O O . ASP B 1 321 ? 34.300 34.057 26.378 1.00 15.52 321 ASP B O 1
ATOM 5319 N N . GLU B 1 322 ? 34.221 33.783 24.158 1.00 12.51 322 GLU B N 1
ATOM 5320 C CA . GLU B 1 322 ? 32.884 34.295 24.005 1.00 12.99 322 GLU B CA 1
ATOM 5321 C C . GLU B 1 322 ? 32.023 33.325 23.206 1.00 13.46 322 GLU B C 1
ATOM 5322 O O . GLU B 1 322 ? 30.977 33.718 22.677 1.00 14.67 322 GLU B O 1
ATOM 5328 N N . HIS B 1 323 ? 32.478 32.075 23.106 1.00 11.11 323 HIS B N 1
ATOM 5329 C CA . HIS B 1 323 ? 31.764 31.023 22.341 1.00 10.55 323 HIS B CA 1
ATOM 5330 C C . HIS B 1 323 ? 31.794 29.713 23.089 1.00 11.18 323 HIS B C 1
ATOM 5331 O O . HIS B 1 323 ? 32.802 29.381 23.715 1.00 11.79 323 HIS B O 1
ATOM 5338 N N . GLY B 1 324 ? 30.716 28.940 22.989 1.00 9.98 324 GLY B N 1
ATOM 5339 C CA . GLY B 1 324 ? 30.729 27.575 23.458 1.00 11.36 324 GLY B CA 1
ATOM 5340 C C . GLY B 1 324 ? 30.352 26.679 22.303 1.00 11.80 324 GLY B C 1
ATOM 5341 O O . GLY B 1 324 ? 29.370 26.938 21.603 1.00 11.69 324 GLY B O 1
ATOM 5342 N N . VAL B 1 325 ? 31.125 25.625 22.080 1.00 11.27 325 VAL B N 1
ATOM 5343 C CA . VAL B 1 325 ? 30.803 24.689 21.017 1.00 13.40 325 VAL B CA 1
ATOM 5344 C C . VAL B 1 325 ? 29.969 23.566 21.601 1.00 16.13 325 VAL B C 1
ATOM 5345 O O . VAL B 1 325 ? 30.395 22.894 22.533 1.00 19.22 325 VAL B O 1
ATOM 5349 N N . VAL B 1 326 ? 28.769 23.377 21.080 1.00 13.81 326 VAL B N 1
ATOM 5350 C CA . VAL B 1 326 ? 27.894 22.343 21.575 1.00 14.01 326 VAL B CA 1
ATOM 5351 C C . VAL B 1 326 ? 27.746 21.254 20.532 1.00 14.23 326 VAL B C 1
ATOM 5352 O O . VAL B 1 326 ? 27.350 21.500 19.383 1.00 17.54 326 VAL B O 1
ATOM 5356 N N . ARG B 1 327 ? 28.086 20.031 20.913 1.00 14.93 327 ARG B N 1
ATOM 5357 C CA . ARG B 1 327 ? 27.918 18.891 20.033 1.00 17.11 327 ARG B CA 1
ATOM 5358 C C . ARG B 1 327 ? 26.497 18.348 20.147 1.00 18.30 327 ARG B C 1
ATOM 5359 O O . ARG B 1 327 ? 25.963 18.182 21.255 1.00 19.28 327 ARG B O 1
ATOM 5367 N N . VAL B 1 328 ? 25.869 18.120 18.998 1.00 20.81 328 VAL B N 1
ATOM 5368 C CA . VAL B 1 328 ? 24.539 17.531 18.944 1.00 20.36 328 VAL B CA 1
ATOM 5369 C C . VAL B 1 328 ? 24.705 16.034 18.699 1.00 23.89 328 VAL B C 1
ATOM 5370 O O . VAL B 1 328 ? 25.134 15.633 17.620 1.00 25.08 328 VAL B O 1
ATOM 5374 N N . GLU B 1 329 ? 24.425 15.213 19.708 1.00 25.05 329 GLU B N 1
ATOM 5375 C CA . GLU B 1 329 ? 24.626 13.772 19.561 1.00 32.41 329 GLU B CA 1
ATOM 5376 C C . GLU B 1 329 ? 23.693 13.220 18.479 1.00 36.64 329 GLU B C 1
ATOM 5377 O O . GLU B 1 329 ? 22.614 13.766 18.249 1.00 37.51 329 GLU B O 1
ATOM 5383 N N . PRO B 1 330 ? 24.113 12.142 17.792 1.00 42.73 330 PRO B N 1
ATOM 5384 C CA . PRO B 1 330 ? 23.262 11.548 16.752 1.00 43.12 330 PRO B CA 1
ATOM 5385 C C . PRO B 1 330 ? 21.904 11.136 17.314 1.00 43.32 330 PRO B C 1
ATOM 5386 O O . PRO B 1 330 ? 21.850 10.467 18.343 1.00 47.05 330 PRO B O 1
ATOM 5390 N N . GLY B 1 331 ? 20.824 11.555 16.664 1.00 43.13 331 GLY B N 1
ATOM 5391 C CA . GLY B 1 331 ? 19.488 11.260 17.151 1.00 44.74 331 GLY B CA 1
ATOM 5392 C C . GLY B 1 331 ? 18.839 12.439 17.848 1.00 46.17 331 GLY B C 1
ATOM 5393 O O . GLY B 1 331 ? 17.614 12.591 17.825 1.00 47.03 331 GLY B O 1
ATOM 5394 N N . ALA B 1 332 ? 19.663 13.277 18.469 1.00 42.36 332 ALA B N 1
ATOM 5395 C CA . ALA B 1 332 ? 19.180 14.463 19.175 1.00 39.52 332 ALA B CA 1
ATOM 5396 C C . ALA B 1 332 ? 18.776 15.562 18.201 1.00 36.20 332 ALA B C 1
ATOM 5397 O O . ALA B 1 332 ? 19.326 15.665 17.107 1.00 35.13 332 ALA B O 1
ATOM 5399 N N . GLN B 1 333 ? 17.811 16.382 18.605 1.00 36.02 333 GLN B N 1
ATOM 5400 C CA . GLN B 1 333 ? 17.392 17.519 17.794 1.00 37.64 333 GLN B CA 1
ATOM 5401 C C . GLN B 1 333 ? 18.317 18.712 18.055 1.00 30.92 333 GLN B C 1
ATOM 5402 O O . GLN B 1 333 ? 18.539 19.079 19.204 1.00 32.76 333 GLN B O 1
ATOM 5408 N N . ALA B 1 334 ? 18.869 19.295 16.993 1.00 26.73 334 ALA B N 1
ATOM 5409 C CA . ALA B 1 334 ? 19.686 20.500 17.136 1.00 26.94 334 ALA B CA 1
ATOM 5410 C C . ALA B 1 334 ? 18.808 21.701 17.487 1.00 23.40 334 ALA B C 1
ATOM 5411 O O . ALA B 1 334 ? 17.753 21.896 16.900 1.00 25.61 334 ALA B O 1
ATOM 5413 N N . PRO B 1 335 ? 19.244 22.513 18.452 1.00 20.39 335 PRO B N 1
ATOM 5414 C CA . PRO B 1 335 ? 18.463 23.715 18.765 1.00 20.33 335 PRO B CA 1
ATOM 5415 C C . PRO B 1 335 ? 18.504 24.699 17.600 1.00 19.28 335 PRO B C 1
ATOM 5416 O O . PRO B 1 335 ? 19.458 24.709 16.819 1.00 22.11 335 PRO B O 1
ATOM 5420 N N . ALA B 1 336 ? 17.461 25.505 17.469 1.00 18.97 336 ALA B N 1
ATOM 5421 C CA . ALA B 1 336 ? 17.386 26.450 16.372 1.00 17.84 336 ALA B CA 1
ATOM 5422 C C . ALA B 1 336 ? 18.235 27.695 16.637 1.00 12.45 336 ALA B C 1
ATOM 5423 O O . ALA B 1 336 ? 18.570 28.002 17.780 1.00 12.85 336 ALA B O 1
ATOM 5425 N N . LEU B 1 337 ? 18.532 28.436 15.574 1.00 14.81 337 LEU B N 1
ATOM 5426 C CA . LEU B 1 337 ? 19.209 29.720 15.713 1.00 11.82 337 LEU B CA 1
ATOM 5427 C C . LEU B 1 337 ? 18.384 30.613 16.632 1.00 11.36 337 LEU B C 1
ATOM 5428 O O . LEU B 1 337 ? 17.165 30.756 16.424 1.00 15.06 337 LEU B O 1
ATOM 5433 N N . GLY B 1 338 ? 19.023 31.209 17.626 1.00 12.16 338 GLY B N 1
ATOM 5434 C CA . GLY B 1 338 ? 18.334 32.127 18.519 1.00 11.77 338 GLY B CA 1
ATOM 5435 C C . GLY B 1 338 ? 17.667 31.459 19.706 1.00 11.23 338 GLY B C 1
ATOM 5436 O O . GLY B 1 338 ? 17.116 32.145 20.570 1.00 13.72 338 GLY B O 1
ATOM 5437 N N . ALA B 1 339 ? 17.694 30.125 19.749 1.00 11.23 339 ALA B N 1
ATOM 5438 C CA . ALA B 1 339 ? 17.164 29.415 20.916 1.00 10.63 339 ALA B CA 1
ATOM 5439 C C . ALA B 1 339 ? 17.978 29.753 22.148 1.00 11.61 339 ALA B C 1
ATOM 5440 O O . ALA B 1 339 ? 19.184 29.983 22.083 1.00 10.77 339 ALA B O 1
ATOM 5442 N N . VAL B 1 340 ? 17.296 29.782 23.279 1.00 11.25 340 VAL B N 1
ATOM 5443 C CA . VAL B 1 340 ? 17.917 30.139 24.551 1.00 11.41 340 VAL B CA 1
ATOM 5444 C C . VAL B 1 340 ? 17.994 28.894 25.423 1.00 13.28 340 VAL B C 1
ATOM 5445 O O . VAL B 1 340 ? 16.984 28.206 25.654 1.00 17.63 340 VAL B O 1
ATOM 5449 N N . LEU B 1 341 ? 19.208 28.610 25.892 1.00 14.26 341 LEU B N 1
ATOM 5450 C CA . LEU B 1 341 ? 19.499 27.412 26.688 1.00 14.52 341 LEU B CA 1
ATOM 5451 C C . LEU B 1 341 ? 19.997 27.788 28.085 1.00 10.90 341 LEU B C 1
ATOM 5452 O O . LEU B 1 341 ? 20.595 28.844 28.285 1.00 13.04 341 LEU B O 1
ATOM 5457 N N . ARG B 1 342 ? 19.714 26.932 29.060 1.00 12.51 342 ARG B N 1
ATOM 5458 C CA A ARG B 1 342 ? 20.267 27.106 30.405 0.60 12.07 342 ARG B CA 1
ATOM 5459 C CA B ARG B 1 342 ? 20.284 27.121 30.391 0.40 11.06 342 ARG B CA 1
ATOM 5460 C C . ARG B 1 342 ? 21.498 26.221 30.569 1.00 11.16 342 ARG B C 1
ATOM 5461 O O . ARG B 1 342 ? 21.474 25.044 30.178 1.00 13.33 342 ARG B O 1
ATOM 5476 N N . LEU B 1 343 ? 22.560 26.792 31.124 1.00 10.28 343 LEU B N 1
ATOM 5477 C CA . LEU B 1 343 ? 23.794 26.077 31.382 1.00 9.76 343 LEU B CA 1
ATOM 5478 C C . LEU B 1 343 ? 24.031 26.038 32.895 1.00 9.54 343 LEU B C 1
ATOM 5479 O O . LEU B 1 343 ? 23.802 27.022 33.595 1.00 12.10 343 LEU B O 1
ATOM 5484 N N . VAL B 1 344 ? 24.486 24.896 33.392 1.00 9.74 344 VAL B N 1
ATOM 5485 C CA . VAL B 1 344 ? 24.928 24.806 34.790 1.00 8.89 344 VAL B CA 1
ATOM 5486 C C . VAL B 1 344 ? 26.430 25.043 34.793 1.00 10.18 344 VAL B C 1
ATOM 5487 O O . VAL B 1 344 ? 27.169 24.318 34.133 1.00 10.46 344 VAL B O 1
ATOM 5491 N N . PRO B 1 345 ? 26.905 26.055 35.524 1.00 9.65 345 PRO B N 1
ATOM 5492 C CA . PRO B 1 345 ? 28.362 26.293 35.551 1.00 9.23 345 PRO B CA 1
ATOM 5493 C C . PRO B 1 345 ? 29.088 25.143 36.216 1.00 10.08 345 PRO B C 1
ATOM 5494 O O . PRO B 1 345 ? 28.500 24.466 37.059 1.00 9.32 345 PRO B O 1
ATOM 5498 N N . SER B 1 346 ? 30.351 24.907 35.879 1.00 11.32 346 SER B N 1
ATOM 5499 C CA . SER B 1 346 ? 31.097 23.852 36.552 1.00 11.51 346 SER B CA 1
ATOM 5500 C C . SER B 1 346 ? 31.553 24.254 37.959 1.00 11.41 346 SER B C 1
ATOM 5501 O O . SER B 1 346 ? 31.768 23.388 38.774 1.00 14.54 346 SER B O 1
ATOM 5504 N N . HIS B 1 347 ? 31.632 25.553 38.248 1.00 9.43 347 HIS B N 1
ATOM 5505 C CA . HIS B 1 347 ? 32.115 26.002 39.547 1.00 11.86 347 HIS B CA 1
ATOM 5506 C C . HIS B 1 347 ? 31.445 27.313 39.956 1.00 10.71 347 HIS B C 1
ATOM 5507 O O . HIS B 1 347 ? 31.661 28.336 39.305 1.00 10.05 347 HIS B O 1
ATOM 5514 N N . VAL B 1 348 ? 30.658 27.277 41.038 1.00 9.84 348 VAL B N 1
ATOM 5515 C CA . VAL B 1 348 ? 29.885 28.430 41.492 1.00 9.76 348 VAL B CA 1
ATOM 5516 C C . VAL B 1 348 ? 30.682 29.724 41.678 1.00 9.67 348 VAL B C 1
ATOM 5517 O O . VAL B 1 348 ? 30.358 30.729 41.058 1.00 9.21 348 VAL B O 1
ATOM 5521 N N . ASP B 1 349 ? 31.687 29.716 42.558 1.00 10.43 349 ASP B N 1
ATOM 5522 C CA . ASP B 1 349 ? 32.212 31.005 43.008 1.00 10.06 349 ASP B CA 1
ATOM 5523 C C . ASP B 1 349 ? 32.923 31.786 41.906 1.00 8.42 349 ASP B C 1
ATOM 5524 O O . ASP B 1 349 ? 32.670 32.981 41.762 1.00 9.35 349 ASP B O 1
ATOM 5529 N N . PRO B 1 350 ? 33.820 31.134 41.131 1.00 8.67 350 PRO B N 1
ATOM 5530 C CA . PRO B 1 350 ? 34.489 31.935 40.085 1.00 9.25 350 PRO B CA 1
ATOM 5531 C C . PRO B 1 350 ? 33.508 32.409 39.021 1.00 10.15 350 PRO B C 1
ATOM 5532 O O . PRO B 1 350 ? 33.746 33.457 38.416 1.00 10.23 350 PRO B O 1
ATOM 5536 N N . THR B 1 351 ? 32.410 31.683 38.791 1.00 8.84 351 THR B N 1
ATOM 5537 C CA . THR B 1 351 ? 31.402 32.165 37.849 1.00 7.60 351 THR B CA 1
ATOM 5538 C C . THR B 1 351 ? 30.681 33.397 38.371 1.00 7.80 351 THR B C 1
ATOM 5539 O O . THR B 1 351 ? 30.525 34.378 37.640 1.00 8.29 351 THR B O 1
ATOM 5543 N N . PHE B 1 352 ? 30.287 33.392 39.649 1.00 8.30 352 PHE B N 1
ATOM 5544 C CA . PHE B 1 352 ? 29.660 34.574 40.217 1.00 8.72 352 PHE B CA 1
ATOM 5545 C C . PHE B 1 352 ? 30.558 35.791 40.062 1.00 8.81 352 PHE B C 1
ATOM 5546 O O . PHE B 1 352 ? 30.075 36.902 39.788 1.00 9.41 352 PHE B O 1
ATOM 5554 N N . ASN B 1 353 ? 31.863 35.580 40.252 1.00 6.70 353 ASN B N 1
ATOM 5555 C CA . ASN B 1 353 ? 32.798 36.684 40.195 1.00 8.64 353 ASN B CA 1
ATOM 5556 C C . ASN B 1 353 ? 33.013 37.263 38.773 1.00 8.15 353 ASN B C 1
ATOM 5557 O O . ASN B 1 353 ? 33.693 38.242 38.619 1.00 9.81 353 ASN B O 1
ATOM 5562 N N . LEU B 1 354 ? 32.352 36.701 37.769 1.00 7.52 354 LEU B N 1
ATOM 5563 C CA . LEU B 1 354 ? 32.407 37.284 36.419 1.00 8.76 354 LEU B CA 1
ATOM 5564 C C . LEU B 1 354 ? 31.309 38.304 36.168 1.00 10.36 354 LEU B C 1
ATOM 5565 O O . LEU B 1 354 ? 31.373 39.052 35.172 1.00 10.09 354 LEU B O 1
ATOM 5570 N N . HIS B 1 355 ? 30.304 38.340 37.045 1.00 9.32 355 HIS B N 1
ATOM 5571 C CA . HIS B 1 355 ? 29.079 39.096 36.776 1.00 8.19 355 HIS B CA 1
ATOM 5572 C C . HIS B 1 355 ? 28.843 40.220 37.761 1.00 9.04 355 HIS B C 1
ATOM 5573 O O . HIS B 1 355 ? 29.229 40.119 38.907 1.00 9.88 355 HIS B O 1
ATOM 5580 N N . ASP B 1 356 ? 28.173 41.273 37.304 1.00 11.47 356 ASP B N 1
ATOM 5581 C CA . ASP B 1 356 ? 27.802 42.382 38.173 1.00 11.85 356 ASP B CA 1
ATOM 5582 C C . ASP B 1 356 ? 26.365 42.285 38.703 1.00 11.06 356 ASP B C 1
ATOM 5583 O O . ASP B 1 356 ? 26.044 42.884 39.753 1.00 13.00 356 ASP B O 1
ATOM 5588 N N . GLY B 1 357 ? 25.519 41.527 38.013 1.00 11.14 357 GLY B N 1
ATOM 5589 C CA . GLY B 1 357 ? 24.120 41.381 38.387 1.00 12.37 357 GLY B CA 1
ATOM 5590 C C . GLY B 1 357 ? 23.640 39.954 38.222 1.00 10.59 357 GLY B C 1
ATOM 5591 O O . GLY B 1 357 ? 24.116 39.208 37.342 1.00 12.16 357 GLY B O 1
ATOM 5592 N N . LEU B 1 358 ? 22.707 39.586 39.090 1.00 10.03 358 LEU B N 1
ATOM 5593 C CA . LEU B 1 358 ? 22.083 38.278 39.134 1.00 10.78 358 LEU B CA 1
ATOM 5594 C C . LEU B 1 358 ? 20.591 38.403 38.801 1.00 11.37 358 LEU B C 1
ATOM 5595 O O . LEU B 1 358 ? 19.844 39.069 39.535 1.00 12.39 358 LEU B O 1
ATOM 5600 N N . VAL B 1 359 ? 20.159 37.776 37.710 1.00 9.61 359 VAL B N 1
ATOM 5601 C CA . VAL B 1 359 ? 18.751 37.827 37.320 1.00 8.06 359 VAL B CA 1
ATOM 5602 C C . VAL B 1 359 ? 17.976 36.785 38.087 1.00 11.14 359 VAL B C 1
ATOM 5603 O O . VAL B 1 359 ? 18.268 35.605 37.982 1.00 12.63 359 VAL B O 1
ATOM 5607 N N . VAL B 1 360 ? 17.010 37.235 38.879 1.00 9.53 360 VAL B N 1
ATOM 5608 C CA . VAL B 1 360 ? 16.260 36.363 39.767 1.00 10.73 360 VAL B CA 1
ATOM 5609 C C . VAL B 1 360 ? 14.918 36.006 39.136 1.00 14.39 360 VAL B C 1
ATOM 5610 O O . VAL B 1 360 ? 14.148 36.888 38.755 1.00 13.54 360 VAL B O 1
ATOM 5614 N N . VAL B 1 361 ? 14.653 34.710 39.010 1.00 10.79 361 VAL B N 1
ATOM 5615 C CA A VAL B 1 361 ? 13.437 34.263 38.333 0.43 11.57 361 VAL B CA 1
ATOM 5616 C CA B VAL B 1 361 ? 13.494 34.191 38.290 0.57 11.69 361 VAL B CA 1
ATOM 5617 C C . VAL B 1 361 ? 12.628 33.298 39.176 1.00 14.78 361 VAL B C 1
ATOM 5618 O O . VAL B 1 361 ? 13.165 32.550 40.013 1.00 16.23 361 VAL B O 1
ATOM 5625 N N . LYS B 1 362 ? 11.319 33.336 38.954 1.00 13.28 362 LYS B N 1
ATOM 5626 C CA . LYS B 1 362 ? 10.378 32.428 39.593 1.00 14.15 362 LYS B CA 1
ATOM 5627 C C . LYS B 1 362 ? 9.305 32.089 38.579 1.00 16.81 362 LYS B C 1
ATOM 5628 O O . LYS B 1 362 ? 8.746 32.989 37.958 1.00 16.91 362 LYS B O 1
ATOM 5634 N N . ASP B 1 363 ? 9.020 30.804 38.405 1.00 21.08 363 ASP B N 1
ATOM 5635 C CA . ASP B 1 363 ? 7.966 30.376 37.477 1.00 21.57 363 ASP B CA 1
ATOM 5636 C C . ASP B 1 363 ? 8.252 30.877 36.069 1.00 20.03 363 ASP B C 1
ATOM 5637 O O . ASP B 1 363 ? 7.328 31.168 35.312 1.00 24.97 363 ASP B O 1
ATOM 5642 N N . GLY B 1 364 ? 9.528 31.003 35.728 1.00 17.58 364 GLY B N 1
ATOM 5643 C CA . GLY B 1 364 ? 9.901 31.383 34.367 1.00 19.95 364 GLY B CA 1
ATOM 5644 C C . GLY B 1 364 ? 9.776 32.868 34.085 1.00 20.43 364 GLY B C 1
ATOM 5645 O O . GLY B 1 364 ? 9.875 33.291 32.926 1.00 18.75 364 GLY B O 1
ATOM 5646 N N . VAL B 1 365 ? 9.565 33.657 35.140 1.00 16.18 365 VAL B N 1
ATOM 5647 C CA . VAL B 1 365 ? 9.391 35.102 35.025 1.00 17.76 365 VAL B CA 1
ATOM 5648 C C . VAL B 1 365 ? 10.406 35.860 35.889 1.00 14.62 365 VAL B C 1
ATOM 5649 O O . VAL B 1 365 ? 10.617 35.509 37.046 1.00 15.64 365 VAL B O 1
ATOM 5653 N N . VAL B 1 366 ? 11.024 36.898 35.334 1.00 12.24 366 VAL B N 1
ATOM 5654 C CA . VAL B 1 366 ? 11.993 37.697 36.074 1.00 13.17 366 VAL B CA 1
ATOM 5655 C C . VAL B 1 366 ? 11.323 38.443 37.217 1.00 12.35 366 VAL B C 1
ATOM 5656 O O . VAL B 1 366 ? 10.308 39.132 37.011 1.00 15.71 366 VAL B O 1
ATOM 5660 N N . GLN B 1 367 ? 11.895 38.304 38.417 1.00 15.06 367 GLN B N 1
ATOM 5661 C CA . GLN B 1 367 ? 11.388 38.957 39.629 1.00 16.27 367 GLN B CA 1
ATOM 5662 C C . GLN B 1 367 ? 12.153 40.226 39.941 1.00 15.41 367 GLN B C 1
ATOM 5663 O O . GLN B 1 367 ? 11.566 41.216 40.380 1.00 22.32 367 GLN B O 1
ATOM 5669 N N . ASP B 1 368 ? 13.466 40.198 39.715 1.00 14.45 368 ASP B N 1
ATOM 5670 C CA . ASP B 1 368 ? 14.353 41.251 40.186 1.00 17.54 368 ASP B CA 1
ATOM 5671 C C . ASP B 1 368 ? 15.738 40.992 39.617 1.00 17.26 368 ASP B C 1
ATOM 5672 O O . ASP B 1 368 ? 15.962 39.957 39.031 1.00 15.91 368 ASP B O 1
ATOM 5677 N N . VAL B 1 369 ? 16.648 41.946 39.794 1.00 16.31 369 VAL B N 1
ATOM 5678 C CA . VAL B 1 369 ? 18.052 41.756 39.475 1.00 14.97 369 VAL B CA 1
ATOM 5679 C C . VAL B 1 369 ? 18.809 42.186 40.725 1.00 14.42 369 VAL B C 1
ATOM 5680 O O . VAL B 1 369 ? 18.622 43.306 41.199 1.00 18.70 369 VAL B O 1
ATOM 5684 N N . TRP B 1 370 ? 19.620 41.290 41.297 1.00 12.15 370 TRP B N 1
ATOM 5685 C CA . TRP B 1 370 ? 20.363 41.625 42.509 1.00 12.32 370 TRP B CA 1
ATOM 5686 C C . TRP B 1 370 ? 21.796 41.985 42.167 1.00 13.29 370 TRP B C 1
ATOM 5687 O O . TRP B 1 370 ? 22.376 41.440 41.244 1.00 13.65 370 TRP B O 1
ATOM 5698 N N . GLU B 1 371 ? 22.364 42.911 42.920 1.00 14.23 371 GLU B N 1
ATOM 5699 C CA . GLU B 1 371 ? 23.722 43.371 42.657 1.00 12.50 371 GLU B CA 1
ATOM 5700 C C . GLU B 1 371 ? 24.759 42.437 43.273 1.00 11.56 371 GLU B C 1
ATOM 5701 O O . GLU B 1 371 ? 24.696 42.124 44.467 1.00 12.21 371 GLU B O 1
ATOM 5707 N N . ILE B 1 372 ? 25.709 41.986 42.453 1.00 9.88 372 ILE B N 1
ATOM 5708 C CA . ILE B 1 372 ? 26.838 41.195 42.974 1.00 9.62 372 ILE B CA 1
ATOM 5709 C C . ILE B 1 372 ? 27.870 42.228 43.414 1.00 10.47 372 ILE B C 1
ATOM 5710 O O . ILE B 1 372 ? 28.874 42.471 42.769 1.00 10.03 372 ILE B O 1
ATOM 5715 N N . ALA B 1 373 ? 27.586 42.871 44.545 1.00 8.82 373 ALA B N 1
ATOM 5716 C CA . ALA B 1 373 ? 28.285 44.085 44.912 1.00 9.54 373 ALA B CA 1
ATOM 5717 C C . ALA B 1 373 ? 29.728 43.869 45.317 1.00 11.70 373 ALA B C 1
ATOM 5718 O O . ALA B 1 373 ? 30.527 44.802 45.263 1.00 12.46 373 ALA B O 1
ATOM 5720 N N . ALA B 1 374 ? 30.080 42.641 45.690 1.00 8.93 374 ALA B N 1
ATOM 5721 C CA . ALA B 1 374 ? 31.456 42.386 46.056 1.00 10.36 374 ALA B CA 1
ATOM 5722 C C . ALA B 1 374 ? 32.263 41.754 44.903 1.00 9.67 374 ALA B C 1
ATOM 5723 O O . ALA B 1 374 ? 33.383 41.272 45.136 1.00 10.38 374 ALA B O 1
ATOM 5725 N N . ARG B 1 375 ? 31.719 41.779 43.671 1.00 8.58 375 ARG B N 1
ATOM 5726 C CA . ARG B 1 375 ? 32.471 41.255 42.533 1.00 8.43 375 ARG B CA 1
ATOM 5727 C C . ARG B 1 375 ? 33.820 41.961 42.389 1.00 9.05 375 ARG B C 1
ATOM 5728 O O . ARG B 1 375 ? 33.903 43.183 42.455 1.00 11.52 375 ARG B O 1
ATOM 5736 N N . GLY B 1 376 ? 34.863 41.154 42.242 1.00 9.61 376 GLY B N 1
ATOM 5737 C CA . GLY B 1 376 ? 36.218 41.661 42.041 1.00 11.47 376 GLY B CA 1
ATOM 5738 C C . GLY B 1 376 ? 36.942 42.217 43.275 1.00 13.52 376 GLY B C 1
ATOM 5739 O O . GLY B 1 376 ? 38.056 42.742 43.173 1.00 16.12 376 GLY B O 1
ATOM 5740 N N . PHE B 1 377 ? 36.307 42.135 44.437 1.00 12.74 377 PHE B N 1
ATOM 5741 C CA . PHE B 1 377 ? 36.925 42.553 45.700 1.00 12.33 377 PHE B CA 1
ATOM 5742 C C . PHE B 1 377 ? 37.742 41.385 46.257 1.00 19.85 377 PHE B C 1
ATOM 5743 O O . PHE B 1 377 ? 37.212 40.530 46.982 1.00 21.69 377 PHE B O 1
ATOM 5751 N N . SER B 1 378 ? 39.022 41.333 45.922 1.00 15.81 378 SER B N 1
ATOM 5752 C CA . SER B 1 378 ? 39.912 40.275 46.405 1.00 15.89 378 SER B CA 1
ATOM 5753 C C . SER B 1 378 ? 41.080 40.810 47.230 1.00 16.91 378 SER B C 1
ATOM 5754 O O . SER B 1 378 ? 41.946 40.044 47.672 1.00 18.68 378 SER B O 1
ATOM 5757 N N . ARG B 1 379 ? 41.118 42.121 47.464 1.00 19.69 379 ARG B N 1
ATOM 5758 C CA . ARG B 1 379 ? 42.153 42.690 48.329 1.00 19.09 379 ARG B CA 1
ATOM 5759 C C . ARG B 1 379 ? 41.836 42.470 49.804 1.00 21.83 379 ARG B C 1
ATOM 5760 O O . ARG B 1 379 ? 40.663 42.336 50.189 1.00 22.45 379 ARG B O 1
#

Organism: Alcaligenes xylosoxydans xylosoxydans (NCBI:txid85698)